Protein AF-0000000073548641 (afdb_homodimer)

Radius of gyration: 37.85 Å; Cα contacts (8 Å, |Δi|>4): 1080; chains: 2; bounding box: 142×88×83 Å

Solvent-accessible surface area (backbone atoms only — not comparable to full-atom values): 50752 Å² total; per-residue (Å²): 139,66,90,72,74,78,76,80,74,78,72,74,77,70,73,72,77,63,77,72,72,48,48,67,60,51,71,61,45,70,81,70,65,85,49,87,51,59,35,68,66,51,48,26,54,76,68,65,34,63,69,62,37,57,58,48,49,75,78,39,65,64,72,40,73,38,42,28,36,92,73,56,38,28,34,25,57,60,36,48,20,48,67,68,63,31,62,70,57,34,51,51,41,53,73,70,61,43,63,51,65,55,52,24,75,85,61,46,15,37,55,34,48,39,23,36,76,89,45,62,63,66,59,51,55,52,37,47,72,65,64,26,52,47,47,42,76,67,74,95,57,100,62,81,36,22,50,54,40,4,29,71,54,68,31,63,70,52,30,50,54,32,45,73,68,64,28,77,88,75,72,61,54,85,85,42,84,63,30,67,63,49,39,48,36,44,44,52,46,28,51,51,43,26,73,72,62,40,64,70,32,58,54,51,37,54,57,50,48,46,56,51,36,66,75,73,46,56,67,68,56,45,50,63,74,40,54,90,47,34,79,45,60,34,92,83,68,65,44,29,46,47,55,54,45,46,61,43,75,67,94,59,21,58,47,36,31,25,51,47,52,48,50,28,58,76,65,72,37,49,67,58,51,52,52,49,51,55,70,50,43,83,75,27,68,91,46,40,67,58,52,49,53,47,48,37,39,52,54,42,54,44,86,61,48,58,54,71,58,50,66,61,42,50,62,54,51,51,51,55,65,71,41,90,82,63,53,70,70,55,47,32,51,50,42,47,37,49,25,51,48,44,63,29,31,77,70,56,83,81,61,44,68,68,55,50,47,52,55,47,54,58,38,52,64,40,55,78,48,64,81,41,74,49,22,46,32,36,50,36,34,53,28,49,37,61,83,42,94,59,31,68,65,47,34,57,71,74,62,62,55,72,65,60,67,57,48,54,45,45,39,27,41,41,74,30,59,66,54,37,54,31,40,53,50,37,37,53,52,32,54,58,67,36,64,78,47,50,53,52,48,52,49,49,52,54,48,53,53,51,55,58,53,58,68,72,97,141,76,80,71,74,72,74,82,74,79,71,75,77,71,76,72,77,66,79,73,70,59,46,69,62,49,70,60,46,69,82,73,65,85,49,86,51,60,34,68,67,50,48,26,53,77,68,66,34,62,70,63,36,56,59,47,48,76,78,38,65,64,74,39,72,39,43,28,37,93,74,58,39,28,35,27,56,62,37,48,20,48,68,69,64,32,63,71,59,36,51,52,42,53,72,70,61,43,61,51,66,56,53,24,74,84,61,45,16,38,55,34,48,40,22,37,76,90,44,61,63,64,59,52,55,51,38,49,73,65,64,29,53,48,48,43,76,68,75,95,57,100,61,80,35,23,49,54,40,4,28,72,56,69,31,62,70,52,30,51,54,32,45,73,69,63,28,80,88,75,71,62,54,85,86,42,83,63,29,67,61,51,38,48,36,43,43,53,48,27,52,50,43,26,74,73,64,39,65,70,32,58,55,50,38,52,56,51,47,46,56,52,38,66,76,73,47,56,67,68,56,46,52,65,74,40,56,92,48,35,80,44,62,34,92,85,68,65,45,29,46,46,53,52,44,47,60,44,76,66,94,59,22,56,46,37,32,25,51,45,52,47,49,28,56,77,65,71,37,50,66,57,51,52,52,49,52,57,71,49,42,83,76,26,68,90,48,37,67,59,51,49,54,48,48,37,38,53,55,42,55,43,86,60,46,57,55,70,57,49,66,59,40,50,61,53,51,53,52,56,66,72,41,90,81,63,54,70,70,56,47,34,51,51,44,47,36,49,26,53,49,44,63,29,30,78,71,56,84,81,62,45,68,68,56,50,48,51,54,49,54,59,40,53,67,40,55,78,48,65,82,39,75,50,20,44,32,37,50,35,35,54,31,50,38,60,84,42,94,59,30,68,65,48,35,57,73,76,63,62,56,72,65,59,67,57,46,54,44,46,40,27,41,41,73,29,58,64,53,36,52,31,41,54,49,37,37,54,52,30,54,57,67,36,64,77,46,49,52,51,48,52,47,48,52,51,48,54,54,53,55,62,54,57,70,72,98

Organism: Merluccius polli (NCBI:txid89951)

Secondary structure (DSSP, 8-state):
------------------GGGGHHHHHT-TT--------HHHHHHHTT-HHHHHHHHTTS-TT--EEETTTTEEE-HHHHHHHTT-HHHHHHHHHTT--TT---TT---HHHHHHSTT--HHHHHHHHHTT--TT-S--S-S---HHHHHHHTT-HHHHHHHHHTTPPP-PPPTTSTTHHHHHHHHHHHHHHHHHTT-HHHHHHHHHHHHHHHHHHS-HHHHHHHHGGGTTPBPTTT--BHHHHHHT--STTHHHHHHHHHHHHHHTT-HHHHHHHHHHTGGGGGGGHHHHHHHHHHHHHH-S---HHHHHHHHHHHHHHHHSTTS-HHHHHHHHHHHHHHHHH----TT--HHHHHHHHHHHHHTTSSTT-HHHHHHHHHHHHHTTSTTHHHHHHHHT-----HHHHHHHHTSS-HHHHHHHHHHHHHHHHHSHHHHHHHHHHHHHHHHHHHHTT-/------------------GGG--HHHHT-TT--------HHHHHHHTT-HHHHHHHHTTS-TT--EEETTTTEEE-HHHHHHHTT-HHHHHHHHHTT--TT---TT---HHHHHHSTT--HHHHHHHHHTT--TT-S--S-S---HHHHHHHTT-HHHHHHHHHTTPPP-PPPTTSTTHHHHHHHHHHHHHHHHHTT-HHHHHHHHHHHHHHHHHHS-HHHHHHHHGGGTTPBPTTT--BHHHHHHT--STTHHHHHHHHHHHHHHTT-HHHHHHHHHHTGGGGGGGHHHHHHHHHHHHHH-S---HHHHHHHHHHHHHHHHSTTS-HHHHHHHHHHHHHHHHH----TT--HHHHHHHHHHHHHTTSSTT-HHHHHHHHHHHHHTTSTTHHHHHHHHT-----HHHHHHHHTSS-HHHHHHHHHHHHHHHHHSHHHHHHHHHHHHHHHHHHHHHH-

pLDDT: mean 85.1, std 19.59, range [16.52, 97.56]

Nearest PDB structures (foldseek):
  4r11-assembly2_C  TM=3.776E-01  e=2.200E-02  Caenorhabditis elegans
  8r2d-assembly1_A  TM=2.493E-01  e=3.054E-02  Homo sapiens
  7y8r-assembly1_L  TM=3.108E-01  e=8.170E-02  Homo sapiens
  8r22-assembly1_A  TM=2.451E-01  e=4.794E-02  Homo sapiens
  5uwu-assembly1_C  TM=2.802E-01  e=1.575E-01  Saccharomyces cerevisiae

InterPro domains:
  IPR002110 Ankyrin repeat [SM00248] (73-102)
  IPR002110 Ankyrin repeat [SM00248] (106-136)
  IPR002110 Ankyrin repeat [SM00248] (142-171)
  IPR036770 Ankyrin repeat-containing domain superfamily [G3DSA:1.25.40.20] (29-241)
  IPR036770 Ankyrin repeat-containing domain superfamily [SSF48403] (38-175)

Sequence (914 aa):
MKALNLEDQTTGFSVPVQEEDMNIIQILEKTAIIIQETHPIIQCIISNKPDELKRLLKKHDINGIYPCKELKDEVSPLIAAVAFQKESIFSFLLRKAANPNTRSRNRWAPLHWASFDKVPLFFVEKLLAAKADPNGAIDNEVIPTPVQAAAIYDRDDIAEALIGAGAVVTTFSLNCHQHDAYDEKVSKMLHRLASNGVQICSQIKVFVDLDIAIRRKRPEEVFQLFDHVMLQISPQVHLSVLDVILSVSGPNETEYRSKGIKWLKDNHKLNLYIEDAVKHFPNLSEAQPLVVRNLHFLFCTLAEIPNNVSLMLIPELLELLSTKKFNPNEQELFVVTLYVIAQKTKLKDDWNWDFIEKLSSIMFAFLCKDHSNTAMYAYGIFANLITTEHASRIFTSIGLTSVPEEILTSAEMRMDGYLKEGLRQLQKYLIHQSPASQDNKELLAHKKKKKKKRRKTMKALNLEDQTTGFSVPVQEEDMNIIQILEKTAIIIQETHPIIQCIISNKPDELKRLLKKHDINGIYPCKELKDEVSPLIAAVAFQKESIFSFLLRKAANPNTRSRNRWAPLHWASFDKVPLFFVEKLLAAKADPNGAIDNEVIPTPVQAAAIYDRDDIAEALIGAGAVVTTFSLNCHQHDAYDEKVSKMLHRLASNGVQICSQIKVFVDLDIAIRRKRPEEVFQLFDHVMLQISPQVHLSVLDVILSVSGPNETEYRSKGIKWLKDNHKLNLYIEDAVKHFPNLSEAQPLVVRNLHFLFCTLAEIPNNVSLMLIPELLELLSTKKFNPNEQELFVVTLYVIAQKTKLKDDWNWDFIEKLSSIMFAFLCKDHSNTAMYAYGIFANLITTEHASRIFTSIGLTSVPEEILTSAEMRMDGYLKEGLRQLQKYLIHQSPASQDNKELLAHKKKKKKKRRKT

Foldseek 3Di:
DDDPPPPPPVPPCPPPPPPVVCVQVVLLPPPLDQQDDWDPLLVCLLVVPLVVNVVVCVVDPQLDWTGDNVVSWTHHNLLSCQLNVVPVNNVVSVVVVHPQLRAIPSLAGSLLSCLADPGDLVSLVVSVVSVHQLQSPDDPDQHHGSLLSNLVNVNLVSNLSSVVSQHQDDQHDPPGPPSLVSLVSSLVSLVVCVVVPSVLSVQNSLVSVLVNCVVPHDLVVSCVVCVVQQQPARPRQRDGNLLVQQQDDDPCNVVSNVVSLVSCVVVVCLVVVLVVCLVCLVVRVVCNLSSLLSVLVSLVVDQADDPVSLVRRLVVLLVVLPDPPDDPVSNLSSLLSLLSNLQRHPDCQVCDPVNVLSLLLSLLVQCPPPLDSSNLSSLSSLLSCLPPPCSLVSCVVNVPQADDPSSLVVQVVDPDPSSNVSNVSSRVVNPCSPVVNVVVVVVVVVVVVVVVVVVVD/DCPVVPPPPPPPCPPPPPPPPCPQVVLLPPPLDQQDDWDPLLVCLLVVPQVVNVVVCVVDPQLDWTGDNVVSWTHGNLLSCQLNVVPVNNVVSVVVVHPQLRAIPSLAGSLLSCLADPGDLVSLVVSVVSVHQLQSPDDPDQHHGSLLSNLVNVNLVSNLSSVVSQHQDDQHDPPGDPSLVSLVSSLVSLVVCVVVPSPLSVQNSLVSVLVNCVVPHDLVVSCVVCVVQQQPARPRQRDGNLLVQQQDDDPCNVVSNVVSLVSCVVVVCLVVVLVVCLVCLVVRVVCNLSSLLSVLVSLVVDQADDPVSLVRRLVVLLVVLPDPPDDPVSNLSSLLSLLSNLQRHPDCQVCDPVNVLSLLLSLLVQCPPPLDSSNLSSLSSLLSCLPPPCSLVSCVVNVPQADDPSSLVVQVVDPDPSSNVSNVSSRVVNPCSPVVNVVVVCVVVVVVVVVVVVVVD

Structure (mmCIF, N/CA/C/O backbone):
data_AF-0000000073548641-model_v1
#
loop_
_entity.id
_entity.type
_entity.pdbx_description
1 polymer 'Uncharacterized protein'
#
loop_
_atom_site.group_PDB
_atom_site.id
_atom_site.type_symbol
_atom_site.label_atom_id
_atom_site.label_alt_id
_atom_site.label_comp_id
_atom_site.label_asym_id
_atom_site.label_entity_id
_atom_site.label_seq_id
_atom_site.pdbx_PDB_ins_code
_atom_site.Cartn_x
_atom_site.Cartn_y
_atom_site.Cartn_z
_atom_site.occupancy
_atom_site.B_iso_or_equiv
_atom_site.auth_seq_id
_atom_site.auth_comp_id
_atom_site.auth_asym_id
_atom_site.auth_atom_id
_atom_site.pdbx_PDB_model_num
ATOM 1 N N . MET A 1 1 ? 78.062 -5.836 -38.031 1 16.52 1 MET A N 1
ATOM 2 C CA . MET A 1 1 ? 77.312 -6.98 -38.469 1 16.52 1 MET A CA 1
ATOM 3 C C . MET A 1 1 ? 76.188 -7.301 -37.5 1 16.52 1 MET A C 1
ATOM 5 O O . MET A 1 1 ? 76.062 -6.672 -36.438 1 16.52 1 MET A O 1
ATOM 9 N N . LYS A 1 2 ? 76.125 -8.516 -36.938 1 17.31 2 LYS A N 1
ATOM 10 C CA . LYS A 1 2 ? 75.188 -9.633 -37.031 1 17.31 2 LYS A CA 1
ATOM 11 C C . LYS A 1 2 ? 74.188 -9.602 -35.875 1 17.31 2 LYS A C 1
ATOM 13 O O . LYS A 1 2 ? 73 -9.789 -36.094 1 17.31 2 LYS A O 1
ATOM 18 N N . ALA A 1 3 ? 74.5 -9.883 -34.531 1 18.27 3 ALA A N 1
ATOM 19 C CA . ALA A 1 3 ? 73.875 -11.164 -34.188 1 18.27 3 ALA A CA 1
ATOM 20 C C . ALA A 1 3 ? 72.375 -11.008 -33.875 1 18.27 3 ALA A C 1
ATOM 22 O O . ALA A 1 3 ? 72 -10.32 -32.906 1 18.27 3 ALA A O 1
ATOM 23 N N . LEU A 1 4 ? 71.5 -10.812 -34.938 1 19.58 4 LEU A N 1
ATOM 24 C CA . LEU A 1 4 ? 70.062 -10.477 -34.938 1 19.58 4 LEU A CA 1
ATOM 25 C C . LEU A 1 4 ? 69.25 -11.5 -34.156 1 19.58 4 LEU A C 1
ATOM 27 O O . LEU A 1 4 ? 68.688 -12.406 -34.75 1 19.58 4 LEU A O 1
ATOM 31 N N . ASN A 1 5 ? 70.062 -12.258 -33.219 1 21.86 5 ASN A N 1
ATOM 32 C CA . ASN A 1 5 ? 69.375 -13.469 -32.812 1 21.86 5 ASN A CA 1
ATOM 33 C C . ASN A 1 5 ? 67.938 -13.164 -32.406 1 21.86 5 ASN A C 1
ATOM 35 O O . ASN A 1 5 ? 67.625 -12.148 -31.75 1 21.86 5 ASN A O 1
ATOM 39 N N . LEU A 1 6 ? 66.875 -13.852 -33.031 1 20.14 6 LEU A N 1
ATOM 40 C CA . LEU A 1 6 ? 65.5 -14.203 -33.219 1 20.14 6 LEU A CA 1
ATOM 41 C C . LEU A 1 6 ? 64.875 -14.617 -31.891 1 20.14 6 LEU A C 1
ATOM 43 O O . LEU A 1 6 ? 65.062 -15.75 -31.438 1 20.14 6 LEU A O 1
ATOM 47 N N . GLU A 1 7 ? 65.062 -13.758 -30.797 1 21.58 7 GLU A N 1
ATOM 48 C CA . GLU A 1 7 ? 64.5 -13.977 -29.484 1 21.58 7 GLU A CA 1
ATOM 49 C C . GLU A 1 7 ? 63.031 -14.438 -29.609 1 21.58 7 GLU A C 1
ATOM 51 O O . GLU A 1 7 ? 62.219 -13.805 -30.312 1 21.58 7 GLU A O 1
ATOM 56 N N . ASP A 1 8 ? 62.781 -15.797 -29.562 1 21.98 8 ASP A N 1
ATOM 57 C CA . ASP A 1 8 ? 61.625 -16.672 -29.734 1 21.98 8 ASP A CA 1
ATOM 58 C C . ASP A 1 8 ? 60.406 -16.141 -29 1 21.98 8 ASP A C 1
ATOM 60 O O . ASP A 1 8 ? 60.438 -15.961 -27.781 1 21.98 8 ASP A O 1
ATOM 64 N N . GLN A 1 9 ? 59.562 -15.164 -29.641 1 21.78 9 GLN A N 1
ATOM 65 C CA . GLN A 1 9 ? 58.281 -14.539 -29.312 1 21.78 9 GLN A CA 1
ATOM 66 C C . GLN A 1 9 ? 57.25 -15.594 -28.953 1 21.78 9 GLN A C 1
ATOM 68 O O . GLN A 1 9 ? 56.531 -16.109 -29.812 1 21.78 9 GLN A O 1
ATOM 73 N N . THR A 1 10 ? 57.656 -16.625 -28.125 1 22.22 10 THR A N 1
ATOM 74 C CA . THR A 1 10 ? 56.625 -17.625 -27.859 1 22.22 10 THR A CA 1
ATOM 75 C C . THR A 1 10 ? 55.312 -16.953 -27.469 1 22.22 10 THR A C 1
ATOM 77 O O . THR A 1 10 ? 55.25 -16.219 -26.484 1 22.22 10 THR A O 1
ATOM 80 N N . THR A 1 11 ? 54.438 -16.578 -28.438 1 23.75 11 THR A N 1
ATOM 81 C CA . THR A 1 11 ? 53.062 -16.062 -28.578 1 23.75 11 THR A CA 1
ATOM 82 C C . THR A 1 11 ? 52.094 -16.922 -27.797 1 23.75 11 THR A C 1
ATOM 84 O O . THR A 1 11 ? 51.594 -17.938 -28.281 1 23.75 11 THR A O 1
ATOM 87 N N . GLY A 1 12 ? 52.5 -17.453 -26.609 1 22.92 12 GLY A N 1
ATOM 88 C CA . GLY A 1 12 ? 51.469 -18.312 -26.031 1 22.92 12 GLY A CA 1
ATOM 89 C C . GLY A 1 12 ? 50.094 -17.672 -26.016 1 22.92 12 GLY A C 1
ATOM 90 O O . GLY A 1 12 ? 49.969 -16.516 -25.609 1 22.92 12 GLY A O 1
ATOM 91 N N . PHE A 1 13 ? 49.219 -17.953 -27.016 1 22.58 13 PHE A N 1
ATOM 92 C CA . PHE A 1 13 ? 47.844 -17.594 -27.281 1 22.58 13 PHE A CA 1
ATOM 93 C C . PHE A 1 13 ? 46.969 -17.766 -26.031 1 22.58 13 PHE A C 1
ATOM 95 O O . PHE A 1 13 ? 46.625 -18.891 -25.656 1 22.58 13 PHE A O 1
ATOM 102 N N . SER A 1 14 ? 47.312 -17.125 -24.859 1 25.48 14 SER A N 1
ATOM 103 C CA . SER A 1 14 ? 46.312 -17.109 -23.797 1 25.48 14 SER A CA 1
ATOM 104 C C . SER A 1 14 ? 44.969 -16.656 -24.312 1 25.48 14 SER A C 1
ATOM 106 O O . SER A 1 14 ? 44.844 -15.562 -24.875 1 25.48 14 SER A O 1
ATOM 108 N N . VAL A 1 15 ? 44.25 -17.547 -24.844 1 25.25 15 VAL A N 1
ATOM 109 C CA . VAL A 1 15 ? 42.906 -17.25 -25.328 1 25.25 15 VAL A CA 1
ATOM 110 C C . VAL A 1 15 ? 42.188 -16.281 -24.375 1 25.25 15 VAL A C 1
ATOM 112 O O . VAL A 1 15 ? 42.062 -16.562 -23.188 1 25.25 15 VAL A O 1
ATOM 115 N N . PRO A 1 16 ? 42.281 -14.93 -24.641 1 27.75 16 PRO A N 1
ATOM 116 C CA . PRO A 1 16 ? 41.5 -13.922 -23.906 1 27.75 16 PRO A CA 1
ATOM 117 C C . PRO A 1 16 ? 40.062 -14.359 -23.625 1 27.75 16 PRO A C 1
ATOM 119 O O . PRO A 1 16 ? 39.344 -14.703 -24.547 1 27.75 16 PRO A O 1
ATOM 122 N N . VAL A 1 17 ? 39.844 -15.148 -22.562 1 29.94 17 VAL A N 1
ATOM 123 C CA . VAL A 1 17 ? 38.469 -15.328 -22.141 1 29.94 17 VAL A CA 1
ATOM 124 C C . VAL A 1 17 ? 37.688 -14.047 -22.375 1 29.94 17 VAL A C 1
ATOM 126 O O . VAL A 1 17 ? 38.031 -12.984 -21.891 1 29.94 17 VAL A O 1
ATOM 129 N N . GLN A 1 18 ? 37.125 -13.914 -23.516 1 29.53 18 GLN A N 1
ATOM 130 C CA . GLN A 1 18 ? 36.281 -12.797 -23.969 1 29.53 18 GLN A CA 1
ATOM 131 C C . GLN A 1 18 ? 35.438 -12.242 -22.828 1 29.53 18 GLN A C 1
ATOM 133 O O . GLN A 1 18 ? 34.844 -13.008 -22.062 1 29.53 18 GLN A O 1
ATOM 138 N N . GLU A 1 19 ? 35.656 -11.055 -22.328 1 33.31 19 GLU A N 1
ATOM 139 C CA . GLU A 1 19 ? 35.094 -10.133 -21.359 1 33.31 19 GLU A CA 1
ATOM 140 C C . GLU A 1 19 ? 33.562 -10.25 -21.328 1 33.31 19 GLU A C 1
ATOM 142 O O . GLU A 1 19 ? 32.906 -9.766 -20.406 1 33.31 19 GLU A O 1
ATOM 147 N N . GLU A 1 20 ? 32.969 -10.664 -22.453 1 33.75 20 GLU A N 1
ATOM 148 C CA . GLU A 1 20 ? 31.531 -10.719 -22.516 1 33.75 20 GLU A CA 1
ATOM 149 C C . GLU A 1 20 ? 30.969 -11.719 -21.5 1 33.75 20 GLU A C 1
ATOM 151 O O . GLU A 1 20 ? 29.781 -11.695 -21.188 1 33.75 20 GLU A O 1
ATOM 156 N N . ASP A 1 21 ? 31.609 -12.859 -21.391 1 34.44 21 ASP A N 1
ATOM 157 C CA . ASP A 1 21 ? 31.031 -14 -20.703 1 34.44 21 ASP A CA 1
ATOM 158 C C . ASP A 1 21 ? 30.922 -13.727 -19.203 1 34.44 21 ASP A C 1
ATOM 160 O O . ASP A 1 21 ? 30.641 -14.641 -18.422 1 34.44 21 ASP A O 1
ATOM 164 N N . MET A 1 22 ? 31.672 -12.773 -18.656 1 37.12 22 MET A N 1
ATOM 165 C CA . MET A 1 22 ? 31.562 -12.406 -17.234 1 37.12 22 MET A CA 1
ATOM 166 C C . MET A 1 22 ? 30.156 -11.93 -16.906 1 37.12 22 MET A C 1
ATOM 168 O O . MET A 1 22 ? 29.922 -11.359 -15.844 1 37.12 22 MET A O 1
ATOM 172 N N . ASN A 1 23 ? 29.281 -12.023 -17.844 1 39 23 ASN A N 1
ATOM 173 C CA . ASN A 1 23 ? 28 -11.344 -17.672 1 39 23 ASN A CA 1
ATOM 174 C C . ASN A 1 23 ? 27.25 -11.859 -16.453 1 39 23 ASN A C 1
ATOM 176 O O . ASN A 1 23 ? 26.703 -11.062 -15.68 1 39 23 ASN A O 1
ATOM 180 N N . ILE A 1 24 ? 27.109 -13.164 -16.469 1 44.19 24 ILE A N 1
ATOM 181 C CA . ILE A 1 24 ? 26.234 -13.602 -15.383 1 44.19 24 ILE A CA 1
ATOM 182 C C . ILE A 1 24 ? 26.906 -13.305 -14.039 1 44.19 24 ILE A C 1
ATOM 184 O O . ILE A 1 24 ? 26.25 -12.883 -13.094 1 44.19 24 ILE A O 1
ATOM 188 N N . ILE A 1 25 ? 28.219 -13.672 -14 1 45 25 ILE A N 1
ATOM 189 C CA . ILE A 1 25 ? 28.953 -13.461 -12.75 1 45 25 ILE A CA 1
ATOM 190 C C . ILE A 1 25 ? 28.922 -11.977 -12.391 1 45 25 ILE A C 1
ATOM 192 O O . ILE A 1 25 ? 28.797 -11.617 -11.219 1 45 25 ILE A O 1
ATOM 196 N N . GLN A 1 26 ? 28.984 -11.164 -13.359 1 47.19 26 GLN A N 1
ATOM 197 C CA . GLN A 1 26 ? 28.891 -9.734 -13.094 1 47.19 26 GLN A CA 1
ATOM 198 C C . GLN A 1 26 ? 27.547 -9.375 -12.477 1 47.19 26 GLN A C 1
ATOM 200 O O . GLN A 1 26 ? 27.453 -8.453 -11.656 1 47.19 26 GLN A O 1
ATOM 205 N N . ILE A 1 27 ? 26.609 -10.031 -13.023 1 45.88 27 ILE A N 1
ATOM 206 C CA . ILE A 1 27 ? 25.328 -9.773 -12.391 1 45.88 27 ILE A CA 1
ATOM 207 C C . ILE A 1 27 ? 25.438 -9.977 -10.883 1 45.88 27 ILE A C 1
ATOM 209 O O . ILE A 1 27 ? 24.812 -9.242 -10.102 1 45.88 27 ILE A O 1
ATOM 213 N N . LEU A 1 28 ? 26.219 -11.016 -10.492 1 45.12 28 LEU A N 1
ATOM 214 C CA . LEU A 1 28 ? 26.391 -11.359 -9.086 1 45.12 28 LEU A CA 1
ATOM 215 C C . LEU A 1 28 ? 27.406 -10.43 -8.422 1 45.12 28 LEU A C 1
ATOM 217 O O . LEU A 1 28 ? 27.797 -10.656 -7.277 1 45.12 28 LEU A O 1
ATOM 221 N N . GLU A 1 29 ? 28.031 -9.648 -9.102 1 42.5 29 GLU A N 1
ATOM 222 C CA . GLU A 1 29 ? 29.219 -8.945 -8.648 1 42.5 29 GLU A CA 1
ATOM 223 C C . GLU A 1 29 ? 28.938 -8.102 -7.41 1 42.5 29 GLU A C 1
ATOM 225 O O . GLU A 1 29 ? 29.766 -7.277 -7.008 1 42.5 29 GLU A O 1
ATOM 230 N N . LYS A 1 30 ? 27.828 -8.406 -6.82 1 44.75 30 LYS A N 1
ATOM 231 C CA . LYS A 1 30 ? 27.953 -7.562 -5.637 1 44.75 30 LYS A CA 1
ATOM 232 C C . LYS A 1 30 ? 29.359 -7.688 -5.027 1 44.75 30 LYS A C 1
ATOM 234 O O . LYS A 1 30 ? 30.109 -6.719 -4.992 1 44.75 30 LYS A O 1
ATOM 239 N N . THR A 1 31 ? 29.484 -8.352 -3.773 1 46.91 31 THR A N 1
ATOM 240 C CA . THR A 1 31 ? 30.578 -8.344 -2.822 1 46.91 31 THR A CA 1
ATOM 241 C C . THR A 1 31 ? 31.672 -9.336 -3.236 1 46.91 31 THR A C 1
ATOM 243 O O . THR A 1 31 ? 31.594 -10.516 -2.9 1 46.91 31 THR A O 1
ATOM 246 N N . ALA A 1 32 ? 32.156 -9.203 -4.371 1 49.72 32 ALA A N 1
ATOM 247 C CA . ALA A 1 32 ? 33.219 -10.109 -4.789 1 49.72 32 ALA A CA 1
ATOM 248 C C . ALA A 1 32 ? 34.312 -10.203 -3.723 1 49.72 32 ALA A C 1
ATOM 250 O O . ALA A 1 32 ? 34.969 -9.211 -3.402 1 49.72 32 ALA A O 1
ATOM 251 N N . ILE A 1 33 ? 34.125 -11.188 -2.836 1 57.28 33 ILE A N 1
ATOM 252 C CA . ILE A 1 33 ? 35.219 -11.539 -1.902 1 57.28 33 ILE A CA 1
ATOM 253 C C . ILE A 1 33 ? 36.5 -11.828 -2.674 1 57.28 33 ILE A C 1
ATOM 255 O O . ILE A 1 33 ? 36.469 -12.539 -3.684 1 57.28 33 ILE A O 1
ATOM 259 N N . ILE A 1 34 ? 37.438 -11.062 -2.508 1 69.5 34 ILE A N 1
ATOM 260 C CA . ILE A 1 34 ? 38.75 -11.273 -3.096 1 69.5 34 ILE A CA 1
ATOM 261 C C . ILE A 1 34 ? 39.406 -12.531 -2.504 1 69.5 34 ILE A C 1
ATOM 263 O O . ILE A 1 34 ? 39.656 -12.594 -1.304 1 69.5 34 ILE A O 1
ATOM 267 N N . ILE A 1 35 ? 39.281 -13.688 -3.332 1 74.31 35 ILE A N 1
ATOM 268 C CA . ILE A 1 35 ? 39.906 -14.938 -2.939 1 74.31 35 ILE A CA 1
ATOM 269 C C . ILE A 1 35 ? 41.312 -14.992 -3.506 1 74.31 35 ILE A C 1
ATOM 271 O O . ILE A 1 35 ? 41.531 -14.953 -4.723 1 74.31 35 ILE A O 1
ATOM 275 N N . GLN A 1 36 ? 42.312 -15.055 -2.684 1 83.06 36 GLN A N 1
ATOM 276 C CA . GLN A 1 36 ? 43.688 -14.922 -3.115 1 83.06 36 GLN A CA 1
ATOM 277 C C . GLN A 1 36 ? 44.344 -16.297 -3.283 1 83.06 36 GLN A C 1
ATOM 279 O O . GLN A 1 36 ? 45.312 -16.438 -4.012 1 83.06 36 GLN A O 1
ATOM 284 N N . GLU A 1 37 ? 43.75 -17.312 -2.572 1 90.31 37 GLU A N 1
ATOM 285 C CA . GLU A 1 37 ? 44.406 -18.609 -2.621 1 90.31 37 GLU A CA 1
ATOM 286 C C . GLU A 1 37 ? 43.375 -19.734 -2.756 1 90.31 37 GLU A C 1
ATOM 288 O O . GLU A 1 37 ? 42.219 -19.562 -2.398 1 90.31 37 GLU A O 1
ATOM 293 N N . THR A 1 38 ? 43.906 -20.797 -3.377 1 94.88 38 THR A N 1
ATOM 294 C CA . THR A 1 38 ? 43.125 -22 -3.486 1 94.88 38 THR A CA 1
ATOM 295 C C . THR A 1 38 ? 43.469 -23 -2.385 1 94.88 38 THR A C 1
ATOM 297 O O . THR A 1 38 ? 44.656 -23.281 -2.152 1 94.88 38 THR A O 1
ATOM 300 N N . HIS A 1 39 ? 42.531 -23.453 -1.652 1 95.88 39 HIS A N 1
ATOM 301 C CA . HIS A 1 39 ? 42.719 -24.391 -0.559 1 95.88 39 HIS A CA 1
ATOM 302 C C . HIS A 1 39 ? 43.25 -25.734 -1.068 1 95.88 39 HIS A C 1
ATOM 304 O O . HIS A 1 39 ? 42.875 -26.172 -2.156 1 95.88 39 HIS A O 1
ATOM 310 N N . PRO A 1 40 ? 44 -26.453 -0.304 1 94.69 40 PRO A N 1
ATOM 311 C CA . PRO A 1 40 ? 44.625 -27.703 -0.723 1 94.69 40 PRO A CA 1
ATOM 312 C C . PRO A 1 40 ? 43.625 -28.766 -1.151 1 94.69 40 PRO A C 1
ATOM 314 O O . PRO A 1 40 ? 43.875 -29.516 -2.098 1 94.69 40 PRO A O 1
ATOM 317 N N . ILE A 1 41 ? 42.531 -28.797 -0.545 1 96 41 ILE A N 1
ATOM 318 C CA . ILE A 1 41 ? 41.5 -29.766 -0.89 1 96 41 ILE A CA 1
ATOM 319 C C . ILE A 1 41 ? 41.031 -29.531 -2.322 1 96 41 ILE A C 1
ATOM 321 O O . ILE A 1 41 ? 40.844 -30.484 -3.09 1 96 41 ILE A O 1
ATOM 325 N N . ILE A 1 42 ? 40.844 -28.297 -2.688 1 97.12 42 ILE A N 1
ATOM 326 C CA . ILE A 1 42 ? 40.375 -27.938 -4.02 1 97.12 42 ILE A CA 1
ATOM 327 C C . ILE A 1 42 ? 41.5 -28.141 -5.035 1 97.12 42 ILE A C 1
ATOM 329 O O . ILE A 1 42 ? 41.281 -28.625 -6.148 1 97.12 42 ILE A O 1
ATOM 333 N N . GLN A 1 43 ? 42.719 -27.828 -4.566 1 95.62 43 GLN A N 1
ATOM 334 C CA . GLN A 1 43 ? 43.875 -28.016 -5.445 1 95.62 43 GLN A CA 1
ATOM 335 C C . GLN A 1 43 ? 44.031 -29.484 -5.844 1 95.62 43 GLN A C 1
ATOM 337 O O . GLN A 1 43 ? 44.406 -29.781 -6.98 1 95.62 43 GLN A O 1
ATOM 342 N N . CYS A 1 44 ? 43.75 -30.312 -4.922 1 95.69 44 CYS A N 1
ATOM 343 C CA . CYS A 1 44 ? 43.844 -31.734 -5.191 1 95.69 44 CYS A CA 1
ATOM 344 C C . CYS A 1 44 ? 42.812 -32.156 -6.25 1 95.69 44 CYS A C 1
ATOM 346 O O . CYS A 1 44 ? 43.094 -33 -7.086 1 95.69 44 CYS A O 1
ATOM 348 N N . ILE A 1 45 ? 41.688 -31.562 -6.281 1 96.62 45 ILE A N 1
ATOM 349 C CA . ILE A 1 45 ? 40.625 -31.875 -7.23 1 96.62 45 ILE A CA 1
ATOM 350 C C . ILE A 1 45 ? 41 -31.328 -8.609 1 96.62 45 ILE A C 1
ATOM 352 O O . ILE A 1 45 ? 40.875 -32.031 -9.617 1 96.62 45 ILE A O 1
ATOM 356 N N . ILE A 1 46 ? 41.531 -30.094 -8.617 1 95.5 46 ILE A N 1
ATOM 357 C CA . ILE A 1 46 ? 41.969 -29.484 -9.875 1 95.5 46 ILE A CA 1
ATOM 358 C C . ILE A 1 46 ? 43.031 -30.328 -10.539 1 95.5 46 ILE A C 1
ATOM 360 O O . ILE A 1 46 ? 43 -30.562 -11.75 1 95.5 46 ILE A O 1
ATOM 364 N N . SER A 1 47 ? 43.906 -30.859 -9.633 1 95.44 47 SER A N 1
ATOM 365 C CA . SER A 1 47 ? 45.062 -31.625 -10.125 1 95.44 47 SER A CA 1
ATOM 366 C C . SER A 1 47 ? 44.688 -33.094 -10.336 1 95.44 47 SER A C 1
ATOM 368 O O . SER A 1 47 ? 45.531 -33.906 -10.758 1 95.44 47 SER A O 1
ATOM 370 N N . ASN A 1 48 ? 43.562 -33.438 -10.062 1 94.81 48 ASN A N 1
ATOM 371 C CA . ASN A 1 48 ? 43.031 -34.781 -10.234 1 94.81 48 ASN A CA 1
ATOM 372 C C . ASN A 1 48 ? 43.844 -35.812 -9.461 1 94.81 48 ASN A C 1
ATOM 374 O O . ASN A 1 48 ? 44.312 -36.812 -10.023 1 94.81 48 ASN A O 1
ATOM 378 N N . LYS A 1 49 ? 44.031 -35.562 -8.203 1 93.69 49 LYS A N 1
ATOM 379 C CA . LYS A 1 49 ? 44.719 -36.438 -7.289 1 93.69 49 LYS A CA 1
ATOM 380 C C . LYS A 1 49 ? 43.781 -37.062 -6.262 1 93.69 49 LYS A C 1
ATOM 382 O O . LYS A 1 49 ? 43.688 -36.594 -5.125 1 93.69 49 LYS A O 1
ATOM 387 N N . PRO A 1 50 ? 43.156 -38.156 -6.598 1 92.69 50 PRO A N 1
ATOM 388 C CA . PRO A 1 50 ? 42.125 -38.719 -5.73 1 92.69 50 PRO A CA 1
ATOM 389 C C . PRO A 1 50 ? 42.688 -39.219 -4.398 1 92.69 50 PRO A C 1
ATOM 391 O O . PRO A 1 50 ? 42.031 -39.094 -3.365 1 92.69 50 PRO A O 1
ATOM 394 N N . ASP A 1 51 ? 43.906 -39.75 -4.398 1 93 51 ASP A N 1
ATOM 395 C CA . ASP A 1 51 ? 44.5 -40.281 -3.176 1 93 51 ASP A CA 1
ATOM 396 C C . ASP A 1 51 ? 44.812 -39.188 -2.17 1 93 51 ASP A C 1
ATOM 398 O O . ASP A 1 51 ? 44.531 -39.344 -0.974 1 93 51 ASP A O 1
ATOM 402 N N . GLU A 1 52 ? 45.344 -38.156 -2.721 1 94.25 52 GLU A N 1
ATOM 403 C CA . GLU A 1 52 ? 45.594 -37 -1.851 1 94.25 52 GLU A CA 1
ATOM 404 C C . GLU A 1 52 ? 44.312 -36.438 -1.291 1 94.25 52 GLU A C 1
ATOM 406 O O . GLU A 1 52 ? 44.25 -36.031 -0.13 1 94.25 52 GLU A O 1
ATOM 411 N N . LEU A 1 53 ? 43.281 -36.406 -2.07 1 95.56 53 LEU A N 1
ATOM 412 C CA . LEU A 1 53 ? 41.969 -35.906 -1.64 1 95.56 53 LEU A CA 1
ATOM 413 C C . LEU A 1 53 ? 41.438 -36.75 -0.502 1 95.56 53 LEU A C 1
ATOM 415 O O . LEU A 1 53 ? 40.938 -36.219 0.493 1 95.56 53 LEU A O 1
ATOM 419 N N . LYS A 1 54 ? 41.562 -38.062 -0.624 1 94.06 54 LYS A N 1
ATOM 420 C CA . LYS A 1 54 ? 41.094 -39 0.398 1 94.06 54 LYS A CA 1
ATOM 421 C C . LYS A 1 54 ? 41.781 -38.719 1.741 1 94.06 54 LYS A C 1
ATOM 423 O O . LYS A 1 54 ? 41.125 -38.75 2.787 1 94.06 54 LYS A O 1
ATOM 428 N N . ARG A 1 55 ? 42.969 -38.406 1.673 1 93.94 55 ARG A N 1
ATOM 429 C CA . ARG A 1 55 ? 43.719 -38.125 2.887 1 93.94 55 ARG A CA 1
ATOM 430 C C . ARG A 1 55 ? 43.25 -36.844 3.529 1 93.94 55 ARG A C 1
ATOM 432 O O . ARG A 1 55 ? 43.062 -36.781 4.746 1 93.94 55 ARG A O 1
ATOM 439 N N . LEU A 1 56 ? 43.031 -35.906 2.707 1 95.06 56 LEU A N 1
ATOM 440 C CA . LEU A 1 56 ? 42.656 -34.594 3.207 1 95.06 56 LEU A CA 1
ATOM 441 C C . LEU A 1 56 ? 41.219 -34.625 3.764 1 95.06 56 LEU A C 1
ATOM 443 O O . LEU A 1 56 ? 40.906 -33.906 4.715 1 95.06 56 LEU A O 1
ATOM 447 N N . LEU A 1 57 ? 40.375 -35.469 3.27 1 94.56 57 LEU A N 1
ATOM 448 C CA . LEU A 1 57 ? 38.969 -35.562 3.666 1 94.56 57 LEU A CA 1
ATOM 449 C C . LEU A 1 57 ? 38.812 -36.219 5.039 1 94.56 57 LEU A C 1
ATOM 451 O O . LEU A 1 57 ? 37.75 -36.125 5.664 1 94.56 57 LEU A O 1
ATOM 455 N N . LYS A 1 58 ? 39.906 -36.812 5.488 1 93.12 58 LYS A N 1
ATOM 456 C CA . LYS A 1 58 ? 39.906 -37.344 6.848 1 93.12 58 LYS A CA 1
ATOM 457 C C . LYS A 1 58 ? 39.969 -36.219 7.875 1 93.12 58 LYS A C 1
ATOM 459 O O . LYS A 1 58 ? 39.469 -36.375 9 1 93.12 58 LYS A O 1
ATOM 464 N N . LYS A 1 59 ? 40.406 -35.094 7.391 1 93 59 LYS A N 1
ATOM 465 C CA . LYS A 1 59 ? 40.625 -33.969 8.297 1 93 59 LYS A CA 1
ATOM 466 C C . LYS A 1 59 ? 39.688 -32.812 7.992 1 93 59 LYS A C 1
ATOM 468 O O . LYS A 1 59 ? 39.531 -31.922 8.805 1 93 59 LYS A O 1
ATOM 473 N N . HIS A 1 60 ? 39.156 -32.875 6.844 1 94.88 60 HIS A N 1
ATOM 474 C CA . HIS A 1 60 ? 38.312 -31.781 6.406 1 94.88 60 HIS A CA 1
ATOM 475 C C . HIS A 1 60 ? 36.906 -32.25 6.09 1 94.88 60 HIS A C 1
ATOM 477 O O . HIS A 1 60 ? 36.719 -33.406 5.648 1 94.88 60 HIS A O 1
ATOM 483 N N . ASP A 1 61 ? 35.969 -31.422 6.25 1 96.31 61 ASP A N 1
ATOM 484 C CA . ASP A 1 61 ? 34.562 -31.75 6.004 1 96.31 61 ASP A CA 1
ATOM 485 C C . ASP A 1 61 ? 34.312 -31.859 4.508 1 96.31 61 ASP A C 1
ATOM 487 O O . ASP A 1 61 ? 34.625 -30.969 3.734 1 96.31 61 ASP A O 1
ATOM 491 N N . ILE A 1 62 ? 33.75 -32.969 4.062 1 95.62 62 ILE A N 1
ATOM 492 C CA . ILE A 1 62 ? 33.438 -33.25 2.664 1 95.62 62 ILE A CA 1
ATOM 493 C C . ILE A 1 62 ? 32.438 -32.219 2.141 1 95.62 62 ILE A C 1
ATOM 495 O O . ILE A 1 62 ? 32.406 -31.938 0.943 1 95.62 62 ILE A O 1
ATOM 499 N N . ASN A 1 63 ? 31.609 -31.688 2.998 1 96.56 63 ASN A N 1
ATOM 500 C CA . ASN A 1 63 ? 30.609 -30.703 2.619 1 96.56 63 ASN A CA 1
ATOM 501 C C . ASN A 1 63 ? 31.047 -29.297 3.018 1 96.56 63 ASN A C 1
ATOM 503 O O . ASN A 1 63 ? 30.234 -28.359 2.971 1 96.56 63 ASN A O 1
ATOM 507 N N . GLY A 1 64 ? 32.281 -29.125 3.404 1 95.88 64 GLY A N 1
ATOM 508 C CA . GLY A 1 64 ? 32.812 -27.812 3.746 1 95.88 64 GLY A CA 1
ATOM 509 C C . GLY A 1 64 ? 32.969 -26.906 2.541 1 95.88 64 GLY A C 1
ATOM 510 O O . GLY A 1 64 ? 33 -27.375 1.403 1 95.88 64 GLY A O 1
ATOM 511 N N . ILE A 1 65 ? 33.031 -25.594 2.748 1 95.94 65 ILE A N 1
ATOM 512 C CA . ILE A 1 65 ? 33.281 -24.609 1.702 1 95.94 65 ILE A CA 1
ATOM 513 C C . ILE A 1 65 ? 34.688 -24.062 1.825 1 95.94 65 ILE A C 1
ATOM 515 O O . ILE A 1 65 ? 35.094 -23.594 2.895 1 95.94 65 ILE A O 1
ATOM 519 N N . TYR A 1 66 ? 35.438 -24.219 0.731 1 95.88 66 TYR A N 1
ATOM 520 C CA . TYR A 1 66 ? 36.844 -23.859 0.724 1 95.88 66 TYR A CA 1
ATOM 521 C C . TYR A 1 66 ? 37.156 -22.859 -0.384 1 95.88 66 TYR A C 1
ATOM 523 O O . TYR A 1 66 ? 36.562 -22.906 -1.455 1 95.88 66 TYR A O 1
ATOM 531 N N . PRO A 1 67 ? 38.094 -21.953 -0.158 1 94.94 67 PRO A N 1
ATOM 532 C CA . PRO A 1 67 ? 38.438 -20.953 -1.162 1 94.94 67 PRO A CA 1
ATOM 533 C C . PRO A 1 67 ? 38.969 -21.562 -2.459 1 94.94 67 PRO A C 1
ATOM 535 O O . PRO A 1 67 ? 39.719 -22.547 -2.426 1 94.94 67 PRO A O 1
ATOM 538 N N . CYS A 1 68 ? 38.531 -21.078 -3.551 1 94.31 68 CYS A N 1
ATOM 539 C CA . CYS A 1 68 ? 38.969 -21.422 -4.895 1 94.31 68 CYS A CA 1
ATOM 540 C C . CYS A 1 68 ? 39.219 -20.156 -5.723 1 94.31 68 CYS A C 1
ATOM 542 O O . CYS A 1 68 ? 38.25 -19.5 -6.16 1 94.31 68 CYS A O 1
ATOM 544 N N . LYS A 1 69 ? 40.406 -19.844 -5.957 1 91.56 69 LYS A N 1
ATOM 545 C CA . LYS A 1 69 ? 40.781 -18.625 -6.68 1 91.56 69 LYS A CA 1
ATOM 546 C C . LYS A 1 69 ? 40.312 -18.688 -8.125 1 91.56 69 LYS A C 1
ATOM 548 O O . LYS A 1 69 ? 39.844 -17.672 -8.664 1 91.56 69 LYS A O 1
ATOM 553 N N . GLU A 1 70 ? 40.438 -19.875 -8.742 1 89.56 70 GLU A N 1
ATOM 554 C CA . GLU A 1 70 ? 40.062 -20.047 -10.148 1 89.56 70 GLU A CA 1
ATOM 555 C C . GLU A 1 70 ? 38.594 -19.75 -10.383 1 89.56 70 GLU A C 1
ATOM 557 O O . GLU A 1 70 ? 38.219 -19.234 -11.43 1 89.56 70 GLU A O 1
ATOM 562 N N . LEU A 1 71 ? 37.812 -20.125 -9.375 1 88.75 71 LEU A N 1
ATOM 563 C CA . LEU A 1 71 ? 36.375 -19.938 -9.516 1 88.75 71 LEU A CA 1
ATOM 564 C C . LEU A 1 71 ? 35.938 -18.625 -8.867 1 88.75 71 LEU A C 1
ATOM 566 O O . LEU A 1 71 ? 34.781 -18.266 -8.922 1 88.75 71 LEU A O 1
ATOM 570 N N . LYS A 1 72 ? 36.906 -17.891 -8.211 1 87.56 72 LYS A N 1
ATOM 571 C CA . LYS A 1 72 ? 36.625 -16.656 -7.5 1 87.56 72 LYS A CA 1
ATOM 572 C C . LYS A 1 72 ? 35.438 -16.828 -6.539 1 87.56 72 LYS A C 1
ATOM 574 O O . LYS A 1 72 ? 34.531 -16.016 -6.516 1 87.56 72 LYS A O 1
ATOM 579 N N . ASP A 1 73 ? 35.438 -17.953 -5.887 1 89.38 73 ASP A N 1
ATOM 580 C CA . ASP A 1 73 ? 34.375 -18.359 -4.961 1 89.38 73 ASP A CA 1
ATOM 581 C C . ASP A 1 73 ? 34.906 -19.344 -3.924 1 89.38 73 ASP A C 1
ATOM 583 O O . ASP A 1 73 ? 36.031 -19.828 -4.043 1 89.38 73 ASP A O 1
ATOM 587 N N . GLU A 1 74 ? 34.25 -19.5 -2.893 1 94.38 74 GLU A N 1
ATOM 588 C CA . GLU A 1 74 ? 34.469 -20.625 -1.992 1 94.38 74 GLU A CA 1
ATOM 589 C C . GLU A 1 74 ? 33.5 -21.766 -2.273 1 94.38 74 GLU A C 1
ATOM 591 O O . GLU A 1 74 ? 32.281 -21.562 -2.258 1 94.38 74 GLU A O 1
ATOM 596 N N . VAL A 1 75 ? 34.062 -22.875 -2.561 1 95.88 75 VAL A N 1
ATOM 597 C CA . VAL A 1 75 ? 33.188 -23.922 -3.1 1 95.88 75 VAL A CA 1
ATOM 598 C C . VAL A 1 75 ? 33.438 -25.219 -2.34 1 95.88 75 VAL A C 1
ATOM 600 O O . VAL A 1 75 ? 34.469 -25.391 -1.679 1 95.88 75 VAL A O 1
ATOM 603 N N . SER A 1 76 ? 32.5 -26.109 -2.365 1 97.38 76 SER A N 1
ATOM 604 C CA . SER A 1 76 ? 32.656 -27.453 -1.828 1 97.38 76 SER A CA 1
ATOM 605 C C . SER A 1 76 ? 33.469 -28.328 -2.773 1 97.38 76 SER A C 1
ATOM 607 O O . SER A 1 76 ? 33.594 -28.031 -3.961 1 97.38 76 SER A O 1
ATOM 609 N N . PRO A 1 77 ? 33.969 -29.422 -2.232 1 97.31 77 PRO A N 1
ATOM 610 C CA . PRO A 1 77 ? 34.688 -30.359 -3.1 1 97.31 77 PRO A CA 1
ATOM 611 C C . PRO A 1 77 ? 33.812 -30.859 -4.262 1 97.31 77 PRO A C 1
ATOM 613 O O . PRO A 1 77 ? 34.312 -30.969 -5.387 1 97.31 77 PRO A O 1
ATOM 616 N N . LEU A 1 78 ? 32.594 -31.047 -3.994 1 97.25 78 LEU A N 1
ATOM 617 C CA . LEU A 1 78 ? 31.703 -31.516 -5.039 1 97.25 78 LEU A CA 1
ATOM 618 C C . LEU A 1 78 ? 31.562 -30.469 -6.141 1 97.25 78 LEU A C 1
ATOM 620 O O . LEU A 1 78 ? 31.609 -30.812 -7.328 1 97.25 78 LEU A O 1
ATOM 624 N N . ILE A 1 79 ? 31.359 -29.219 -5.773 1 96.44 79 ILE A N 1
ATOM 625 C CA . ILE A 1 79 ? 31.25 -28.141 -6.742 1 96.44 79 ILE A CA 1
ATOM 626 C C . ILE A 1 79 ? 32.531 -28.062 -7.582 1 96.44 79 ILE A C 1
ATOM 628 O O . ILE A 1 79 ? 32.469 -27.922 -8.805 1 96.44 79 ILE A O 1
ATOM 632 N N . ALA A 1 80 ? 33.625 -28.188 -6.93 1 96.06 80 ALA A N 1
ATOM 633 C CA . ALA A 1 80 ? 34.906 -28.141 -7.648 1 96.06 80 ALA A CA 1
ATOM 634 C C . ALA A 1 80 ? 35 -29.281 -8.664 1 96.06 80 ALA A C 1
ATOM 636 O O . ALA A 1 80 ? 35.406 -29.078 -9.805 1 96.06 80 ALA A O 1
ATOM 637 N N . ALA A 1 81 ? 34.594 -30.422 -8.227 1 96.62 81 ALA A N 1
ATOM 638 C CA . ALA A 1 81 ? 34.625 -31.578 -9.117 1 96.62 81 ALA A CA 1
ATOM 639 C C . ALA A 1 81 ? 33.75 -31.359 -10.352 1 96.62 81 ALA A C 1
ATOM 641 O O . ALA A 1 81 ? 34.125 -31.766 -11.461 1 96.62 81 ALA A O 1
ATOM 642 N N . VAL A 1 82 ? 32.625 -30.719 -10.234 1 95.94 82 VAL A N 1
ATOM 643 C CA . VAL A 1 82 ? 31.719 -30.406 -11.344 1 95.94 82 VAL A CA 1
ATOM 644 C C . VAL A 1 82 ? 32.312 -29.328 -12.227 1 95.94 82 VAL A C 1
ATOM 646 O O . VAL A 1 82 ? 32.438 -29.5 -13.445 1 95.94 82 VAL A O 1
ATOM 649 N N . ALA A 1 83 ? 32.781 -28.219 -11.562 1 93.81 83 ALA A N 1
ATOM 650 C CA . ALA A 1 83 ? 33.281 -27.047 -12.289 1 93.81 83 ALA A CA 1
ATOM 651 C C . ALA A 1 83 ? 34.5 -27.406 -13.148 1 93.81 83 ALA A C 1
ATOM 653 O O . ALA A 1 83 ? 34.625 -26.922 -14.273 1 93.81 83 ALA A O 1
ATOM 654 N N . PHE A 1 84 ? 35.312 -28.297 -12.602 1 94.31 84 PHE A N 1
ATOM 655 C CA . PHE A 1 84 ? 36.531 -28.656 -13.305 1 94.31 84 PHE A CA 1
ATOM 656 C C . PHE A 1 84 ? 36.375 -30 -14.023 1 94.31 84 PHE A C 1
ATOM 658 O O . PHE A 1 84 ? 37.344 -30.531 -14.562 1 94.31 84 PHE A O 1
ATOM 665 N N . GLN A 1 85 ? 35.281 -30.609 -14 1 94.31 85 GLN A N 1
ATOM 666 C CA . GLN A 1 85 ? 34.875 -31.766 -14.781 1 94.31 85 GLN A CA 1
ATOM 667 C C . GLN A 1 85 ? 35.75 -33 -14.477 1 94.31 85 GLN A C 1
ATOM 669 O O . GLN A 1 85 ? 36.25 -33.656 -15.383 1 94.31 85 GLN A O 1
ATOM 674 N N . LYS A 1 86 ? 35.938 -33.156 -13.188 1 95.56 86 LYS A N 1
ATOM 675 C CA . LYS A 1 86 ? 36.656 -34.344 -12.742 1 95.56 86 LYS A CA 1
ATOM 676 C C . LYS A 1 86 ? 35.719 -35.5 -12.406 1 95.56 86 LYS A C 1
ATOM 678 O O . LYS A 1 86 ? 35.344 -35.688 -11.25 1 95.56 86 LYS A O 1
ATOM 683 N N . GLU A 1 87 ? 35.469 -36.312 -13.359 1 94.88 87 GLU A N 1
ATOM 684 C CA . GLU A 1 87 ? 34.406 -37.312 -13.289 1 94.88 87 GLU A CA 1
ATOM 685 C C . GLU A 1 87 ? 34.719 -38.375 -12.219 1 94.88 87 GLU A C 1
ATOM 687 O O . GLU A 1 87 ? 33.812 -38.75 -11.461 1 94.88 87 GLU A O 1
ATOM 692 N N . SER A 1 88 ? 35.969 -38.812 -12.141 1 94.69 88 SER A N 1
ATOM 693 C CA . SER A 1 88 ? 36.312 -39.875 -11.188 1 94.69 88 SER A CA 1
ATOM 694 C C . SER A 1 88 ? 36.188 -39.375 -9.75 1 94.69 88 SER A C 1
ATOM 696 O O . SER A 1 88 ? 35.594 -40.031 -8.898 1 94.69 88 SER A O 1
ATOM 698 N N . ILE A 1 89 ? 36.688 -38.188 -9.547 1 96.69 89 ILE A N 1
ATOM 699 C CA . ILE A 1 89 ? 36.625 -37.594 -8.211 1 96.69 89 ILE A CA 1
ATOM 700 C C . ILE A 1 89 ? 35.156 -37.281 -7.852 1 96.69 89 ILE A C 1
ATOM 702 O O . ILE A 1 89 ? 34.75 -37.5 -6.715 1 96.69 89 ILE A O 1
ATOM 706 N N . PHE A 1 90 ? 34.5 -36.812 -8.883 1 96.31 90 PHE A N 1
ATOM 707 C CA . PHE A 1 90 ? 33.094 -36.5 -8.727 1 96.31 90 PHE A CA 1
ATOM 708 C C . PHE A 1 90 ? 32.312 -37.719 -8.258 1 96.31 90 PHE A C 1
ATOM 710 O O . PHE A 1 90 ? 31.594 -37.688 -7.258 1 96.31 90 PHE A O 1
ATOM 717 N N . SER A 1 91 ? 32.5 -38.812 -8.875 1 95.88 91 SER A N 1
ATOM 718 C CA . SER A 1 91 ? 31.828 -40.031 -8.539 1 95.88 91 SER A CA 1
ATOM 719 C C . SER A 1 91 ? 32.219 -40.531 -7.152 1 95.88 91 SER A C 1
ATOM 721 O O . SER A 1 91 ? 31.359 -41 -6.398 1 95.88 91 SER A O 1
ATOM 723 N N . PHE A 1 92 ? 33.406 -40.406 -6.883 1 95.19 92 PHE A N 1
ATOM 724 C CA . PHE A 1 92 ? 33.906 -40.781 -5.566 1 95.19 92 PHE A CA 1
ATOM 725 C C . PHE A 1 92 ? 33.219 -40 -4.469 1 95.19 92 PHE A C 1
ATOM 727 O O . PHE A 1 92 ? 32.75 -40.562 -3.473 1 95.19 92 PHE A O 1
ATOM 734 N N . LEU A 1 93 ? 33.094 -38.688 -4.672 1 97.31 93 LEU A N 1
ATOM 735 C CA . LEU A 1 93 ? 32.5 -37.812 -3.666 1 97.31 93 LEU A CA 1
ATOM 736 C C . LEU A 1 93 ? 31.016 -38.156 -3.465 1 97.31 93 LEU A C 1
ATOM 738 O O . LEU A 1 93 ? 30.531 -38.156 -2.332 1 97.31 93 LEU A O 1
ATOM 742 N N . LEU A 1 94 ? 30.281 -38.469 -4.52 1 96.44 94 LEU A N 1
ATOM 743 C CA . LEU A 1 94 ? 28.859 -38.844 -4.418 1 96.44 94 LEU A CA 1
ATOM 744 C C . LEU A 1 94 ? 28.703 -40.156 -3.67 1 96.44 94 LEU A C 1
ATOM 746 O O . LEU A 1 94 ? 27.766 -40.312 -2.881 1 96.44 94 LEU A O 1
ATOM 750 N N . ARG A 1 95 ? 29.641 -41.062 -3.895 1 94.81 95 ARG A N 1
ATOM 751 C CA . ARG A 1 95 ? 29.609 -42.312 -3.197 1 94.81 95 ARG A CA 1
ATOM 752 C C . ARG A 1 95 ? 29.828 -42.156 -1.7 1 94.81 95 ARG A C 1
ATOM 754 O O . ARG A 1 95 ? 29.281 -42.906 -0.888 1 94.81 95 ARG A O 1
ATOM 761 N N . LYS A 1 96 ? 30.562 -41.156 -1.401 1 94.56 96 LYS A N 1
ATOM 762 C CA . LYS A 1 96 ? 30.828 -40.844 0.004 1 94.56 96 LYS A CA 1
ATOM 763 C C . LYS A 1 96 ? 29.719 -40 0.607 1 94.56 96 LYS A C 1
ATOM 765 O O . LYS A 1 96 ? 29.875 -39.469 1.717 1 94.56 96 LYS A O 1
ATOM 770 N N . ALA A 1 97 ? 28.734 -39.781 -0.169 1 92.06 97 ALA A N 1
ATOM 771 C CA . ALA A 1 97 ? 27.5 -39.125 0.27 1 92.06 97 ALA A CA 1
ATOM 772 C C . ALA A 1 97 ? 27.719 -37.625 0.495 1 92.06 97 ALA A C 1
ATOM 774 O O . ALA A 1 97 ? 27.219 -37.062 1.466 1 92.06 97 ALA A O 1
ATOM 775 N N . ALA A 1 98 ? 28.578 -37.062 -0.353 1 96.19 98 ALA A N 1
ATOM 776 C CA . ALA A 1 98 ? 28.641 -35.594 -0.368 1 96.19 98 ALA A CA 1
ATOM 777 C C . ALA A 1 98 ? 27.266 -35 -0.651 1 96.19 98 ALA A C 1
ATOM 779 O O . ALA A 1 98 ? 26.516 -35.5 -1.482 1 96.19 98 ALA A O 1
ATOM 780 N N . ASN A 1 99 ? 26.906 -33.938 -0.001 1 96.62 99 ASN A N 1
ATOM 781 C CA . ASN A 1 99 ? 25.609 -33.281 -0.166 1 96.62 99 ASN A CA 1
ATOM 782 C C . ASN A 1 99 ? 25.516 -32.562 -1.504 1 96.62 99 ASN A C 1
ATOM 784 O O . ASN A 1 99 ? 26.203 -31.562 -1.723 1 96.62 99 ASN A O 1
ATOM 788 N N . PRO A 1 100 ? 24.703 -33.031 -2.348 1 96.81 100 PRO A N 1
ATOM 789 C CA . PRO A 1 100 ? 24.609 -32.438 -3.682 1 96.81 100 PRO A CA 1
ATOM 790 C C . PRO A 1 100 ? 23.938 -31.062 -3.668 1 96.81 100 PRO A C 1
ATOM 792 O O . PRO A 1 100 ? 23.875 -30.391 -4.703 1 96.81 100 PRO A O 1
ATOM 795 N N . ASN A 1 101 ? 23.5 -30.562 -2.582 1 96.25 101 ASN A N 1
ATOM 796 C CA . ASN A 1 101 ? 22.766 -29.312 -2.504 1 96.25 101 ASN A CA 1
ATOM 797 C C . ASN A 1 101 ? 23.562 -28.25 -1.75 1 96.25 101 ASN A C 1
ATOM 799 O O . ASN A 1 101 ? 23.062 -27.156 -1.474 1 96.25 101 ASN A O 1
ATOM 803 N N . THR A 1 102 ? 24.828 -28.578 -1.419 1 94.81 102 THR A N 1
ATOM 804 C CA . THR A 1 102 ? 25.672 -27.594 -0.748 1 94.81 102 THR A CA 1
ATOM 805 C C . THR A 1 102 ? 25.969 -26.422 -1.668 1 94.81 102 THR A C 1
ATOM 807 O O . THR A 1 102 ? 26.406 -26.609 -2.807 1 94.81 102 THR A O 1
ATOM 810 N N . ARG A 1 103 ? 25.719 -25.266 -1.191 1 93.31 103 ARG A N 1
ATOM 811 C CA . ARG A 1 103 ? 25.906 -24.078 -2.02 1 93.31 103 ARG A CA 1
ATOM 812 C C . ARG A 1 103 ? 27.234 -23.391 -1.698 1 93.31 103 ARG A C 1
ATOM 814 O O . ARG A 1 103 ? 27.703 -23.453 -0.564 1 93.31 103 ARG A O 1
ATOM 821 N N . SER A 1 104 ? 27.797 -22.766 -2.668 1 92 104 SER A N 1
ATOM 822 C CA . SER A 1 104 ? 29.016 -22 -2.504 1 92 104 SER A CA 1
ATOM 823 C C . SER A 1 104 ? 28.766 -20.719 -1.724 1 92 104 SER A C 1
ATOM 825 O O . SER A 1 104 ? 27.641 -20.453 -1.293 1 92 104 SER A O 1
ATOM 827 N N . ARG A 1 105 ? 29.797 -20.016 -1.528 1 87.88 105 ARG A N 1
ATOM 828 C CA . ARG A 1 105 ? 29.672 -18.734 -0.84 1 87.88 105 ARG A CA 1
ATOM 829 C C . ARG A 1 105 ? 28.812 -17.766 -1.633 1 87.88 105 ARG A C 1
ATOM 831 O O . ARG A 1 105 ? 28.047 -17 -1.052 1 87.88 105 ARG A O 1
ATOM 838 N N . ASN A 1 106 ? 28.953 -17.922 -2.91 1 83.62 106 ASN A N 1
ATOM 839 C CA . ASN A 1 106 ? 28.141 -17.062 -3.77 1 83.62 106 ASN A CA 1
ATOM 840 C C . ASN A 1 106 ? 26.766 -17.656 -4.004 1 83.62 106 ASN A C 1
ATOM 842 O O . ASN A 1 106 ? 26.031 -17.203 -4.887 1 83.62 106 ASN A O 1
ATOM 846 N N . ARG A 1 107 ? 26.469 -18.812 -3.404 1 87.31 107 ARG A N 1
ATOM 847 C CA . ARG A 1 107 ? 25.125 -19.391 -3.303 1 87.31 107 ARG A CA 1
ATOM 848 C C . ARG A 1 107 ? 24.797 -20.234 -4.531 1 87.31 107 ARG A C 1
ATOM 850 O O . ARG A 1 107 ? 23.625 -20.469 -4.84 1 87.31 107 ARG A O 1
ATOM 857 N N . TRP A 1 108 ? 25.891 -20.688 -5.184 1 89.62 108 TRP A N 1
ATOM 858 C CA . TRP A 1 108 ? 25.688 -21.562 -6.324 1 89.62 108 TRP A CA 1
ATOM 859 C C . TRP A 1 108 ? 25.734 -23.031 -5.895 1 89.62 108 TRP A C 1
ATOM 861 O O . TRP A 1 108 ? 26.672 -23.453 -5.219 1 89.62 108 TRP A O 1
ATOM 871 N N . ALA A 1 109 ? 24.75 -23.703 -6.27 1 94.19 109 ALA A N 1
ATOM 872 C CA . ALA A 1 109 ? 24.734 -25.141 -6.031 1 94.19 109 ALA A CA 1
ATOM 873 C C . ALA A 1 109 ? 25.453 -25.891 -7.148 1 94.19 109 ALA A C 1
ATOM 875 O O . ALA A 1 109 ? 25.75 -25.312 -8.203 1 94.19 109 ALA A O 1
ATOM 876 N N . PRO A 1 110 ? 25.797 -27.172 -6.887 1 95.38 110 PRO A N 1
ATOM 877 C CA . PRO A 1 110 ? 26.469 -27.953 -7.922 1 95.38 110 PRO A CA 1
ATOM 878 C C . PRO A 1 110 ? 25.719 -27.953 -9.25 1 95.38 110 PRO A C 1
ATOM 880 O O . PRO A 1 110 ? 26.328 -27.844 -10.312 1 95.38 110 PRO A O 1
ATOM 883 N N . LEU A 1 111 ? 24.453 -27.938 -9.188 1 95.25 111 LEU A N 1
ATOM 884 C CA . LEU A 1 111 ? 23.656 -27.969 -10.414 1 95.25 111 LEU A CA 1
ATOM 885 C C . LEU A 1 111 ? 23.797 -26.641 -11.172 1 95.25 111 LEU A C 1
ATOM 887 O O . LEU A 1 111 ? 23.734 -26.625 -12.406 1 95.25 111 LEU A O 1
ATOM 891 N N . HIS A 1 112 ? 23.969 -25.594 -10.453 1 92.88 112 HIS A N 1
ATOM 892 C CA . HIS A 1 112 ? 24.234 -24.328 -11.133 1 92.88 112 HIS A CA 1
ATOM 893 C C . HIS A 1 112 ? 25.531 -24.422 -11.945 1 92.88 112 HIS A C 1
ATOM 895 O O . HIS A 1 112 ? 25.547 -24.078 -13.125 1 92.88 112 HIS A O 1
ATOM 901 N N . TRP A 1 113 ? 26.484 -24.844 -11.312 1 91.38 113 TRP A N 1
ATOM 902 C CA . TRP A 1 113 ? 27.781 -24.953 -11.961 1 91.38 113 TRP A CA 1
ATOM 903 C C . TRP A 1 113 ? 27.734 -25.906 -13.148 1 91.38 113 TRP A C 1
ATOM 905 O O . TRP A 1 113 ? 28.406 -25.688 -14.164 1 91.38 113 TRP A O 1
ATOM 915 N N . ALA A 1 114 ? 26.953 -26.906 -12.977 1 93.19 114 ALA A N 1
ATOM 916 C CA . ALA A 1 114 ? 26.797 -27.859 -14.07 1 93.19 114 ALA A CA 1
ATOM 917 C C . ALA A 1 114 ? 26.078 -27.219 -15.25 1 93.19 114 ALA A C 1
ATOM 919 O O . ALA A 1 114 ? 26.156 -27.719 -16.375 1 93.19 114 ALA A O 1
ATOM 920 N N . SER A 1 115 ? 25.344 -26.25 -14.977 1 90.5 115 SER A N 1
ATOM 921 C CA . SER A 1 115 ? 24.562 -25.594 -16.016 1 90.5 115 SER A CA 1
ATOM 922 C C . SER A 1 115 ? 25.391 -24.547 -16.75 1 90.5 115 SER A C 1
ATOM 924 O O . SER A 1 115 ? 24.984 -24.062 -17.812 1 90.5 115 SER A O 1
ATOM 926 N N . PHE A 1 116 ? 26.5 -24.406 -15.992 1 80.75 116 PHE A N 1
ATOM 927 C CA . PHE A 1 116 ? 27.391 -23.422 -16.609 1 80.75 116 PHE A CA 1
ATOM 928 C C . PHE A 1 116 ? 28.219 -24.047 -17.719 1 80.75 116 PHE A C 1
ATOM 930 O O . PHE A 1 116 ? 28.484 -25.25 -17.688 1 80.75 116 PHE A O 1
ATOM 937 N N . ASP A 1 117 ? 28.562 -23.312 -18.734 1 73.5 117 ASP A N 1
ATOM 938 C CA . ASP A 1 117 ? 29.562 -23.531 -19.781 1 73.5 117 ASP A CA 1
ATOM 939 C C . ASP A 1 117 ? 29.422 -24.922 -20.391 1 73.5 117 ASP A C 1
ATOM 941 O O . ASP A 1 117 ? 28.312 -25.344 -20.734 1 73.5 117 ASP A O 1
ATOM 945 N N . LYS A 1 118 ? 30.547 -25.688 -20.531 1 83.38 118 LYS A N 1
ATOM 946 C CA . LYS A 1 118 ? 30.625 -26.891 -21.359 1 83.38 118 LYS A CA 1
ATOM 947 C C . LYS A 1 118 ? 30.703 -28.141 -20.5 1 83.38 118 LYS A C 1
ATOM 949 O O . LYS A 1 118 ? 31.391 -29.109 -20.859 1 83.38 118 LYS A O 1
ATOM 954 N N . VAL A 1 119 ? 29.953 -28.094 -19.359 1 89.31 119 VAL A N 1
ATOM 955 C CA . VAL A 1 119 ? 29.953 -29.25 -18.469 1 89.31 119 VAL A CA 1
ATOM 956 C C . VAL A 1 119 ? 29.094 -30.359 -19.078 1 89.31 119 VAL A C 1
ATOM 958 O O . VAL A 1 119 ? 27.984 -30.109 -19.547 1 89.31 119 VAL A O 1
ATOM 961 N N . PRO A 1 120 ? 29.656 -31.578 -19.094 1 94.12 120 PRO A N 1
ATOM 962 C CA . PRO A 1 120 ? 28.906 -32.688 -19.672 1 94.12 120 PRO A CA 1
ATOM 963 C C . PRO A 1 120 ? 27.625 -33 -18.906 1 94.12 120 PRO A C 1
ATOM 965 O O . PRO A 1 120 ? 27.578 -32.844 -17.688 1 94.12 120 PRO A O 1
ATOM 968 N N . LEU A 1 121 ? 26.625 -33.562 -19.641 1 95.62 121 LEU A N 1
ATOM 969 C CA . LEU A 1 121 ? 25.297 -33.906 -19.125 1 95.62 121 LEU A CA 1
ATOM 970 C C . LEU A 1 121 ? 25.406 -34.969 -18.047 1 95.62 121 LEU A C 1
ATOM 972 O O . LEU A 1 121 ? 24.594 -35 -17.109 1 95.62 121 LEU A O 1
ATOM 976 N N . PHE A 1 122 ? 26.469 -35.688 -18.078 1 95.5 122 PHE A N 1
ATOM 977 C CA . PHE A 1 122 ? 26.734 -36.75 -17.125 1 95.5 122 PHE A CA 1
ATOM 978 C C . PHE A 1 122 ? 26.672 -36.25 -15.695 1 95.5 122 PHE A C 1
ATOM 980 O O . PHE A 1 122 ? 26.078 -36.875 -14.82 1 95.5 122 PHE A O 1
ATOM 987 N N . PHE A 1 123 ? 27.203 -35.094 -15.422 1 96.44 123 PHE A N 1
ATOM 988 C CA . PHE A 1 123 ? 27.266 -34.531 -14.086 1 96.44 123 PHE A CA 1
ATOM 989 C C . PHE A 1 123 ? 25.875 -34.188 -13.578 1 96.44 123 PHE A C 1
ATOM 991 O O . PHE A 1 123 ? 25.562 -34.438 -12.414 1 96.44 123 PHE A O 1
ATOM 998 N N . VAL A 1 124 ? 25.016 -33.656 -14.469 1 96.62 124 VAL A N 1
ATOM 999 C CA . VAL A 1 124 ? 23.656 -33.25 -14.109 1 96.62 124 VAL A CA 1
ATOM 1000 C C . VAL A 1 124 ? 22.828 -34.5 -13.789 1 96.62 124 VAL A C 1
ATOM 1002 O O . VAL A 1 124 ? 22.156 -34.562 -12.766 1 96.62 124 VAL A O 1
ATOM 1005 N N . GLU A 1 125 ? 22.969 -35.531 -14.555 1 96.81 125 GLU A N 1
ATOM 1006 C CA . GLU A 1 125 ? 22.219 -36.75 -14.367 1 96.81 125 GLU A CA 1
ATOM 1007 C C . GLU A 1 125 ? 22.578 -37.438 -13.047 1 96.81 125 GLU A C 1
ATOM 1009 O O . GLU A 1 125 ? 21.688 -37.875 -12.312 1 96.81 125 GLU A O 1
ATOM 1014 N N . LYS A 1 126 ? 23.797 -37.406 -12.789 1 96.81 126 LYS A N 1
ATOM 1015 C CA . LYS A 1 126 ? 24.25 -38.062 -11.555 1 96.81 126 LYS A CA 1
ATOM 1016 C C . LYS A 1 126 ? 23.844 -37.25 -10.336 1 96.81 126 LYS A C 1
ATOM 1018 O O . LYS A 1 126 ? 23.5 -37.812 -9.289 1 96.81 126 LYS A O 1
ATOM 1023 N N . LEU A 1 127 ? 23.922 -35.969 -10.445 1 97.38 127 LEU A N 1
ATOM 1024 C CA . LEU A 1 127 ? 23.5 -35.094 -9.344 1 97.38 127 LEU A CA 1
ATOM 1025 C C . LEU A 1 127 ? 22.016 -35.312 -9.047 1 97.38 127 LEU A C 1
ATOM 1027 O O . LEU A 1 127 ? 21.625 -35.406 -7.887 1 97.38 127 LEU A O 1
ATOM 1031 N N . LEU A 1 128 ? 21.219 -35.375 -10.102 1 97 128 LEU A N 1
ATOM 1032 C CA . LEU A 1 128 ? 19.797 -35.562 -9.945 1 97 128 LEU A CA 1
ATOM 1033 C C . LEU A 1 128 ? 19.5 -36.938 -9.352 1 97 128 LEU A C 1
ATOM 1035 O O . LEU A 1 128 ? 18.609 -37.062 -8.5 1 97 128 LEU A O 1
ATOM 1039 N N . ALA A 1 129 ? 20.25 -37.875 -9.75 1 96.06 129 ALA A N 1
ATOM 1040 C CA . ALA A 1 129 ? 20.094 -39.219 -9.188 1 96.06 129 ALA A CA 1
ATOM 1041 C C . ALA A 1 129 ? 20.453 -39.25 -7.699 1 96.06 129 ALA A C 1
ATOM 1043 O O . ALA A 1 129 ? 19.891 -40.031 -6.93 1 96.06 129 ALA A O 1
ATOM 1044 N N . ALA A 1 130 ? 21.344 -38.344 -7.375 1 95.94 130 ALA A N 1
ATOM 1045 C CA . ALA A 1 130 ? 21.766 -38.219 -5.977 1 95.94 130 ALA A CA 1
ATOM 1046 C C . ALA A 1 130 ? 20.797 -37.312 -5.203 1 95.94 130 ALA A C 1
ATOM 1048 O O . ALA A 1 130 ? 21.125 -36.875 -4.102 1 95.94 130 ALA A O 1
ATOM 1049 N N . LYS A 1 131 ? 19.703 -36.906 -5.82 1 94.88 131 LYS A N 1
ATOM 1050 C CA . LYS A 1 131 ? 18.578 -36.188 -5.199 1 94.88 131 LYS A CA 1
ATOM 1051 C C . LYS A 1 131 ? 18.906 -34.719 -5.027 1 94.88 131 LYS A C 1
ATOM 1053 O O . LYS A 1 131 ? 18.484 -34.094 -4.051 1 94.88 131 LYS A O 1
ATOM 1058 N N . ALA A 1 132 ? 19.734 -34.281 -5.883 1 96.38 132 ALA A N 1
ATOM 1059 C CA . ALA A 1 132 ? 19.906 -32.812 -5.93 1 96.38 132 ALA A CA 1
ATOM 1060 C C . ALA A 1 132 ? 18.594 -32.125 -6.266 1 96.38 132 ALA A C 1
ATOM 1062 O O . ALA A 1 132 ? 17.828 -32.594 -7.09 1 96.38 132 ALA A O 1
ATOM 1063 N N . ASP A 1 133 ? 18.328 -30.984 -5.648 1 95.81 133 ASP A N 1
ATOM 1064 C CA . ASP A 1 133 ? 17.141 -30.188 -5.961 1 95.81 133 ASP A CA 1
ATOM 1065 C C . ASP A 1 133 ? 17.266 -29.516 -7.332 1 95.81 133 ASP A C 1
ATOM 1067 O O . ASP A 1 133 ? 18.109 -28.656 -7.531 1 95.81 133 ASP A O 1
ATOM 1071 N N . PRO A 1 134 ? 16.453 -29.922 -8.211 1 95.5 134 PRO A N 1
ATOM 1072 C CA . PRO A 1 134 ? 16.578 -29.391 -9.57 1 95.5 134 PRO A CA 1
ATOM 1073 C C . PRO A 1 134 ? 16.453 -27.859 -9.617 1 95.5 134 PRO A C 1
ATOM 1075 O O . PRO A 1 134 ? 16.812 -27.25 -10.617 1 95.5 134 PRO A O 1
ATOM 1078 N N . ASN A 1 135 ? 15.93 -27.25 -8.648 1 92.5 135 ASN A N 1
ATOM 1079 C CA . ASN A 1 135 ? 15.773 -25.797 -8.609 1 92.5 135 ASN A CA 1
ATOM 1080 C C . ASN A 1 135 ? 16.953 -25.125 -7.91 1 92.5 135 ASN A C 1
ATOM 1082 O O . ASN A 1 135 ? 16.984 -23.906 -7.777 1 92.5 135 ASN A O 1
ATOM 1086 N N . GLY A 1 136 ? 17.906 -25.797 -7.508 1 87.88 136 GLY A N 1
ATOM 1087 C CA . GLY A 1 136 ? 19.109 -25.266 -6.922 1 87.88 136 GLY A CA 1
ATOM 1088 C C . GLY A 1 136 ? 18.984 -24.938 -5.445 1 87.88 136 GLY A C 1
ATOM 1089 O O . GLY A 1 136 ? 19.75 -24.141 -4.902 1 87.88 136 GLY A O 1
ATOM 1090 N N . ALA A 1 137 ? 17.891 -25.469 -4.836 1 73.81 137 ALA A N 1
ATOM 1091 C CA . ALA A 1 137 ? 17.625 -25.25 -3.414 1 73.81 137 ALA A CA 1
ATOM 1092 C C . ALA A 1 137 ? 17.5 -23.766 -3.092 1 73.81 137 ALA A C 1
ATOM 1094 O O . ALA A 1 137 ? 18.047 -23.297 -2.09 1 73.81 137 ALA A O 1
ATOM 1095 N N . ILE A 1 138 ? 17.031 -23.062 -3.979 1 73.69 138 ILE A N 1
ATOM 1096 C CA . ILE A 1 138 ? 16.906 -21.625 -3.838 1 73.69 138 ILE A CA 1
ATOM 1097 C C . ILE A 1 138 ? 15.648 -21.297 -3.029 1 73.69 138 ILE A C 1
ATOM 1099 O O . ILE A 1 138 ? 14.594 -21.906 -3.229 1 73.69 138 ILE A O 1
ATOM 1103 N N . ASP A 1 139 ? 15.961 -20.5 -1.891 1 64.94 139 ASP A N 1
ATOM 1104 C CA . ASP A 1 139 ? 14.828 -20.016 -1.105 1 64.94 139 ASP A CA 1
ATOM 1105 C C . ASP A 1 139 ? 14.664 -18.5 -1.247 1 64.94 139 ASP A C 1
ATOM 1107 O O . ASP A 1 139 ? 15.383 -17.734 -0.605 1 64.94 139 ASP A O 1
ATOM 1111 N N . ASN A 1 140 ? 13.789 -18.062 -1.993 1 58.84 140 ASN A N 1
ATOM 1112 C CA . ASN A 1 140 ? 13.391 -16.656 -2.086 1 58.84 140 ASN A CA 1
ATOM 1113 C C . ASN A 1 140 ? 14.57 -15.766 -2.439 1 58.84 140 ASN A C 1
ATOM 1115 O O . ASN A 1 140 ? 14.695 -14.656 -1.909 1 58.84 140 ASN A O 1
ATOM 1119 N N . GLU A 1 141 ? 15.562 -16.281 -3.143 1 63.31 141 GLU A N 1
ATOM 1120 C CA . GLU A 1 141 ? 16.719 -15.461 -3.49 1 63.31 141 GLU A CA 1
ATOM 1121 C C . GLU A 1 141 ? 16.688 -15.039 -4.957 1 63.31 141 GLU A C 1
ATOM 1123 O O . GLU A 1 141 ? 15.977 -15.648 -5.762 1 63.31 141 GLU A O 1
ATOM 1128 N N . VAL A 1 142 ? 17.297 -13.867 -5.121 1 70.88 142 VAL A N 1
ATOM 1129 C CA . VAL A 1 142 ? 17.344 -13.312 -6.469 1 70.88 142 VAL A CA 1
ATOM 1130 C C . VAL A 1 142 ? 18.516 -13.938 -7.238 1 70.88 142 VAL A C 1
ATOM 1132 O O . VAL A 1 142 ? 19.453 -13.25 -7.629 1 70.88 142 VAL A O 1
ATOM 1135 N N . ILE A 1 143 ? 18.656 -15.266 -7.258 1 78.31 143 ILE A N 1
ATOM 1136 C CA . ILE A 1 143 ? 19.656 -15.992 -8.016 1 78.31 143 ILE A CA 1
ATOM 1137 C C . ILE A 1 143 ? 19 -16.812 -9.117 1 78.31 143 ILE A C 1
ATOM 1139 O O . ILE A 1 143 ? 17.906 -17.359 -8.914 1 78.31 143 ILE A O 1
ATOM 1143 N N . PRO A 1 144 ? 19.75 -16.812 -10.242 1 86.5 144 PRO A N 1
ATOM 1144 C CA . PRO A 1 144 ? 19.172 -17.609 -11.312 1 86.5 144 PRO A CA 1
ATOM 1145 C C . PRO A 1 144 ? 19.062 -19.094 -10.961 1 86.5 144 PRO A C 1
ATOM 1147 O O . PRO A 1 144 ? 19.969 -19.641 -10.305 1 86.5 144 PRO A O 1
ATOM 1150 N N . THR A 1 145 ? 18.031 -19.656 -11.359 1 91.31 145 THR A N 1
ATOM 1151 C CA . THR A 1 145 ? 17.875 -21.109 -11.203 1 91.31 145 THR A CA 1
ATOM 1152 C C . THR A 1 145 ? 18.797 -21.844 -12.156 1 91.31 145 THR A C 1
ATOM 1154 O O . THR A 1 145 ? 19.297 -21.266 -13.133 1 91.31 145 THR A O 1
ATOM 1157 N N . PRO A 1 146 ? 19.031 -23.156 -11.867 1 93.5 146 PRO A N 1
ATOM 1158 C CA . PRO A 1 146 ? 19.859 -23.938 -12.789 1 93.5 146 PRO A CA 1
ATOM 1159 C C . PRO A 1 146 ? 19.297 -23.953 -14.211 1 93.5 146 PRO A C 1
ATOM 1161 O O . PRO A 1 146 ? 20.062 -23.875 -15.18 1 93.5 146 PRO A O 1
ATOM 1164 N N . VAL A 1 147 ? 18.016 -23.953 -14.352 1 94.88 147 VAL A N 1
ATOM 1165 C CA . VAL A 1 147 ? 17.391 -23.953 -15.672 1 94.88 147 VAL A CA 1
ATOM 1166 C C . VAL A 1 147 ? 17.672 -22.609 -16.359 1 94.88 147 VAL A C 1
ATOM 1168 O O . VAL A 1 147 ? 18 -22.578 -17.547 1 94.88 147 VAL A O 1
ATOM 1171 N N . GLN A 1 148 ? 17.531 -21.578 -15.656 1 91.81 148 GLN A N 1
ATOM 1172 C CA . GLN A 1 148 ? 17.797 -20.234 -16.188 1 91.81 148 GLN A CA 1
ATOM 1173 C C . GLN A 1 148 ? 19.266 -20.109 -16.609 1 91.81 148 GLN A C 1
ATOM 1175 O O . GLN A 1 148 ? 19.562 -19.547 -17.672 1 91.81 148 GLN A O 1
ATOM 1180 N N . ALA A 1 149 ? 20.094 -20.625 -15.766 1 90.44 149 ALA A N 1
ATOM 1181 C CA . ALA A 1 149 ? 21.516 -20.641 -16.109 1 90.44 149 ALA A CA 1
ATOM 1182 C C . ALA A 1 149 ? 21.766 -21.422 -17.406 1 90.44 149 ALA A C 1
ATOM 1184 O O . ALA A 1 149 ? 22.516 -20.969 -18.281 1 90.44 149 ALA A O 1
ATOM 1185 N N . ALA A 1 150 ? 21.188 -22.609 -17.469 1 93.94 150 ALA A N 1
ATOM 1186 C CA . ALA A 1 150 ? 21.328 -23.438 -18.656 1 93.94 150 ALA A CA 1
ATOM 1187 C C . ALA A 1 150 ? 20.859 -22.672 -19.906 1 93.94 150 ALA A C 1
ATOM 1189 O O . ALA A 1 150 ? 21.469 -22.781 -20.969 1 93.94 150 ALA A O 1
ATOM 1190 N N . ALA A 1 151 ? 19.797 -21.906 -19.766 1 92.88 151 ALA A N 1
ATOM 1191 C CA . ALA A 1 151 ? 19.266 -21.125 -20.891 1 92.88 151 ALA A CA 1
ATOM 1192 C C . ALA A 1 151 ? 20.266 -20.047 -21.312 1 92.88 151 ALA A C 1
ATOM 1194 O O . ALA A 1 151 ? 20.484 -19.828 -22.5 1 92.88 151 ALA A O 1
ATOM 1195 N N . ILE A 1 152 ? 20.781 -19.406 -20.375 1 88.75 152 ILE A N 1
ATOM 1196 C CA . ILE A 1 152 ? 21.719 -18.312 -20.641 1 88.75 152 ILE A CA 1
ATOM 1197 C C . ILE A 1 152 ? 22.906 -18.859 -21.438 1 88.75 152 ILE A C 1
ATOM 1199 O O . ILE A 1 152 ? 23.391 -18.203 -22.359 1 88.75 152 ILE A O 1
ATOM 1203 N N . TYR A 1 153 ? 23.344 -20.047 -21.125 1 90.19 153 TYR A N 1
ATOM 1204 C CA . TYR A 1 153 ? 24.531 -20.625 -21.75 1 90.19 153 TYR A CA 1
ATOM 1205 C C . TYR A 1 153 ? 24.156 -21.562 -22.891 1 90.19 153 TYR A C 1
ATOM 1207 O O . TYR A 1 153 ? 24.984 -22.344 -23.359 1 90.19 153 TYR A O 1
ATOM 1215 N N . ASP A 1 154 ? 22.938 -21.594 -23.312 1 91.5 154 ASP A N 1
ATOM 1216 C CA . ASP A 1 154 ? 22.406 -22.328 -24.453 1 91.5 154 ASP A CA 1
ATOM 1217 C C . ASP A 1 154 ? 22.609 -23.828 -24.297 1 91.5 154 ASP A C 1
ATOM 1219 O O . ASP A 1 154 ? 23.062 -24.5 -25.234 1 91.5 154 ASP A O 1
ATOM 1223 N N . ARG A 1 155 ? 22.375 -24.25 -23.078 1 94.06 155 ARG A N 1
ATOM 1224 C CA . ARG A 1 155 ? 22.484 -25.672 -22.797 1 94.06 155 ARG A CA 1
ATOM 1225 C C . ARG A 1 155 ? 21.109 -26.328 -22.766 1 94.06 155 ARG A C 1
ATOM 1227 O O . ARG A 1 155 ? 20.594 -26.672 -21.688 1 94.06 155 ARG A O 1
ATOM 1234 N N . ASP A 1 156 ? 20.562 -26.703 -23.938 1 95.31 156 ASP A N 1
ATOM 1235 C CA . ASP A 1 156 ? 19.234 -27.297 -24.047 1 95.31 156 ASP A CA 1
ATOM 1236 C C . ASP A 1 156 ? 19.203 -28.688 -23.422 1 95.31 156 ASP A C 1
ATOM 1238 O O . ASP A 1 156 ? 18.188 -29.078 -22.828 1 95.31 156 ASP A O 1
ATOM 1242 N N . ASP A 1 157 ? 20.328 -29.328 -23.562 1 95.12 157 ASP A N 1
ATOM 1243 C CA . ASP A 1 157 ? 20.406 -30.688 -23.031 1 95.12 157 ASP A CA 1
ATOM 1244 C C . ASP A 1 157 ? 20.266 -30.688 -21.516 1 95.12 157 ASP A C 1
ATOM 1246 O O . ASP A 1 157 ? 19.516 -31.5 -20.953 1 95.12 157 ASP A O 1
ATOM 1250 N N . ILE A 1 158 ? 20.906 -29.75 -20.875 1 96 158 ILE A N 1
ATOM 1251 C CA . ILE A 1 158 ? 20.859 -29.641 -19.422 1 96 158 ILE A CA 1
ATOM 1252 C C . ILE A 1 158 ? 19.469 -29.188 -18.984 1 96 158 ILE A C 1
ATOM 1254 O O . ILE A 1 158 ? 18.906 -29.734 -18.031 1 96 158 ILE A O 1
ATOM 1258 N N . ALA A 1 159 ? 18.969 -28.219 -19.703 1 96.31 159 ALA A N 1
ATOM 1259 C CA . ALA A 1 159 ? 17.625 -27.703 -19.375 1 96.31 159 ALA A CA 1
ATOM 1260 C C . ALA A 1 159 ? 16.594 -28.828 -19.453 1 96.31 159 ALA A C 1
ATOM 1262 O O . ALA A 1 159 ? 15.727 -28.938 -18.594 1 96.31 159 ALA A O 1
ATOM 1263 N N . GLU A 1 160 ? 16.719 -29.609 -20.469 1 96.75 160 GLU A N 1
ATOM 1264 C CA . GLU A 1 160 ? 15.789 -30.719 -20.656 1 96.75 160 GLU A CA 1
ATOM 1265 C C . GLU A 1 160 ? 15.852 -31.688 -19.484 1 96.75 160 GLU A C 1
ATOM 1267 O O . GLU A 1 160 ? 14.82 -32.125 -18.953 1 96.75 160 GLU A O 1
ATOM 1272 N N . ALA A 1 161 ? 17.047 -32 -19.078 1 96.5 161 ALA A N 1
ATOM 1273 C CA . ALA A 1 161 ? 17.234 -32.938 -17.953 1 96.5 161 ALA A CA 1
ATOM 1274 C C . ALA A 1 161 ? 16.672 -32.344 -16.656 1 96.5 161 ALA A C 1
ATOM 1276 O O . ALA A 1 161 ? 16 -33.062 -15.898 1 96.5 161 ALA A O 1
ATOM 1277 N N . LEU A 1 162 ? 16.891 -31.094 -16.469 1 96.88 162 LEU A N 1
ATOM 1278 C CA . LEU A 1 162 ? 16.422 -30.422 -15.25 1 96.88 162 LEU A CA 1
ATOM 1279 C C . LEU A 1 162 ? 14.898 -30.359 -15.227 1 96.88 162 LEU A C 1
ATOM 1281 O O . LEU A 1 162 ? 14.281 -30.688 -14.211 1 96.88 162 LEU A O 1
ATOM 1285 N N . ILE A 1 163 ? 14.289 -29.984 -16.297 1 96.25 163 ILE A N 1
ATOM 1286 C CA . ILE A 1 163 ? 12.844 -29.875 -16.406 1 96.25 163 ILE A CA 1
ATOM 1287 C C . ILE A 1 163 ? 12.211 -31.25 -16.234 1 96.25 163 ILE A C 1
ATOM 1289 O O . ILE A 1 163 ? 11.203 -31.406 -15.531 1 96.25 163 ILE A O 1
ATOM 1293 N N . GLY A 1 164 ? 12.852 -32.188 -16.828 1 94.44 164 GLY A N 1
ATOM 1294 C CA . GLY A 1 164 ? 12.383 -33.562 -16.672 1 94.44 164 GLY A CA 1
ATOM 1295 C C . GLY A 1 164 ? 12.422 -34.031 -15.242 1 94.44 164 GLY A C 1
ATOM 1296 O O . GLY A 1 164 ? 11.625 -34.906 -14.852 1 94.44 164 GLY A O 1
ATOM 1297 N N . ALA A 1 165 ? 13.344 -33.469 -14.469 1 95.31 165 ALA A N 1
ATOM 1298 C CA . ALA A 1 165 ? 13.508 -33.844 -13.07 1 95.31 165 ALA A CA 1
ATOM 1299 C C . ALA A 1 165 ? 12.617 -33.031 -12.156 1 95.31 165 ALA A C 1
ATOM 1301 O O . ALA A 1 165 ? 12.664 -33.156 -10.93 1 95.31 165 ALA A O 1
ATOM 1302 N N . GLY A 1 166 ? 11.852 -32.125 -12.75 1 93.5 166 GLY A N 1
ATOM 1303 C CA . GLY A 1 166 ? 10.859 -31.391 -11.961 1 93.5 166 GLY A CA 1
ATOM 1304 C C . GLY A 1 166 ? 11.242 -29.953 -11.711 1 93.5 166 GLY A C 1
ATOM 1305 O O . GLY A 1 166 ? 10.617 -29.266 -10.891 1 93.5 166 GLY A O 1
ATOM 1306 N N . ALA A 1 167 ? 12.258 -29.469 -12.383 1 94.75 167 ALA A N 1
ATOM 1307 C CA . ALA A 1 167 ? 12.625 -28.062 -12.227 1 94.75 167 ALA A CA 1
ATOM 1308 C C . ALA A 1 167 ? 11.508 -27.141 -12.719 1 94.75 167 ALA A C 1
ATOM 1310 O O . ALA A 1 167 ? 10.93 -27.375 -13.781 1 94.75 167 ALA A O 1
ATOM 1311 N N . VAL A 1 168 ? 11.203 -26.156 -11.938 1 92.56 168 VAL A N 1
ATOM 1312 C CA . VAL A 1 168 ? 10.172 -25.188 -12.305 1 92.56 168 VAL A CA 1
ATOM 1313 C C . VAL A 1 168 ? 10.789 -24.047 -13.094 1 92.56 168 VAL A C 1
ATOM 1315 O O . VAL A 1 168 ? 11.812 -23.484 -12.703 1 92.56 168 VAL A O 1
ATOM 1318 N N . VAL A 1 169 ? 10.195 -23.781 -14.227 1 94.31 169 VAL A N 1
ATOM 1319 C CA . VAL A 1 169 ? 10.719 -22.719 -15.078 1 94.31 169 VAL A CA 1
ATOM 1320 C C . VAL A 1 169 ? 9.992 -21.406 -14.789 1 94.31 169 VAL A C 1
ATOM 1322 O O . VAL A 1 169 ? 8.766 -21.344 -14.836 1 94.31 169 VAL A O 1
ATOM 1325 N N . THR A 1 170 ? 10.734 -20.391 -14.469 1 89.44 170 THR A N 1
ATOM 1326 C CA . THR A 1 170 ? 10.188 -19.062 -14.188 1 89.44 170 THR A CA 1
ATOM 1327 C C . THR A 1 170 ? 10.977 -17.984 -14.922 1 89.44 170 THR A C 1
ATOM 1329 O O . THR A 1 170 ? 12.078 -18.234 -15.406 1 89.44 170 THR A O 1
ATOM 1332 N N . THR A 1 171 ? 10.375 -16.875 -15.031 1 89.94 171 THR A N 1
ATOM 1333 C CA . THR A 1 171 ? 11.078 -15.734 -15.594 1 89.94 171 THR A CA 1
ATOM 1334 C C . THR A 1 171 ? 11.969 -15.078 -14.547 1 89.94 171 THR A C 1
ATOM 1336 O O . THR A 1 171 ? 11.875 -15.398 -13.359 1 89.94 171 THR A O 1
ATOM 1339 N N . PHE A 1 172 ? 12.805 -14.258 -15.055 1 86.56 172 PHE A N 1
ATOM 1340 C CA . PHE A 1 172 ? 13.742 -13.57 -14.164 1 86.56 172 PHE A CA 1
ATOM 1341 C C . PHE A 1 172 ? 13.031 -12.453 -13.406 1 86.56 172 PHE A C 1
ATOM 1343 O O . PHE A 1 172 ? 12.055 -11.883 -13.883 1 86.56 172 PHE A O 1
ATOM 1350 N N . SER A 1 173 ? 13.609 -12.242 -12.219 1 80.94 173 SER A N 1
ATOM 1351 C CA . SER A 1 173 ? 13.109 -11.117 -11.438 1 80.94 173 SER A CA 1
ATOM 1352 C C . SER A 1 173 ? 13.359 -9.797 -12.164 1 80.94 173 SER A C 1
ATOM 1354 O O . SER A 1 173 ? 14.359 -9.648 -12.875 1 80.94 173 SER A O 1
ATOM 1356 N N . LEU A 1 174 ? 12.57 -8.828 -11.844 1 77.94 174 LEU A N 1
ATOM 1357 C CA . LEU A 1 174 ? 12.68 -7.52 -12.484 1 77.94 174 LEU A CA 1
ATOM 1358 C C . LEU A 1 174 ? 13.914 -6.777 -11.992 1 77.94 174 LEU A C 1
ATOM 1360 O O . LEU A 1 174 ? 14.406 -5.867 -12.664 1 77.94 174 LEU A O 1
ATOM 1364 N N . ASN A 1 175 ? 14.336 -7.152 -10.859 1 71.38 175 ASN A N 1
ATOM 1365 C CA . ASN A 1 175 ? 15.492 -6.488 -10.266 1 71.38 175 ASN A CA 1
ATOM 1366 C C . ASN A 1 175 ? 16.797 -6.973 -10.898 1 71.38 175 ASN A C 1
ATOM 1368 O O . ASN A 1 175 ? 17.859 -6.398 -10.648 1 71.38 175 ASN A O 1
ATOM 1372 N N . CYS A 1 176 ? 16.688 -8.031 -11.672 1 72.31 176 CYS A N 1
ATOM 1373 C CA . CYS A 1 176 ? 17.859 -8.562 -12.359 1 72.31 176 CYS A CA 1
ATOM 1374 C C . CYS A 1 176 ? 18.219 -7.703 -13.57 1 72.31 176 CYS A C 1
ATOM 1376 O O . CYS A 1 176 ? 17.344 -7.355 -14.367 1 72.31 176 CYS A O 1
ATOM 1378 N N . HIS A 1 177 ? 19.5 -7.375 -13.547 1 73.56 177 HIS A N 1
ATOM 1379 C CA . HIS A 1 177 ? 19.969 -6.625 -14.711 1 73.56 177 HIS A CA 1
ATOM 1380 C C . HIS A 1 177 ? 19.781 -7.426 -15.992 1 73.56 177 HIS A C 1
ATOM 1382 O O . HIS A 1 177 ? 19.984 -8.641 -16.016 1 73.56 177 HIS A O 1
ATOM 1388 N N . GLN A 1 178 ? 19.344 -7.027 -17.031 1 80.5 178 GLN A N 1
ATOM 1389 C CA . GLN A 1 178 ? 19.141 -7.609 -18.344 1 80.5 178 GLN A CA 1
ATOM 1390 C C . GLN A 1 178 ? 18.047 -8.672 -18.328 1 80.5 178 GLN A C 1
ATOM 1392 O O . GLN A 1 178 ? 18.125 -9.656 -19.062 1 80.5 178 GLN A O 1
ATOM 1397 N N . HIS A 1 179 ? 17.203 -8.625 -17.422 1 82.25 179 HIS A N 1
ATOM 1398 C CA . HIS A 1 179 ? 16.141 -9.609 -17.266 1 82.25 179 HIS A CA 1
ATOM 1399 C C . HIS A 1 179 ? 15.398 -9.828 -18.578 1 82.25 179 HIS A C 1
ATOM 1401 O O . HIS A 1 179 ? 15.016 -10.953 -18.891 1 82.25 179 HIS A O 1
ATOM 1407 N N . ASP A 1 180 ? 15.336 -8.859 -19.391 1 86.81 180 ASP A N 1
ATOM 1408 C CA . ASP A 1 180 ? 14.586 -8.961 -20.641 1 86.81 180 ASP A CA 1
ATOM 1409 C C . ASP A 1 180 ? 15.281 -9.898 -21.625 1 86.81 180 ASP A C 1
ATOM 1411 O O . ASP A 1 180 ? 14.648 -10.781 -22.203 1 86.81 180 ASP A O 1
ATOM 1415 N N . ALA A 1 181 ? 16.516 -9.68 -21.703 1 89.12 181 ALA A N 1
ATOM 1416 C CA . ALA A 1 181 ? 17.297 -10.5 -22.625 1 89.12 181 ALA A CA 1
ATOM 1417 C C . ALA A 1 181 ? 17.344 -11.953 -22.172 1 89.12 181 ALA A C 1
ATOM 1419 O O . ALA A 1 181 ? 17.234 -12.875 -22.984 1 89.12 181 ALA A O 1
ATOM 1420 N N . TYR A 1 182 ? 17.469 -12.18 -20.969 1 89.44 182 TYR A N 1
ATOM 1421 C CA . TYR A 1 182 ? 17.547 -13.531 -20.406 1 89.44 182 TYR A CA 1
ATOM 1422 C C . TYR A 1 182 ? 16.219 -14.242 -20.531 1 89.44 182 TYR A C 1
ATOM 1424 O O . TYR A 1 182 ? 16.172 -15.445 -20.828 1 89.44 182 TYR A O 1
ATOM 1432 N N . ASP A 1 183 ? 15.18 -13.516 -20.312 1 92.75 183 ASP A N 1
ATOM 1433 C CA . ASP A 1 183 ? 13.852 -14.109 -20.484 1 92.75 183 ASP A CA 1
ATOM 1434 C C . ASP A 1 183 ? 13.625 -14.57 -21.922 1 92.75 183 ASP A C 1
ATOM 1436 O O . ASP A 1 183 ? 13.008 -15.609 -22.156 1 92.75 183 ASP A O 1
ATOM 1440 N N . GLU A 1 184 ? 14.156 -13.828 -22.797 1 94 184 GLU A N 1
ATOM 1441 C CA . GLU A 1 184 ? 14.047 -14.211 -24.203 1 94 184 GLU A CA 1
ATOM 1442 C C . GLU A 1 184 ? 14.812 -15.5 -24.484 1 94 184 GLU A C 1
ATOM 1444 O O . GLU A 1 184 ? 14.344 -16.344 -25.25 1 94 184 GLU A O 1
ATOM 1449 N N . LYS A 1 185 ? 15.898 -15.609 -23.906 1 94.12 185 LYS A N 1
ATOM 1450 C CA . LYS A 1 185 ? 16.688 -16.828 -24.062 1 94.12 185 LYS A CA 1
ATOM 1451 C C . LYS A 1 185 ? 15.938 -18.031 -23.5 1 94.12 185 LYS A C 1
ATOM 1453 O O . LYS A 1 185 ? 15.945 -19.109 -24.109 1 94.12 185 LYS A O 1
ATOM 1458 N N . VAL A 1 186 ? 15.359 -17.828 -22.391 1 95.62 186 VAL A N 1
ATOM 1459 C CA . VAL A 1 186 ? 14.586 -18.906 -21.781 1 95.62 186 VAL A CA 1
ATOM 1460 C C . VAL A 1 186 ? 13.438 -19.297 -22.703 1 95.62 186 VAL A C 1
ATOM 1462 O O . VAL A 1 186 ? 13.211 -20.484 -22.953 1 95.62 186 VAL A O 1
ATOM 1465 N N . SER A 1 187 ? 12.766 -18.297 -23.234 1 96.94 187 SER A N 1
ATOM 1466 C CA . SER A 1 187 ? 11.648 -18.547 -24.141 1 96.94 187 SER A CA 1
ATOM 1467 C C . SER A 1 187 ? 12.109 -19.297 -2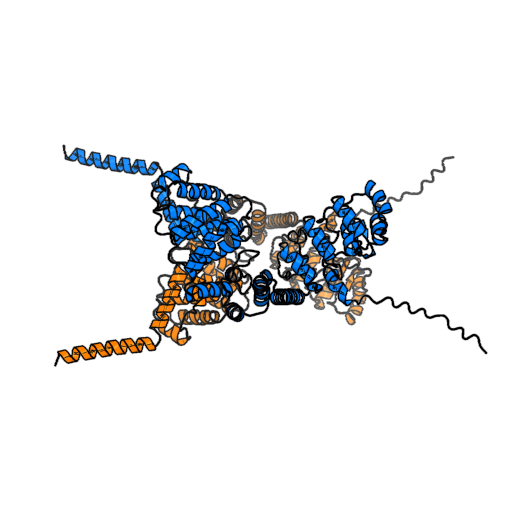5.391 1 96.94 187 SER A C 1
ATOM 1469 O O . SER A 1 187 ? 11.516 -20.312 -25.766 1 96.94 187 SER A O 1
ATOM 1471 N N . LYS A 1 188 ? 13.188 -18.859 -25.969 1 97.06 188 LYS A N 1
ATOM 1472 C CA . LYS A 1 188 ? 13.711 -19.5 -27.156 1 97.06 188 LYS A CA 1
ATOM 1473 C C . LYS A 1 188 ? 14.117 -20.953 -26.875 1 97.06 188 LYS A C 1
ATOM 1475 O O . LYS A 1 188 ? 13.844 -21.844 -27.688 1 97.06 188 LYS A O 1
ATOM 1480 N N . MET A 1 189 ? 14.719 -21.125 -25.781 1 96.88 189 MET A N 1
ATOM 1481 C CA . MET A 1 189 ? 15.117 -22.469 -25.375 1 96.88 189 MET A CA 1
ATOM 1482 C C . MET A 1 189 ? 13.906 -23.391 -25.25 1 96.88 189 MET A C 1
ATOM 1484 O O . MET A 1 189 ? 13.914 -24.516 -25.781 1 96.88 189 MET A O 1
ATOM 1488 N N . LEU A 1 190 ? 12.844 -22.938 -24.656 1 97.5 190 LEU A N 1
ATOM 1489 C CA . LEU A 1 190 ? 11.641 -23.734 -24.469 1 97.5 190 LEU A CA 1
ATOM 1490 C C . LEU A 1 190 ? 10.977 -24.047 -25.812 1 97.5 190 LEU A C 1
ATOM 1492 O O . LEU A 1 190 ? 10.469 -25.156 -26.016 1 97.5 190 LEU A O 1
ATOM 1496 N N . HIS A 1 191 ? 11 -23.125 -26.719 1 97.38 191 HIS A N 1
ATOM 1497 C CA . HIS A 1 191 ? 10.445 -23.344 -28.047 1 97.38 191 HIS A CA 1
ATOM 1498 C C . HIS A 1 191 ? 11.234 -24.391 -28.812 1 97.38 191 HIS A C 1
ATOM 1500 O O . HIS A 1 191 ? 10.648 -25.25 -29.484 1 97.38 191 HIS A O 1
ATOM 1506 N N . ARG A 1 192 ? 12.562 -24.328 -28.656 1 97.5 192 ARG A N 1
ATOM 1507 C CA . ARG A 1 192 ? 13.406 -25.328 -29.297 1 97.5 192 ARG A CA 1
ATOM 1508 C C . ARG A 1 192 ? 13.133 -26.719 -28.703 1 97.5 192 ARG A C 1
ATOM 1510 O O . ARG A 1 192 ? 12.961 -27.688 -29.453 1 97.5 192 ARG A O 1
ATOM 1517 N N . LEU A 1 193 ? 13.094 -26.766 -27.438 1 97.19 193 LEU A N 1
ATOM 1518 C CA . LEU A 1 193 ? 12.852 -28.047 -26.781 1 97.19 193 LEU A CA 1
ATOM 1519 C C . LEU A 1 193 ? 11.484 -28.609 -27.156 1 97.19 193 LEU A C 1
ATOM 1521 O O . LEU A 1 193 ? 11.344 -29.812 -27.391 1 97.19 193 LEU A O 1
ATOM 1525 N N . ALA A 1 194 ? 10.477 -27.797 -27.266 1 96.69 194 ALA A N 1
ATOM 1526 C CA . ALA A 1 194 ? 9.141 -28.219 -27.672 1 96.69 194 ALA A CA 1
ATOM 1527 C C . ALA A 1 194 ? 9.141 -28.734 -29.109 1 96.69 194 ALA A C 1
ATOM 1529 O O . ALA A 1 194 ? 8.539 -29.766 -29.406 1 96.69 194 ALA A O 1
ATOM 1530 N N . SER A 1 195 ? 9.859 -28.062 -29.953 1 96.38 195 SER A N 1
ATOM 1531 C CA . SER A 1 195 ? 9.953 -28.469 -31.359 1 96.38 195 SER A CA 1
ATOM 1532 C C . SER A 1 195 ? 10.664 -29.812 -31.5 1 96.38 195 SER A C 1
ATOM 1534 O O . SER A 1 195 ? 10.391 -30.562 -32.438 1 96.38 195 SER A O 1
ATOM 1536 N N . ASN A 1 196 ? 11.562 -30.078 -30.547 1 95.44 196 ASN A N 1
ATOM 1537 C CA . ASN A 1 196 ? 12.32 -31.312 -30.562 1 95.44 196 ASN A CA 1
ATOM 1538 C C . ASN A 1 196 ? 11.555 -32.469 -29.922 1 95.44 196 ASN A C 1
ATOM 1540 O O . ASN A 1 196 ? 12.102 -33.531 -29.703 1 95.44 196 ASN A O 1
ATOM 1544 N N . GLY A 1 197 ? 10.336 -32.156 -29.516 1 93 197 GLY A N 1
ATOM 1545 C CA . GLY A 1 197 ? 9.461 -33.25 -29.078 1 93 197 GLY A CA 1
ATOM 1546 C C . GLY A 1 197 ? 9.352 -33.344 -27.562 1 93 197 GLY A C 1
ATOM 1547 O O . GLY A 1 197 ? 8.781 -34.281 -27.031 1 93 197 GLY A O 1
ATOM 1548 N N . VAL A 1 198 ? 9.938 -32.469 -26.828 1 94.06 198 VAL A N 1
ATOM 1549 C CA . VAL A 1 198 ? 9.758 -32.438 -25.375 1 94.06 198 VAL A CA 1
ATOM 1550 C C . VAL A 1 198 ? 8.383 -31.891 -25.031 1 94.06 198 VAL A C 1
ATOM 1552 O O . VAL A 1 198 ? 8.195 -30.672 -24.953 1 94.06 198 VAL A O 1
ATOM 1555 N N . GLN A 1 199 ? 7.461 -32.688 -24.734 1 92.94 199 GLN A N 1
ATOM 1556 C CA . GLN A 1 199 ? 6.039 -32.375 -24.656 1 92.94 199 GLN A CA 1
ATOM 1557 C C . GLN A 1 199 ? 5.766 -31.359 -23.547 1 92.94 199 GLN A C 1
ATOM 1559 O O . GLN A 1 199 ? 4.988 -30.422 -23.734 1 92.94 199 GLN A O 1
ATOM 1564 N N . ILE A 1 200 ? 6.355 -31.531 -22.422 1 94.88 200 ILE A N 1
ATOM 1565 C CA . ILE A 1 200 ? 6.078 -30.688 -21.266 1 94.88 200 ILE A CA 1
ATOM 1566 C C . ILE A 1 200 ? 6.469 -29.25 -21.578 1 94.88 200 ILE A C 1
ATOM 1568 O O . ILE A 1 200 ? 5.832 -28.297 -21.094 1 94.88 200 ILE A O 1
ATOM 1572 N N . CYS A 1 201 ? 7.445 -29.031 -22.438 1 95.75 201 CYS A N 1
ATOM 1573 C CA . CYS A 1 201 ? 7.934 -27.703 -22.766 1 95.75 201 CYS A CA 1
ATOM 1574 C C . CYS A 1 201 ? 6.938 -26.969 -23.656 1 95.75 201 CYS A C 1
ATOM 1576 O O . CYS A 1 201 ? 6.902 -25.734 -23.672 1 95.75 201 CYS A O 1
ATOM 1578 N N . SER A 1 202 ? 6.078 -27.75 -24.391 1 94.62 202 SER A N 1
ATOM 1579 C CA . SER A 1 202 ? 5.039 -27.141 -25.203 1 94.62 202 SER A CA 1
ATOM 1580 C C . SER A 1 202 ? 4.004 -26.422 -24.344 1 94.62 202 SER A C 1
ATOM 1582 O O . SER A 1 202 ? 3.41 -25.438 -24.781 1 94.62 202 SER A O 1
ATOM 1584 N N . GLN A 1 203 ? 3.887 -26.859 -23.188 1 94.31 203 GLN A N 1
ATOM 1585 C CA . GLN A 1 203 ? 2.928 -26.234 -22.281 1 94.31 203 GLN A CA 1
ATOM 1586 C C . GLN A 1 203 ? 3.586 -25.141 -21.453 1 94.31 203 GLN A C 1
ATOM 1588 O O . GLN A 1 203 ? 3.018 -24.062 -21.281 1 94.31 203 GLN A O 1
ATOM 1593 N N . ILE A 1 204 ? 4.797 -25.422 -21.047 1 96 204 ILE A N 1
ATOM 1594 C CA . ILE A 1 204 ? 5.496 -24.5 -20.156 1 96 204 ILE A CA 1
ATOM 1595 C C . ILE A 1 204 ? 5.801 -23.203 -20.906 1 96 204 ILE A C 1
ATOM 1597 O O . ILE A 1 204 ? 5.734 -22.109 -20.312 1 96 204 ILE A O 1
ATOM 1601 N N . LYS A 1 205 ? 6.102 -23.312 -22.203 1 96.56 205 LYS A N 1
ATOM 1602 C CA . LYS A 1 205 ? 6.512 -22.141 -22.969 1 96.56 205 LYS A CA 1
ATOM 1603 C C . LYS A 1 205 ? 5.406 -21.094 -23.016 1 96.56 205 LYS A C 1
ATOM 1605 O O . LYS A 1 205 ? 5.684 -19.906 -23.078 1 96.56 205 LYS A O 1
ATOM 1610 N N . VAL A 1 206 ? 4.156 -21.531 -22.906 1 96.56 206 VAL A N 1
ATOM 1611 C CA . VAL A 1 206 ? 3.01 -20.625 -22.953 1 96.56 206 VAL A CA 1
ATOM 1612 C C . VAL A 1 206 ? 3.064 -19.656 -21.766 1 96.56 206 VAL A C 1
ATOM 1614 O O . VAL A 1 206 ? 2.852 -18.453 -21.938 1 96.56 206 VAL A O 1
ATOM 1617 N N . PHE A 1 207 ? 3.412 -20.094 -20.656 1 96.12 207 PHE A N 1
ATOM 1618 C CA . PHE A 1 207 ? 3.375 -19.297 -19.438 1 96.12 207 PHE A CA 1
ATOM 1619 C C . PHE A 1 207 ? 4.578 -18.359 -19.359 1 96.12 207 PHE A C 1
ATOM 1621 O O . PHE A 1 207 ? 4.477 -17.25 -18.828 1 96.12 207 PHE A O 1
ATOM 1628 N N . VAL A 1 208 ? 5.727 -18.828 -19.844 1 95.88 208 VAL A N 1
ATOM 1629 C CA . VAL A 1 208 ? 6.883 -17.938 -19.922 1 95.88 208 VAL A CA 1
ATOM 1630 C C . VAL A 1 208 ? 6.613 -16.812 -20.922 1 95.88 208 VAL A C 1
ATOM 1632 O O . VAL A 1 208 ? 6.879 -15.648 -20.625 1 95.88 208 VAL A O 1
ATOM 1635 N N . ASP A 1 209 ? 6.043 -17.203 -22.062 1 96.88 209 ASP A N 1
ATOM 1636 C CA . ASP A 1 209 ? 5.688 -16.203 -23.062 1 96.88 209 ASP A CA 1
ATOM 1637 C C . ASP A 1 209 ? 4.648 -15.219 -22.516 1 96.88 209 ASP A C 1
ATOM 1639 O O . ASP A 1 209 ? 4.68 -14.031 -22.844 1 96.88 209 ASP A O 1
ATOM 1643 N N . LEU A 1 210 ? 3.736 -15.758 -21.766 1 96.94 210 LEU A N 1
ATOM 1644 C CA . LEU A 1 210 ? 2.707 -14.914 -21.172 1 96.94 210 LEU A CA 1
ATOM 1645 C C . LEU A 1 210 ? 3.328 -13.875 -20.234 1 96.94 210 LEU A C 1
ATOM 1647 O O . LEU A 1 210 ? 3.004 -12.688 -20.328 1 96.94 210 LEU A O 1
ATOM 1651 N N . ASP A 1 211 ? 4.207 -14.32 -19.406 1 94.94 211 ASP A N 1
ATOM 1652 C CA . ASP A 1 211 ? 4.867 -13.422 -18.469 1 94.94 211 ASP A CA 1
ATOM 1653 C C . ASP A 1 211 ? 5.621 -12.312 -19.203 1 94.94 211 ASP A C 1
ATOM 1655 O O . ASP A 1 211 ? 5.562 -11.148 -18.812 1 94.94 211 ASP A O 1
ATOM 1659 N N . ILE A 1 212 ? 6.262 -12.688 -20.25 1 94.94 212 ILE A N 1
ATOM 1660 C CA . ILE A 1 212 ? 7.016 -11.734 -21.047 1 94.94 212 ILE A CA 1
ATOM 1661 C C . ILE A 1 212 ? 6.059 -10.758 -21.719 1 94.94 212 ILE A C 1
ATOM 1663 O O . ILE A 1 212 ? 6.301 -9.547 -21.734 1 94.94 212 ILE A O 1
ATOM 1667 N N . ALA A 1 213 ? 4.988 -11.258 -22.234 1 96.12 213 ALA A N 1
ATOM 1668 C CA . ALA A 1 213 ? 4.012 -10.43 -22.938 1 96.12 213 ALA A CA 1
ATOM 1669 C C . ALA A 1 213 ? 3.363 -9.43 -21.984 1 96.12 213 ALA A C 1
ATOM 1671 O O . ALA A 1 213 ? 3.154 -8.266 -22.359 1 96.12 213 ALA A O 1
ATOM 1672 N N . ILE A 1 214 ? 2.994 -9.836 -20.797 1 95.19 214 ILE A N 1
ATOM 1673 C CA . ILE A 1 214 ? 2.359 -8.969 -19.812 1 95.19 214 ILE A CA 1
ATOM 1674 C C . ILE A 1 214 ? 3.273 -7.785 -19.5 1 95.19 214 ILE A C 1
ATOM 1676 O O . ILE A 1 214 ? 2.799 -6.664 -19.297 1 95.19 214 ILE A O 1
ATOM 1680 N N . ARG A 1 215 ? 4.59 -7.992 -19.531 1 91.06 215 ARG A N 1
ATOM 1681 C CA . ARG A 1 215 ? 5.562 -6.965 -19.172 1 91.06 215 ARG A CA 1
ATOM 1682 C C . ARG A 1 215 ? 5.836 -6.043 -20.359 1 91.06 215 ARG A C 1
ATOM 1684 O O . ARG A 1 215 ? 6.156 -4.867 -20.172 1 91.06 215 ARG A O 1
ATOM 1691 N N . ARG A 1 216 ? 5.594 -6.512 -21.578 1 91.94 216 ARG A N 1
ATOM 1692 C CA . ARG A 1 216 ? 6.086 -5.785 -22.75 1 91.94 216 ARG A CA 1
ATOM 1693 C C . ARG A 1 216 ? 4.93 -5.242 -23.578 1 91.94 216 ARG A C 1
ATOM 1695 O O . ARG A 1 216 ? 5.109 -4.301 -24.359 1 91.94 216 ARG A O 1
ATOM 1702 N N . LYS A 1 217 ? 3.801 -5.844 -23.469 1 94.5 217 LYS A N 1
ATOM 1703 C CA . LYS A 1 217 ? 2.711 -5.5 -24.375 1 94.5 217 LYS A CA 1
ATOM 1704 C C . LYS A 1 217 ? 1.531 -4.898 -23.625 1 94.5 217 LYS A C 1
ATOM 1706 O O . LYS A 1 217 ? 1.48 -4.957 -22.391 1 94.5 217 LYS A O 1
ATOM 1711 N N . ARG A 1 218 ? 0.589 -4.277 -24.391 1 92.88 218 ARG A N 1
ATOM 1712 C CA . ARG A 1 218 ? -0.66 -3.771 -23.828 1 92.88 218 ARG A CA 1
ATOM 1713 C C . ARG A 1 218 ? -1.629 -4.91 -23.531 1 92.88 218 ARG A C 1
ATOM 1715 O O . ARG A 1 218 ? -1.574 -5.961 -24.172 1 92.88 218 ARG A O 1
ATOM 1722 N N . PRO A 1 219 ? -2.48 -4.762 -22.547 1 93.69 219 PRO A N 1
ATOM 1723 C CA . PRO A 1 219 ? -3.42 -5.82 -22.172 1 93.69 219 PRO A CA 1
ATOM 1724 C C . PRO A 1 219 ? -4.23 -6.34 -23.359 1 93.69 219 PRO A C 1
ATOM 1726 O O . PRO A 1 219 ? -4.434 -7.551 -23.484 1 93.69 219 PRO A O 1
ATOM 1729 N N . GLU A 1 220 ? -4.629 -5.477 -24.25 1 92.88 220 GLU A N 1
ATOM 1730 C CA . GLU A 1 220 ? -5.422 -5.898 -25.391 1 92.88 220 GLU A CA 1
ATOM 1731 C C . GLU A 1 220 ? -4.652 -6.887 -26.266 1 92.88 220 GLU A C 1
ATOM 1733 O O . GLU A 1 220 ? -5.215 -7.875 -26.734 1 92.88 220 GLU A O 1
ATOM 1738 N N . GLU A 1 221 ? -3.438 -6.59 -26.438 1 96.75 221 GLU A N 1
ATOM 1739 C CA . GLU A 1 221 ? -2.59 -7.461 -27.25 1 96.75 221 GLU A CA 1
ATOM 1740 C C . GLU A 1 221 ? -2.391 -8.812 -26.578 1 96.75 221 GLU A C 1
ATOM 1742 O O . GLU A 1 221 ? -2.369 -9.852 -27.234 1 96.75 221 GLU A O 1
ATOM 1747 N N . VAL A 1 222 ? -2.211 -8.797 -25.281 1 97.56 222 VAL A N 1
ATOM 1748 C CA . VAL A 1 222 ? -2.02 -10.031 -24.531 1 97.56 222 VAL A CA 1
ATOM 1749 C C . VAL A 1 222 ? -3.246 -10.922 -24.688 1 97.56 222 VAL A C 1
ATOM 1751 O O . VAL A 1 222 ? -3.117 -12.125 -24.953 1 97.56 222 VAL A O 1
ATOM 1754 N N . PHE A 1 223 ? -4.457 -10.383 -24.578 1 96.38 223 PHE A N 1
ATOM 1755 C CA . PHE A 1 223 ? -5.68 -11.164 -24.688 1 96.38 223 PHE A CA 1
ATOM 1756 C C . PHE A 1 223 ? -5.844 -11.727 -26.094 1 96.38 223 PHE A C 1
ATOM 1758 O O . PHE A 1 223 ? -6.348 -12.836 -26.266 1 96.38 223 PHE A O 1
ATOM 1765 N N . GLN A 1 224 ? -5.402 -10.953 -27.047 1 96.62 224 GLN A N 1
ATOM 1766 C CA . GLN A 1 224 ? -5.461 -11.43 -28.422 1 96.62 224 GLN A CA 1
ATOM 1767 C C . GLN A 1 224 ? -4.504 -12.602 -28.641 1 96.62 224 GLN A C 1
ATOM 1769 O O . GLN A 1 224 ? -4.879 -13.617 -29.234 1 96.62 224 GLN A O 1
ATOM 1774 N N . LEU A 1 225 ? -3.32 -12.484 -28.109 1 96.81 225 LEU A N 1
ATOM 1775 C CA . LEU A 1 225 ? -2.268 -13.477 -28.312 1 96.81 225 LEU A CA 1
ATOM 1776 C C . LEU A 1 225 ? -2.604 -14.781 -27.609 1 96.81 225 LEU A C 1
ATOM 1778 O O . LEU A 1 225 ? -2.287 -15.867 -28.109 1 96.81 225 LEU A O 1
ATOM 1782 N N . PHE A 1 226 ? -3.273 -14.742 -26.5 1 97.56 226 PHE A N 1
ATOM 1783 C CA . PHE A 1 226 ? -3.408 -15.945 -25.672 1 97.56 226 PHE A CA 1
ATOM 1784 C C . PHE A 1 226 ? -4.867 -16.375 -25.594 1 97.56 226 PHE A C 1
ATOM 1786 O O . PHE A 1 226 ? -5.215 -17.25 -24.781 1 97.56 226 PHE A O 1
ATOM 1793 N N . ASP A 1 227 ? -5.707 -15.82 -26.375 1 96.75 227 ASP A N 1
ATOM 1794 C CA . ASP A 1 227 ? -7.137 -16.109 -26.375 1 96.75 227 ASP A CA 1
ATOM 1795 C C . ASP A 1 227 ? -7.395 -17.609 -26.547 1 96.75 227 ASP A C 1
ATOM 1797 O O . ASP A 1 227 ? -8.219 -18.172 -25.828 1 96.75 227 ASP A O 1
ATOM 1801 N N . HIS A 1 228 ? -6.602 -18.266 -27.344 1 95 228 HIS A N 1
ATOM 1802 C CA . HIS A 1 228 ? -6.848 -19.656 -27.719 1 95 228 HIS A CA 1
ATOM 1803 C C . HIS A 1 228 ? -6.371 -20.609 -26.625 1 95 228 HIS A C 1
ATOM 1805 O O . HIS A 1 228 ? -6.723 -21.797 -26.625 1 95 228 HIS A O 1
ATOM 1811 N N . VAL A 1 229 ? -5.613 -20.125 -25.656 1 96.38 229 VAL A N 1
ATOM 1812 C CA . VAL A 1 229 ? -5.07 -21 -24.625 1 96.38 229 VAL A CA 1
ATOM 1813 C C . VAL A 1 229 ? -5.438 -20.469 -23.25 1 96.38 229 VAL A C 1
ATOM 1815 O O . VAL A 1 229 ? -4.75 -20.75 -22.266 1 96.38 229 VAL A O 1
ATOM 1818 N N . MET A 1 230 ? -6.5 -19.719 -23.078 1 95.75 230 MET A N 1
ATOM 1819 C CA . MET A 1 230 ? -6.859 -18.984 -21.859 1 95.75 230 MET A CA 1
ATOM 1820 C C . MET A 1 230 ? -7.082 -19.953 -20.703 1 95.75 230 MET A C 1
ATOM 1822 O O . MET A 1 230 ? -6.754 -19.625 -19.547 1 95.75 230 MET A O 1
ATOM 1826 N N . LEU A 1 231 ? -7.602 -21.094 -20.969 1 94.25 231 LEU A N 1
ATOM 1827 C CA . LEU A 1 231 ? -7.957 -22.016 -19.891 1 94.25 231 LEU A CA 1
ATOM 1828 C C . LEU A 1 231 ? -6.941 -23.141 -19.766 1 94.25 231 LEU A C 1
ATOM 1830 O O . LEU A 1 231 ? -7.156 -24.109 -19.031 1 94.25 231 LEU A O 1
ATOM 1834 N N . GLN A 1 232 ? -5.816 -23 -20.531 1 94.25 232 GLN A N 1
ATOM 1835 C CA . GLN A 1 232 ? -4.754 -23.984 -20.406 1 94.25 232 GLN A CA 1
ATOM 1836 C C . GLN A 1 232 ? -4.109 -23.953 -19.031 1 94.25 232 GLN A C 1
ATOM 1838 O O . GLN A 1 232 ? -3.811 -22.875 -18.5 1 94.25 232 GLN A O 1
ATOM 1843 N N . ILE A 1 233 ? -3.869 -25.125 -18.422 1 93.19 233 ILE A N 1
ATOM 1844 C CA . ILE A 1 233 ? -3.344 -25.25 -17.062 1 93.19 233 ILE A CA 1
ATOM 1845 C C . ILE A 1 233 ? -1.854 -25.578 -17.125 1 93.19 233 ILE A C 1
ATOM 1847 O O . ILE A 1 233 ? -1.423 -26.406 -17.922 1 93.19 233 ILE A O 1
ATOM 1851 N N . SER A 1 234 ? -1.1 -24.938 -16.344 1 92.44 234 SER A N 1
ATOM 1852 C CA . SER A 1 234 ? 0.327 -25.219 -16.234 1 92.44 234 SER A CA 1
ATOM 1853 C C . SER A 1 234 ? 0.566 -26.594 -15.602 1 92.44 234 SER A C 1
ATOM 1855 O O . SER A 1 234 ? -0.029 -26.922 -14.57 1 92.44 234 SER A O 1
ATOM 1857 N N . PRO A 1 235 ? 1.413 -27.328 -16.203 1 90.5 235 PRO A N 1
ATOM 1858 C CA . PRO A 1 235 ? 1.711 -28.641 -15.625 1 90.5 235 PRO A CA 1
ATOM 1859 C C . PRO A 1 235 ? 2.561 -28.562 -14.359 1 90.5 235 PRO A C 1
ATOM 1861 O O . PRO A 1 235 ? 2.662 -29.531 -13.609 1 90.5 235 PRO A O 1
ATOM 1864 N N . GLN A 1 236 ? 3.113 -27.422 -14.133 1 88.62 236 GLN A N 1
ATOM 1865 C CA . GLN A 1 236 ? 4.043 -27.297 -13.016 1 88.62 236 GLN A CA 1
ATOM 1866 C C . GLN A 1 236 ? 3.361 -26.672 -11.805 1 88.62 236 GLN A C 1
ATOM 1868 O O . GLN A 1 236 ? 3.514 -27.141 -10.68 1 88.62 236 GLN A O 1
ATOM 1873 N N . VAL A 1 237 ? 2.549 -25.578 -12.023 1 86.62 237 VAL A N 1
ATOM 1874 C CA . VAL A 1 237 ? 1.982 -24.859 -10.891 1 86.62 237 VAL A CA 1
ATOM 1875 C C . VAL A 1 237 ? 0.468 -25.047 -10.859 1 86.62 237 VAL A C 1
ATOM 1877 O O . VAL A 1 237 ? -0.191 -24.656 -9.891 1 86.62 237 VAL A O 1
ATOM 1880 N N . HIS A 1 238 ? -0.123 -25.578 -11.898 1 90.81 238 HIS A N 1
ATOM 1881 C CA . HIS A 1 238 ? -1.531 -25.953 -11.984 1 90.81 238 HIS A CA 1
ATOM 1882 C C . HIS A 1 238 ? -2.426 -24.719 -12 1 90.81 238 HIS A C 1
ATOM 1884 O O . HIS A 1 238 ? -3.535 -24.734 -11.461 1 90.81 238 HIS A O 1
ATOM 1890 N N . LEU A 1 239 ? -1.933 -23.625 -12.469 1 92.56 239 LEU A N 1
ATOM 1891 C CA . LEU A 1 239 ? -2.695 -22.406 -12.727 1 92.56 239 LEU A CA 1
ATOM 1892 C C . LEU A 1 239 ? -2.988 -22.266 -14.219 1 92.56 239 LEU A C 1
ATOM 1894 O O . LEU A 1 239 ? -2.162 -22.625 -15.055 1 92.56 239 LEU A O 1
ATOM 1898 N N . SER A 1 240 ? -4.105 -21.781 -14.492 1 94.44 240 SER A N 1
ATOM 1899 C CA . SER A 1 240 ? -4.438 -21.516 -15.891 1 94.44 240 SER A CA 1
ATOM 1900 C C . SER A 1 240 ? -3.861 -20.172 -16.344 1 94.44 240 SER A C 1
ATOM 1902 O O . SER A 1 240 ? -3.406 -19.375 -15.516 1 94.44 240 SER A O 1
ATOM 1904 N N . VAL A 1 241 ? -3.842 -20.031 -17.656 1 96.19 241 VAL A N 1
ATOM 1905 C CA . VAL A 1 241 ? -3.426 -18.75 -18.234 1 96.19 241 VAL A CA 1
ATOM 1906 C C . VAL A 1 241 ? -4.297 -17.625 -17.672 1 96.19 241 VAL A C 1
ATOM 1908 O O . VAL A 1 241 ? -3.789 -16.562 -17.297 1 96.19 241 VAL A O 1
ATOM 1911 N N . LEU A 1 242 ? -5.543 -17.906 -17.531 1 96.44 242 LEU A N 1
ATOM 1912 C CA . LEU A 1 242 ? -6.488 -16.922 -17.016 1 96.44 242 LEU A CA 1
ATOM 1913 C C . LEU A 1 242 ? -6.18 -16.578 -15.555 1 96.44 242 LEU A C 1
ATOM 1915 O O . LEU A 1 242 ? -6.297 -15.43 -15.141 1 96.44 242 LEU A O 1
ATOM 1919 N N . ASP A 1 243 ? -5.797 -17.562 -14.812 1 95.81 243 ASP A N 1
ATOM 1920 C CA . ASP A 1 243 ? -5.418 -17.312 -13.422 1 95.81 243 ASP A CA 1
ATOM 1921 C C . ASP A 1 243 ? -4.285 -16.281 -13.336 1 95.81 243 ASP A C 1
ATOM 1923 O O . ASP A 1 243 ? -4.32 -15.383 -12.492 1 95.81 243 ASP A O 1
ATOM 1927 N N . VAL A 1 244 ? -3.336 -16.469 -14.164 1 95 244 VAL A N 1
ATOM 1928 C CA . VAL A 1 244 ? -2.18 -15.578 -14.18 1 95 244 VAL A CA 1
ATOM 1929 C C . VAL A 1 244 ? -2.617 -14.172 -14.586 1 95 244 VAL A C 1
ATOM 1931 O O . VAL A 1 244 ? -2.207 -13.188 -13.969 1 95 244 VAL A O 1
ATOM 1934 N N . ILE A 1 245 ? -3.486 -14.117 -15.531 1 96.25 245 ILE A N 1
ATOM 1935 C CA . ILE A 1 245 ? -3.971 -12.844 -16.047 1 96.25 245 ILE A CA 1
ATOM 1936 C C . ILE A 1 245 ? -4.762 -12.117 -14.961 1 96.25 245 ILE A C 1
ATOM 1938 O O . ILE A 1 245 ? -4.555 -10.922 -14.727 1 96.25 245 ILE A O 1
ATOM 1942 N N . LEU A 1 246 ? -5.578 -12.805 -14.266 1 95.31 246 LEU A N 1
ATOM 1943 C CA . LEU A 1 246 ? -6.418 -12.219 -13.227 1 95.31 246 LEU A CA 1
ATOM 1944 C C . LEU A 1 246 ? -5.574 -11.773 -12.031 1 95.31 246 LEU A C 1
ATOM 1946 O O . LEU A 1 246 ? -6.012 -10.938 -11.234 1 95.31 246 LEU A O 1
ATOM 1950 N N . SER A 1 247 ? -4.363 -12.305 -11.969 1 93.94 247 SER A N 1
ATOM 1951 C CA . SER A 1 247 ? -3.535 -12.047 -10.797 1 93.94 247 SER A CA 1
ATOM 1952 C C . SER A 1 247 ? -2.48 -10.984 -11.086 1 93.94 247 SER A C 1
ATOM 1954 O O . SER A 1 247 ? -1.609 -10.727 -10.25 1 93.94 247 SER A O 1
ATOM 1956 N N . VAL A 1 248 ? -2.545 -10.414 -12.234 1 93.88 248 VAL A N 1
ATOM 1957 C CA . VAL A 1 248 ? -1.573 -9.391 -12.602 1 93.88 248 VAL A CA 1
ATOM 1958 C C . VAL A 1 248 ? -1.683 -8.203 -11.648 1 93.88 248 VAL A C 1
ATOM 1960 O O . VAL A 1 248 ? -2.787 -7.766 -11.32 1 93.88 248 VAL A O 1
ATOM 1963 N N . SER A 1 249 ? -0.505 -7.75 -11.117 1 87.88 249 SER A N 1
ATOM 1964 C CA . SER A 1 249 ? -0.455 -6.582 -10.25 1 87.88 249 SER A CA 1
ATOM 1965 C C . SER A 1 249 ? 0.265 -5.418 -10.922 1 87.88 249 SER A C 1
ATOM 1967 O O . SER A 1 249 ? 1 -5.617 -11.891 1 87.88 249 SER A O 1
ATOM 1969 N N . GLY A 1 250 ? 0.056 -4.223 -10.438 1 81.38 250 GLY A N 1
ATOM 1970 C CA . GLY A 1 250 ? 0.69 -3.047 -11.023 1 81.38 250 GLY A CA 1
ATOM 1971 C C . GLY A 1 250 ? -0.301 -2.068 -11.625 1 81.38 250 GLY A C 1
ATOM 1972 O O . GLY A 1 250 ? -1.482 -2.078 -11.266 1 81.38 250 GLY A O 1
ATOM 1973 N N . PRO A 1 251 ? 0.132 -1.224 -12.469 1 79.19 251 PRO A N 1
ATOM 1974 C CA . PRO A 1 251 ? -0.713 -0.148 -12.992 1 79.19 251 PRO A CA 1
ATOM 1975 C C . PRO A 1 251 ? -1.884 -0.669 -13.828 1 79.19 251 PRO A C 1
ATOM 1977 O O . PRO A 1 251 ? -2.945 -0.043 -13.859 1 79.19 251 PRO A O 1
ATOM 1980 N N . ASN A 1 252 ? -1.67 -1.874 -14.508 1 87.31 252 ASN A N 1
ATOM 1981 C CA . ASN A 1 252 ? -2.711 -2.404 -15.383 1 87.31 252 ASN A CA 1
ATOM 1982 C C . ASN A 1 252 ? -3.523 -3.494 -14.688 1 87.31 252 ASN A C 1
ATOM 1984 O O . ASN A 1 252 ? -4.211 -4.273 -15.352 1 87.31 252 ASN A O 1
ATOM 1988 N N . GLU A 1 253 ? -3.467 -3.535 -13.406 1 90.19 253 GLU A N 1
ATOM 1989 C CA . GLU A 1 253 ? -4.098 -4.605 -12.648 1 90.19 253 GLU A CA 1
ATOM 1990 C C . GLU A 1 253 ? -5.609 -4.625 -12.867 1 90.19 253 GLU A C 1
ATOM 1992 O O . GLU A 1 253 ? -6.184 -5.676 -13.156 1 90.19 253 GLU A O 1
ATOM 1997 N N . THR A 1 254 ? -6.211 -3.498 -12.789 1 86.25 254 THR A N 1
ATOM 1998 C CA . THR A 1 254 ? -7.66 -3.406 -12.906 1 86.25 254 THR A CA 1
ATOM 1999 C C . THR A 1 254 ? -8.109 -3.766 -14.32 1 86.25 254 THR A C 1
ATOM 2001 O O . THR A 1 254 ? -9.125 -4.434 -14.508 1 86.25 254 THR A O 1
ATOM 2004 N N . GLU A 1 255 ? -7.355 -3.314 -15.234 1 88.88 255 GLU A N 1
ATOM 2005 C CA . GLU A 1 255 ? -7.688 -3.6 -16.625 1 88.88 255 GLU A CA 1
ATOM 2006 C C . GLU A 1 255 ? -7.605 -5.094 -16.922 1 88.88 255 GLU A C 1
ATOM 2008 O O . GLU A 1 255 ? -8.5 -5.66 -17.547 1 88.88 255 GLU A O 1
ATOM 2013 N N . TYR A 1 256 ? -6.574 -5.715 -16.516 1 93.38 256 TYR A N 1
ATOM 2014 C CA . TYR A 1 256 ? -6.418 -7.148 -16.719 1 93.38 256 TYR A CA 1
ATOM 2015 C C . TYR A 1 256 ? -7.543 -7.926 -16.047 1 93.38 256 TYR A C 1
ATOM 2017 O O . TYR A 1 256 ? -8.109 -8.844 -16.641 1 93.38 256 TYR A O 1
ATOM 2025 N N . ARG A 1 257 ? -7.863 -7.57 -14.875 1 93.06 257 ARG A N 1
ATOM 2026 C CA . ARG A 1 257 ? -8.898 -8.281 -14.133 1 93.06 257 ARG A CA 1
ATOM 2027 C C . ARG A 1 257 ? -10.266 -8.102 -14.789 1 93.06 257 ARG A C 1
ATOM 2029 O O . ARG A 1 257 ? -10.984 -9.078 -14.992 1 93.06 257 ARG A O 1
ATOM 2036 N N . SER A 1 258 ? -10.562 -6.883 -15.125 1 91.5 258 SER A N 1
ATOM 2037 C CA . SER A 1 258 ? -11.852 -6.617 -15.742 1 91.5 258 SER A CA 1
ATOM 2038 C C . SER A 1 258 ? -11.969 -7.309 -17.094 1 91.5 258 SER A C 1
ATOM 2040 O O . SER A 1 258 ? -13 -7.91 -17.406 1 91.5 258 SER A O 1
ATOM 2042 N N . LYS A 1 259 ? -10.93 -7.246 -17.859 1 92.81 259 LYS A N 1
ATOM 2043 C CA . LYS A 1 259 ? -10.938 -7.895 -19.172 1 92.81 259 LYS A CA 1
ATOM 2044 C C . LYS A 1 259 ? -11.008 -9.414 -19.031 1 92.81 259 LYS A C 1
ATOM 2046 O O . LYS A 1 259 ? -11.641 -10.094 -19.844 1 92.81 259 LYS A O 1
ATOM 2051 N N . GLY A 1 260 ? -10.266 -9.922 -18.031 1 95.88 260 GLY A N 1
ATOM 2052 C CA . GLY A 1 260 ? -10.328 -11.352 -17.766 1 95.88 260 GLY A CA 1
ATOM 2053 C C . GLY A 1 260 ? -11.727 -11.836 -17.422 1 95.88 260 GLY A C 1
ATOM 2054 O O . GLY A 1 260 ? -12.195 -12.836 -17.969 1 95.88 260 GLY A O 1
ATOM 2055 N N . ILE A 1 261 ? -12.398 -11.125 -16.562 1 94.62 261 ILE A N 1
ATOM 2056 C CA . ILE A 1 261 ? -13.75 -11.492 -16.156 1 94.62 261 ILE A CA 1
ATOM 2057 C C . ILE A 1 261 ? -14.711 -11.32 -17.328 1 94.62 261 ILE A C 1
ATOM 2059 O O . ILE A 1 261 ? -15.594 -12.148 -17.547 1 94.62 261 ILE A O 1
ATOM 2063 N N . LYS A 1 262 ? -14.523 -10.227 -18.047 1 92.62 262 LYS A N 1
ATOM 2064 C CA . LYS A 1 262 ? -15.328 -10.016 -19.25 1 92.62 262 LYS A CA 1
ATOM 2065 C C . LYS A 1 262 ? -15.156 -11.172 -20.234 1 92.62 262 LYS A C 1
ATOM 2067 O O . LYS A 1 262 ? -16.141 -11.633 -20.828 1 92.62 262 LYS A O 1
ATOM 2072 N N . TRP A 1 263 ? -13.914 -11.586 -20.375 1 95.12 263 TRP A N 1
ATOM 2073 C CA . TRP A 1 263 ? -13.641 -12.711 -21.266 1 95.12 263 TRP A CA 1
ATOM 2074 C C . TRP A 1 263 ? -14.43 -13.945 -20.828 1 95.12 263 TRP A C 1
ATOM 2076 O O . TRP A 1 263 ? -15.008 -14.641 -21.672 1 95.12 263 TRP A O 1
ATOM 2086 N N . LEU A 1 264 ? -14.445 -14.25 -19.562 1 95.69 264 LEU A N 1
ATOM 2087 C CA . LEU A 1 264 ? -15.172 -15.398 -19.031 1 95.69 264 LEU A CA 1
ATOM 2088 C C . LEU A 1 264 ? -16.672 -15.281 -19.328 1 95.69 264 LEU A C 1
ATOM 2090 O O . LEU A 1 264 ? -17.312 -16.25 -19.719 1 95.69 264 LEU A O 1
ATOM 2094 N N . LYS A 1 265 ? -17.234 -14.102 -19.141 1 92.88 265 LYS A N 1
ATOM 2095 C CA . LYS A 1 265 ? -18.656 -13.859 -19.359 1 92.88 265 LYS A CA 1
ATOM 2096 C C . LYS A 1 265 ? -19.016 -13.961 -20.828 1 92.88 265 LYS A C 1
ATOM 2098 O O . LYS A 1 265 ? -19.984 -14.625 -21.188 1 92.88 265 LYS A O 1
ATOM 2103 N N . ASP A 1 266 ? -18.203 -13.359 -21.672 1 93.44 266 ASP A N 1
ATOM 2104 C CA . ASP A 1 266 ? -18.453 -13.336 -23.109 1 93.44 266 ASP A CA 1
ATOM 2105 C C . ASP A 1 266 ? -18.406 -14.75 -23.703 1 93.44 266 ASP A C 1
ATOM 2107 O O . ASP A 1 266 ? -19.125 -15.055 -24.656 1 93.44 266 ASP A O 1
ATOM 2111 N N . ASN A 1 267 ? -17.594 -15.586 -23.094 1 95 267 ASN A N 1
ATOM 2112 C CA . ASN A 1 267 ? -17.422 -16.953 -23.594 1 95 267 ASN A CA 1
ATOM 2113 C C . ASN A 1 267 ? -18.281 -17.938 -22.812 1 95 267 ASN A C 1
ATOM 2115 O O . ASN A 1 267 ? -18.156 -19.156 -23.016 1 95 267 ASN A O 1
ATOM 2119 N N . HIS A 1 268 ? -19.094 -17.5 -21.922 1 94 268 HIS A N 1
ATOM 2120 C CA . HIS A 1 268 ? -20.016 -18.297 -21.125 1 94 268 HIS A CA 1
ATOM 2121 C C . HIS A 1 268 ? -19.266 -19.406 -20.375 1 94 268 HIS A C 1
ATOM 2123 O O . HIS A 1 268 ? -19.688 -20.562 -20.359 1 94 268 HIS A O 1
ATOM 2129 N N . LYS A 1 269 ? -18.125 -19.016 -19.844 1 94.25 269 LYS A N 1
ATOM 2130 C CA . LYS A 1 269 ? -17.266 -20 -19.188 1 94.25 269 LYS A CA 1
ATOM 2131 C C . LYS A 1 269 ? -17.094 -19.672 -17.703 1 94.25 269 LYS A C 1
ATOM 2133 O O . LYS A 1 269 ? -16.219 -20.219 -17.031 1 94.25 269 LYS A O 1
ATOM 2138 N N . LEU A 1 270 ? -17.844 -18.766 -17.203 1 92.56 270 LEU A N 1
ATOM 2139 C CA . LEU A 1 270 ? -17.719 -18.312 -15.828 1 92.56 270 LEU A CA 1
ATOM 2140 C C . LEU A 1 270 ? -17.953 -19.453 -14.852 1 92.56 270 LEU A C 1
ATOM 2142 O O . LEU A 1 270 ? -17.125 -19.719 -13.984 1 92.56 270 LEU A O 1
ATOM 2146 N N . ASN A 1 271 ? -19.016 -20.188 -15.008 1 91 271 ASN A N 1
ATOM 2147 C CA . ASN A 1 271 ? -19.359 -21.281 -14.117 1 91 271 ASN A CA 1
ATOM 2148 C C . ASN A 1 271 ? -18.359 -22.438 -14.227 1 91 271 ASN A C 1
ATOM 2150 O O . ASN A 1 271 ? -17.984 -23.047 -13.219 1 91 271 ASN A O 1
ATOM 2154 N N . LEU A 1 272 ? -17.984 -22.625 -15.438 1 92.81 272 LEU A N 1
ATOM 2155 C CA . LEU A 1 272 ? -17 -23.688 -15.664 1 92.81 272 LEU A CA 1
ATOM 2156 C C . LEU A 1 272 ? -15.688 -23.375 -14.945 1 92.81 272 LEU A C 1
ATOM 2158 O O . LEU A 1 272 ? -15.117 -24.234 -14.289 1 92.81 272 LEU A O 1
ATOM 2162 N N . TYR A 1 273 ? -15.266 -22.172 -15.133 1 94.75 273 TYR A N 1
ATOM 2163 C CA . TYR A 1 273 ? -14.031 -21.75 -14.484 1 94.75 273 TYR A CA 1
ATOM 2164 C C . TYR A 1 273 ? -14.133 -21.922 -12.969 1 94.75 273 TYR A C 1
ATOM 2166 O O . TYR A 1 273 ? -13.211 -22.453 -12.336 1 94.75 273 TYR A O 1
ATOM 2174 N N . ILE A 1 274 ? -15.219 -21.484 -12.344 1 93.69 274 ILE A N 1
ATOM 2175 C CA . ILE A 1 274 ? -15.406 -21.547 -10.898 1 93.69 274 ILE A CA 1
ATOM 2176 C C . ILE A 1 274 ? -15.406 -23 -10.438 1 93.69 274 ILE A C 1
ATOM 2178 O O . ILE A 1 274 ? -14.727 -23.344 -9.469 1 93.69 274 ILE A O 1
ATOM 2182 N N . GLU A 1 275 ? -16.094 -23.844 -11.109 1 91.69 275 GLU A N 1
ATOM 2183 C CA . GLU A 1 275 ? -16.172 -25.25 -10.75 1 91.69 275 GLU A CA 1
ATOM 2184 C C . GLU A 1 275 ? -14.812 -25.922 -10.82 1 91.69 275 GLU A C 1
ATOM 2186 O O . GLU A 1 275 ? -14.438 -26.688 -9.922 1 91.69 275 GLU A O 1
ATOM 2191 N N . ASP A 1 276 ? -14.125 -25.562 -11.844 1 91.5 276 ASP A N 1
ATOM 2192 C CA . ASP A 1 276 ? -12.789 -26.125 -12.008 1 91.5 276 ASP A CA 1
ATOM 2193 C C . ASP A 1 276 ? -11.844 -25.656 -10.914 1 91.5 276 ASP A C 1
ATOM 2195 O O . ASP A 1 276 ? -11.062 -26.438 -10.375 1 91.5 276 ASP A O 1
ATOM 2199 N N . ALA A 1 277 ? -11.891 -24.375 -10.664 1 91.94 277 ALA A N 1
ATOM 2200 C CA . ALA A 1 277 ? -11.039 -23.797 -9.633 1 91.94 277 ALA A CA 1
ATOM 2201 C C . ALA A 1 277 ? -11.312 -24.438 -8.273 1 91.94 277 ALA A C 1
ATOM 2203 O O . ALA A 1 277 ? -10.375 -24.75 -7.523 1 91.94 277 ALA A O 1
ATOM 2204 N N . VAL A 1 278 ? -12.547 -24.688 -8 1 91.94 278 VAL A N 1
ATOM 2205 C CA . VAL A 1 278 ? -12.938 -25.266 -6.711 1 91.94 278 VAL A CA 1
ATOM 2206 C C . VAL A 1 278 ? -12.539 -26.734 -6.656 1 91.94 278 VAL A C 1
ATOM 2208 O O . VAL A 1 278 ? -12.023 -27.203 -5.641 1 91.94 278 VAL A O 1
ATOM 2211 N N . LYS A 1 279 ? -12.727 -27.422 -7.746 1 90.06 279 LYS A N 1
ATOM 2212 C CA . LYS A 1 279 ? -12.422 -28.844 -7.82 1 90.06 279 LYS A CA 1
ATOM 2213 C C . LYS A 1 279 ? -10.93 -29.094 -7.629 1 90.06 279 LYS A C 1
ATOM 2215 O O . LYS A 1 279 ? -10.531 -30.031 -6.941 1 90.06 279 LYS A O 1
ATOM 2220 N N . HIS A 1 280 ? -10.133 -28.266 -8.102 1 90.62 280 HIS A N 1
ATOM 2221 C CA . HIS A 1 280 ? -8.695 -28.5 -8.078 1 90.62 280 HIS A CA 1
ATOM 2222 C C . HIS A 1 280 ? -8.023 -27.656 -6.996 1 90.62 280 HIS A C 1
ATOM 2224 O O . HIS A 1 280 ? -6.793 -27.609 -6.91 1 90.62 280 HIS A O 1
ATOM 2230 N N . PHE A 1 281 ? -8.797 -27.031 -6.16 1 92.31 281 PHE A N 1
ATOM 2231 C CA . PHE A 1 281 ? -8.305 -26.094 -5.168 1 92.31 281 PHE A CA 1
ATOM 2232 C C . PHE A 1 281 ? -7.32 -26.75 -4.219 1 92.31 281 PHE A C 1
ATOM 2234 O O . PHE A 1 281 ? -6.266 -26.203 -3.916 1 92.31 281 PHE A O 1
ATOM 2241 N N . PRO A 1 282 ? -7.531 -28.031 -3.811 1 87.75 282 PRO A N 1
ATOM 2242 C CA . PRO A 1 282 ? -6.621 -28.656 -2.852 1 87.75 282 PRO A CA 1
ATOM 2243 C C . PRO A 1 282 ? -5.242 -28.922 -3.441 1 87.75 282 PRO A C 1
ATOM 2245 O O . PRO A 1 282 ? -4.262 -29.047 -2.699 1 87.75 282 PRO A O 1
ATOM 2248 N N . ASN A 1 283 ? -5.152 -28.922 -4.746 1 86.56 283 ASN A N 1
ATOM 2249 C CA . ASN A 1 283 ? -3.908 -29.281 -5.422 1 86.56 283 ASN A CA 1
ATOM 2250 C C . ASN A 1 283 ? -3.021 -28.062 -5.637 1 86.56 283 ASN A C 1
ATOM 2252 O O . ASN A 1 283 ? -1.882 -28.188 -6.09 1 86.56 283 ASN A O 1
ATOM 2256 N N . LEU A 1 284 ? -3.457 -26.891 -5.273 1 88.75 284 LEU A N 1
ATOM 2257 C CA . LEU A 1 284 ? -2.758 -25.656 -5.629 1 88.75 284 LEU A CA 1
ATOM 2258 C C . LEU A 1 284 ? -1.718 -25.297 -4.574 1 88.75 284 LEU A C 1
ATOM 2260 O O . LEU A 1 284 ? -0.839 -24.469 -4.82 1 88.75 284 LEU A O 1
ATOM 2264 N N . SER A 1 285 ? -1.568 -25.938 -3.611 1 81.44 285 SER A N 1
ATOM 2265 C CA . SER A 1 285 ? -0.599 -25.734 -2.539 1 81.44 285 SER A CA 1
ATOM 2266 C C . SER A 1 285 ? -0.334 -24.266 -2.287 1 81.44 285 SER A C 1
ATOM 2268 O O . SER A 1 285 ? -1.188 -23.562 -1.746 1 81.44 285 SER A O 1
ATOM 2270 N N . GLU A 1 286 ? 0.858 -23.641 -2.842 1 81.06 286 GLU A N 1
ATOM 2271 C CA . GLU A 1 286 ? 1.308 -22.281 -2.541 1 81.06 286 GLU A CA 1
ATOM 2272 C C . GLU A 1 286 ? 0.536 -21.25 -3.361 1 81.06 286 GLU A C 1
ATOM 2274 O O . GLU A 1 286 ? 0.534 -20.062 -3.031 1 81.06 286 GLU A O 1
ATOM 2279 N N . ALA A 1 287 ? -0.273 -21.75 -4.285 1 88.81 287 ALA A N 1
ATOM 2280 C CA . ALA A 1 287 ? -0.981 -20.828 -5.172 1 88.81 287 ALA A CA 1
ATOM 2281 C C . ALA A 1 287 ? -2.416 -20.609 -4.703 1 88.81 287 ALA A C 1
ATOM 2283 O O . ALA A 1 287 ? -3.164 -19.844 -5.312 1 88.81 287 ALA A O 1
ATOM 2284 N N . GLN A 1 288 ? -2.807 -21.188 -3.633 1 92.19 288 GLN A N 1
ATOM 2285 C CA . GLN A 1 288 ? -4.184 -21.141 -3.158 1 92.19 288 GLN A CA 1
ATOM 2286 C C . GLN A 1 288 ? -4.625 -19.703 -2.889 1 92.19 288 GLN A C 1
ATOM 2288 O O . GLN A 1 288 ? -5.703 -19.297 -3.32 1 92.19 288 GLN A O 1
ATOM 2293 N N . PRO A 1 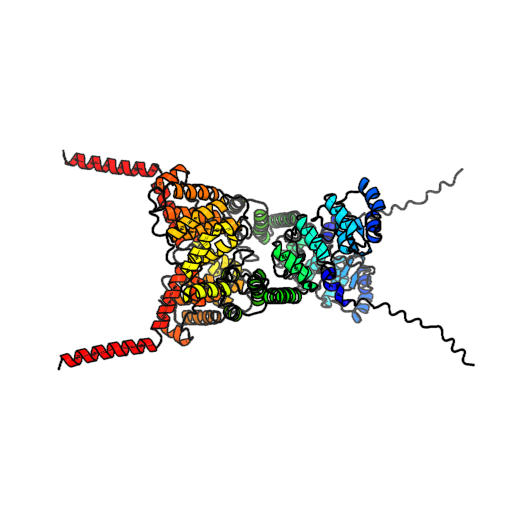289 ? -3.799 -18.891 -2.236 1 92.88 289 PRO A N 1
ATOM 2294 C CA . PRO A 1 289 ? -4.246 -17.516 -1.982 1 92.88 289 PRO A CA 1
ATOM 2295 C C . PRO A 1 289 ? -4.535 -16.75 -3.266 1 92.88 289 PRO A C 1
ATOM 2297 O O . PRO A 1 289 ? -5.473 -15.945 -3.311 1 92.88 289 PRO A O 1
ATOM 2300 N N . LEU A 1 290 ? -3.768 -17.062 -4.238 1 93.56 290 LEU A N 1
ATOM 2301 C CA . LEU A 1 290 ? -3.949 -16.391 -5.52 1 93.56 290 LEU A CA 1
ATOM 2302 C C . LEU A 1 290 ? -5.301 -16.75 -6.133 1 93.56 290 LEU A C 1
ATOM 2304 O O . LEU A 1 290 ? -6.02 -15.867 -6.613 1 93.56 290 LEU A O 1
ATOM 2308 N N . VAL A 1 291 ? -5.602 -17.938 -6.125 1 94.94 291 VAL A N 1
ATOM 2309 C CA . VAL A 1 291 ? -6.855 -18.406 -6.703 1 94.94 291 VAL A CA 1
ATOM 2310 C C . VAL A 1 291 ? -8.031 -17.891 -5.875 1 94.94 291 VAL A C 1
ATOM 2312 O O . VAL A 1 291 ? -9.078 -17.547 -6.422 1 94.94 291 VAL A O 1
ATOM 2315 N N . VAL A 1 292 ? -7.844 -17.844 -4.555 1 96.31 292 VAL A N 1
ATOM 2316 C CA . VAL A 1 292 ? -8.898 -17.312 -3.699 1 96.31 292 VAL A CA 1
ATOM 2317 C C . VAL A 1 292 ? -9.18 -15.852 -4.07 1 96.31 292 VAL A C 1
ATOM 2319 O O . VAL A 1 292 ? -10.336 -15.43 -4.137 1 96.31 292 VAL A O 1
ATOM 2322 N N . ARG A 1 293 ? -8.141 -15.125 -4.266 1 95.62 293 ARG A N 1
ATOM 2323 C CA . ARG A 1 293 ? -8.297 -13.727 -4.664 1 95.62 293 ARG A CA 1
ATOM 2324 C C . ARG A 1 293 ? -9.078 -13.609 -5.965 1 95.62 293 ARG A C 1
ATOM 2326 O O . ARG A 1 293 ? -9.977 -12.781 -6.082 1 95.62 293 ARG A O 1
ATOM 2333 N N . ASN A 1 294 ? -8.734 -14.43 -6.945 1 95.56 294 ASN A N 1
ATOM 2334 C CA . ASN A 1 294 ? -9.453 -14.438 -8.211 1 95.56 294 ASN A CA 1
ATOM 2335 C C . ASN A 1 294 ? -10.922 -14.805 -8.023 1 95.56 294 ASN A C 1
ATOM 2337 O O . ASN A 1 294 ? -11.805 -14.141 -8.578 1 95.56 294 ASN A O 1
ATOM 2341 N N . LEU A 1 295 ? -11.148 -15.844 -7.262 1 96.12 295 LEU A N 1
ATOM 2342 C CA . LEU A 1 295 ? -12.516 -16.281 -7.004 1 96.12 295 LEU A CA 1
ATOM 2343 C C . LEU A 1 295 ? -13.305 -15.18 -6.285 1 96.12 295 LEU A C 1
ATOM 2345 O O . LEU A 1 295 ? -14.492 -14.992 -6.551 1 96.12 295 LEU A O 1
ATOM 2349 N N . HIS A 1 296 ? -12.641 -14.484 -5.375 1 96.56 296 HIS A N 1
ATOM 2350 C CA . HIS A 1 296 ? -13.297 -13.391 -4.66 1 96.56 296 HIS A CA 1
ATOM 2351 C C . HIS A 1 296 ? -13.859 -12.359 -5.633 1 96.56 296 HIS A C 1
ATOM 2353 O O . HIS A 1 296 ? -15.039 -12.008 -5.559 1 96.56 296 HIS A O 1
ATOM 2359 N N . PHE A 1 297 ? -13.062 -11.938 -6.523 1 94.56 297 PHE A N 1
ATOM 2360 C CA . PHE A 1 297 ? -13.5 -10.938 -7.492 1 94.56 297 PHE A CA 1
ATOM 2361 C C . PHE A 1 297 ? -14.625 -11.477 -8.359 1 94.56 297 PHE A C 1
ATOM 2363 O O . PHE A 1 297 ? -15.57 -10.758 -8.68 1 94.56 297 PHE A O 1
ATOM 2370 N N . LEU A 1 298 ? -14.516 -12.711 -8.742 1 94.88 298 LEU A N 1
ATOM 2371 C CA . LEU A 1 298 ? -15.555 -13.336 -9.562 1 94.88 298 LEU A CA 1
ATOM 2372 C C . LEU A 1 298 ? -16.859 -13.438 -8.789 1 94.88 298 LEU A C 1
ATOM 2374 O O . LEU A 1 298 ? -17.938 -13.148 -9.336 1 94.88 298 LEU A O 1
ATOM 2378 N N . PHE A 1 299 ? -16.75 -13.859 -7.555 1 96.12 299 PHE A N 1
ATOM 2379 C CA . PHE A 1 299 ? -17.938 -14 -6.723 1 96.12 299 PHE A CA 1
ATOM 2380 C C . PHE A 1 299 ? -18.641 -12.664 -6.555 1 96.12 299 PHE A C 1
ATOM 2382 O O . PHE A 1 299 ? -19.875 -12.602 -6.5 1 96.12 299 PHE A O 1
ATOM 2389 N N . CYS A 1 300 ? -17.875 -11.609 -6.461 1 94.38 300 CYS A N 1
ATOM 2390 C CA . CYS A 1 300 ? -18.453 -10.273 -6.328 1 94.38 300 CYS A CA 1
ATOM 2391 C C . CYS A 1 300 ? -19.312 -9.922 -7.535 1 94.38 300 CYS A C 1
ATOM 2393 O O . CYS A 1 300 ? -20.281 -9.172 -7.418 1 94.38 300 CYS A O 1
ATOM 2395 N N . THR A 1 301 ? -19 -10.477 -8.672 1 93.12 301 THR A N 1
ATOM 2396 C CA . THR A 1 301 ? -19.719 -10.133 -9.898 1 93.12 301 THR A CA 1
ATOM 2397 C C . THR A 1 301 ? -21 -10.961 -10.031 1 93.12 301 THR A C 1
ATOM 2399 O O . THR A 1 301 ? -21.875 -10.625 -10.828 1 93.12 301 THR A O 1
ATOM 2402 N N . LEU A 1 302 ? -21.141 -12.023 -9.289 1 93.06 302 LEU A N 1
ATOM 2403 C CA . LEU A 1 302 ? -22.281 -12.914 -9.398 1 93.06 302 LEU A CA 1
ATOM 2404 C C . LEU A 1 302 ? -23.469 -12.383 -8.586 1 93.06 302 LEU A C 1
ATOM 2406 O O . LEU A 1 302 ? -23.266 -11.758 -7.539 1 93.06 302 LEU A O 1
ATOM 2410 N N . ALA A 1 303 ? -24.562 -12.57 -9.07 1 90.81 303 ALA A N 1
ATOM 2411 C CA . ALA A 1 303 ? -25.781 -12.242 -8.32 1 90.81 303 ALA A CA 1
ATOM 2412 C C . ALA A 1 303 ? -26.016 -13.25 -7.203 1 90.81 303 ALA A C 1
ATOM 2414 O O . ALA A 1 303 ? -26.422 -12.875 -6.098 1 90.81 303 ALA A O 1
ATOM 2415 N N . GLU A 1 304 ? -25.703 -14.477 -7.52 1 93.69 304 GLU A N 1
ATOM 2416 C CA . GLU A 1 304 ? -25.875 -15.562 -6.566 1 93.69 304 GLU A CA 1
ATOM 2417 C C . GLU A 1 304 ? -24.781 -16.625 -6.742 1 93.69 304 GLU A C 1
ATOM 2419 O O . GLU A 1 304 ? -24.359 -16.906 -7.863 1 93.69 304 GLU A O 1
ATOM 2424 N N . ILE A 1 305 ? -24.375 -17.219 -5.641 1 94.19 305 ILE A N 1
ATOM 2425 C CA . ILE A 1 305 ? -23.406 -18.297 -5.656 1 94.19 305 ILE A CA 1
ATOM 2426 C C . ILE A 1 305 ? -24.125 -19.641 -5.43 1 94.19 305 ILE A C 1
ATOM 2428 O O . ILE A 1 305 ? -24.859 -19.797 -4.449 1 94.19 305 ILE A O 1
ATOM 2432 N N . PRO A 1 306 ? -23.938 -20.531 -6.371 1 91.31 306 PRO A N 1
ATOM 2433 C CA . PRO A 1 306 ? -24.594 -21.844 -6.211 1 91.31 306 PRO A CA 1
ATOM 2434 C C . PRO A 1 306 ? -24.172 -22.562 -4.934 1 91.31 306 PRO A C 1
ATOM 2436 O O . PRO A 1 306 ? -23.016 -22.469 -4.523 1 91.31 306 PRO A O 1
ATOM 2439 N N . ASN A 1 307 ? -25.062 -23.328 -4.406 1 92.25 307 ASN A N 1
ATOM 2440 C CA . ASN A 1 307 ? -24.859 -24.016 -3.135 1 92.25 307 ASN A CA 1
ATOM 2441 C C . ASN A 1 307 ? -23.719 -25.031 -3.223 1 92.25 307 ASN A C 1
ATOM 2443 O O . ASN A 1 307 ? -22.953 -25.188 -2.268 1 92.25 307 ASN A O 1
ATOM 2447 N N . ASN A 1 308 ? -23.656 -25.672 -4.352 1 90.88 308 ASN A N 1
ATOM 2448 C CA . ASN A 1 308 ? -22.609 -26.672 -4.508 1 90.88 308 ASN A CA 1
ATOM 2449 C C . ASN A 1 308 ? -21.219 -26.047 -4.414 1 90.88 308 ASN A C 1
ATOM 2451 O O . ASN A 1 308 ? -20.312 -26.641 -3.838 1 90.88 308 ASN A O 1
ATOM 2455 N N . VAL A 1 309 ? -21.078 -24.859 -4.938 1 93.31 309 VAL A N 1
ATOM 2456 C CA . VAL A 1 309 ? -19.797 -24.141 -4.895 1 93.31 309 VAL A CA 1
ATOM 2457 C C . VAL A 1 309 ? -19.484 -23.75 -3.453 1 93.31 309 VAL A C 1
ATOM 2459 O O . VAL A 1 309 ? -18.359 -23.969 -2.986 1 93.31 309 VAL A O 1
ATOM 2462 N N . SER A 1 310 ? -20.453 -23.234 -2.73 1 94.94 310 SER A N 1
ATOM 2463 C CA . SER A 1 310 ? -20.25 -22.828 -1.347 1 94.94 310 SER A CA 1
ATOM 2464 C C . SER A 1 310 ? -19.891 -24 -0.458 1 94.94 310 SER A C 1
ATOM 2466 O O . SER A 1 310 ? -18.953 -23.922 0.347 1 94.94 310 SER A O 1
ATOM 2468 N N . LEU A 1 311 ? -20.547 -25.125 -0.677 1 94.31 311 LEU A N 1
ATOM 2469 C CA . LEU A 1 311 ? -20.344 -26.312 0.151 1 94.31 311 LEU A CA 1
ATOM 2470 C C . LEU A 1 311 ? -18.969 -26.906 -0.087 1 94.31 311 LEU A C 1
ATOM 2472 O O . LEU A 1 311 ? -18.375 -27.484 0.825 1 94.31 311 LEU A O 1
ATOM 2476 N N . MET A 1 312 ? -18.484 -26.734 -1.275 1 93.69 312 MET A N 1
ATOM 2477 C CA . MET A 1 312 ? -17.188 -27.297 -1.611 1 93.69 312 MET A CA 1
ATOM 2478 C C . MET A 1 312 ? -16.047 -26.375 -1.177 1 93.69 312 MET A C 1
ATOM 2480 O O . MET A 1 312 ? -15.016 -26.844 -0.702 1 93.69 312 MET A O 1
ATOM 2484 N N . LEU A 1 313 ? -16.266 -25.109 -1.303 1 95.56 313 LEU A N 1
ATOM 2485 C CA . LEU A 1 313 ? -15.164 -24.172 -1.146 1 95.56 313 LEU A CA 1
ATOM 2486 C C . LEU A 1 313 ? -15.016 -23.75 0.311 1 95.56 313 LEU A C 1
ATOM 2488 O O . LEU A 1 313 ? -13.898 -23.531 0.786 1 95.56 313 LEU A O 1
ATOM 2492 N N . ILE A 1 314 ? -16.078 -23.578 1.105 1 96.81 314 ILE A N 1
ATOM 2493 C CA . ILE A 1 314 ? -16.031 -23.031 2.463 1 96.81 314 ILE A CA 1
ATOM 2494 C C . ILE A 1 314 ? -15.172 -23.922 3.348 1 96.81 314 ILE A C 1
ATOM 2496 O O . ILE A 1 314 ? -14.273 -23.438 4.043 1 96.81 314 ILE A O 1
ATOM 2500 N N . PRO A 1 315 ? -15.359 -25.297 3.281 1 95.44 315 PRO A N 1
ATOM 2501 C CA . PRO A 1 315 ? -14.5 -26.141 4.117 1 95.44 315 PRO A CA 1
ATOM 2502 C C . PRO A 1 315 ? -13.016 -25.969 3.785 1 95.44 315 PRO A C 1
ATOM 2504 O O . PRO A 1 315 ? -12.172 -26.016 4.684 1 95.44 315 PRO A O 1
ATOM 2507 N N . GLU A 1 316 ? -12.742 -25.781 2.523 1 94.69 316 GLU A N 1
ATOM 2508 C CA . GLU A 1 316 ? -11.359 -25.594 2.105 1 94.69 316 GLU A CA 1
ATOM 2509 C C . GLU A 1 316 ? -10.781 -24.297 2.678 1 94.69 316 GLU A C 1
ATOM 2511 O O . GLU A 1 316 ? -9.641 -24.281 3.148 1 94.69 316 GLU A O 1
ATOM 2516 N N . LEU A 1 317 ? -11.539 -23.25 2.619 1 96.12 317 LEU A N 1
ATOM 2517 C CA . LEU A 1 317 ? -11.102 -21.969 3.145 1 96.12 317 LEU A CA 1
ATOM 2518 C C . LEU A 1 317 ? -10.922 -22.031 4.656 1 96.12 317 LEU A C 1
ATOM 2520 O O . LEU A 1 317 ? -9.984 -21.438 5.199 1 96.12 317 LEU A O 1
ATOM 2524 N N . LEU A 1 318 ? -11.781 -22.75 5.301 1 96.38 318 LEU A N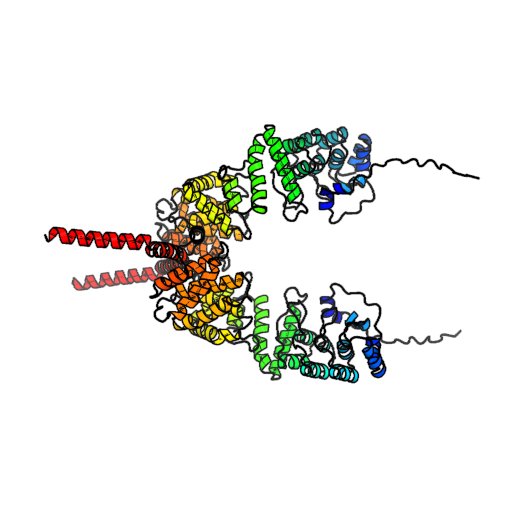 1
ATOM 2525 C CA . LEU A 1 318 ? -11.68 -22.906 6.746 1 96.38 318 LEU A CA 1
ATOM 2526 C C . LEU A 1 318 ? -10.414 -23.672 7.125 1 96.38 318 LEU A C 1
ATOM 2528 O O . LEU A 1 318 ? -9.766 -23.359 8.125 1 96.38 318 LEU A O 1
ATOM 2532 N N . GLU A 1 319 ? -10.117 -24.641 6.328 1 93.88 319 GLU A N 1
ATOM 2533 C CA . GLU A 1 319 ? -8.891 -25.375 6.559 1 93.88 319 GLU A CA 1
ATOM 2534 C C . GLU A 1 319 ? -7.664 -24.484 6.43 1 93.88 319 GLU A C 1
ATOM 2536 O O . GLU A 1 319 ? -6.73 -24.578 7.227 1 93.88 319 GLU A O 1
ATOM 2541 N N . LEU A 1 320 ? -7.68 -23.656 5.43 1 93.69 320 LEU A N 1
ATOM 2542 C CA . LEU A 1 320 ? -6.578 -22.719 5.238 1 93.69 320 LEU A CA 1
ATOM 2543 C C . LEU A 1 320 ? -6.43 -21.797 6.441 1 93.69 320 LEU A C 1
ATOM 2545 O O . LEU A 1 320 ? -5.312 -21.469 6.844 1 93.69 320 LEU A O 1
ATOM 2549 N N . LEU A 1 321 ? -7.527 -21.359 6.984 1 93.75 321 LEU A N 1
ATOM 2550 C CA . LEU A 1 321 ? -7.527 -20.422 8.109 1 93.75 321 LEU A CA 1
ATOM 2551 C C . LEU A 1 321 ? -7.043 -21.109 9.383 1 93.75 321 LEU A C 1
ATOM 2553 O O . LEU A 1 321 ? -6.52 -20.453 10.281 1 93.75 321 LEU A O 1
ATOM 2557 N N . SER A 1 322 ? -7.223 -22.359 9.43 1 91.69 322 SER A N 1
ATOM 2558 C CA . SER A 1 322 ? -6.824 -23.125 10.617 1 91.69 322 SER A CA 1
ATOM 2559 C C . SER A 1 322 ? -5.32 -23.391 10.617 1 91.69 322 SER A C 1
ATOM 2561 O O . SER A 1 322 ? -4.738 -23.656 11.672 1 91.69 322 SER A O 1
ATOM 2563 N N . THR A 1 323 ? -4.832 -23.219 9.367 1 87.19 323 THR A N 1
ATOM 2564 C CA . THR A 1 323 ? -3.393 -23.438 9.273 1 87.19 323 THR A CA 1
ATOM 2565 C C . THR A 1 323 ? -2.635 -22.156 9.602 1 87.19 323 THR A C 1
ATOM 2567 O O . THR A 1 323 ? -3.109 -21.047 9.305 1 87.19 323 THR A O 1
ATOM 2570 N N . LYS A 1 324 ? -1.588 -22.047 10.453 1 79.38 324 LYS A N 1
ATOM 2571 C CA . LYS A 1 324 ? -0.82 -20.859 10.844 1 79.38 324 LYS A CA 1
ATOM 2572 C C . LYS A 1 324 ? 0.271 -20.562 9.82 1 79.38 324 LYS A C 1
ATOM 2574 O O . LYS A 1 324 ? 1.254 -19.891 10.141 1 79.38 324 LYS A O 1
ATOM 2579 N N . LYS A 1 325 ? -0.058 -20.922 8.578 1 86.62 325 LYS A N 1
ATOM 2580 C CA . LYS A 1 325 ? 0.962 -20.781 7.539 1 86.62 325 LYS A CA 1
ATOM 2581 C C . LYS A 1 325 ? 0.826 -19.438 6.812 1 86.62 325 LYS A C 1
ATOM 2583 O O . LYS A 1 325 ? 1.794 -18.938 6.238 1 86.62 325 LYS A O 1
ATOM 2588 N N . PHE A 1 326 ? -0.351 -18.828 6.961 1 88.75 326 PHE A N 1
ATOM 2589 C CA . PHE A 1 326 ? -0.616 -17.672 6.109 1 88.75 326 PHE A CA 1
ATOM 2590 C C . PHE A 1 326 ? -0.56 -16.375 6.918 1 88.75 326 PHE A C 1
ATOM 2592 O O . PHE A 1 326 ? -0.899 -16.375 8.102 1 88.75 326 PHE A O 1
ATOM 2599 N N . ASN A 1 327 ? -0.111 -15.367 6.223 1 87.88 327 ASN A N 1
ATOM 2600 C CA . ASN A 1 327 ? 0.029 -14.07 6.875 1 87.88 327 ASN A CA 1
ATOM 2601 C C . ASN A 1 327 ? -1.328 -13.414 7.113 1 87.88 327 ASN A C 1
ATOM 2603 O O . ASN A 1 327 ? -2.348 -13.883 6.609 1 87.88 327 ASN A O 1
ATOM 2607 N N . PRO A 1 328 ? -1.382 -12.352 7.84 1 87.06 328 PRO A N 1
ATOM 2608 C CA . PRO A 1 328 ? -2.648 -11.719 8.211 1 87.06 328 PRO A CA 1
ATOM 2609 C C . PRO A 1 328 ? -3.412 -11.18 7 1 87.06 328 PRO A C 1
ATOM 2611 O O . PRO A 1 328 ? -4.645 -11.211 6.98 1 87.06 328 PRO A O 1
ATOM 2614 N N . ASN A 1 329 ? -2.707 -10.688 6.043 1 89.19 329 ASN A N 1
ATOM 2615 C CA . ASN A 1 329 ? -3.371 -10.18 4.848 1 89.19 329 ASN A CA 1
ATOM 2616 C C . ASN A 1 329 ? -4.074 -11.289 4.078 1 89.19 329 ASN A C 1
ATOM 2618 O O . ASN A 1 329 ? -5.176 -11.094 3.562 1 89.19 329 ASN A O 1
ATOM 2622 N N . GLU A 1 330 ? -3.4 -12.383 4.031 1 92.31 330 GLU A N 1
ATOM 2623 C CA . GLU A 1 330 ? -4.004 -13.539 3.371 1 92.31 330 GLU A CA 1
ATOM 2624 C C . GLU A 1 330 ? -5.195 -14.062 4.164 1 92.31 330 GLU A C 1
ATOM 2626 O O . GLU A 1 330 ? -6.215 -14.445 3.584 1 92.31 330 GLU A O 1
ATOM 2631 N N . GLN A 1 331 ? -5.066 -14.086 5.414 1 92.62 331 GLN A N 1
ATOM 2632 C CA . GLN A 1 331 ? -6.176 -14.508 6.258 1 92.62 331 GLN A CA 1
ATOM 2633 C C . GLN A 1 331 ? -7.391 -13.609 6.07 1 92.62 331 GLN A C 1
ATOM 2635 O O . GLN A 1 331 ? -8.523 -14.086 6 1 92.62 331 GLN A O 1
ATOM 2640 N N . GLU A 1 332 ? -7.148 -12.344 6.023 1 93.25 332 GLU A N 1
ATOM 2641 C CA . GLU A 1 332 ? -8.234 -11.398 5.773 1 93.25 332 GLU A CA 1
ATOM 2642 C C . GLU A 1 332 ? -8.922 -11.688 4.445 1 93.25 332 GLU A C 1
ATOM 2644 O O . GLU A 1 332 ? -10.148 -11.664 4.355 1 93.25 332 GLU A O 1
ATOM 2649 N N . LEU A 1 333 ? -8.117 -11.961 3.453 1 95.69 333 LEU A N 1
ATOM 2650 C CA . LEU A 1 333 ? -8.656 -12.289 2.137 1 95.69 333 LEU A CA 1
ATOM 2651 C C . LEU A 1 333 ? -9.594 -13.492 2.221 1 95.69 333 LEU A C 1
ATOM 2653 O O . LEU A 1 333 ? -10.672 -13.484 1.62 1 95.69 333 LEU A O 1
ATOM 2657 N N . PHE A 1 334 ? -9.195 -14.5 2.959 1 96.5 334 PHE A N 1
ATOM 2658 C CA . PHE A 1 334 ? -10.016 -15.695 3.104 1 96.5 334 PHE A CA 1
ATOM 2659 C C . PHE A 1 334 ? -11.328 -15.375 3.805 1 96.5 334 PHE A C 1
ATOM 2661 O O . PHE A 1 334 ? -12.391 -15.82 3.373 1 96.5 334 PHE A O 1
ATOM 2668 N N . VAL A 1 335 ? -11.227 -14.555 4.809 1 96.44 335 VAL A N 1
ATOM 2669 C CA . VAL A 1 335 ? -12.406 -14.203 5.598 1 96.44 335 VAL A CA 1
ATOM 2670 C C . VAL A 1 335 ? -13.352 -13.359 4.754 1 96.44 335 VAL A C 1
ATOM 2672 O O . VAL A 1 335 ? -14.57 -13.586 4.75 1 96.44 335 VAL A O 1
ATOM 2675 N N . VAL A 1 336 ? -12.828 -12.406 4.059 1 96.81 336 VAL A N 1
ATOM 2676 C CA . VAL A 1 336 ? -13.656 -11.539 3.223 1 96.81 336 VAL A CA 1
ATOM 2677 C C . VAL A 1 336 ? -14.328 -12.367 2.127 1 96.81 336 VAL A C 1
ATOM 2679 O O . VAL A 1 336 ? -15.484 -12.125 1.783 1 96.81 336 VAL A O 1
ATOM 2682 N N . THR A 1 337 ? -13.586 -13.273 1.561 1 97.5 337 THR A N 1
ATOM 2683 C CA . THR A 1 337 ? -14.156 -14.148 0.542 1 97.5 337 THR A CA 1
ATOM 2684 C C . THR A 1 337 ? -15.289 -14.992 1.123 1 97.5 337 THR A C 1
ATOM 2686 O O . THR A 1 337 ? -16.328 -15.148 0.496 1 97.5 337 THR A O 1
ATOM 2689 N N . LEU A 1 338 ? -15.062 -15.523 2.346 1 97.5 338 LEU A N 1
ATOM 2690 C CA . LEU A 1 338 ? -16.109 -16.266 3.037 1 97.5 338 LEU A CA 1
ATOM 2691 C C . LEU A 1 338 ? -17.344 -15.406 3.258 1 97.5 338 LEU A C 1
ATOM 2693 O O . LEU A 1 338 ? -18.469 -15.875 3.117 1 97.5 338 LEU A O 1
ATOM 2697 N N . TYR A 1 339 ? -17.125 -14.203 3.559 1 97.38 339 TYR A N 1
ATOM 2698 C CA . TYR A 1 339 ? -18.203 -13.25 3.736 1 97.38 339 TYR A CA 1
ATOM 2699 C C . TYR A 1 339 ? -19.031 -13.117 2.457 1 97.38 339 TYR A C 1
ATOM 2701 O O . TYR A 1 339 ? -20.266 -13.195 2.488 1 97.38 339 TYR A O 1
ATOM 2709 N N . VAL A 1 340 ? -18.359 -12.938 1.405 1 96.88 340 VAL A N 1
ATOM 2710 C CA . VAL A 1 340 ? -19.031 -12.766 0.128 1 96.88 340 VAL A CA 1
ATOM 2711 C C . VAL A 1 340 ? -19.812 -14.039 -0.219 1 96.88 340 VAL A C 1
ATOM 2713 O O . VAL A 1 340 ? -20.953 -13.969 -0.684 1 96.88 340 VAL A O 1
ATOM 2716 N N . ILE A 1 341 ? -19.234 -15.195 0.032 1 96.81 341 ILE A N 1
ATOM 2717 C CA . ILE A 1 341 ? -19.891 -16.469 -0.238 1 96.81 341 ILE A CA 1
ATOM 2718 C C . ILE A 1 341 ? -21.156 -16.578 0.609 1 96.81 341 ILE A C 1
ATOM 2720 O O . ILE A 1 341 ? -22.219 -16.922 0.095 1 96.81 341 ILE A O 1
ATOM 2724 N N . ALA A 1 342 ? -21 -16.297 1.878 1 96.19 342 ALA A N 1
ATOM 2725 C CA . ALA A 1 342 ? -22.141 -16.391 2.781 1 96.19 342 ALA A CA 1
ATOM 2726 C C . ALA A 1 342 ? -23.234 -15.414 2.385 1 96.19 342 ALA A C 1
ATOM 2728 O O . ALA A 1 342 ? -24.422 -15.719 2.506 1 96.19 342 ALA A O 1
ATOM 2729 N N . GLN A 1 343 ? -22.875 -14.25 1.977 1 95 343 GLN A N 1
ATOM 2730 C CA . GLN A 1 343 ? -23.812 -13.203 1.6 1 95 343 GLN A CA 1
ATOM 2731 C C . GLN A 1 343 ? -24.594 -13.578 0.339 1 95 343 GLN A C 1
ATOM 2733 O O . GLN A 1 343 ? -25.797 -13.352 0.249 1 95 343 GLN A O 1
ATOM 2738 N N . LYS A 1 344 ? -23.922 -14.25 -0.623 1 94.62 344 LYS A N 1
ATOM 2739 C CA . LYS A 1 344 ? -24.516 -14.406 -1.952 1 94.62 344 LYS A CA 1
ATOM 2740 C C . LYS A 1 344 ? -25.047 -15.82 -2.154 1 94.62 344 LYS A C 1
ATOM 2742 O O . LYS A 1 344 ? -25.578 -16.141 -3.221 1 94.62 344 LYS A O 1
ATOM 2747 N N . THR A 1 345 ? -24.828 -16.609 -1.131 1 94.31 345 THR A N 1
ATOM 2748 C CA . THR A 1 345 ? -25.531 -17.891 -1.143 1 94.31 345 THR A CA 1
ATOM 2749 C C . THR A 1 345 ? -26.938 -17.75 -0.564 1 94.31 345 THR A C 1
ATOM 2751 O O . THR A 1 345 ? -27.109 -17.656 0.654 1 94.31 345 THR A O 1
ATOM 2754 N N . LYS A 1 346 ? -27.859 -17.703 -1.339 1 86.44 346 LYS A N 1
ATOM 2755 C CA . LYS A 1 346 ? -29.219 -17.391 -0.906 1 86.44 346 LYS A CA 1
ATOM 2756 C C . LYS A 1 346 ? -29.859 -18.594 -0.224 1 86.44 346 LYS A C 1
ATOM 2758 O O . LYS A 1 346 ? -30.469 -18.453 0.839 1 86.44 346 LYS A O 1
ATOM 2763 N N . LEU A 1 347 ? -29.75 -19.75 -0.838 1 84.5 347 LEU A N 1
ATOM 2764 C CA . LEU A 1 347 ? -30.344 -20.969 -0.284 1 84.5 347 LEU A CA 1
ATOM 2765 C C . LEU A 1 347 ? -29.328 -21.734 0.561 1 84.5 347 LEU A C 1
ATOM 2767 O O . LEU A 1 347 ? -28.438 -22.375 0.023 1 84.5 347 LEU A O 1
ATOM 2771 N N . LYS A 1 348 ? -29.469 -21.609 1.923 1 88.12 348 LYS A N 1
ATOM 2772 C CA . LYS A 1 348 ? -28.516 -22.25 2.814 1 88.12 348 LYS A CA 1
ATOM 2773 C C . LYS A 1 348 ? -29.156 -23.469 3.502 1 88.12 348 LYS A C 1
ATOM 2775 O O . LYS A 1 348 ? -28.719 -23.859 4.586 1 88.12 348 LYS A O 1
ATOM 2780 N N . ASP A 1 349 ? -30.109 -24 2.879 1 83.88 349 ASP A N 1
ATOM 2781 C CA . ASP A 1 349 ? -30.844 -25.094 3.48 1 83.88 349 ASP A CA 1
ATOM 2782 C C . ASP A 1 349 ? -29.969 -26.344 3.631 1 83.88 349 ASP A C 1
ATOM 2784 O O . ASP A 1 349 ? -30.188 -27.156 4.523 1 83.88 349 ASP A O 1
ATOM 2788 N N . ASP A 1 350 ? -28.984 -26.406 2.791 1 88.25 350 ASP A N 1
ATOM 2789 C CA . ASP A 1 350 ? -28.109 -27.578 2.801 1 88.25 350 ASP A CA 1
ATOM 2790 C C . ASP A 1 350 ? -26.953 -27.391 3.777 1 88.25 350 ASP A C 1
ATOM 2792 O O . ASP A 1 350 ? -26.141 -28.297 3.969 1 88.25 350 ASP A O 1
ATOM 2796 N N . TRP A 1 351 ? -26.844 -26.172 4.355 1 93.06 351 TRP A N 1
ATOM 2797 C CA . TRP A 1 351 ? -25.812 -25.969 5.363 1 93.06 351 TRP A CA 1
ATOM 2798 C C . TRP A 1 351 ? -26.203 -26.625 6.688 1 93.06 351 TRP A C 1
ATOM 2800 O O . TRP A 1 351 ? -26.969 -26.047 7.465 1 93.06 351 TRP A O 1
ATOM 2810 N N . ASN A 1 352 ? -25.688 -27.797 6.941 1 91.19 352 ASN A N 1
ATOM 2811 C CA . ASN A 1 352 ? -26.078 -28.562 8.117 1 91.19 352 ASN A CA 1
ATOM 2812 C C . ASN A 1 352 ? -25.438 -28.016 9.391 1 91.19 352 ASN A C 1
ATOM 2814 O O . ASN A 1 352 ? -24.656 -27.062 9.328 1 91.19 352 ASN A O 1
ATOM 2818 N N . TRP A 1 353 ? -25.766 -28.609 10.469 1 92.56 353 TRP A N 1
ATOM 2819 C CA . TRP A 1 353 ? -25.312 -28.141 11.773 1 92.56 353 TRP A CA 1
ATOM 2820 C C . TRP A 1 353 ? -23.797 -28.141 11.859 1 92.56 353 TRP A C 1
ATOM 2822 O O . TRP A 1 353 ? -23.188 -27.141 12.242 1 92.56 353 TRP A O 1
ATOM 2832 N N . ASP A 1 354 ? -23.219 -29.188 11.461 1 92.94 354 ASP A N 1
ATOM 2833 C CA . ASP A 1 354 ? -21.766 -29.328 11.57 1 92.94 354 ASP A CA 1
ATOM 2834 C C . ASP A 1 354 ? -21.047 -28.281 10.734 1 92.94 354 ASP A C 1
ATOM 2836 O O . ASP A 1 354 ? -20.031 -27.734 11.164 1 92.94 354 ASP A O 1
ATOM 2840 N N . PHE A 1 355 ? -21.641 -28.109 9.641 1 93.5 355 PHE A N 1
ATOM 2841 C CA . PHE A 1 355 ? -21.094 -27.141 8.711 1 93.5 355 PHE A CA 1
ATOM 2842 C C . PHE A 1 355 ? -21.094 -25.75 9.312 1 93.5 355 PHE A C 1
ATOM 2844 O O . PHE A 1 355 ? -20.062 -25.078 9.352 1 93.5 355 PHE A O 1
ATOM 2851 N N . ILE A 1 356 ? -22.203 -25.281 9.867 1 94.88 356 ILE A N 1
ATOM 2852 C CA . ILE A 1 356 ? -22.375 -23.953 10.422 1 94.88 356 ILE A CA 1
ATOM 2853 C C . ILE A 1 356 ? -21.578 -23.828 11.719 1 94.88 356 ILE A C 1
ATOM 2855 O O . ILE A 1 356 ? -21.016 -22.766 12.016 1 94.88 356 ILE A O 1
ATOM 2859 N N . GLU A 1 357 ? -21.594 -24.844 12.453 1 95.06 357 GLU A N 1
ATOM 2860 C CA . GLU A 1 357 ? -20.859 -24.828 13.719 1 95.06 357 GLU A CA 1
ATOM 2861 C C . GLU A 1 357 ? -19.375 -24.656 13.484 1 95.06 357 GLU A C 1
ATOM 2863 O O . GLU A 1 357 ? -18.719 -23.875 14.18 1 95.06 357 GLU A O 1
ATOM 2868 N N . LYS A 1 358 ? -18.844 -25.391 12.562 1 95.56 358 LYS A N 1
ATOM 2869 C CA . LYS A 1 358 ? -17.422 -25.266 12.234 1 95.56 358 LYS A CA 1
ATOM 2870 C C . LYS A 1 358 ? -17.094 -23.859 11.75 1 95.56 358 LYS A C 1
ATOM 2872 O O . LYS A 1 358 ? -16.094 -23.266 12.18 1 95.56 358 LYS A O 1
ATOM 2877 N N . LEU A 1 359 ? -17.875 -23.406 10.797 1 96.44 359 LEU A N 1
ATOM 2878 C CA . LEU A 1 359 ? -17.703 -22.047 10.281 1 96.44 359 LEU A CA 1
ATOM 2879 C C . LEU A 1 359 ? -17.766 -21.031 11.414 1 96.44 359 LEU A C 1
ATOM 2881 O O . LEU A 1 359 ? -16.891 -20.156 11.516 1 96.44 359 LEU A O 1
ATOM 2885 N N . SER A 1 360 ? -18.719 -21.172 12.281 1 95.81 360 SER A N 1
ATOM 2886 C CA . SER A 1 360 ? -18.922 -20.234 13.383 1 95.81 360 SER A CA 1
ATOM 2887 C C . SER A 1 360 ? -17.781 -20.297 14.383 1 95.81 360 SER A C 1
ATOM 2889 O O . SER A 1 360 ? -17.297 -19.266 14.859 1 95.81 360 SER A O 1
ATOM 2891 N N . SER A 1 361 ? -17.359 -21.469 14.664 1 94.81 361 SER A N 1
ATOM 2892 C CA . SER A 1 361 ? -16.281 -21.641 15.633 1 94.81 361 SER A CA 1
ATOM 2893 C C . SER A 1 361 ? -14.992 -20.984 15.156 1 94.81 361 SER A C 1
ATOM 2895 O O . SER A 1 361 ? -14.344 -20.25 15.914 1 94.81 361 SER A O 1
ATOM 2897 N N . ILE A 1 362 ? -14.641 -21.172 13.938 1 94.56 362 ILE A N 1
ATOM 2898 C CA . ILE A 1 362 ? -13.414 -20.594 13.375 1 94.56 362 ILE A CA 1
ATOM 2899 C C . ILE A 1 362 ? -13.555 -19.078 13.281 1 94.56 362 ILE A C 1
ATOM 2901 O O . ILE A 1 362 ? -12.617 -18.344 13.602 1 94.56 362 ILE A O 1
ATOM 2905 N N . MET A 1 363 ? -14.703 -18.609 12.836 1 95 363 MET A N 1
ATOM 2906 C CA . MET A 1 363 ? -14.906 -17.172 12.727 1 95 363 MET A CA 1
ATOM 2907 C C . MET A 1 363 ? -14.844 -16.516 14.102 1 95 363 MET A C 1
ATOM 2909 O O . MET A 1 363 ? -14.367 -15.383 14.227 1 95 363 MET A O 1
ATOM 2913 N N . PHE A 1 364 ? -15.344 -17.219 15.109 1 94.25 364 PHE A N 1
ATOM 2914 C CA . PHE A 1 364 ? -15.336 -16.672 16.453 1 94.25 364 PHE A CA 1
ATOM 2915 C C . PHE A 1 364 ? -13.906 -16.391 16.922 1 94.25 364 PHE A C 1
ATOM 2917 O O . PHE A 1 364 ? -13.664 -15.422 17.641 1 94.25 364 PHE A O 1
ATOM 2924 N N . ALA A 1 365 ? -13.047 -17.203 16.5 1 90.62 365 ALA A N 1
ATOM 2925 C CA . ALA A 1 365 ? -11.641 -17.016 16.875 1 90.62 365 ALA A CA 1
ATOM 2926 C C . ALA A 1 365 ? -11.086 -15.711 16.312 1 90.62 365 ALA A C 1
ATOM 2928 O O . ALA A 1 365 ? -10.133 -15.156 16.859 1 90.62 365 ALA A O 1
ATOM 2929 N N . PHE A 1 366 ? -11.648 -15.172 15.25 1 91.56 366 PHE A N 1
ATOM 2930 C CA . PHE A 1 366 ? -11.156 -13.961 14.609 1 91.56 366 PHE A CA 1
ATOM 2931 C C . PHE A 1 366 ? -11.812 -12.727 15.211 1 91.56 366 PHE A C 1
ATOM 2933 O O . PHE A 1 366 ? -11.453 -11.594 14.875 1 91.56 366 PHE A O 1
ATOM 2940 N N . LEU A 1 367 ? -12.812 -12.875 16.062 1 90.94 367 LEU A N 1
ATOM 2941 C CA . LEU A 1 367 ? -13.5 -11.734 16.672 1 90.94 367 LEU A CA 1
ATOM 2942 C C . LEU A 1 367 ? -12.633 -11.07 17.734 1 90.94 367 LEU A C 1
ATOM 2944 O O . LEU A 1 367 ? -12.773 -9.875 18 1 90.94 367 LEU A O 1
ATOM 2948 N N . CYS A 1 368 ? -11.828 -11.789 18.438 1 73.06 368 CYS A N 1
ATOM 2949 C CA . CYS A 1 368 ? -11.031 -11.297 19.547 1 73.06 368 CYS A CA 1
ATOM 2950 C C . CYS A 1 368 ? -9.82 -10.508 19.047 1 73.06 368 CYS A C 1
ATOM 2952 O O . CYS A 1 368 ? -9.172 -9.805 19.828 1 73.06 368 CYS A O 1
ATOM 2954 N N . LYS A 1 369 ? -9.547 -10.766 17.828 1 61.69 369 LYS A N 1
ATOM 2955 C CA . LYS A 1 369 ? -8.336 -10.125 17.312 1 61.69 369 LYS A CA 1
ATOM 2956 C C . LYS A 1 369 ? -8.57 -8.648 17.016 1 61.69 369 LYS A C 1
ATOM 2958 O O . LYS A 1 369 ? -9.688 -8.258 16.672 1 61.69 369 LYS A O 1
ATOM 2963 N N . ASP A 1 370 ? -7.891 -7.676 17.562 1 59.28 370 ASP A N 1
ATOM 2964 C CA . ASP A 1 370 ? -7.863 -6.219 17.469 1 59.28 370 ASP A CA 1
ATOM 2965 C C . ASP A 1 370 ? -8.805 -5.719 16.375 1 59.28 370 ASP A C 1
ATOM 2967 O O . ASP A 1 370 ? -9.312 -6.508 15.586 1 59.28 370 ASP A O 1
ATOM 2971 N N . HIS A 1 371 ? -9.266 -4.453 16.422 1 60.75 371 HIS A N 1
ATOM 2972 C CA . HIS A 1 371 ? -10.125 -3.613 15.586 1 60.75 371 HIS A CA 1
ATOM 2973 C C . HIS A 1 371 ? -9.719 -3.686 14.117 1 60.75 371 HIS A C 1
ATOM 2975 O O . HIS A 1 371 ? -9.586 -2.654 13.453 1 60.75 371 HIS A O 1
ATOM 2981 N N . SER A 1 372 ? -9.695 -5.102 13.789 1 78.56 372 SER A N 1
ATOM 2982 C CA . SER A 1 372 ? -9.133 -5.309 12.453 1 78.56 372 SER A CA 1
ATOM 2983 C C . SER A 1 372 ? -10.234 -5.5 11.414 1 78.56 372 SER A C 1
ATOM 2985 O O . SER A 1 372 ? -11.398 -5.703 11.773 1 78.56 372 SER A O 1
ATOM 2987 N N . ASN A 1 373 ? -10.023 -5.223 10.195 1 85.44 373 ASN A N 1
ATOM 2988 C CA . ASN A 1 373 ? -10.859 -5.508 9.039 1 85.44 373 ASN A CA 1
ATOM 2989 C C . ASN A 1 373 ? -11.328 -6.957 9.031 1 85.44 373 ASN A C 1
ATOM 2991 O O . ASN A 1 373 ? -12.469 -7.242 8.664 1 85.44 373 ASN A O 1
ATOM 2995 N N . THR A 1 374 ? -10.547 -7.816 9.57 1 91.19 374 THR A N 1
ATOM 2996 C CA . THR A 1 374 ? -10.859 -9.242 9.594 1 91.19 374 THR A CA 1
ATOM 2997 C C . THR A 1 374 ? -12.016 -9.523 10.555 1 91.19 374 THR A C 1
ATOM 2999 O O . THR A 1 374 ? -12.938 -10.266 10.227 1 91.19 374 THR A O 1
ATOM 3002 N N . ALA A 1 375 ? -11.969 -8.922 11.703 1 92.62 375 ALA A N 1
ATOM 3003 C CA . ALA A 1 375 ? -13.031 -9.102 12.688 1 92.62 375 ALA A CA 1
ATOM 3004 C C . ALA A 1 375 ? -14.359 -8.562 12.156 1 92.62 375 ALA A C 1
ATOM 3006 O O . ALA A 1 375 ? -15.414 -9.18 12.367 1 92.62 375 ALA A O 1
ATOM 3007 N N . MET A 1 376 ? -14.32 -7.492 11.531 1 93.31 376 MET A N 1
ATOM 3008 C CA . MET A 1 376 ? -15.516 -6.867 10.969 1 93.31 376 MET A CA 1
ATOM 3009 C C . MET A 1 376 ? -16.219 -7.809 10 1 93.31 376 MET A C 1
ATOM 3011 O O . MET A 1 376 ? -17.438 -8.031 10.117 1 93.31 376 MET A O 1
ATOM 3015 N N . TYR A 1 377 ? -15.492 -8.398 9.133 1 95.62 377 TYR A N 1
ATOM 3016 C CA . TYR A 1 377 ? -16.094 -9.297 8.156 1 95.62 377 TYR A CA 1
ATOM 3017 C C . TYR A 1 377 ? -16.469 -10.625 8.797 1 95.62 377 TYR A C 1
ATOM 3019 O O . TYR A 1 377 ? -17.422 -11.281 8.352 1 95.62 377 TYR A O 1
ATOM 3027 N N . ALA A 1 378 ? -15.703 -11.023 9.797 1 96.19 378 ALA A N 1
ATOM 3028 C CA . ALA A 1 378 ? -16.141 -12.195 10.555 1 96.19 378 ALA A CA 1
ATOM 3029 C C . ALA A 1 378 ? -17.531 -11.984 11.148 1 96.19 378 ALA A C 1
ATOM 3031 O O . ALA A 1 378 ? -18.391 -12.852 11.039 1 96.19 378 ALA A O 1
ATOM 3032 N N . TYR A 1 379 ? -17.766 -10.805 11.727 1 96 379 TYR A N 1
ATOM 3033 C CA . TYR A 1 379 ? -19.109 -10.469 12.195 1 96 379 TYR A CA 1
ATOM 3034 C C . TYR A 1 379 ? -20.109 -10.461 11.039 1 96 379 TYR A C 1
ATOM 3036 O O . TYR A 1 379 ? -21.266 -10.844 11.211 1 96 379 TYR A O 1
ATOM 3044 N N . GLY A 1 380 ? -19.594 -9.984 9.898 1 96.62 380 GLY A N 1
ATOM 3045 C CA . GLY A 1 380 ? -20.422 -9.992 8.711 1 96.62 380 GLY A CA 1
ATOM 3046 C C . GLY A 1 380 ? -20.906 -11.375 8.32 1 96.62 380 GLY A C 1
ATOM 3047 O O . GLY A 1 380 ? -22.031 -11.547 7.863 1 96.62 380 GLY A O 1
ATOM 3048 N N . ILE A 1 381 ? -20.031 -12.32 8.477 1 97.06 381 ILE A N 1
ATOM 3049 C CA . ILE A 1 381 ? -20.391 -13.703 8.18 1 97.06 381 ILE A CA 1
ATOM 3050 C C . ILE A 1 381 ? -21.484 -14.164 9.125 1 97.06 381 ILE A C 1
ATOM 3052 O O . ILE A 1 381 ? -22.469 -14.781 8.688 1 97.06 381 ILE A O 1
ATOM 3056 N N . PHE A 1 382 ? -21.406 -13.852 10.398 1 96.75 382 PHE A N 1
ATOM 3057 C CA . PHE A 1 382 ? -22.438 -14.188 11.367 1 96.75 382 PHE A CA 1
ATOM 3058 C C . PHE A 1 382 ? -23.766 -13.539 10.992 1 96.75 382 PHE A C 1
ATOM 3060 O O . PHE A 1 382 ? -24.828 -14.141 11.141 1 96.75 382 PHE A O 1
ATOM 3067 N N . ALA A 1 383 ? -23.672 -12.297 10.539 1 96.62 383 ALA A N 1
ATOM 3068 C CA . ALA A 1 383 ? -24.875 -11.594 10.117 1 96.62 383 ALA A CA 1
ATOM 3069 C C . ALA A 1 383 ? -25.594 -12.359 9.008 1 96.62 383 ALA A C 1
ATOM 3071 O O . ALA A 1 383 ? -26.828 -12.398 8.977 1 96.62 383 ALA A O 1
ATOM 3072 N N . ASN A 1 384 ? -24.828 -12.984 8.148 1 95.69 384 ASN A N 1
ATOM 3073 C CA . ASN A 1 384 ? -25.406 -13.703 7.02 1 95.69 384 ASN A CA 1
ATOM 3074 C C . ASN A 1 384 ? -25.891 -15.094 7.43 1 95.69 384 ASN A C 1
ATOM 3076 O O . ASN A 1 384 ? -26.562 -15.781 6.652 1 95.69 384 ASN A O 1
ATOM 3080 N N . LEU A 1 385 ? -25.562 -15.5 8.633 1 95.31 385 LEU A N 1
ATOM 3081 C CA . LEU A 1 385 ? -25.953 -16.812 9.109 1 95.31 385 LEU A CA 1
ATOM 3082 C C . LEU A 1 385 ? -27.219 -16.734 9.953 1 95.31 385 LEU A C 1
ATOM 3084 O O . LEU A 1 385 ? -27.797 -17.766 10.32 1 95.31 385 LEU A O 1
ATOM 3088 N N . ILE A 1 386 ? -27.75 -15.586 10.234 1 93.62 386 ILE A N 1
ATOM 3089 C CA . ILE A 1 386 ? -28.906 -15.367 11.102 1 93.62 386 ILE A CA 1
ATOM 3090 C C . ILE A 1 386 ? -30.109 -16.109 10.547 1 93.62 386 ILE A C 1
ATOM 3092 O O . ILE A 1 386 ? -30.938 -16.625 11.305 1 93.62 386 ILE A O 1
ATOM 3096 N N . THR A 1 387 ? -30.188 -16.203 9.242 1 88.5 387 THR A N 1
ATOM 3097 C CA . THR A 1 387 ? -31.359 -16.766 8.594 1 88.5 387 THR A CA 1
ATOM 3098 C C . THR A 1 387 ? -31.297 -18.297 8.586 1 88.5 387 THR A C 1
ATOM 3100 O O . THR A 1 387 ? -32.25 -18.969 8.211 1 88.5 387 THR A O 1
ATOM 3103 N N . THR A 1 388 ? -30.25 -18.859 9.039 1 90.31 388 THR A N 1
ATOM 3104 C CA . THR A 1 388 ? -30.125 -20.312 9.047 1 90.31 388 THR A CA 1
ATOM 3105 C C . THR A 1 388 ? -30.797 -20.906 10.273 1 90.31 388 THR A C 1
ATOM 3107 O O . THR A 1 388 ? -30.969 -20.234 11.289 1 90.31 388 THR A O 1
ATOM 3110 N N . GLU A 1 389 ? -31.312 -22.141 10.281 1 84.94 389 GLU A N 1
ATOM 3111 C CA . GLU A 1 389 ? -32.125 -22.797 11.289 1 84.94 389 GLU A CA 1
ATOM 3112 C C . GLU A 1 389 ? -31.391 -22.922 12.617 1 84.94 389 GLU A C 1
ATOM 3114 O O . GLU A 1 389 ? -31.984 -22.797 13.688 1 84.94 389 GLU A O 1
ATOM 3119 N N . HIS A 1 390 ? -30.125 -23.016 12.656 1 85.06 390 HIS A N 1
ATOM 3120 C CA . HIS A 1 390 ? -29.391 -23.344 13.883 1 85.06 390 HIS A CA 1
ATOM 3121 C C . HIS A 1 390 ? -28.562 -22.156 14.359 1 85.06 390 HIS A C 1
ATOM 3123 O O . HIS A 1 390 ? -27.688 -22.297 15.219 1 85.06 390 HIS A O 1
ATOM 3129 N N . ALA A 1 391 ? -28.906 -21.031 13.953 1 90.19 391 ALA A N 1
ATOM 3130 C CA . ALA A 1 391 ? -28.062 -19.875 14.242 1 90.19 391 ALA A CA 1
ATOM 3131 C C . ALA A 1 391 ? -28.109 -19.5 15.719 1 90.19 391 ALA A C 1
ATOM 3133 O O . ALA A 1 391 ? -27.062 -19.328 16.359 1 90.19 391 ALA A O 1
ATOM 3134 N N . SER A 1 392 ? -29.312 -19.469 16.266 1 90.5 392 SER A N 1
ATOM 3135 C CA . SER A 1 392 ? -29.5 -19.047 17.656 1 90.5 392 SER A CA 1
ATOM 3136 C C . SER A 1 392 ? -28.781 -19.969 18.625 1 90.5 392 SER A C 1
ATOM 3138 O O . SER A 1 392 ? -28.062 -19.5 19.516 1 90.5 392 SER A O 1
ATOM 3140 N N . ARG A 1 393 ? -28.984 -21.219 18.453 1 92 393 ARG A N 1
ATOM 3141 C CA . ARG A 1 393 ? -28.359 -22.203 19.312 1 92 393 ARG A CA 1
ATOM 3142 C C . ARG A 1 393 ? -26.844 -22.141 19.203 1 92 393 ARG A C 1
ATOM 3144 O O . ARG A 1 393 ? -26.141 -22.188 20.219 1 92 393 ARG A O 1
ATOM 3151 N N . ILE A 1 394 ? -26.375 -21.984 18.062 1 94.19 394 ILE A N 1
ATOM 3152 C CA . ILE A 1 394 ? -24.938 -21.984 17.812 1 94.19 394 ILE A CA 1
ATOM 3153 C C . ILE A 1 394 ? -24.312 -20.703 18.375 1 94.19 394 ILE A C 1
ATOM 3155 O O . ILE A 1 394 ? -23.266 -20.75 19.047 1 94.19 394 ILE A O 1
ATOM 3159 N N . PHE A 1 395 ? -24.922 -19.578 18.109 1 94.69 395 PHE A N 1
ATOM 3160 C CA . PHE A 1 395 ? -24.406 -18.297 18.594 1 94.69 395 PHE A CA 1
ATOM 3161 C C . PHE A 1 395 ? -24.312 -18.297 20.109 1 94.69 395 PHE A C 1
ATOM 3163 O O . PHE A 1 395 ? -23.328 -17.812 20.672 1 94.69 395 PHE A O 1
ATOM 3170 N N . THR A 1 396 ? -25.281 -18.891 20.781 1 92.19 396 THR A N 1
ATOM 3171 C CA . THR A 1 396 ? -25.297 -18.984 22.234 1 92.19 396 THR A CA 1
ATOM 3172 C C . THR A 1 396 ? -24.172 -19.906 22.719 1 92.19 396 THR A C 1
ATOM 3174 O O . THR A 1 396 ? -23.484 -19.594 23.703 1 92.19 396 THR A O 1
ATOM 3177 N N . SER A 1 397 ? -24.062 -20.953 22.062 1 92.12 397 SER A N 1
ATOM 3178 C CA . SER A 1 397 ? -23.062 -21.938 22.453 1 92.12 397 SER A CA 1
ATOM 3179 C C . SER A 1 397 ? -21.656 -21.359 22.391 1 92.12 397 SER A C 1
ATOM 3181 O O . SER A 1 397 ? -20.812 -21.688 23.234 1 92.12 397 SER A O 1
ATOM 3183 N N . ILE A 1 398 ? -21.359 -20.516 21.406 1 92.19 398 ILE A N 1
ATOM 3184 C CA . ILE A 1 398 ? -20 -20.016 21.234 1 92.19 398 ILE A CA 1
ATOM 3185 C C . ILE A 1 398 ? -19.828 -18.719 22.047 1 92.19 398 ILE A C 1
ATOM 3187 O O . ILE A 1 398 ? -18.719 -18.203 22.156 1 92.19 398 ILE A O 1
ATOM 3191 N N . GLY A 1 399 ? -20.906 -18.172 22.5 1 90.81 399 GLY A N 1
ATOM 3192 C CA . GLY A 1 399 ? -20.859 -17 23.359 1 90.81 399 GLY A CA 1
ATOM 3193 C C . GLY A 1 399 ? -20.891 -15.688 22.594 1 90.81 399 GLY A C 1
ATOM 3194 O O . GLY A 1 399 ? -20.266 -14.703 23 1 90.81 399 GLY A O 1
ATOM 3195 N N . LEU A 1 400 ? -21.469 -15.703 21.359 1 93.75 400 LEU A N 1
ATOM 3196 C CA . LEU A 1 400 ? -21.656 -14.477 20.594 1 93.75 400 LEU A CA 1
ATOM 3197 C C . LEU A 1 400 ? -22.844 -13.68 21.125 1 93.75 400 LEU A C 1
ATOM 3199 O O . LEU A 1 400 ? -24 -14.062 20.938 1 93.75 400 LEU A O 1
ATOM 3203 N N . THR A 1 401 ? -22.578 -12.508 21.797 1 90.31 401 THR A N 1
ATOM 3204 C CA . THR A 1 401 ? -23.641 -11.828 22.531 1 90.31 401 THR A CA 1
ATOM 3205 C C . THR A 1 401 ? -23.906 -10.438 21.953 1 90.31 401 THR A C 1
ATOM 3207 O O . THR A 1 401 ? -25.016 -9.914 22.047 1 90.31 401 THR A O 1
ATOM 3210 N N . SER A 1 402 ? -22.906 -9.867 21.453 1 91.75 402 SER A N 1
ATOM 3211 C CA . SER A 1 402 ? -23.078 -8.531 20.906 1 91.75 402 SER A CA 1
ATOM 3212 C C . SER A 1 402 ? -22.031 -8.219 19.844 1 91.75 402 SER A C 1
ATOM 3214 O O . SER A 1 402 ? -21.062 -8.961 19.703 1 91.75 402 SER A O 1
ATOM 3216 N N . VAL A 1 403 ? -22.312 -7.234 19.078 1 93 403 VAL A N 1
ATOM 3217 C CA . VAL A 1 403 ? -21.328 -6.672 18.156 1 93 403 VAL A CA 1
ATOM 3218 C C . VAL A 1 403 ? -20.719 -5.41 18.75 1 93 403 VAL A C 1
ATOM 3220 O O . VAL A 1 403 ? -21.422 -4.453 19.062 1 93 403 VAL A O 1
ATOM 3223 N N . PRO A 1 404 ? -19.438 -5.414 18.938 1 89.44 404 PRO A N 1
ATOM 3224 C CA . PRO A 1 404 ? -18.797 -4.215 19.5 1 89.44 404 PRO A CA 1
ATOM 3225 C C . PRO A 1 404 ? -19.109 -2.953 18.703 1 89.44 404 PRO A C 1
ATOM 3227 O O . PRO A 1 404 ? -19.156 -2.998 17.469 1 89.44 404 PRO A O 1
ATOM 3230 N N . GLU A 1 405 ? -19.281 -1.819 19.359 1 88 405 GLU A N 1
ATOM 3231 C CA . GLU A 1 405 ? -19.641 -0.551 18.734 1 88 405 GLU A CA 1
ATOM 3232 C C . GLU A 1 405 ? -18.562 -0.095 17.766 1 88 405 GLU A C 1
ATOM 3234 O O . GLU A 1 405 ? -18.859 0.516 16.734 1 88 405 GLU A O 1
ATOM 3239 N N . GLU A 1 406 ? -17.391 -0.391 18.078 1 85.69 406 GLU A N 1
ATOM 3240 C CA . GLU A 1 406 ? -16.281 -0.005 17.203 1 85.69 406 GLU A CA 1
ATOM 3241 C C . GLU A 1 406 ? -16.375 -0.703 15.859 1 85.69 406 GLU A C 1
ATOM 3243 O O . GLU A 1 406 ? -16.016 -0.124 14.828 1 85.69 406 GLU A O 1
ATOM 3248 N N . ILE A 1 407 ? -16.781 -1.909 15.891 1 90.94 407 ILE A N 1
ATOM 3249 C CA . ILE A 1 407 ? -16.953 -2.676 14.656 1 90.94 407 ILE A CA 1
ATOM 3250 C C . ILE A 1 407 ? -18.094 -2.09 13.836 1 90.94 407 ILE A C 1
ATOM 3252 O O . ILE A 1 407 ? -17.984 -1.957 12.609 1 90.94 407 ILE A O 1
ATOM 3256 N N . LEU A 1 408 ? -19.141 -1.753 14.508 1 92 408 LEU A N 1
ATOM 3257 C CA . LEU A 1 408 ? -20.281 -1.135 13.836 1 92 408 LEU A CA 1
ATOM 3258 C C . LEU A 1 408 ? -19.875 0.175 13.172 1 92 408 LEU A C 1
ATOM 3260 O O . LEU A 1 408 ? -20.203 0.407 12 1 92 408 LEU A O 1
ATOM 3264 N N . THR A 1 409 ? -19.172 0.942 13.891 1 91 409 THR A N 1
ATOM 3265 C CA . THR A 1 409 ? -18.719 2.223 13.359 1 91 409 THR A CA 1
ATOM 3266 C C . THR A 1 409 ? -17.766 2.012 12.188 1 91 409 THR A C 1
ATOM 3268 O O . THR A 1 409 ? -17.828 2.725 11.188 1 91 409 THR A O 1
ATOM 3271 N N . SER A 1 410 ? -16.906 1.098 12.383 1 90.12 410 SER A N 1
ATOM 3272 C CA . SER A 1 410 ? -15.953 0.793 11.32 1 90.12 410 SER A CA 1
ATOM 3273 C C . SER A 1 410 ? -16.672 0.377 10.039 1 90.12 410 SER A C 1
ATOM 3275 O O . SER A 1 410 ? -16.281 0.777 8.938 1 90.12 410 SER A O 1
ATOM 3277 N N . ALA A 1 411 ? -17.609 -0.446 10.141 1 92.81 411 ALA A N 1
ATOM 3278 C CA . ALA A 1 411 ? -18.406 -0.877 8.992 1 92.81 411 ALA A CA 1
ATOM 3279 C C . ALA A 1 411 ? -19.141 0.301 8.352 1 92.81 411 ALA A C 1
ATOM 3281 O O . ALA A 1 411 ? -19.25 0.381 7.129 1 92.81 411 ALA A O 1
ATOM 3282 N N . GLU A 1 412 ? -19.578 1.212 9.156 1 92.56 412 GLU A N 1
ATOM 3283 C CA . GLU A 1 412 ? -20.328 2.373 8.664 1 92.56 412 GLU A CA 1
ATOM 3284 C C . GLU A 1 412 ? -19.438 3.275 7.812 1 92.56 412 GLU A C 1
ATOM 3286 O O . GLU A 1 412 ? -19.922 4.008 6.953 1 92.56 412 GLU A O 1
ATOM 3291 N N . MET A 1 413 ? -18.203 3.209 8.125 1 91.5 413 MET A N 1
ATOM 3292 C CA . MET A 1 413 ? -17.25 4.055 7.402 1 91.5 413 MET A CA 1
ATOM 3293 C C . MET A 1 413 ? -16.953 3.486 6.016 1 91.5 413 MET A C 1
ATOM 3295 O O . MET A 1 413 ? -16.328 4.145 5.191 1 91.5 413 MET A O 1
ATOM 3299 N N . ARG A 1 414 ? -17.391 2.295 5.719 1 89.94 414 ARG A N 1
ATOM 3300 C CA . ARG A 1 414 ? -17.156 1.657 4.426 1 89.94 414 ARG A CA 1
ATOM 3301 C C . ARG A 1 414 ? -18.297 1.925 3.461 1 89.94 414 ARG A C 1
ATOM 3303 O O . ARG A 1 414 ? -19.391 2.354 3.877 1 89.94 414 ARG A O 1
ATOM 3310 N N . MET A 1 415 ? -18.078 1.671 2.227 1 89.44 415 MET A N 1
ATOM 3311 C CA . MET A 1 415 ? -19.109 1.88 1.213 1 89.44 415 MET A CA 1
ATOM 3312 C C . MET A 1 415 ? -19.844 0.58 0.911 1 89.44 415 MET A C 1
ATOM 3314 O O . MET A 1 415 ? -20.484 0.453 -0.133 1 89.44 415 MET A O 1
ATOM 3318 N N . ASP A 1 416 ? -19.781 -0.369 1.8 1 90.06 416 ASP A N 1
ATOM 3319 C CA . ASP A 1 416 ? -20.484 -1.646 1.694 1 90.06 416 ASP A CA 1
ATOM 3320 C C . ASP A 1 416 ? -21.812 -1.607 2.447 1 90.06 416 ASP A C 1
ATOM 3322 O O . ASP A 1 416 ? -21.844 -1.868 3.652 1 90.06 416 ASP A O 1
ATOM 3326 N N . GLY A 1 417 ? -22.875 -1.336 1.724 1 89.5 417 GLY A N 1
ATOM 3327 C CA . GLY A 1 417 ? -24.188 -1.199 2.328 1 89.5 417 GLY A CA 1
ATOM 3328 C C . GLY A 1 417 ? -24.703 -2.49 2.932 1 89.5 417 GLY A C 1
ATOM 3329 O O . GLY A 1 417 ? -25.375 -2.475 3.971 1 89.5 417 GLY A O 1
ATOM 3330 N N . TYR A 1 418 ? -24.391 -3.604 2.314 1 91.56 418 TYR A N 1
ATOM 3331 C CA . TYR A 1 418 ? -24.828 -4.902 2.807 1 91.56 418 TYR A CA 1
ATOM 3332 C C . TYR A 1 418 ? -24.188 -5.227 4.148 1 91.56 418 TYR A C 1
ATOM 3334 O O . TYR A 1 418 ? -24.844 -5.758 5.047 1 91.56 418 TYR A O 1
ATOM 3342 N N . LEU A 1 419 ? -22.953 -4.906 4.215 1 94.5 419 LEU A N 1
ATOM 3343 C CA . LEU A 1 419 ? -22.234 -5.148 5.461 1 94.5 419 LEU A CA 1
ATOM 3344 C C . LEU A 1 419 ? -22.812 -4.305 6.594 1 94.5 419 LEU A C 1
ATOM 3346 O O . LEU A 1 419 ? -23.047 -4.809 7.695 1 94.5 419 LEU A O 1
ATOM 3350 N N . LYS A 1 420 ? -23.125 -3.023 6.289 1 93 420 LYS A N 1
ATOM 3351 C CA . LYS A 1 420 ? -23.688 -2.107 7.277 1 93 420 LYS A CA 1
ATOM 3352 C C . LYS A 1 420 ? -25.016 -2.617 7.805 1 93 420 LYS A C 1
ATOM 3354 O O . LYS A 1 420 ? -25.203 -2.746 9.016 1 93 420 LYS A O 1
ATOM 3359 N N . GLU A 1 421 ? -25.844 -2.922 6.914 1 93.81 421 GLU A N 1
ATOM 3360 C CA . GLU A 1 421 ? -27.172 -3.381 7.277 1 93.81 421 GLU A CA 1
ATOM 3361 C C . GLU A 1 421 ? -27.125 -4.734 7.977 1 93.81 421 GLU A C 1
ATOM 3363 O O . GLU A 1 421 ? -27.844 -4.965 8.953 1 93.81 421 GLU A O 1
ATOM 3368 N N . GLY A 1 422 ? -26.266 -5.539 7.492 1 95.56 422 GLY A N 1
ATOM 3369 C CA . GLY A 1 422 ? -26.109 -6.852 8.094 1 95.56 422 GLY A CA 1
ATOM 3370 C C . GLY A 1 422 ? -25.672 -6.793 9.547 1 95.56 422 GLY A C 1
ATOM 3371 O O . GLY A 1 422 ? -26.219 -7.5 10.398 1 95.56 422 GLY A O 1
ATOM 3372 N N . LEU A 1 423 ? -24.734 -5.992 9.805 1 95.81 423 LEU A N 1
ATOM 3373 C CA . LEU A 1 423 ? -24.219 -5.895 11.164 1 95.81 423 LEU A CA 1
ATOM 3374 C C . LEU A 1 423 ? -25.25 -5.266 12.094 1 95.81 423 LEU A C 1
ATOM 3376 O O . LEU A 1 423 ? -25.328 -5.637 13.266 1 95.81 423 LEU A O 1
ATOM 3380 N N . ARG A 1 424 ? -26 -4.305 11.602 1 94.88 424 ARG A N 1
ATOM 3381 C CA . ARG A 1 424 ? -27.078 -3.729 12.383 1 94.88 424 ARG A CA 1
ATOM 3382 C C . ARG A 1 424 ? -28.125 -4.785 12.742 1 94.88 424 ARG A C 1
ATOM 3384 O O . ARG A 1 424 ? -28.594 -4.84 13.875 1 94.88 424 ARG A O 1
ATOM 3391 N N . GLN A 1 425 ? -28.453 -5.559 11.773 1 95.88 425 GLN A N 1
ATOM 3392 C CA . GLN A 1 425 ? -29.406 -6.637 11.992 1 95.88 425 GLN A CA 1
ATOM 3393 C C . GLN A 1 425 ? -28.875 -7.66 12.992 1 95.88 425 GLN A C 1
ATOM 3395 O O . GLN A 1 425 ? -29.625 -8.164 13.828 1 95.88 425 GLN A O 1
ATOM 3400 N N . LEU A 1 426 ? -27.594 -7.941 12.836 1 96.5 426 LEU A N 1
ATOM 3401 C CA . LEU A 1 426 ? -26.969 -8.883 13.766 1 96.5 426 LEU A CA 1
ATOM 3402 C C . LEU A 1 426 ? -27.031 -8.344 15.195 1 96.5 426 LEU A C 1
ATOM 3404 O O . LEU A 1 426 ? -27.344 -9.094 16.125 1 96.5 426 LEU A O 1
ATOM 3408 N N . GLN A 1 427 ? -26.688 -7.082 15.312 1 95.44 427 GLN A N 1
ATOM 3409 C CA . GLN A 1 427 ? -26.734 -6.453 16.625 1 95.44 427 GLN A CA 1
ATOM 3410 C C . GLN A 1 427 ? -28.141 -6.551 17.219 1 95.44 427 GLN A C 1
ATOM 3412 O O . GLN A 1 427 ? -28.297 -6.918 18.391 1 95.44 427 GLN A O 1
ATOM 3417 N N . LYS A 1 428 ? -29.188 -6.273 16.469 1 94.69 428 LYS A N 1
ATOM 3418 C CA . LYS A 1 428 ? -30.578 -6.367 16.922 1 94.69 428 LYS A CA 1
ATOM 3419 C C . LYS A 1 428 ? -30.938 -7.805 17.281 1 94.69 428 LYS A C 1
ATOM 3421 O O . LYS A 1 428 ? -31.609 -8.047 18.281 1 94.69 428 LYS A O 1
ATOM 3426 N N . TYR A 1 429 ? -30.5 -8.695 16.438 1 94.56 429 TYR A N 1
ATOM 3427 C CA . TYR A 1 429 ? -30.781 -10.117 16.625 1 94.56 429 TYR A CA 1
ATOM 3428 C C . TYR A 1 429 ? -30.203 -10.609 17.938 1 94.56 429 TYR A C 1
ATOM 3430 O O . TYR A 1 429 ? -30.859 -11.32 18.688 1 94.56 429 TYR A O 1
ATOM 3438 N N . LEU A 1 430 ? -28.984 -10.219 18.234 1 93.94 430 LEU A N 1
ATOM 3439 C CA . LEU A 1 430 ? -28.297 -10.703 19.422 1 93.94 430 LEU A CA 1
ATOM 3440 C C . LEU A 1 430 ? -28.875 -10.078 20.688 1 93.94 430 LEU A C 1
ATOM 3442 O O . LEU A 1 430 ? -28.906 -10.719 21.75 1 93.94 430 LEU A O 1
ATOM 3446 N N . ILE A 1 431 ? -29.297 -8.859 20.594 1 89.44 431 ILE A N 1
ATOM 3447 C CA . ILE A 1 431 ? -29.922 -8.188 21.734 1 89.44 431 ILE A CA 1
ATOM 3448 C C . ILE A 1 431 ? -31.25 -8.852 22.062 1 89.44 431 ILE A C 1
ATOM 3450 O O . ILE A 1 431 ? -31.594 -9.016 23.234 1 89.44 431 ILE A O 1
ATOM 3454 N N . HIS A 1 432 ? -32.062 -9.219 21.062 1 84.69 432 HIS A N 1
ATOM 3455 C CA . HIS A 1 432 ? -33.344 -9.844 21.25 1 84.69 432 HIS A CA 1
ATOM 3456 C C . HIS A 1 432 ? -33.219 -11.25 21.812 1 84.69 432 HIS A C 1
ATOM 3458 O O . HIS A 1 432 ? -34.125 -11.75 22.5 1 84.69 432 HIS A O 1
ATOM 3464 N N . GLN A 1 433 ? -32.156 -11.969 21.531 1 72.88 433 GLN A N 1
ATOM 3465 C CA . GLN A 1 433 ? -31.922 -13.336 22 1 72.88 433 GLN A CA 1
ATOM 3466 C C . GLN A 1 433 ? -31.422 -13.344 23.438 1 72.88 433 GLN A C 1
ATOM 3468 O O . GLN A 1 433 ? -31.438 -14.383 24.109 1 72.88 433 GLN A O 1
ATOM 3473 N N . SER A 1 434 ? -30.984 -12.281 23.938 1 62.22 434 SER A N 1
ATOM 3474 C CA . SER A 1 434 ? -30.469 -12.242 25.297 1 62.22 434 SER A CA 1
ATOM 3475 C C . SER A 1 434 ? -31.578 -12.406 26.328 1 62.22 434 SER A C 1
ATOM 3477 O O . SER A 1 434 ? -32.719 -11.961 26.094 1 62.22 434 SER A O 1
ATOM 3479 N N . PRO A 1 435 ? -31.547 -13.375 27.266 1 53.31 435 PRO A N 1
ATOM 3480 C CA . PRO A 1 435 ? -32.562 -13.727 28.266 1 53.31 435 PRO A CA 1
ATOM 3481 C C . PRO A 1 435 ? -33.25 -12.508 28.859 1 53.31 435 PRO A C 1
ATOM 3483 O O . PRO A 1 435 ? -34.438 -12.594 29.266 1 53.31 435 PRO A O 1
ATOM 3486 N N . ALA A 1 436 ? -32.75 -11.383 29.062 1 47.41 436 ALA A N 1
ATOM 3487 C CA . ALA A 1 436 ? -33.469 -10.258 29.641 1 47.41 436 ALA A CA 1
ATOM 3488 C C . ALA A 1 436 ? -34.688 -9.852 28.781 1 47.41 436 ALA A C 1
ATOM 3490 O O . ALA A 1 436 ? -35.719 -9.453 29.312 1 47.41 436 ALA A O 1
ATOM 3491 N N . SER A 1 437 ? -34.594 -10.07 27.5 1 47.88 437 SER A N 1
ATOM 3492 C CA . SER A 1 437 ? -35.719 -9.75 26.641 1 47.88 437 SER A CA 1
ATOM 3493 C C . SER A 1 437 ? -36.719 -10.898 26.578 1 47.88 437 SER A C 1
ATOM 3495 O O . SER A 1 437 ? -37.906 -10.688 26.375 1 47.88 437 SER A O 1
ATOM 3497 N N . GLN A 1 438 ? -36.312 -12.125 26.625 1 45.53 438 GLN A N 1
ATOM 3498 C CA . GLN A 1 438 ? -37.25 -13.242 26.703 1 45.53 438 GLN A CA 1
ATOM 3499 C C . GLN A 1 438 ? -38.031 -13.18 28 1 45.53 438 GLN A C 1
ATOM 3501 O O . GLN A 1 438 ? -39.219 -13.594 28.047 1 45.53 438 GLN A O 1
ATOM 3506 N N . ASP A 1 439 ? -37.469 -12.781 29.031 1 45.62 439 ASP A N 1
ATOM 3507 C CA . ASP A 1 439 ? -38.25 -12.602 30.266 1 45.62 439 ASP A CA 1
ATOM 3508 C C . ASP A 1 439 ? -39.312 -11.523 30.078 1 45.62 439 ASP A C 1
ATOM 3510 O O . ASP A 1 439 ? -40.406 -11.633 30.625 1 45.62 439 ASP A O 1
ATOM 3514 N N . ASN A 1 440 ? -39.094 -10.531 29.312 1 40.31 440 ASN A N 1
ATOM 3515 C CA . ASN A 1 440 ? -40.156 -9.523 29.156 1 40.31 440 ASN A CA 1
ATOM 3516 C C . ASN A 1 440 ? -41.25 -9.977 28.203 1 40.31 440 ASN A C 1
ATOM 3518 O O . ASN A 1 440 ? -42.344 -9.414 28.172 1 40.31 440 ASN A O 1
ATOM 3522 N N . LYS A 1 441 ? -41 -10.898 27.219 1 44.56 441 LYS A N 1
ATOM 3523 C CA . LYS A 1 441 ? -42.125 -11.445 26.453 1 44.56 441 LYS A CA 1
ATOM 3524 C C . LYS A 1 441 ? -42.906 -12.469 27.266 1 44.56 441 LYS A C 1
ATOM 3526 O O . LYS A 1 441 ? -44.125 -12.586 27.125 1 44.56 441 LYS A O 1
ATOM 3531 N N . GLU A 1 442 ? -42.156 -13.219 27.984 1 44.25 442 GLU A N 1
ATOM 3532 C CA . GLU A 1 442 ? -42.906 -14.117 28.875 1 44.25 442 GLU A CA 1
ATOM 3533 C C . GLU A 1 442 ? -43.656 -13.336 29.953 1 44.25 442 GLU A C 1
ATOM 3535 O O . GLU A 1 442 ? -44.781 -13.688 30.312 1 44.25 442 GLU A O 1
ATOM 3540 N N . LEU A 1 443 ? -43.219 -12.172 30.297 1 43.91 443 LEU A N 1
ATOM 3541 C CA . LEU A 1 443 ? -43.969 -11.312 31.219 1 43.91 443 LEU A CA 1
ATOM 3542 C C . LEU A 1 443 ? -45.125 -10.633 30.484 1 43.91 443 LEU A C 1
ATOM 3544 O O . LEU A 1 443 ? -46.219 -10.508 31.031 1 43.91 443 LEU A O 1
ATOM 3548 N N . LEU A 1 444 ? -44.906 -10.312 29.219 1 42.78 444 LEU A N 1
ATOM 3549 C CA . LEU A 1 444 ? -46 -9.75 28.438 1 42.78 444 LEU A CA 1
ATOM 3550 C C . LEU A 1 444 ? -46.969 -10.836 28 1 42.78 444 LEU A C 1
ATOM 3552 O O . LEU A 1 444 ? -48.188 -10.609 27.984 1 42.78 444 LEU A O 1
ATOM 3556 N N . ALA A 1 445 ? -46.5 -11.984 27.734 1 43.31 445 ALA A N 1
ATOM 3557 C CA . ALA A 1 445 ? -47.406 -13.094 27.438 1 43.31 445 ALA A CA 1
ATOM 3558 C C . ALA A 1 445 ? -48.125 -13.578 28.719 1 43.31 445 ALA A C 1
ATOM 3560 O O . ALA A 1 445 ? -49.281 -13.922 28.688 1 43.31 445 ALA A O 1
ATOM 3561 N N . HIS A 1 446 ? -47.406 -13.484 29.781 1 45 446 HIS A N 1
ATOM 3562 C CA . HIS A 1 446 ? -48.062 -13.852 31.031 1 45 446 HIS A CA 1
ATOM 3563 C C . HIS A 1 446 ? -49.031 -12.781 31.484 1 45 446 HIS A C 1
ATOM 3565 O O . HIS A 1 446 ? -50 -13.078 32.188 1 45 446 HIS A O 1
ATOM 3571 N N . LYS A 1 447 ? -48.75 -11.516 31.031 1 41.34 447 LYS A N 1
ATOM 3572 C CA . LYS A 1 447 ? -49.719 -10.461 31.344 1 41.34 447 LYS A CA 1
ATOM 3573 C C . LYS A 1 447 ? -50.969 -10.57 30.469 1 41.34 447 LYS A C 1
ATOM 3575 O O . LYS A 1 447 ? -52.062 -10.234 30.891 1 41.34 447 LYS A O 1
ATOM 3580 N N . LYS A 1 448 ? -50.75 -11.023 29.203 1 42.47 448 LYS A N 1
ATOM 3581 C CA . LYS A 1 448 ? -51.938 -11.156 28.344 1 42.47 448 LYS A CA 1
ATOM 3582 C C . LYS A 1 448 ? -52.812 -12.336 28.797 1 42.47 448 LYS A C 1
ATOM 3584 O O . LYS A 1 448 ? -54 -12.391 28.484 1 42.47 448 LYS A O 1
ATOM 3589 N N . LYS A 1 449 ? -52.219 -13.328 29.312 1 40.97 449 LYS A N 1
ATOM 3590 C CA . LYS A 1 449 ? -53.031 -14.43 29.812 1 40.97 449 LYS A CA 1
ATOM 3591 C C . LYS A 1 449 ? -53.781 -14.023 31.078 1 40.97 449 LYS A C 1
ATOM 3593 O O . LYS A 1 449 ? -54.906 -14.492 31.312 1 40.97 449 LYS A O 1
ATOM 3598 N N . LYS A 1 450 ? -53.281 -13.188 31.812 1 41.44 450 LYS A N 1
ATOM 3599 C CA . LYS A 1 450 ? -54 -12.758 33 1 41.44 450 LYS A CA 1
ATOM 3600 C C . LYS A 1 450 ? -55.156 -11.859 32.656 1 41.44 450 LYS A C 1
ATOM 3602 O O . LYS A 1 450 ? -56.188 -11.883 33.312 1 41.44 450 LYS A O 1
ATOM 3607 N N . LYS A 1 451 ? -55 -11.062 31.609 1 39.59 451 LYS A N 1
ATOM 3608 C CA . LYS A 1 451 ? -56.125 -10.195 31.25 1 39.59 451 LYS A CA 1
ATOM 3609 C C . LYS A 1 451 ? -57.25 -10.992 30.641 1 39.59 451 LYS A C 1
ATOM 3611 O O . LYS A 1 451 ? -58.438 -10.617 30.766 1 39.59 451 LYS A O 1
ATOM 3616 N N . LYS A 1 452 ? -56.906 -11.984 29.984 1 38.75 452 LYS A N 1
ATOM 3617 C CA . LYS A 1 452 ? -58 -12.758 29.391 1 38.75 452 LYS A CA 1
ATOM 3618 C C . LYS A 1 452 ? -58.719 -13.57 30.453 1 38.75 452 LYS A C 1
ATOM 3620 O O . LYS A 1 452 ? -59.875 -14.008 30.234 1 38.75 452 LYS A O 1
ATOM 3625 N N . LYS A 1 453 ? -58.094 -13.891 31.594 1 39.59 453 LYS A N 1
ATOM 3626 C CA . LYS A 1 453 ? -58.812 -14.633 32.625 1 39.59 453 LYS A CA 1
ATOM 3627 C C . LYS A 1 453 ? -59.75 -13.719 33.406 1 39.59 453 LYS A C 1
ATOM 3629 O O . LYS A 1 453 ? -60.75 -14.188 33.969 1 39.59 453 LYS A O 1
ATOM 3634 N N . ARG A 1 454 ? -59.438 -12.422 33.562 1 39 454 ARG A N 1
ATOM 3635 C CA . ARG A 1 454 ? -60.344 -11.625 34.375 1 39 454 ARG A CA 1
ATOM 3636 C C . ARG A 1 454 ? -61.656 -11.391 33.625 1 39 454 ARG A C 1
ATOM 3638 O O . ARG A 1 454 ? -62.625 -10.875 34.188 1 39 454 ARG A O 1
ATOM 3645 N N . ARG A 1 455 ? -61.562 -11.406 32.281 1 36.28 455 ARG A N 1
ATOM 3646 C CA . ARG A 1 455 ? -62.844 -11.109 31.656 1 36.28 455 ARG A CA 1
ATOM 3647 C C . ARG A 1 455 ? -63.781 -12.312 31.734 1 36.28 455 ARG A C 1
ATOM 3649 O O . ARG A 1 455 ? -64.938 -12.227 31.344 1 36.28 455 ARG A O 1
ATOM 3656 N N . LYS A 1 456 ? -63.094 -13.422 31.75 1 39.44 456 LYS A N 1
ATOM 3657 C CA . LYS A 1 456 ? -64.062 -14.531 31.734 1 39.44 456 LYS A CA 1
ATOM 3658 C C . LYS A 1 456 ? -64.688 -14.75 33.125 1 39.44 456 LYS A C 1
ATOM 3660 O O . LYS A 1 456 ? -65.562 -15.562 33.281 1 39.44 456 LYS A O 1
ATOM 3665 N N . THR A 1 457 ? -64.062 -14.156 34.094 1 30.36 457 THR A N 1
ATOM 3666 C CA . THR A 1 457 ? -64.938 -14.312 35.281 1 30.36 457 THR A CA 1
ATOM 3667 C C . THR A 1 457 ? -65.875 -13.133 35.406 1 30.36 457 THR A C 1
ATOM 3669 O O . THR A 1 457 ? -65.5 -11.984 35.188 1 30.36 457 THR A O 1
ATOM 3672 N N . MET B 1 1 ? 71.625 7.117 44.438 1 18.44 1 MET B N 1
ATOM 3673 C CA . MET B 1 1 ? 71.125 8.484 44.312 1 18.44 1 MET B CA 1
ATOM 3674 C C . MET B 1 1 ? 70 8.555 43.281 1 18.44 1 MET B C 1
ATOM 3676 O O . MET B 1 1 ? 69.938 7.789 42.312 1 18.44 1 MET B O 1
ATOM 3680 N N . LYS B 1 2 ? 68.875 9.43 43.688 1 17.81 2 LYS B N 1
ATOM 3681 C CA . LYS B 1 2 ? 67.438 9.867 43.625 1 17.81 2 LYS B CA 1
ATOM 3682 C C . LYS B 1 2 ? 67.188 10.602 42.312 1 17.81 2 LYS B C 1
ATOM 3684 O O . LYS B 1 2 ? 67.312 11.82 42.25 1 17.81 2 LYS B O 1
ATOM 3689 N N . ALA B 1 3 ? 67.812 10.398 41.312 1 18.83 3 ALA B N 1
ATOM 3690 C CA . ALA B 1 3 ? 67.75 11.594 40.469 1 18.83 3 ALA B CA 1
ATOM 3691 C C . ALA B 1 3 ? 66.375 11.867 40 1 18.83 3 ALA B C 1
ATOM 3693 O O . ALA B 1 3 ? 65.812 11.133 39.188 1 18.83 3 ALA B O 1
ATOM 3694 N N . LEU B 1 4 ? 65.312 12.156 41 1 19.23 4 LEU B N 1
ATOM 3695 C CA . LEU B 1 4 ? 63.875 12.195 40.844 1 19.23 4 LEU B CA 1
ATOM 3696 C C . LEU B 1 4 ? 63.469 13.305 39.906 1 19.23 4 LEU B C 1
ATOM 3698 O O . LEU B 1 4 ? 63.5 14.484 40.25 1 19.23 4 LEU B O 1
ATOM 3702 N N . ASN B 1 5 ? 64.25 13.344 38.75 1 22.03 5 ASN B N 1
ATOM 3703 C CA . ASN B 1 5 ? 64 14.555 37.969 1 22.03 5 ASN B CA 1
ATOM 3704 C C . ASN B 1 5 ? 62.5 14.812 37.781 1 22.03 5 ASN B C 1
ATOM 3706 O O . ASN B 1 5 ? 61.781 13.922 37.312 1 22.03 5 ASN B O 1
ATOM 3710 N N . LEU B 1 6 ? 61.906 15.695 38.531 1 20.22 6 LEU B N 1
ATOM 3711 C CA . LEU B 1 6 ? 60.594 16.297 38.75 1 20.22 6 LEU B CA 1
ATOM 3712 C C . LEU B 1 6 ? 60.062 16.922 37.469 1 20.22 6 LEU B C 1
ATOM 3714 O O . LEU B 1 6 ? 60.344 18.062 37.156 1 20.22 6 LEU B O 1
ATOM 3718 N N . GLU B 1 7 ? 60.406 16.219 36.281 1 22.7 7 GLU B N 1
ATOM 3719 C CA . GLU B 1 7 ? 59.938 16.938 35.094 1 22.7 7 GLU B CA 1
ATOM 3720 C C . GLU B 1 7 ? 58.531 17.438 35.281 1 22.7 7 GLU B C 1
ATOM 3722 O O . GLU B 1 7 ? 57.688 16.75 35.875 1 22.7 7 GLU B O 1
ATOM 3727 N N . ASP B 1 8 ? 58.344 18.719 35.375 1 21.56 8 ASP B N 1
ATOM 3728 C CA . ASP B 1 8 ? 57.219 19.641 35.594 1 21.56 8 ASP B CA 1
ATOM 3729 C C . ASP B 1 8 ? 56.031 19.25 34.688 1 21.56 8 ASP B C 1
ATOM 3731 O O . ASP B 1 8 ? 56.188 19.203 33.469 1 21.56 8 ASP B O 1
ATOM 3735 N N . GLN B 1 9 ? 55.062 18.344 35.125 1 21.39 9 GLN B N 1
ATOM 3736 C CA . GLN B 1 9 ? 53.781 17.766 34.719 1 21.39 9 GLN B CA 1
ATOM 3737 C C . GLN B 1 9 ? 52.781 18.859 34.344 1 21.39 9 GLN B C 1
ATOM 3739 O O . GLN B 1 9 ? 51.906 19.188 35.125 1 21.39 9 GLN B O 1
ATOM 3744 N N . THR B 1 10 ? 53.25 19.953 33.719 1 22.05 10 THR B N 1
ATOM 3745 C CA . THR B 1 10 ? 52.25 20.969 33.5 1 22.05 10 THR B CA 1
ATOM 3746 C C . THR B 1 10 ? 51 20.359 32.906 1 22.05 10 THR B C 1
ATOM 3748 O O . THR B 1 10 ? 51.031 19.766 31.812 1 22.05 10 THR B O 1
ATOM 3751 N N . THR B 1 11 ? 49.969 19.906 33.656 1 23.12 11 THR B N 1
ATOM 3752 C CA . THR B 1 11 ? 48.625 19.359 33.594 1 23.12 11 THR B CA 1
ATOM 3753 C C . THR B 1 11 ? 47.719 20.25 32.75 1 23.12 11 THR B C 1
ATOM 3755 O O . THR B 1 11 ? 46.938 21.047 33.281 1 23.12 11 THR B O 1
ATOM 3758 N N . GLY B 1 12 ? 48.25 20.984 31.75 1 22.98 12 GLY B N 1
ATOM 3759 C CA . GLY B 1 12 ? 47.281 21.891 31.203 1 22.98 12 GLY B CA 1
ATOM 3760 C C . GLY B 1 12 ? 45.938 21.219 30.906 1 22.98 12 GLY B C 1
ATOM 3761 O O . GLY B 1 12 ? 45.906 20.156 30.281 1 22.98 12 GLY B O 1
ATOM 3762 N N . PHE B 1 13 ? 44.906 21.297 31.781 1 22.42 13 PHE B N 1
ATOM 3763 C CA . PHE B 1 13 ? 43.531 20.812 31.812 1 22.42 13 PHE B CA 1
ATOM 3764 C C . PHE B 1 13 ? 42.781 21.156 30.531 1 22.42 13 PHE B C 1
ATOM 3766 O O . PHE B 1 13 ? 42.344 22.281 30.344 1 22.42 13 PHE B O 1
ATOM 3773 N N . SER B 1 14 ? 43.344 20.875 29.312 1 25.64 14 SER B N 1
ATOM 3774 C CA . SER B 1 14 ? 42.438 21.094 28.172 1 25.64 14 SER B CA 1
ATOM 3775 C C . SER B 1 14 ? 41.094 20.422 28.391 1 25.64 14 SER B C 1
ATOM 3777 O O . SER B 1 14 ? 41.031 19.219 28.672 1 25.64 14 SER B O 1
ATOM 3779 N N . VAL B 1 15 ? 40.188 21.109 28.891 1 25.16 15 VAL B N 1
ATOM 3780 C CA . VAL B 1 15 ? 38.844 20.609 29.188 1 25.16 15 VAL B CA 1
ATOM 3781 C C . VAL B 1 15 ? 38.344 19.75 28.016 1 25.16 15 VAL B C 1
ATOM 3783 O O . VAL B 1 15 ? 38.312 20.219 26.875 1 25.16 15 VAL B O 1
ATOM 3786 N N . PRO B 1 16 ? 38.531 18.391 28.016 1 27.59 16 PRO B N 1
ATOM 3787 C CA . PRO B 1 16 ? 38 17.422 27.047 1 27.59 16 PRO B CA 1
ATOM 3788 C C . PRO B 1 16 ? 36.562 17.734 26.641 1 27.59 16 PRO B C 1
ATOM 3790 O O . PRO B 1 16 ? 35.688 17.828 27.516 1 27.59 16 PRO B O 1
ATOM 3793 N N . VAL B 1 17 ? 36.344 18.641 25.672 1 29.64 17 VAL B N 1
ATOM 3794 C CA . VAL B 1 17 ? 35 18.766 25.109 1 29.64 17 VAL B CA 1
ATOM 3795 C C . VAL B 1 17 ? 34.312 17.391 25.078 1 29.64 17 VAL B C 1
ATOM 3797 O O . VAL B 1 17 ? 34.844 16.453 24.484 1 29.64 17 VAL B O 1
ATOM 3800 N N . GLN B 1 18 ? 33.625 17.031 26.078 1 29.38 18 GLN B N 1
ATOM 3801 C CA . GLN B 1 18 ? 32.906 15.781 26.312 1 29.38 18 GLN B CA 1
ATOM 3802 C C . GLN B 1 18 ? 32.25 15.289 25.031 1 29.38 18 GLN B C 1
ATOM 3804 O O . GLN B 1 18 ? 31.594 16.078 24.344 1 29.38 18 GLN B O 1
ATOM 3809 N N . GLU B 1 19 ? 32.656 14.258 24.328 1 33 19 GLU B N 1
ATOM 3810 C CA . GLU B 1 19 ? 32.312 13.414 23.188 1 33 19 GLU B CA 1
ATOM 3811 C C . GLU B 1 19 ? 30.797 13.258 23.062 1 33 19 GLU B C 1
ATOM 3813 O O . GLU B 1 19 ? 30.312 12.734 22.062 1 33 19 GLU B O 1
ATOM 3818 N N . GLU B 1 20 ? 30.094 13.438 24.172 1 33.22 20 GLU B N 1
ATOM 3819 C CA . GLU B 1 20 ? 28.656 13.219 24.125 1 33.22 20 GLU B CA 1
ATOM 3820 C C . GLU B 1 20 ? 27.984 14.172 23.141 1 33.22 20 GLU B C 1
ATOM 3822 O O . GLU B 1 20 ? 26.875 13.906 22.672 1 33.22 20 GLU B O 1
ATOM 3827 N N . ASP B 1 21 ? 28.328 15.438 23.25 1 33.31 21 ASP B N 1
ATOM 3828 C CA . ASP B 1 21 ? 27.5 16.5 22.688 1 33.31 21 ASP B CA 1
ATOM 3829 C C . ASP B 1 21 ? 27.578 16.5 21.172 1 33.31 21 ASP B C 1
ATOM 3831 O O . ASP B 1 21 ? 27.297 17.516 20.531 1 33.31 21 ASP B O 1
ATOM 3835 N N . MET B 1 22 ? 28.469 15.789 20.562 1 38 22 MET B N 1
ATOM 3836 C CA . MET B 1 22 ? 28.406 15.711 19.094 1 38 22 MET B CA 1
ATOM 3837 C C . MET B 1 22 ? 27 15.305 18.641 1 38 22 MET B C 1
ATOM 3839 O O . MET B 1 22 ? 26.828 14.258 18.016 1 38 22 MET B O 1
ATOM 3843 N N . ASN B 1 23 ? 26.016 15.648 19.406 1 38.94 23 ASN B N 1
ATOM 3844 C CA . ASN B 1 23 ? 24.641 15.172 19.266 1 38.94 23 ASN B CA 1
ATOM 3845 C C . ASN B 1 23 ? 24.109 15.43 17.859 1 38.94 23 ASN B C 1
ATOM 3847 O O . ASN B 1 23 ? 23.656 14.5 17.172 1 38.94 23 ASN B O 1
ATOM 3851 N N . ILE B 1 24 ? 23.703 16.734 17.703 1 45 24 ILE B N 1
ATOM 3852 C CA . ILE B 1 24 ? 22.891 17.016 16.531 1 45 24 ILE B CA 1
ATOM 3853 C C . ILE B 1 24 ? 23.719 16.781 15.266 1 45 24 ILE B C 1
ATOM 3855 O O . ILE B 1 24 ? 23.219 16.234 14.273 1 45 24 ILE B O 1
ATOM 3859 N N . ILE B 1 25 ? 24.969 17.312 15.305 1 45.38 25 ILE B N 1
ATOM 3860 C CA . ILE B 1 25 ? 25.812 17.203 14.117 1 45.38 25 ILE B CA 1
ATOM 3861 C C . ILE B 1 25 ? 26.047 15.734 13.773 1 45.38 25 ILE B C 1
ATOM 3863 O O . ILE B 1 25 ? 26.094 15.359 12.602 1 45.38 25 ILE B O 1
ATOM 3867 N N . GLN B 1 26 ? 26.156 14.93 14.758 1 47.34 26 GLN B N 1
ATOM 3868 C CA . GLN B 1 26 ? 26.312 13.5 14.5 1 47.34 26 GLN B CA 1
ATOM 3869 C C . GLN B 1 26 ? 25.094 12.938 13.789 1 47.34 26 GLN B C 1
ATOM 3871 O O . GLN B 1 26 ? 25.203 12.008 12.984 1 47.34 26 GLN B O 1
ATOM 3876 N N . ILE B 1 27 ? 24.031 13.477 14.25 1 46.28 27 ILE B N 1
ATOM 3877 C CA . ILE B 1 27 ? 22.844 13.016 13.547 1 46.28 27 ILE B CA 1
ATOM 3878 C C . ILE B 1 27 ? 23.031 13.188 12.039 1 46.28 27 ILE B C 1
ATOM 3880 O O . ILE B 1 27 ? 22.594 12.352 11.25 1 46.28 27 ILE B O 1
ATOM 3884 N N . LEU B 1 28 ? 23.734 14.297 11.664 1 45.38 28 LEU B N 1
ATOM 3885 C CA . LEU B 1 28 ? 23.922 14.633 10.258 1 45.38 28 LEU B CA 1
ATOM 3886 C C . LEU B 1 28 ? 25.109 13.867 9.68 1 45.38 28 LEU B C 1
ATOM 3888 O O . LEU B 1 28 ? 25.531 14.125 8.555 1 45.38 28 LEU B O 1
ATOM 3892 N N . GLU B 1 29 ? 25.781 13.18 10.391 1 42.62 29 GLU B N 1
ATOM 3893 C CA . GLU B 1 29 ? 27.094 12.664 10.016 1 42.62 29 GLU B CA 1
ATOM 3894 C C . GLU B 1 29 ? 27.016 11.805 8.766 1 42.62 29 GLU B C 1
ATOM 3896 O O . GLU B 1 29 ? 27.938 11.047 8.461 1 42.62 29 GLU B O 1
ATOM 3901 N N . LYS B 1 30 ? 25.938 11.984 8.086 1 44.75 30 LYS B N 1
ATOM 3902 C CA . LYS B 1 30 ? 26.266 11.18 6.91 1 44.75 30 LYS B CA 1
ATOM 3903 C C . LYS B 1 30 ? 27.688 11.477 6.426 1 44.75 30 LYS B C 1
ATOM 3905 O O . LYS B 1 30 ? 28.578 10.641 6.559 1 44.75 30 LYS B O 1
ATOM 3910 N N . THR B 1 31 ? 27.844 12.125 5.168 1 46.88 31 THR B N 1
ATOM 3911 C CA . THR B 1 31 ? 29.016 12.258 4.305 1 46.88 31 THR B CA 1
ATOM 3912 C C . THR B 1 31 ? 29.906 13.398 4.77 1 46.88 31 THR B C 1
ATOM 3914 O O . THR B 1 31 ? 29.688 14.555 4.406 1 46.88 31 THR B O 1
ATOM 3917 N N . ALA B 1 32 ? 30.359 13.359 5.93 1 49.94 32 ALA B N 1
ATOM 3918 C CA . ALA B 1 32 ? 31.25 14.406 6.414 1 49.94 32 ALA B CA 1
ATOM 3919 C C . ALA B 1 32 ? 32.375 14.672 5.422 1 49.94 32 ALA B C 1
ATOM 3921 O O . ALA B 1 32 ? 33.188 13.773 5.133 1 49.94 32 ALA B O 1
ATOM 3922 N N . ILE B 1 33 ? 32.125 15.625 4.52 1 57.16 33 ILE B N 1
ATOM 3923 C CA . ILE B 1 33 ? 33.188 16.141 3.658 1 57.16 33 ILE B CA 1
ATOM 3924 C C . ILE B 1 33 ? 34.375 16.594 4.508 1 57.16 33 ILE B C 1
ATOM 3926 O O . ILE B 1 33 ? 34.188 17.297 5.508 1 57.16 33 ILE B O 1
ATOM 3930 N N . ILE B 1 34 ? 35.438 15.977 4.402 1 69.44 34 ILE B N 1
ATOM 3931 C CA . ILE B 1 34 ? 36.688 16.375 5.074 1 69.44 34 ILE B CA 1
ATOM 3932 C C . ILE B 1 34 ? 37.156 17.703 4.527 1 69.44 34 ILE B C 1
ATOM 3934 O O . ILE B 1 34 ? 37.531 17.812 3.35 1 69.44 34 ILE B O 1
ATOM 3938 N N . ILE B 1 35 ? 36.812 18.828 5.34 1 74.75 35 ILE B N 1
ATOM 3939 C CA . ILE B 1 35 ? 37.281 20.156 4.984 1 74.75 35 ILE B CA 1
ATOM 3940 C C . ILE B 1 35 ? 38.656 20.406 5.645 1 74.75 35 ILE B C 1
ATOM 3942 O O . ILE B 1 35 ? 38.75 20.391 6.871 1 74.75 35 ILE B O 1
ATOM 3946 N N . GLN B 1 36 ? 39.656 20.609 4.891 1 83.19 36 GLN B N 1
ATOM 3947 C CA . GLN B 1 36 ? 41.031 20.688 5.414 1 83.19 36 GLN B CA 1
ATOM 3948 C C . GLN B 1 36 ? 41.469 22.125 5.617 1 83.19 36 GLN B C 1
ATOM 3950 O O . GLN B 1 36 ? 42.344 22.406 6.418 1 83.19 36 GLN B O 1
ATOM 3955 N N . GLU B 1 37 ? 40.781 23.047 4.859 1 90.44 37 GLU B N 1
ATOM 3956 C CA . GLU B 1 37 ? 41.25 24.438 4.945 1 90.44 37 GLU B CA 1
ATOM 3957 C C . GLU B 1 37 ? 40.062 25.406 5.004 1 90.44 37 GLU B C 1
ATOM 3959 O O . GLU B 1 37 ? 38.969 25.062 4.57 1 90.44 37 GLU B O 1
ATOM 3964 N N . THR B 1 38 ? 40.406 26.547 5.645 1 94.88 38 THR B N 1
ATOM 3965 C CA . THR B 1 38 ? 39.438 27.625 5.695 1 94.88 38 THR B CA 1
ATOM 3966 C C . THR B 1 38 ? 39.719 28.672 4.617 1 94.88 38 THR B C 1
ATOM 3968 O O . THR B 1 38 ? 40.875 29.109 4.457 1 94.88 38 THR B O 1
ATOM 3971 N N . HIS B 1 39 ? 38.75 28.984 3.832 1 95.88 39 HIS B N 1
ATOM 3972 C CA . HIS B 1 39 ? 38.875 29.969 2.75 1 95.88 39 HIS B CA 1
ATOM 3973 C C . HIS B 1 39 ? 39.188 31.359 3.287 1 95.88 39 HIS B C 1
ATOM 3975 O O . HIS B 1 39 ? 38.688 31.734 4.352 1 95.88 39 HIS B O 1
ATOM 3981 N N . PRO B 1 40 ? 39.875 32.156 2.57 1 94.62 40 PRO B N 1
ATOM 3982 C CA . PRO B 1 40 ? 40.312 33.5 3.023 1 94.62 40 PRO B CA 1
ATOM 3983 C C . PRO B 1 40 ? 39.125 34.406 3.379 1 94.62 40 PRO B C 1
ATOM 3985 O O . PRO B 1 40 ? 39.219 35.188 4.336 1 94.62 40 PRO B O 1
ATOM 3988 N N . ILE B 1 41 ? 38.062 34.281 2.713 1 96 41 ILE B N 1
ATOM 3989 C CA . ILE B 1 41 ? 36.906 35.125 2.988 1 96 41 ILE B CA 1
ATOM 3990 C C . ILE B 1 41 ? 36.375 34.812 4.387 1 96 41 ILE B C 1
ATOM 3992 O O . ILE B 1 41 ? 36.031 35.719 5.133 1 96 41 ILE B O 1
ATOM 3996 N N . ILE B 1 42 ? 36.375 33.562 4.746 1 97.12 42 ILE B N 1
ATOM 3997 C CA . ILE B 1 42 ? 35.875 33.125 6.047 1 97.12 42 ILE B CA 1
ATOM 3998 C C . ILE B 1 42 ? 36.875 33.5 7.133 1 97.12 42 ILE B C 1
ATOM 4000 O O . ILE B 1 42 ? 36.5 33.906 8.227 1 97.12 42 ILE B O 1
ATOM 4004 N N . GLN B 1 43 ? 38.125 33.344 6.742 1 95.62 43 GLN B N 1
ATOM 4005 C CA . GLN B 1 43 ? 39.188 33.688 7.695 1 95.62 43 GLN B CA 1
ATOM 4006 C C . GLN B 1 43 ? 39.125 35.156 8.094 1 95.62 43 GLN B C 1
ATOM 4008 O O . GLN B 1 43 ? 39.375 35.5 9.258 1 95.62 43 GLN B O 1
ATOM 4013 N N . CYS B 1 44 ? 38.812 35.938 7.156 1 95.69 44 CYS B N 1
ATOM 4014 C CA . CYS B 1 44 ? 38.688 37.375 7.426 1 95.69 44 CYS B CA 1
ATOM 4015 C C . CYS B 1 44 ? 37.562 37.625 8.422 1 95.69 44 CYS B C 1
ATOM 4017 O O . CYS B 1 44 ? 37.656 38.531 9.266 1 95.69 44 CYS B O 1
ATOM 4019 N N . ILE B 1 45 ? 36.531 36.906 8.383 1 96.62 45 ILE B N 1
ATOM 4020 C CA . ILE B 1 45 ? 35.375 37.062 9.266 1 96.62 45 ILE B CA 1
ATOM 4021 C C . ILE B 1 45 ? 35.719 36.562 10.664 1 96.62 45 ILE B C 1
ATOM 4023 O O . ILE B 1 45 ? 35.438 37.219 11.656 1 96.62 45 ILE B O 1
ATOM 4027 N N . ILE B 1 46 ? 36.406 35.406 10.719 1 95.5 46 ILE B N 1
ATOM 4028 C CA . ILE B 1 46 ? 36.812 34.844 12 1 95.5 46 ILE B CA 1
ATOM 4029 C C . ILE B 1 46 ? 37.719 35.844 12.727 1 95.5 46 ILE B C 1
ATOM 4031 O O . ILE B 1 46 ? 37.594 36.062 13.93 1 95.5 46 ILE B O 1
ATOM 4035 N N . SER B 1 47 ? 38.594 36.5 11.875 1 95.44 47 SER B N 1
ATOM 4036 C CA . SER B 1 47 ? 39.594 37.406 12.43 1 95.44 47 SER B CA 1
ATOM 4037 C C . SER B 1 47 ? 39 38.812 12.617 1 95.44 47 SER B C 1
ATOM 4039 O O . SER B 1 47 ? 39.688 39.688 13.102 1 95.44 47 SER B O 1
ATOM 4041 N N . ASN B 1 48 ? 37.844 39 12.273 1 94.81 48 ASN B N 1
ATOM 4042 C CA . ASN B 1 48 ? 37.156 40.25 12.414 1 94.81 48 ASN B CA 1
ATOM 4043 C C . ASN B 1 48 ? 37.875 41.406 11.688 1 94.81 48 ASN B C 1
ATOM 4045 O O . ASN B 1 48 ? 38.156 42.438 12.281 1 94.81 48 ASN B O 1
ATOM 4049 N N . LYS B 1 49 ? 38.125 41.188 10.438 1 93.69 49 LYS B N 1
ATOM 4050 C CA . LYS B 1 49 ? 38.75 42.156 9.562 1 93.69 49 LYS B CA 1
ATOM 4051 C C . LYS B 1 49 ? 37.781 42.625 8.477 1 93.69 49 LYS B C 1
ATOM 4053 O O . LYS B 1 49 ? 37.844 42.156 7.336 1 93.69 49 LYS B O 1
ATOM 4058 N N . PRO B 1 50 ? 37.031 43.625 8.758 1 92.69 50 PRO B N 1
ATOM 4059 C CA . PRO B 1 50 ? 36 44.062 7.828 1 92.69 50 PRO B CA 1
ATOM 4060 C C . PRO B 1 50 ? 36.562 44.625 6.535 1 92.69 50 PRO B C 1
ATOM 4062 O O . PRO B 1 50 ? 35.969 44.438 5.465 1 92.69 50 PRO B O 1
ATOM 4065 N N . ASP B 1 51 ? 37.688 45.344 6.617 1 93 51 ASP B N 1
ATOM 4066 C CA . ASP B 1 51 ? 38.25 45.969 5.43 1 93 51 ASP B CA 1
ATOM 4067 C C . ASP B 1 51 ? 38.75 44.906 4.449 1 93 51 ASP B C 1
ATOM 4069 O O . ASP B 1 51 ? 38.562 45.031 3.236 1 93 51 ASP B O 1
ATOM 4073 N N . GLU B 1 52 ? 39.406 43.938 5.023 1 94.31 52 GLU B N 1
ATOM 4074 C CA . GLU B 1 52 ? 39.875 42.875 4.176 1 94.31 52 GLU B CA 1
ATOM 4075 C C . GLU B 1 52 ? 38.719 42.094 3.539 1 94.31 52 GLU B C 1
ATOM 4077 O O . GLU B 1 52 ? 38.812 41.688 2.381 1 94.31 52 GLU B O 1
ATOM 4082 N N . LEU B 1 53 ? 37.656 41.938 4.258 1 95.56 53 LEU B N 1
ATOM 4083 C CA . LEU B 1 53 ? 36.469 41.281 3.748 1 95.56 53 LEU B CA 1
ATOM 4084 C C . LEU B 1 53 ? 35.875 42.062 2.574 1 95.56 53 LEU B C 1
ATOM 4086 O O . LEU B 1 53 ? 35.5 41.469 1.553 1 95.56 53 LEU B O 1
ATOM 4090 N N . LYS B 1 54 ? 35.844 43.344 2.705 1 94.12 54 LYS B N 1
ATOM 4091 C CA . LYS B 1 54 ? 35.312 44.219 1.651 1 94.12 54 LYS B CA 1
ATOM 4092 C C . LYS B 1 54 ? 36.094 44.062 0.356 1 94.12 54 LYS B C 1
ATOM 4094 O O . LYS B 1 54 ? 35.5 44 -0.73 1 94.12 54 LYS B O 1
ATOM 4099 N N . ARG B 1 55 ? 37.312 43.906 0.502 1 93.94 55 ARG B N 1
ATOM 4100 C CA . ARG B 1 55 ? 38.188 43.75 -0.661 1 93.94 55 ARG B CA 1
ATOM 4101 C C . ARG B 1 55 ? 37.938 42.406 -1.329 1 93.94 55 ARG B C 1
ATOM 4103 O O . ARG B 1 55 ? 37.844 42.312 -2.555 1 93.94 55 ARG B O 1
ATOM 4110 N N . LEU B 1 56 ? 37.781 41.438 -0.527 1 95.06 56 LEU B N 1
ATOM 4111 C CA . LEU B 1 56 ? 37.625 40.094 -1.048 1 95.06 56 LEU B CA 1
ATOM 4112 C C . LEU B 1 56 ? 36.25 39.938 -1.693 1 95.06 56 LEU B C 1
ATOM 4114 O O . LEU B 1 56 ? 36.094 39.188 -2.66 1 95.06 56 LEU B O 1
ATOM 4118 N N . LEU B 1 57 ? 35.25 40.656 -1.261 1 94.62 57 LEU B N 1
ATOM 4119 C CA . LEU B 1 57 ? 33.875 40.531 -1.748 1 94.62 57 LEU B CA 1
ATOM 4120 C C . LEU B 1 57 ? 33.75 41.156 -3.129 1 94.62 57 LEU B C 1
ATOM 4122 O O . LEU B 1 57 ? 32.75 40.938 -3.82 1 94.62 57 LEU B O 1
ATOM 4126 N N . LYS B 1 58 ? 34.719 41.906 -3.514 1 93.06 58 LYS B N 1
ATOM 4127 C CA . LYS B 1 58 ? 34.75 42.438 -4.875 1 93.06 58 LYS B CA 1
ATOM 4128 C C . LYS B 1 58 ? 35.031 41.344 -5.891 1 93.06 58 LYS B C 1
ATOM 4130 O O . LYS B 1 58 ? 34.625 41.438 -7.043 1 93.06 58 LYS B O 1
ATOM 4135 N N . LYS B 1 59 ? 35.625 40.312 -5.371 1 93.06 59 LYS B N 1
ATOM 4136 C CA . LYS B 1 59 ? 36.062 39.219 -6.258 1 93.06 59 LYS B CA 1
ATOM 4137 C C . LYS B 1 59 ? 35.281 37.938 -6.012 1 93.06 59 LYS B C 1
ATOM 4139 O O . LYS B 1 59 ? 35.281 37.031 -6.844 1 93.06 59 LYS B O 1
ATOM 4144 N N . HIS B 1 60 ? 34.656 37.906 -4.895 1 94.81 60 HIS B N 1
ATOM 4145 C CA . HIS B 1 60 ? 33.938 36.719 -4.512 1 94.81 60 HIS B CA 1
ATOM 4146 C C . HIS B 1 60 ? 32.469 36.969 -4.285 1 94.81 60 HIS B C 1
ATOM 4148 O O . HIS B 1 60 ? 32.094 38.062 -3.861 1 94.81 60 HIS B O 1
ATOM 4154 N N . ASP B 1 61 ? 31.672 36.031 -4.496 1 96.31 61 ASP B N 1
ATOM 4155 C CA . ASP B 1 61 ? 30.234 36.156 -4.34 1 96.31 61 ASP B CA 1
ATOM 4156 C C . ASP B 1 61 ? 29.844 36.219 -2.863 1 96.31 61 ASP B C 1
ATOM 4158 O O . ASP B 1 61 ? 30.25 35.375 -2.07 1 96.31 61 ASP B O 1
ATOM 4162 N N . ILE B 1 62 ? 29.094 37.219 -2.463 1 95.69 62 ILE B N 1
ATOM 4163 C CA . ILE B 1 62 ? 28.656 37.438 -1.09 1 95.69 62 ILE B CA 1
ATOM 4164 C C . ILE B 1 62 ? 27.781 36.281 -0.628 1 95.69 62 ILE B C 1
ATOM 4166 O O . ILE B 1 62 ? 27.719 35.969 0.567 1 95.69 62 ILE B O 1
ATOM 4170 N N . ASN B 1 63 ? 27.094 35.656 -1.532 1 96.56 63 ASN B N 1
ATOM 4171 C CA . ASN B 1 63 ? 26.234 34.5 -1.213 1 96.56 63 ASN B CA 1
ATOM 4172 C C . ASN B 1 63 ? 26.875 33.188 -1.58 1 96.56 63 ASN B C 1
ATOM 4174 O O . ASN B 1 63 ? 26.219 32.156 -1.587 1 96.56 63 ASN B O 1
ATOM 4178 N N . GLY B 1 64 ? 28.141 33.219 -1.886 1 95.88 64 GLY B N 1
ATOM 4179 C CA . GLY B 1 64 ? 28.859 31.984 -2.191 1 95.88 64 GLY B CA 1
ATOM 4180 C C . GLY B 1 64 ? 29.094 31.094 -0.976 1 95.88 64 GLY B C 1
ATOM 4181 O O . GLY B 1 64 ? 28.969 31.562 0.161 1 95.88 64 GLY B O 1
ATOM 4182 N N . ILE B 1 65 ? 29.359 29.797 -1.175 1 95.94 65 ILE B N 1
ATOM 4183 C CA . ILE B 1 65 ? 29.656 28.844 -0.117 1 95.94 65 ILE B CA 1
ATOM 4184 C C . ILE B 1 65 ? 31.141 28.5 -0.144 1 95.94 65 ILE B C 1
ATOM 4186 O O . ILE B 1 65 ? 31.672 28.094 -1.181 1 95.94 65 ILE B O 1
ATOM 4190 N N . TYR B 1 66 ? 31.766 28.766 0.998 1 95.81 66 TYR B N 1
ATOM 4191 C CA . TYR B 1 66 ? 33.219 28.609 1.099 1 95.81 66 TYR B CA 1
ATOM 4192 C C . TYR B 1 66 ? 33.594 27.656 2.227 1 95.81 66 TYR B C 1
ATOM 4194 O O . TYR B 1 66 ? 32.906 27.609 3.256 1 95.81 66 TYR B O 1
ATOM 4202 N N . PRO B 1 67 ? 34.656 26.891 2.068 1 94.94 67 PRO B N 1
ATOM 4203 C CA . PRO B 1 67 ? 35.094 25.938 3.096 1 94.94 67 PRO B CA 1
ATOM 4204 C C . PRO B 1 67 ? 35.438 26.609 4.422 1 94.94 67 PRO B C 1
ATOM 4206 O O . PRO B 1 67 ? 36.031 27.688 4.43 1 94.94 67 PRO B O 1
ATOM 4209 N N . CYS B 1 68 ? 35 26.062 5.48 1 94.31 68 CYS B N 1
ATOM 4210 C CA . CYS B 1 68 ? 35.312 26.453 6.852 1 94.31 68 CYS B CA 1
ATOM 4211 C C . CYS B 1 68 ? 35.688 25.234 7.691 1 94.31 68 CYS B C 1
ATOM 4213 O O . CYS B 1 68 ? 34.812 24.453 8.078 1 94.31 68 CYS B O 1
ATOM 4215 N N . LYS B 1 69 ? 36.906 25.094 8.008 1 91.56 69 LYS B N 1
ATOM 4216 C CA . LYS B 1 69 ? 37.406 23.938 8.758 1 91.56 69 LYS B CA 1
ATOM 4217 C C . LYS B 1 69 ? 36.812 23.922 10.164 1 91.56 69 LYS B C 1
ATOM 4219 O O . LYS B 1 69 ? 36.469 22.859 10.68 1 91.56 69 LYS B O 1
ATOM 4224 N N . GLU B 1 70 ? 36.719 25.109 10.789 1 89.44 70 GLU B N 1
ATOM 4225 C CA . GLU B 1 70 ? 36.25 25.219 12.164 1 89.44 70 GLU B CA 1
ATOM 4226 C C . GLU B 1 70 ? 34.844 24.719 12.305 1 89.44 70 GLU B C 1
ATOM 4228 O O . GLU B 1 70 ? 34.469 24.141 13.328 1 89.44 70 GLU B O 1
ATOM 4233 N N . LEU B 1 71 ? 34.062 24.969 11.266 1 88.62 71 LEU B N 1
ATOM 4234 C CA . LEU B 1 71 ? 32.656 24.578 11.312 1 88.62 71 LEU B CA 1
ATOM 4235 C C . LEU B 1 71 ? 32.469 23.219 10.641 1 88.62 71 LEU B C 1
ATOM 4237 O O . LEU B 1 71 ? 31.344 22.703 10.609 1 88.62 71 LEU B O 1
ATOM 4241 N N . LYS B 1 72 ? 33.531 22.641 10.039 1 87.5 72 LYS B N 1
ATOM 4242 C CA . LYS B 1 72 ? 33.469 21.375 9.312 1 87.5 72 LYS B CA 1
ATOM 4243 C C . LYS B 1 72 ? 32.344 21.391 8.281 1 87.5 72 LYS B C 1
ATOM 4245 O O . LYS B 1 72 ? 31.547 20.453 8.203 1 87.5 72 LYS B O 1
ATOM 4250 N N . ASP B 1 73 ? 32.219 22.5 7.625 1 89.25 73 ASP B N 1
ATOM 4251 C CA . ASP B 1 73 ? 31.188 22.781 6.633 1 89.25 73 ASP B CA 1
ATOM 4252 C C . ASP B 1 73 ? 31.641 23.828 5.629 1 89.25 73 ASP B C 1
ATOM 4254 O O . ASP B 1 73 ? 32.688 24.469 5.82 1 89.25 73 ASP B O 1
ATOM 4258 N N . GLU B 1 74 ? 31.016 23.891 4.551 1 94.38 74 GLU B N 1
ATOM 4259 C CA . GLU B 1 74 ? 31.141 25.047 3.664 1 94.38 74 GLU B CA 1
ATOM 4260 C C . GLU B 1 74 ? 30 26.031 3.881 1 94.38 74 GLU B C 1
ATOM 4262 O O . GLU B 1 74 ? 28.828 25.672 3.795 1 94.38 74 GLU B O 1
ATOM 4267 N N . VAL B 1 75 ? 30.391 27.219 4.191 1 95.88 75 VAL B N 1
ATOM 4268 C CA . VAL B 1 75 ? 29.359 28.125 4.672 1 95.88 75 VAL B CA 1
ATOM 4269 C C . VAL B 1 75 ? 29.453 29.453 3.926 1 95.88 75 VAL B C 1
ATOM 4271 O O . VAL B 1 75 ? 30.5 29.766 3.33 1 95.88 75 VAL B O 1
ATOM 4274 N N . SER B 1 76 ? 28.406 30.203 3.889 1 97.38 76 SER B N 1
ATOM 4275 C CA . SER B 1 76 ? 28.406 31.562 3.357 1 97.38 76 SER B CA 1
ATOM 4276 C C . SER B 1 76 ? 29.031 32.531 4.352 1 97.38 76 SER B C 1
ATOM 4278 O O . SER B 1 76 ? 29.125 32.25 5.543 1 97.38 76 SER B O 1
ATOM 4280 N N . PRO B 1 77 ? 29.406 33.688 3.842 1 97.31 77 PRO B N 1
ATOM 4281 C CA . PRO B 1 77 ? 29.922 34.719 4.75 1 97.31 77 PRO B CA 1
ATOM 4282 C C . PRO B 1 77 ? 28.938 35.094 5.852 1 97.31 77 PRO B C 1
ATOM 4284 O O . PRO B 1 77 ? 29.328 35.281 7.008 1 97.31 77 PRO B O 1
ATOM 4287 N N . LEU B 1 78 ? 27.719 35.125 5.516 1 97.25 78 LEU B N 1
ATOM 4288 C CA . LEU B 1 78 ? 26.703 35.438 6.5 1 97.25 78 LEU B CA 1
ATOM 4289 C C . LEU B 1 78 ? 26.625 34.375 7.59 1 97.25 78 LEU B C 1
ATOM 4291 O O . LEU B 1 78 ? 26.562 34.719 8.781 1 97.25 78 LEU B O 1
ATOM 4295 N N . ILE B 1 79 ? 26.641 33.125 7.227 1 96.44 79 ILE B N 1
ATOM 4296 C CA . ILE B 1 79 ? 26.625 32.031 8.188 1 96.44 79 ILE B CA 1
ATOM 4297 C C . ILE B 1 79 ? 27.828 32.125 9.109 1 96.44 79 ILE B C 1
ATOM 4299 O O . ILE B 1 79 ? 27.719 31.969 10.328 1 96.44 79 ILE B O 1
ATOM 4303 N N . ALA B 1 80 ? 28.953 32.406 8.516 1 96.06 80 ALA B N 1
ATOM 4304 C CA . ALA B 1 80 ? 30.156 32.531 9.312 1 96.06 80 ALA B CA 1
ATOM 4305 C C . ALA B 1 80 ? 30.031 33.656 10.328 1 96.06 80 ALA B C 1
ATOM 4307 O O . ALA B 1 80 ? 30.406 33.531 11.492 1 96.06 80 ALA B O 1
ATOM 4308 N N . ALA B 1 81 ? 29.484 34.75 9.875 1 96.69 81 ALA B N 1
ATOM 4309 C CA . ALA B 1 81 ? 29.312 35.906 10.766 1 96.69 81 ALA B CA 1
ATOM 4310 C C . ALA B 1 81 ? 28.406 35.531 11.945 1 96.69 81 ALA B C 1
ATOM 4312 O O . ALA B 1 81 ? 28.625 36 13.07 1 96.69 81 ALA B O 1
ATOM 4313 N N . VAL B 1 82 ? 27.391 34.75 11.758 1 95.88 82 VAL B N 1
ATOM 4314 C CA . VAL B 1 82 ? 26.469 34.312 12.805 1 95.88 82 VAL B CA 1
ATOM 4315 C C . VAL B 1 82 ? 27.156 33.312 13.734 1 95.88 82 VAL B C 1
ATOM 4317 O O . VAL B 1 82 ? 27.156 33.5 14.953 1 95.88 82 VAL B O 1
ATOM 4320 N N . ALA B 1 83 ? 27.812 32.281 13.109 1 93.81 83 ALA B N 1
ATOM 4321 C CA . ALA B 1 83 ? 28.422 31.203 13.867 1 93.81 83 ALA B CA 1
ATOM 4322 C C . ALA B 1 83 ? 29.516 31.719 14.797 1 93.81 83 ALA B C 1
ATOM 4324 O O . ALA B 1 83 ? 29.641 31.25 15.93 1 93.81 83 ALA B O 1
ATOM 4325 N N . PHE B 1 84 ? 30.234 32.719 14.281 1 94.44 84 PHE B N 1
ATOM 4326 C CA . PHE B 1 84 ? 31.359 33.25 15.062 1 94.44 84 PHE B CA 1
ATOM 4327 C C . PHE B 1 84 ? 30.969 34.531 15.766 1 94.44 84 PHE B C 1
ATOM 4329 O O . PHE B 1 84 ? 31.812 35.219 16.359 1 94.44 84 PHE B O 1
ATOM 4336 N N . GLN B 1 85 ? 29.812 35 15.68 1 94.38 85 GLN B N 1
ATOM 4337 C CA . GLN B 1 85 ? 29.188 36.094 16.422 1 94.38 85 GLN B CA 1
ATOM 4338 C C . GLN B 1 85 ? 29.891 37.406 16.172 1 94.38 85 GLN B C 1
ATOM 4340 O O . GLN B 1 85 ? 30.25 38.125 17.109 1 94.38 85 GLN B O 1
ATOM 4345 N N . LYS B 1 86 ? 30.125 37.625 14.906 1 95.5 86 LYS B N 1
ATOM 4346 C CA . LYS B 1 86 ? 30.719 38.906 14.5 1 95.5 86 LYS B CA 1
ATOM 4347 C C . LYS B 1 86 ? 29.625 39.906 14.109 1 95.5 86 LYS B C 1
ATOM 4349 O O . LYS B 1 86 ? 29.312 40.062 12.922 1 95.5 86 LYS B O 1
ATOM 4354 N N . GLU B 1 87 ? 29.219 40.719 15.039 1 94.88 87 GLU B N 1
ATOM 4355 C CA . GLU B 1 87 ? 28.031 41.531 14.898 1 94.88 87 GLU B CA 1
ATOM 4356 C C . GLU B 1 87 ? 28.234 42.625 13.844 1 94.88 87 GLU B C 1
ATOM 4358 O O . GLU B 1 87 ? 27.359 42.875 13.023 1 94.88 87 GLU B O 1
ATOM 4363 N N . SER B 1 88 ? 29.406 43.25 13.844 1 94.69 88 SER B N 1
ATOM 4364 C CA . SER B 1 88 ? 29.672 44.344 12.906 1 94.69 88 SER B CA 1
ATOM 4365 C C . SER B 1 88 ? 29.719 43.844 11.469 1 94.69 88 SER B C 1
ATOM 4367 O O . SER B 1 88 ? 29.094 44.406 10.578 1 94.69 88 SER B O 1
ATOM 4369 N N . ILE B 1 89 ? 30.391 42.719 11.289 1 96.75 89 ILE B N 1
ATOM 4370 C CA . ILE B 1 89 ? 30.5 42.156 9.953 1 96.75 89 ILE B CA 1
ATOM 4371 C C . ILE B 1 89 ? 29.141 41.625 9.5 1 96.75 89 ILE B C 1
ATOM 4373 O O . ILE B 1 89 ? 28.75 41.812 8.344 1 96.75 89 ILE B O 1
ATOM 4377 N N . PHE B 1 90 ? 28.469 41.094 10.5 1 96.31 90 PHE B N 1
ATOM 4378 C CA . PHE B 1 90 ? 27.125 40.562 10.25 1 96.31 90 PHE B CA 1
ATOM 4379 C C . PHE B 1 90 ? 26.203 41.688 9.734 1 96.31 90 PHE B C 1
ATOM 4381 O O . PHE B 1 90 ? 25.562 41.531 8.688 1 96.31 90 PHE B O 1
ATOM 4388 N N . SER B 1 91 ? 26.219 42.781 10.359 1 95.88 91 SER B N 1
ATOM 4389 C CA . SER B 1 91 ? 25.391 43.906 9.969 1 95.88 91 SER B CA 1
ATOM 4390 C C . SER B 1 91 ? 25.781 44.438 8.609 1 95.88 91 SER B C 1
ATOM 4392 O O . SER B 1 91 ? 24.922 44.812 7.797 1 95.88 91 SER B O 1
ATOM 4394 N N . PHE B 1 92 ? 27 44.5 8.406 1 95.06 92 PHE B N 1
ATOM 4395 C CA . PHE B 1 92 ? 27.531 44.969 7.129 1 95.06 92 PHE B CA 1
ATOM 4396 C C . PHE B 1 92 ? 27.031 44.062 5.988 1 95.06 92 PHE B C 1
ATOM 4398 O O . PHE B 1 92 ? 26.562 44.562 4.965 1 95.06 92 PHE B O 1
ATOM 4405 N N . LEU B 1 93 ? 27.078 42.75 6.199 1 97.31 93 LEU B N 1
ATOM 4406 C CA . LEU B 1 93 ? 26.672 41.812 5.164 1 97.31 93 LEU B CA 1
ATOM 4407 C C . LEU B 1 93 ? 25.188 41.938 4.867 1 97.31 93 LEU B C 1
ATOM 4409 O O . LEU B 1 93 ? 24.781 41.875 3.707 1 97.31 93 LEU B O 1
ATOM 4413 N N . LEU B 1 94 ? 24.344 42.156 5.867 1 96.44 94 LEU B N 1
ATOM 4414 C CA . LEU B 1 94 ? 22.906 42.312 5.68 1 96.44 94 LEU B CA 1
ATOM 4415 C C . LEU B 1 94 ? 22.609 43.594 4.914 1 96.44 94 LEU B C 1
ATOM 4417 O O . LEU B 1 94 ? 21.703 43.625 4.066 1 96.44 94 LEU B O 1
ATOM 4421 N N . ARG B 1 95 ? 23.391 44.625 5.188 1 94.75 95 ARG B N 1
ATOM 4422 C CA . ARG B 1 95 ? 23.219 45.875 4.484 1 94.75 95 ARG B CA 1
ATOM 4423 C C . ARG B 1 95 ? 23.562 45.719 3.006 1 94.75 95 ARG B C 1
ATOM 4425 O O . ARG B 1 95 ? 22.969 46.406 2.156 1 94.75 95 ARG B O 1
ATOM 4432 N N . LYS B 1 96 ? 24.438 44.844 2.756 1 94.56 96 LYS B N 1
ATOM 4433 C CA . LYS B 1 96 ? 24.844 44.594 1.372 1 94.56 96 LYS B CA 1
ATOM 4434 C C . LYS B 1 96 ? 23.906 43.594 0.703 1 94.56 96 LYS B C 1
ATOM 4436 O O . LYS B 1 96 ? 24.188 43.094 -0.394 1 94.56 96 LYS B O 1
ATOM 4441 N N . ALA B 1 97 ? 22.891 43.219 1.424 1 91.94 97 ALA B N 1
ATOM 4442 C CA . ALA B 1 97 ? 21.797 42.406 0.909 1 91.94 97 ALA B CA 1
ATOM 4443 C C . ALA B 1 97 ? 22.234 40.969 0.702 1 91.94 97 ALA B C 1
ATOM 4445 O O . ALA B 1 97 ? 21.875 40.344 -0.299 1 91.94 97 ALA B O 1
ATOM 4446 N N . ALA B 1 98 ? 23.094 40.531 1.603 1 96.12 98 ALA B N 1
ATOM 4447 C CA . ALA B 1 98 ? 23.359 39.094 1.624 1 96.12 98 ALA B CA 1
ATOM 4448 C C . ALA B 1 98 ? 22.078 38.281 1.82 1 96.12 98 ALA B C 1
ATOM 4450 O O . ALA B 1 98 ? 21.203 38.688 2.602 1 96.12 98 ALA B O 1
ATOM 4451 N N . ASN B 1 99 ? 21.922 37.188 1.154 1 96.62 99 ASN B N 1
ATOM 4452 C CA . ASN B 1 99 ? 20.719 36.375 1.24 1 96.62 99 ASN B CA 1
ATOM 4453 C C . ASN B 1 99 ? 20.641 35.625 2.572 1 96.62 99 ASN B C 1
ATOM 4455 O O . ASN B 1 99 ? 21.453 34.719 2.836 1 96.62 99 ASN B O 1
ATOM 4459 N N . PRO B 1 100 ? 19.719 35.969 3.365 1 96.81 100 PRO B N 1
ATOM 4460 C CA . PRO B 1 100 ? 19.641 35.344 4.691 1 96.81 100 PRO B CA 1
ATOM 4461 C C . PRO B 1 100 ? 19.156 33.906 4.645 1 96.81 100 PRO B C 1
ATOM 4463 O O . PRO B 1 100 ? 19.141 33.219 5.672 1 96.81 100 PRO B O 1
ATOM 4466 N N . ASN B 1 101 ? 18.859 33.344 3.535 1 96.25 101 ASN B N 1
ATOM 4467 C CA . ASN B 1 101 ? 18.312 32 3.418 1 96.25 101 ASN B CA 1
ATOM 4468 C C . ASN B 1 101 ? 19.297 31.062 2.723 1 96.25 101 ASN B C 1
ATOM 4470 O O . ASN B 1 101 ? 18.969 29.922 2.418 1 96.25 101 ASN B O 1
ATOM 4474 N N . THR B 1 102 ? 20.516 31.578 2.463 1 94.75 102 THR B N 1
ATOM 4475 C CA . THR B 1 102 ? 21.531 30.734 1.852 1 94.75 102 THR B CA 1
ATOM 4476 C C . THR B 1 102 ? 21.922 29.609 2.793 1 94.75 102 THR B C 1
ATOM 4478 O O . THR B 1 102 ? 22.266 29.844 3.957 1 94.75 102 THR B O 1
ATOM 4481 N N . ARG B 1 103 ? 21.891 28.422 2.299 1 93.31 103 ARG B N 1
ATOM 4482 C CA . ARG B 1 103 ? 22.188 27.266 3.139 1 93.31 103 ARG B CA 1
ATOM 4483 C C . ARG B 1 103 ? 23.609 26.766 2.904 1 93.31 103 ARG B C 1
ATOM 4485 O O . ARG B 1 103 ? 24.141 26.906 1.801 1 93.31 103 ARG B O 1
ATOM 4492 N N . SER B 1 104 ? 24.188 26.234 3.908 1 91.88 104 SER B N 1
ATOM 4493 C CA . SER B 1 104 ? 25.516 25.641 3.824 1 91.88 104 SER B CA 1
ATOM 4494 C C . SER B 1 104 ? 25.5 24.344 3.037 1 91.88 104 SER B C 1
ATOM 4496 O O . SER B 1 104 ? 24.438 23.922 2.539 1 91.88 104 SER B O 1
ATOM 4498 N N . ARG B 1 105 ? 26.641 23.797 2.918 1 87.81 105 ARG B N 1
ATOM 4499 C CA . ARG B 1 105 ? 26.734 22.516 2.23 1 87.81 105 ARG B CA 1
ATOM 4500 C C . ARG B 1 105 ? 25.969 21.422 2.971 1 87.81 105 ARG B C 1
ATOM 4502 O O . ARG B 1 105 ? 25.359 20.547 2.348 1 87.81 105 ARG B O 1
ATOM 4509 N N . ASN B 1 106 ? 26 21.578 4.254 1 83.5 106 ASN B N 1
ATOM 4510 C CA . ASN B 1 106 ? 25.266 20.609 5.062 1 83.5 106 ASN B CA 1
ATOM 4511 C C . ASN B 1 106 ? 23.797 21 5.211 1 83.5 106 ASN B C 1
ATOM 4513 O O . ASN B 1 106 ? 23.094 20.453 6.047 1 83.5 106 ASN B O 1
ATOM 4517 N N . ARG B 1 107 ? 23.375 22.109 4.59 1 87.12 107 ARG B N 1
ATOM 4518 C CA . ARG B 1 107 ? 21.984 22.5 4.402 1 87.12 107 ARG B CA 1
ATOM 4519 C C . ARG B 1 107 ? 21.453 23.281 5.605 1 87.12 107 ARG B C 1
ATOM 4521 O O . ARG B 1 107 ? 20.25 23.328 5.844 1 87.12 107 ARG B O 1
ATOM 4528 N N . TRP B 1 108 ? 22.438 23.875 6.32 1 89.5 108 TRP B N 1
ATOM 4529 C CA . TRP B 1 108 ? 22.031 24.719 7.445 1 89.5 108 TRP B CA 1
ATOM 4530 C C . TRP B 1 108 ? 21.906 26.172 7.012 1 89.5 108 TRP B C 1
ATOM 4532 O O . TRP B 1 108 ? 22.812 26.734 6.395 1 89.5 108 TRP B O 1
ATOM 4542 N N . ALA B 1 109 ? 20.812 26.719 7.32 1 94.12 109 ALA B N 1
ATOM 4543 C CA . ALA B 1 109 ? 20.625 28.141 7.078 1 94.12 109 ALA B CA 1
ATOM 4544 C C . ALA B 1 109 ? 21.156 28.984 8.234 1 94.12 109 ALA B C 1
ATOM 4546 O O . ALA B 1 109 ? 21.469 28.438 9.305 1 94.12 109 ALA B O 1
ATOM 4547 N N . PRO B 1 110 ? 21.328 30.281 7.988 1 95.44 110 PRO B N 1
ATOM 4548 C CA . PRO B 1 110 ? 21.812 31.156 9.062 1 95.44 110 PRO B CA 1
ATOM 4549 C C . PRO B 1 110 ? 20.984 31.031 10.336 1 95.44 110 PRO B C 1
ATOM 4551 O O . PRO B 1 110 ? 21.547 31 11.438 1 95.44 110 PRO B O 1
ATOM 4554 N N . LEU B 1 111 ? 19.734 30.844 10.195 1 95.19 111 LEU B N 1
ATOM 4555 C CA . LEU B 1 111 ? 18.875 30.75 11.375 1 95.19 111 LEU B CA 1
ATOM 4556 C C . LEU B 1 111 ? 19.156 29.469 12.141 1 95.19 111 LEU B C 1
ATOM 4558 O O . LEU B 1 111 ? 19.016 29.422 13.367 1 95.19 111 LEU B O 1
ATOM 4562 N N . HIS B 1 112 ? 19.5 28.453 11.445 1 92.75 112 HIS B N 1
ATOM 4563 C CA . HIS B 1 112 ? 19.906 27.234 12.141 1 92.75 112 HIS B CA 1
ATOM 4564 C C . HIS B 1 112 ? 21.109 27.5 13.031 1 92.75 112 HIS B C 1
ATOM 4566 O O . HIS B 1 112 ? 21.109 27.156 14.211 1 92.75 112 HIS B O 1
ATOM 4572 N N . TRP B 1 113 ? 22.047 28.062 12.461 1 91.31 113 TRP B N 1
ATOM 4573 C CA . TRP B 1 113 ? 23.281 28.344 13.195 1 91.31 113 TRP B CA 1
ATOM 4574 C C . TRP B 1 113 ? 23.016 29.281 14.375 1 91.31 113 TRP B C 1
ATOM 4576 O O . TRP B 1 113 ? 23.641 29.141 15.43 1 91.31 113 TRP B O 1
ATOM 4586 N N . ALA B 1 114 ? 22.109 30.156 14.141 1 93.12 114 ALA B N 1
ATOM 4587 C CA . ALA B 1 114 ? 21.75 31.062 15.219 1 93.12 114 ALA B CA 1
ATOM 4588 C C . ALA B 1 114 ? 21.047 30.328 16.359 1 93.12 114 ALA B C 1
ATOM 4590 O O . ALA B 1 114 ? 20.984 30.828 17.484 1 93.12 114 ALA B O 1
ATOM 4591 N N . SER B 1 115 ? 20.484 29.281 16.047 1 90.38 115 SER B N 1
ATOM 4592 C CA . SER B 1 115 ? 19.734 28.5 17.031 1 90.38 115 SER B CA 1
ATOM 4593 C C . SER B 1 115 ? 20.656 27.578 17.828 1 90.38 115 SER B C 1
ATOM 4595 O O . SER B 1 115 ? 20.266 27.031 18.859 1 90.38 115 SER B O 1
ATOM 4597 N N . PHE B 1 116 ? 21.828 27.609 17.156 1 80.69 116 PHE B N 1
ATOM 4598 C CA . PHE B 1 116 ? 22.797 26.75 17.828 1 80.69 116 PHE B CA 1
ATOM 4599 C C . PHE B 1 116 ? 23.453 27.484 19 1 80.69 116 PHE B C 1
ATOM 4601 O O . PHE B 1 116 ? 23.531 28.719 19 1 80.69 116 PHE B O 1
ATOM 4608 N N . ASP B 1 117 ? 23.859 26.812 20.016 1 73.44 117 ASP B N 1
ATOM 4609 C CA . ASP B 1 117 ? 24.734 27.156 21.141 1 73.44 117 ASP B CA 1
ATOM 4610 C C . ASP B 1 117 ? 24.375 28.516 21.719 1 73.44 117 ASP B C 1
ATOM 4612 O O . ASP B 1 117 ? 23.219 28.797 22 1 73.44 117 ASP B O 1
ATOM 4616 N N . LYS B 1 118 ? 25.375 29.422 21.922 1 83.44 118 LYS B N 1
ATOM 4617 C CA . LYS B 1 118 ? 25.234 30.625 22.75 1 83.44 118 LYS B CA 1
ATOM 4618 C C . LYS B 1 118 ? 25.203 31.875 21.891 1 83.44 118 LYS B C 1
ATOM 4620 O O . LYS B 1 118 ? 25.719 32.938 22.281 1 83.44 118 LYS B O 1
ATOM 4625 N N . VAL B 1 119 ? 24.531 31.734 20.719 1 89.31 119 VAL B N 1
ATOM 4626 C CA . VAL B 1 119 ? 24.406 32.875 19.828 1 89.31 119 VAL B CA 1
ATOM 4627 C C . VAL B 1 119 ? 23.375 33.875 20.375 1 89.31 119 VAL B C 1
ATOM 4629 O O . VAL B 1 119 ? 22.281 33.469 20.766 1 89.31 119 VAL B O 1
ATOM 4632 N N . PRO B 1 120 ? 23.75 35.156 20.391 1 94.06 120 PRO B N 1
ATOM 4633 C CA . PRO B 1 120 ? 22.812 36.156 20.938 1 94.06 120 PRO B CA 1
ATOM 4634 C C . PRO B 1 120 ? 21.562 36.281 20.078 1 94.06 120 PRO B C 1
ATOM 4636 O O . PRO B 1 120 ? 21.609 36.125 18.859 1 94.06 120 PRO B O 1
ATOM 4639 N N . LEU B 1 121 ? 20.438 36.688 20.766 1 95.62 121 LEU B N 1
ATOM 4640 C CA . LEU B 1 121 ? 19.109 36.844 20.156 1 95.62 121 LEU B CA 1
ATOM 4641 C C . LEU B 1 121 ? 19.141 37.906 19.078 1 95.62 121 LEU B C 1
ATOM 4643 O O . LEU B 1 121 ? 18.391 37.844 18.094 1 95.62 121 LEU B O 1
ATOM 4647 N N . PHE B 1 122 ? 20.078 38.781 19.172 1 95.5 122 PHE B N 1
ATOM 4648 C CA . PHE B 1 122 ? 20.25 39.875 18.234 1 95.5 122 PHE B CA 1
ATOM 4649 C C . PHE B 1 122 ? 20.359 39.375 16.797 1 95.5 122 PHE B C 1
ATOM 4651 O O . PHE B 1 122 ? 19.734 39.906 15.891 1 95.5 122 PHE B O 1
ATOM 4658 N N . PHE B 1 123 ? 21.078 38.312 16.578 1 96.44 123 PHE B N 1
ATOM 4659 C CA . PHE B 1 123 ? 21.297 37.75 15.242 1 96.44 123 PHE B CA 1
ATOM 4660 C C . PHE B 1 123 ? 20 37.219 14.648 1 96.44 123 PHE B C 1
ATOM 4662 O O . PHE B 1 123 ? 19.719 37.438 13.469 1 96.44 123 PHE B O 1
ATOM 4669 N N . VAL B 1 124 ? 19.156 36.562 15.5 1 96.69 124 VAL B N 1
ATOM 4670 C CA . VAL B 1 124 ? 17.891 36 15.055 1 96.69 124 VAL B CA 1
ATOM 4671 C C . VAL B 1 124 ? 16.922 37.125 14.672 1 96.69 124 VAL B C 1
ATOM 4673 O O . VAL B 1 124 ? 16.312 37.094 13.609 1 96.69 124 VAL B O 1
ATOM 4676 N N . GLU B 1 125 ? 16.875 38.156 15.438 1 96.75 125 GLU B N 1
ATOM 4677 C CA . GLU B 1 125 ? 15.961 39.25 15.195 1 96.75 125 GLU B CA 1
ATOM 4678 C C . GLU B 1 125 ? 16.312 39.969 13.898 1 96.75 125 GLU B C 1
ATOM 4680 O O . GLU B 1 125 ? 15.414 40.312 13.109 1 96.75 125 GLU B O 1
ATOM 4685 N N . LYS B 1 126 ? 17.531 40.156 13.711 1 96.81 126 LYS B N 1
ATOM 4686 C CA . LYS B 1 126 ? 17.969 40.844 12.508 1 96.81 126 LYS B CA 1
ATOM 4687 C C . LYS B 1 126 ? 17.75 40 11.258 1 96.81 126 LYS B C 1
ATOM 4689 O O . LYS B 1 126 ? 17.406 40.5 10.195 1 96.81 126 LYS B O 1
ATOM 4694 N N . LEU B 1 127 ? 18.016 38.719 11.391 1 97.38 127 LEU B N 1
ATOM 4695 C CA . LEU B 1 127 ? 17.781 37.812 10.266 1 97.38 127 LEU B CA 1
ATOM 4696 C C . LEU B 1 127 ? 16.297 37.812 9.883 1 97.38 127 LEU B C 1
ATOM 4698 O O . LEU B 1 127 ? 15.961 37.875 8.695 1 97.38 127 LEU B O 1
ATOM 4702 N N . LEU B 1 128 ? 15.445 37.75 10.891 1 97 128 LEU B N 1
ATOM 4703 C CA . LEU B 1 128 ? 14.008 37.75 10.641 1 97 128 LEU B CA 1
ATOM 4704 C C . LEU B 1 128 ? 13.562 39.094 10.016 1 97 128 LEU B C 1
ATOM 4706 O O . LEU B 1 128 ? 12.719 39.094 9.117 1 97 128 LEU B O 1
ATOM 4710 N N . ALA B 1 129 ? 14.141 40.125 10.445 1 96.06 129 ALA B N 1
ATOM 4711 C CA . ALA B 1 129 ? 13.852 41.438 9.875 1 96.06 129 ALA B CA 1
ATOM 4712 C C . ALA B 1 129 ? 14.281 41.5 8.414 1 96.06 129 ALA B C 1
ATOM 4714 O O . ALA B 1 129 ? 13.664 42.219 7.605 1 96.06 129 ALA B O 1
ATOM 4715 N N . ALA B 1 130 ? 15.32 40.75 8.141 1 95.94 130 ALA B N 1
ATOM 4716 C CA . ALA B 1 130 ? 15.828 40.688 6.777 1 95.94 130 ALA B CA 1
ATOM 4717 C C . ALA B 1 130 ? 15.062 39.656 5.945 1 95.94 130 ALA B C 1
ATOM 4719 O O . ALA B 1 130 ? 15.508 39.281 4.871 1 95.94 130 ALA B O 1
ATOM 4720 N N . LYS B 1 131 ? 13.992 39.094 6.504 1 94.94 131 LYS B N 1
ATOM 4721 C CA . LYS B 1 131 ? 13.031 38.25 5.816 1 94.94 131 LYS B CA 1
ATOM 4722 C C . LYS B 1 131 ? 13.57 36.812 5.668 1 94.94 131 LYS B C 1
ATOM 4724 O O . LYS B 1 131 ? 13.297 36.156 4.672 1 94.94 131 LYS B O 1
ATOM 4729 N N . ALA B 1 132 ? 14.391 36.5 6.57 1 96.38 132 ALA B N 1
ATOM 4730 C CA . ALA B 1 132 ? 14.766 35.094 6.633 1 96.38 132 ALA B CA 1
ATOM 4731 C C . ALA B 1 132 ? 13.547 34.188 6.887 1 96.38 132 ALA B C 1
ATOM 4733 O O . ALA B 1 132 ? 12.656 34.562 7.656 1 96.38 132 ALA B O 1
ATOM 4734 N N . ASP B 1 133 ? 13.477 33.031 6.266 1 95.75 133 ASP B N 1
ATOM 4735 C CA . ASP B 1 133 ? 12.398 32.062 6.504 1 95.75 133 ASP B CA 1
ATOM 4736 C C . ASP B 1 133 ? 12.531 31.422 7.883 1 95.75 133 ASP B C 1
ATOM 4738 O O . ASP B 1 133 ? 13.477 30.688 8.141 1 95.75 133 ASP B O 1
ATOM 4742 N N . PRO B 1 134 ? 11.609 31.703 8.711 1 95.5 134 PRO B N 1
ATOM 4743 C CA . PRO B 1 134 ? 11.727 31.172 10.07 1 95.5 134 PRO B CA 1
ATOM 4744 C C . PRO B 1 134 ? 11.805 29.656 10.125 1 95.5 134 PRO B C 1
ATOM 4746 O O . PRO B 1 134 ? 12.203 29.078 11.141 1 95.5 134 PRO B O 1
ATOM 4749 N N . ASN B 1 135 ? 11.438 28.984 9.125 1 92.44 135 ASN B N 1
ATOM 4750 C CA . ASN B 1 135 ? 11.484 27.516 9.078 1 92.44 135 ASN B CA 1
ATOM 4751 C C . ASN B 1 135 ? 12.789 27.016 8.461 1 92.44 135 ASN B C 1
ATOM 4753 O O . ASN B 1 135 ? 12.992 25.812 8.336 1 92.44 135 ASN B O 1
ATOM 4757 N N . GLY B 1 136 ? 13.656 27.828 8.102 1 87.81 136 GLY B N 1
ATOM 4758 C CA . GLY B 1 136 ? 14.969 27.453 7.598 1 87.81 136 GLY B CA 1
ATOM 4759 C C . GLY B 1 136 ? 14.969 27.141 6.113 1 87.81 136 GLY B C 1
ATOM 4760 O O . GLY B 1 136 ? 15.867 26.453 5.625 1 87.81 136 GLY B O 1
ATOM 4761 N N . ALA B 1 137 ? 13.859 27.484 5.434 1 73.38 137 ALA B N 1
ATOM 4762 C CA . ALA B 1 137 ? 13.727 27.25 3.998 1 73.38 137 ALA B CA 1
ATOM 4763 C C . ALA B 1 137 ? 13.836 25.766 3.674 1 73.38 137 ALA B C 1
ATOM 4765 O O . ALA B 1 137 ? 14.508 25.375 2.717 1 73.38 137 ALA B O 1
ATOM 4766 N N . ILE B 1 138 ? 13.391 25 4.523 1 73.25 138 ILE B N 1
ATOM 4767 C CA . ILE B 1 138 ? 13.477 23.547 4.379 1 73.25 138 ILE B CA 1
ATOM 4768 C C . ILE B 1 138 ? 12.344 23.047 3.492 1 73.25 138 ILE B C 1
ATOM 4770 O O . ILE B 1 138 ? 11.203 23.5 3.627 1 73.25 138 ILE B O 1
ATOM 4774 N N . ASP B 1 139 ? 12.859 22.312 2.385 1 64.56 139 ASP B N 1
ATOM 4775 C CA . ASP B 1 139 ? 11.867 21.688 1.528 1 64.56 139 ASP B CA 1
ATOM 4776 C C . ASP B 1 139 ? 11.898 20.156 1.679 1 64.56 139 ASP B C 1
ATOM 4778 O O . ASP B 1 139 ? 12.758 19.5 1.1 1 64.56 139 ASP B O 1
ATOM 4782 N N . ASN B 1 140 ? 11.047 19.578 2.365 1 58.25 140 ASN B N 1
ATOM 4783 C CA . ASN B 1 140 ? 10.836 18.141 2.441 1 58.25 140 ASN B CA 1
ATOM 4784 C C . ASN B 1 140 ? 12.102 17.406 2.879 1 58.25 140 ASN B C 1
ATOM 4786 O O . ASN B 1 140 ? 12.406 16.328 2.367 1 58.25 140 ASN B O 1
ATOM 4790 N N . GLU B 1 141 ? 12.969 18.047 3.635 1 62.84 141 GLU B N 1
ATOM 4791 C CA . GLU B 1 141 ? 14.203 17.406 4.059 1 62.84 141 GLU B CA 1
ATOM 4792 C C . GLU B 1 141 ? 14.125 16.969 5.523 1 62.84 141 GLU B C 1
ATOM 4794 O O . GLU B 1 141 ? 13.289 17.469 6.277 1 62.84 141 GLU B O 1
ATOM 4799 N N . VAL B 1 142 ? 14.891 15.891 5.73 1 70.81 142 VAL B N 1
ATOM 4800 C CA . VAL B 1 142 ? 14.938 15.344 7.082 1 70.81 142 VAL B CA 1
ATOM 4801 C C . VAL B 1 142 ? 15.945 16.125 7.922 1 70.81 142 VAL B C 1
ATOM 4803 O O . VAL B 1 142 ? 16.953 15.578 8.367 1 70.81 142 VAL B O 1
ATOM 4806 N N . ILE B 1 143 ? 15.883 17.469 7.941 1 78.12 143 ILE B N 1
ATOM 4807 C CA . ILE B 1 143 ? 16.734 18.344 8.758 1 78.12 143 ILE B CA 1
ATOM 4808 C C . ILE B 1 143 ? 15.883 19.047 9.805 1 78.12 143 ILE B C 1
ATOM 4810 O O . ILE B 1 143 ? 14.742 19.438 9.539 1 78.12 143 ILE B O 1
ATOM 4814 N N . PRO B 1 144 ? 16.562 19.156 10.977 1 86.31 144 PRO B N 1
ATOM 4815 C CA . PRO B 1 144 ? 15.805 19.859 12.016 1 86.31 144 PRO B CA 1
ATOM 4816 C C . PRO B 1 144 ? 15.531 21.312 11.648 1 86.31 144 PRO B C 1
ATOM 4818 O O . PRO B 1 144 ? 16.375 21.984 11.047 1 86.31 144 PRO B O 1
ATOM 4821 N N . THR B 1 145 ? 14.406 21.734 11.992 1 91.25 145 THR B N 1
ATOM 4822 C CA . THR B 1 145 ? 14.07 23.156 11.812 1 91.25 145 THR B CA 1
ATOM 4823 C C . THR B 1 145 ? 14.82 24.016 12.828 1 91.25 145 THR B C 1
ATOM 4825 O O . THR B 1 145 ? 15.328 23.5 13.828 1 91.25 145 THR B O 1
ATOM 4828 N N . PRO B 1 146 ? 14.883 25.328 12.547 1 93.5 146 PRO B N 1
ATOM 4829 C CA . PRO B 1 146 ? 15.523 26.219 13.516 1 93.5 146 PRO B CA 1
ATOM 4830 C C . PRO B 1 146 ? 14.891 26.156 14.898 1 93.5 146 PRO B C 1
ATOM 4832 O O . PRO B 1 146 ? 15.594 26.172 15.914 1 93.5 146 PRO B O 1
ATOM 4835 N N . VAL B 1 147 ? 13.602 25.969 14.961 1 94.88 147 VAL B N 1
ATOM 4836 C CA . VAL B 1 147 ? 12.914 25.859 16.234 1 94.88 147 VAL B CA 1
ATOM 4837 C C . VAL B 1 147 ? 13.336 24.578 16.953 1 94.88 147 VAL B C 1
ATOM 4839 O O . VAL B 1 147 ? 13.578 24.578 18.156 1 94.88 147 VAL B O 1
ATOM 4842 N N . GLN B 1 148 ? 13.383 23.531 16.25 1 91.75 148 GLN B N 1
ATOM 4843 C CA . GLN B 1 148 ? 13.812 22.266 16.812 1 91.75 148 GLN B CA 1
ATOM 4844 C C . GLN B 1 148 ? 15.25 22.328 17.312 1 91.75 148 GLN B C 1
ATOM 4846 O O . GLN B 1 148 ? 15.562 21.812 18.391 1 91.75 148 GLN B O 1
ATOM 4851 N N . ALA B 1 149 ? 16.047 22.969 16.531 1 90.38 149 ALA B N 1
ATOM 4852 C CA . ALA B 1 149 ? 17.422 23.172 16.969 1 90.38 149 ALA B CA 1
ATOM 4853 C C . ALA B 1 149 ? 17.484 23.984 18.25 1 90.38 149 ALA B C 1
ATOM 4855 O O . ALA B 1 149 ? 18.219 23.641 19.172 1 90.38 149 ALA B O 1
ATOM 4856 N N . ALA B 1 150 ? 16.734 25.078 18.281 1 93.94 150 ALA B N 1
ATOM 4857 C CA . ALA B 1 150 ? 16.672 25.906 19.469 1 93.94 150 ALA B CA 1
ATOM 4858 C C . ALA B 1 150 ? 16.25 25.094 20.688 1 93.94 150 ALA B C 1
ATOM 4860 O O . ALA B 1 150 ? 16.766 25.281 21.781 1 93.94 150 ALA B O 1
ATOM 4861 N N . ALA B 1 151 ? 15.312 24.156 20.484 1 92.88 151 ALA B N 1
ATOM 4862 C CA . ALA B 1 151 ? 14.836 23.312 21.578 1 92.88 151 ALA B CA 1
ATOM 4863 C C . ALA B 1 151 ? 15.945 22.375 22.062 1 92.88 151 ALA B C 1
ATOM 4865 O O . ALA B 1 151 ? 16.109 22.188 23.281 1 92.88 151 ALA B O 1
ATOM 4866 N N . ILE B 1 152 ? 16.609 21.812 21.172 1 88.81 152 ILE B N 1
ATOM 4867 C CA . ILE B 1 152 ? 17.688 20.875 21.5 1 88.81 152 ILE B CA 1
ATOM 4868 C C . ILE B 1 152 ? 18.734 21.578 22.359 1 88.81 152 ILE B C 1
ATOM 4870 O O . ILE B 1 152 ? 19.234 21 23.328 1 88.81 152 ILE B O 1
ATOM 4874 N N . TYR B 1 153 ? 19.016 22.828 22.094 1 90.19 153 TYR B N 1
ATOM 4875 C CA . TYR B 1 153 ? 20.062 23.562 22.781 1 90.19 153 TYR B CA 1
ATOM 4876 C C . TYR B 1 153 ? 19.484 24.422 23.891 1 90.19 153 TYR B C 1
ATOM 4878 O O . TYR B 1 153 ? 20.156 25.312 24.406 1 90.19 153 TYR B O 1
ATOM 4886 N N . ASP B 1 154 ? 18.234 24.297 24.219 1 91.5 154 ASP B N 1
ATOM 4887 C CA . ASP B 1 154 ? 17.547 24.938 25.344 1 91.5 154 ASP B CA 1
ATOM 4888 C C . ASP B 1 154 ? 17.547 26.453 25.188 1 91.5 154 ASP B C 1
ATOM 4890 O O . ASP B 1 154 ? 17.844 27.172 26.141 1 91.5 154 ASP B O 1
ATOM 4894 N N . ARG B 1 155 ? 17.312 26.844 23.969 1 94.12 155 ARG B N 1
ATOM 4895 C CA . ARG B 1 155 ? 17.234 28.281 23.672 1 94.12 155 ARG B CA 1
ATOM 4896 C C . ARG B 1 155 ? 15.789 28.734 23.562 1 94.12 155 ARG B C 1
ATOM 4898 O O . ARG B 1 155 ? 15.305 29.016 22.453 1 94.12 155 ARG B O 1
ATOM 4905 N N . ASP B 1 156 ? 15.125 29.016 24.688 1 95.38 156 ASP B N 1
ATOM 4906 C CA . ASP B 1 156 ? 13.719 29.422 24.719 1 95.38 156 ASP B CA 1
ATOM 4907 C C . ASP B 1 156 ? 13.523 30.797 24.078 1 95.38 156 ASP B C 1
ATOM 4909 O O . ASP B 1 156 ? 12.508 31.047 23.438 1 95.38 156 ASP B O 1
ATOM 4913 N N . ASP B 1 157 ? 14.555 31.594 24.297 1 95.12 157 ASP B N 1
ATOM 4914 C CA . ASP B 1 157 ? 14.477 32.938 23.766 1 95.12 157 ASP B CA 1
ATOM 4915 C C . ASP B 1 157 ? 14.43 32.938 22.234 1 95.12 157 ASP B C 1
ATOM 4917 O O . ASP B 1 157 ? 13.609 33.625 21.625 1 95.12 157 ASP B O 1
ATOM 4921 N N . ILE B 1 158 ? 15.234 32.094 21.641 1 96 158 ILE B N 1
ATOM 4922 C CA . ILE B 1 158 ? 15.289 31.984 20.188 1 96 158 ILE B CA 1
ATOM 4923 C C . ILE B 1 158 ? 14.016 31.344 19.656 1 96 158 ILE B C 1
ATOM 4925 O O . ILE B 1 158 ? 13.43 31.797 18.672 1 96 158 ILE B O 1
ATOM 4929 N N . ALA B 1 159 ? 13.594 30.312 20.344 1 96.31 159 ALA B N 1
ATOM 4930 C CA . ALA B 1 159 ? 12.367 29.625 19.938 1 96.31 159 ALA B CA 1
ATOM 4931 C C . ALA B 1 159 ? 11.18 30.578 19.953 1 96.31 159 ALA B C 1
ATOM 4933 O O . ALA B 1 159 ? 10.359 30.578 19.031 1 96.31 159 ALA B O 1
ATOM 4934 N N . GLU B 1 160 ? 11.125 31.359 20.984 1 96.75 160 GLU B N 1
ATOM 4935 C CA . GLU B 1 160 ? 10.039 32.312 21.109 1 96.75 160 GLU B CA 1
ATOM 4936 C C . GLU B 1 160 ? 10.039 33.312 19.938 1 96.75 160 GLU B C 1
ATOM 4938 O O . GLU B 1 160 ? 8.984 33.594 19.344 1 96.75 160 GLU B O 1
ATOM 4943 N N . ALA B 1 161 ? 11.203 33.781 19.594 1 96.44 161 ALA B N 1
ATOM 4944 C CA . ALA B 1 161 ? 11.328 34.719 18.484 1 96.44 161 ALA B CA 1
ATOM 4945 C C . ALA B 1 161 ? 10.93 34.094 17.156 1 96.44 161 ALA B C 1
ATOM 4947 O O . ALA B 1 161 ? 10.219 34.688 16.344 1 96.44 161 ALA B O 1
ATOM 4948 N N . LEU B 1 162 ? 11.336 32.875 16.984 1 96.88 162 LEU B N 1
ATOM 4949 C CA . LEU B 1 162 ? 11.047 32.156 15.742 1 96.88 162 LEU B CA 1
ATOM 4950 C C . LEU B 1 162 ? 9.555 31.875 15.617 1 96.88 162 LEU B C 1
ATOM 4952 O O . LEU B 1 162 ? 8.953 32.125 14.562 1 96.88 162 LEU B O 1
ATOM 4956 N N . ILE B 1 163 ? 8.938 31.422 16.656 1 96.25 163 ILE B N 1
ATOM 4957 C CA . ILE B 1 163 ? 7.516 31.109 16.672 1 96.25 163 ILE B CA 1
ATOM 4958 C C . ILE B 1 163 ? 6.707 32.375 16.453 1 96.25 163 ILE B C 1
ATOM 4960 O O . ILE B 1 163 ? 5.738 32.375 15.688 1 96.25 163 ILE B O 1
ATOM 4964 N N . GLY B 1 164 ? 7.168 33.375 17.078 1 94.44 164 GLY B N 1
ATOM 4965 C CA . GLY B 1 164 ? 6.52 34.656 16.891 1 94.44 164 GLY B CA 1
ATOM 4966 C C . GLY B 1 164 ? 6.582 35.156 15.469 1 94.44 164 GLY B C 1
ATOM 4967 O O . GLY B 1 164 ? 5.695 35.906 15.016 1 94.44 164 GLY B O 1
ATOM 4968 N N . ALA B 1 165 ? 7.621 34.719 14.758 1 95.38 165 ALA B N 1
ATOM 4969 C CA . ALA B 1 165 ? 7.812 35.156 13.375 1 95.38 165 ALA B CA 1
ATOM 4970 C C . ALA B 1 165 ? 7.109 34.219 12.406 1 95.38 165 ALA B C 1
ATOM 4972 O O . ALA B 1 165 ? 7.215 34.375 11.188 1 95.38 165 ALA B O 1
ATOM 4973 N N . GLY B 1 166 ? 6.445 33.188 12.961 1 93.5 166 GLY B N 1
ATOM 4974 C CA . GLY B 1 166 ? 5.625 32.344 12.109 1 93.5 166 GLY B CA 1
ATOM 4975 C C . GLY B 1 166 ? 6.215 30.969 11.891 1 93.5 166 GLY B C 1
ATOM 4976 O O . GLY B 1 166 ? 5.742 30.219 11.039 1 93.5 166 GLY B O 1
ATOM 4977 N N . ALA B 1 167 ? 7.242 30.625 12.617 1 94.81 167 ALA B N 1
ATOM 4978 C CA . ALA B 1 167 ? 7.812 29.297 12.492 1 94.81 167 ALA B CA 1
ATOM 4979 C C . ALA B 1 167 ? 6.809 28.219 12.914 1 94.81 167 ALA B C 1
ATOM 4981 O O . ALA B 1 167 ? 6.137 28.375 13.945 1 94.81 167 ALA B O 1
ATOM 4982 N N . VAL B 1 168 ? 6.707 27.203 12.117 1 92.62 168 VAL B N 1
ATOM 4983 C CA . VAL B 1 168 ? 5.793 26.109 12.422 1 92.62 168 VAL B CA 1
ATOM 4984 C C . VAL B 1 168 ? 6.512 25.047 13.266 1 92.62 168 VAL B C 1
ATOM 4986 O O . VAL B 1 168 ? 7.629 24.641 12.938 1 92.62 168 VAL B O 1
ATOM 4989 N N . VAL B 1 169 ? 5.887 24.688 14.352 1 94.31 169 VAL B N 1
ATOM 4990 C CA . VAL B 1 169 ? 6.5 23.719 15.25 1 94.31 169 VAL B CA 1
ATOM 4991 C C . VAL B 1 169 ? 5.984 22.312 14.914 1 94.31 169 VAL B C 1
ATOM 4993 O O . VAL B 1 169 ? 4.773 22.078 14.883 1 94.31 169 VAL B O 1
ATOM 4996 N N . THR B 1 170 ? 6.883 21.406 14.648 1 89.44 170 THR B N 1
ATOM 4997 C CA . THR B 1 170 ? 6.543 20.016 14.336 1 89.44 170 THR B CA 1
ATOM 4998 C C . THR B 1 170 ? 7.43 19.062 15.125 1 89.44 170 THR B C 1
ATOM 5000 O O . THR B 1 170 ? 8.453 19.469 15.68 1 89.44 170 THR B O 1
ATOM 5003 N N . THR B 1 171 ? 6.992 17.875 15.195 1 89.88 171 THR B N 1
ATOM 5004 C CA . THR B 1 171 ? 7.816 16.844 15.805 1 89.88 171 THR B CA 1
ATOM 5005 C C . THR B 1 171 ? 8.852 16.328 14.812 1 89.88 171 THR B C 1
ATOM 5007 O O . THR B 1 171 ? 8.789 16.625 13.617 1 89.88 171 THR B O 1
ATOM 5010 N N . PHE B 1 172 ? 9.766 15.625 15.383 1 86.44 172 PHE B N 1
ATOM 5011 C CA . PHE B 1 172 ? 10.836 15.078 14.562 1 86.44 172 PHE B CA 1
ATOM 5012 C C . PHE B 1 172 ? 10.352 13.875 13.758 1 86.44 172 PHE B C 1
ATOM 5014 O O . PHE B 1 172 ? 9.422 13.18 14.18 1 86.44 172 PHE B O 1
ATOM 5021 N N . SER B 1 173 ? 11.023 13.742 12.617 1 80.75 173 SER B N 1
ATOM 5022 C CA . SER B 1 173 ? 10.742 12.555 11.812 1 80.75 173 SER B CA 1
ATOM 5023 C C . SER B 1 173 ? 11.133 11.281 12.555 1 80.75 173 SER B C 1
ATOM 5025 O O . SER B 1 173 ? 12.094 11.273 13.32 1 80.75 173 SER B O 1
ATOM 5027 N N . LEU B 1 174 ? 10.516 10.211 12.203 1 78 174 LEU B N 1
ATOM 5028 C CA . LEU B 1 174 ? 10.773 8.938 12.852 1 78 174 LEU B CA 1
ATOM 5029 C C . LEU B 1 174 ? 12.125 8.375 12.438 1 78 174 LEU B C 1
ATOM 5031 O O . LEU B 1 174 ? 12.703 7.539 13.141 1 78 174 LEU B O 1
ATOM 5035 N N . ASN B 1 175 ? 12.555 8.812 11.328 1 71.5 175 ASN B N 1
ATOM 5036 C CA . ASN B 1 175 ? 13.828 8.32 10.812 1 71.5 175 ASN B CA 1
ATOM 5037 C C . ASN B 1 175 ? 15.008 8.977 11.516 1 71.5 175 ASN B C 1
ATOM 5039 O O . ASN B 1 175 ? 16.156 8.555 11.336 1 71.5 175 ASN B O 1
ATOM 5043 N N . CYS B 1 176 ? 14.711 10.008 12.281 1 72.5 176 CYS B N 1
ATOM 5044 C CA . CYS B 1 176 ? 15.758 10.688 13.039 1 72.5 176 CYS B CA 1
ATOM 5045 C C . CYS B 1 176 ? 16.141 9.883 14.273 1 72.5 176 CYS B C 1
ATOM 5047 O O . CYS B 1 176 ? 15.281 9.43 15.023 1 72.5 176 CYS B O 1
ATOM 5049 N N . HIS B 1 177 ? 17.469 9.742 14.328 1 73.69 177 HIS B N 1
ATOM 5050 C CA . HIS B 1 177 ? 17.953 9.062 15.523 1 73.69 177 HIS B CA 1
ATOM 5051 C C . HIS B 1 177 ? 17.578 9.828 16.781 1 73.69 177 HIS B C 1
ATOM 5053 O O . HIS B 1 177 ? 17.625 11.055 16.812 1 73.69 177 HIS B O 1
ATOM 5059 N N . GLN B 1 178 ? 17.109 9.367 17.797 1 80.75 178 GLN B N 1
ATOM 5060 C CA . GLN B 1 178 ? 16.766 9.922 19.094 1 80.75 178 GLN B CA 1
ATOM 5061 C C . GLN B 1 178 ? 15.531 10.82 19 1 80.75 178 GLN B C 1
ATOM 5063 O O . GLN B 1 178 ? 15.422 11.805 19.734 1 80.75 178 GLN B O 1
ATOM 5068 N N . HIS B 1 179 ? 14.773 10.648 18.047 1 82.25 179 HIS B N 1
ATOM 5069 C CA . HIS B 1 179 ? 13.594 11.484 17.828 1 82.25 179 HIS B CA 1
ATOM 5070 C C . HIS B 1 179 ? 12.742 11.586 19.094 1 82.25 179 HIS B C 1
ATOM 5072 O O . HIS B 1 179 ? 12.18 12.648 19.375 1 82.25 179 HIS B O 1
ATOM 5078 N N . ASP B 1 180 ? 12.758 10.617 19.906 1 86.81 180 ASP B N 1
ATOM 5079 C CA . ASP B 1 180 ? 11.93 10.609 21.094 1 86.81 180 ASP B CA 1
ATOM 5080 C C . ASP B 1 180 ? 12.43 11.625 22.125 1 86.81 180 ASP B C 1
ATOM 5082 O O . ASP B 1 180 ? 11.648 12.414 22.656 1 86.81 180 ASP B O 1
ATOM 5086 N N . ALA B 1 181 ? 13.672 11.586 22.281 1 88.94 181 ALA B N 1
ATOM 5087 C CA . ALA B 1 181 ? 14.273 12.508 23.234 1 88.94 181 ALA B CA 1
ATOM 5088 C C . ALA B 1 181 ? 14.141 13.953 22.766 1 88.94 181 ALA B C 1
ATOM 5090 O O . ALA B 1 181 ? 13.852 14.844 23.578 1 88.94 181 ALA B O 1
ATOM 5091 N N . TYR B 1 182 ? 14.297 14.203 21.578 1 89.38 182 TYR B N 1
ATOM 5092 C CA . TYR B 1 182 ? 14.219 15.547 21.031 1 89.38 182 TYR B CA 1
ATOM 5093 C C . TYR B 1 182 ? 12.789 16.062 21.062 1 89.38 182 TYR B C 1
ATOM 5095 O O . TYR B 1 182 ? 12.555 17.25 21.344 1 89.38 182 TYR B O 1
ATOM 5103 N N . ASP B 1 183 ? 11.883 15.211 20.797 1 92.81 183 ASP B N 1
ATOM 5104 C CA . ASP B 1 183 ? 10.484 15.609 20.875 1 92.81 183 ASP B CA 1
ATOM 5105 C C . ASP B 1 183 ? 10.102 16.031 22.297 1 92.81 183 ASP B C 1
ATOM 5107 O O . ASP B 1 183 ? 9.336 16.969 22.484 1 92.81 183 ASP B O 1
ATOM 5111 N N . GLU B 1 184 ? 10.672 15.359 23.203 1 94 184 GLU B N 1
ATOM 5112 C CA . GLU B 1 184 ? 10.422 15.719 24.594 1 94 184 GLU B CA 1
ATOM 5113 C C . GLU B 1 184 ? 10.977 17.094 24.922 1 94 184 GLU B C 1
ATOM 5115 O O . GLU B 1 184 ? 10.352 17.875 25.656 1 94 184 GLU B O 1
ATOM 5120 N N . LYS B 1 185 ? 12.086 17.359 24.406 1 94.06 185 LYS B N 1
ATOM 5121 C CA . LYS B 1 185 ? 12.672 18.688 24.609 1 94.06 185 LYS B CA 1
ATOM 5122 C C . LYS B 1 185 ? 11.805 19.781 24 1 94.06 185 LYS B C 1
ATOM 5124 O O . LYS B 1 185 ? 11.625 20.844 24.594 1 94.06 185 LYS B O 1
ATOM 5129 N N . VAL B 1 186 ? 11.328 19.484 22.844 1 95.62 186 VAL B N 1
ATOM 5130 C CA . VAL B 1 186 ? 10.453 20.453 22.188 1 95.62 186 VAL B CA 1
ATOM 5131 C C . VAL B 1 186 ? 9.203 20.672 23.047 1 95.62 186 VAL B C 1
ATOM 5133 O O . VAL B 1 186 ? 8.789 21.812 23.266 1 95.62 186 VAL B O 1
ATOM 5136 N N . SER B 1 187 ? 8.648 19.594 23.531 1 96.94 187 SER B N 1
ATOM 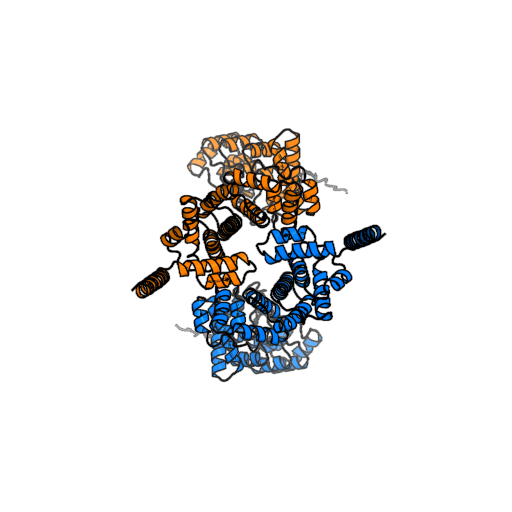5137 C CA . SER B 1 187 ? 7.457 19.672 24.359 1 96.94 187 SER B CA 1
ATOM 5138 C C . SER B 1 187 ? 7.727 20.484 25.625 1 96.94 187 SER B C 1
ATOM 5140 O O . SER B 1 187 ? 6.969 21.391 25.969 1 96.94 187 SER B O 1
ATOM 5142 N N . LYS B 1 188 ? 8.812 20.203 26.281 1 97.06 188 LYS B N 1
ATOM 5143 C CA . LYS B 1 188 ? 9.172 20.891 27.5 1 97.06 188 LYS B CA 1
ATOM 5144 C C . LYS B 1 188 ? 9.375 22.391 27.25 1 97.06 188 LYS B C 1
ATOM 5146 O O . LYS B 1 188 ? 8.938 23.219 28.031 1 97.06 188 LYS B O 1
ATOM 5151 N N . MET B 1 189 ? 10.016 22.656 26.188 1 96.88 189 MET B N 1
ATOM 5152 C CA . MET B 1 189 ? 10.25 24.047 25.812 1 96.88 189 MET B CA 1
ATOM 5153 C C . MET B 1 189 ? 8.93 24.797 25.609 1 96.88 189 MET B C 1
ATOM 5155 O O . MET B 1 189 ? 8.742 25.891 26.109 1 96.88 189 MET B O 1
ATOM 5159 N N . LEU B 1 190 ? 7.977 24.188 24.953 1 97.5 190 LEU B N 1
ATOM 5160 C CA . LEU B 1 190 ? 6.688 24.812 24.688 1 97.5 190 LEU B CA 1
ATOM 5161 C C . LEU B 1 190 ? 5.902 25.031 25.969 1 97.5 190 LEU B C 1
ATOM 5163 O O . LEU B 1 190 ? 5.23 26.047 26.141 1 97.5 190 LEU B O 1
ATOM 5167 N N . HIS B 1 191 ? 6.004 24.109 26.875 1 97.38 191 HIS B N 1
ATOM 5168 C CA . HIS B 1 191 ? 5.332 24.25 28.172 1 97.38 191 HIS B CA 1
ATOM 5169 C C . HIS B 1 191 ? 5.922 25.391 28.984 1 97.38 191 HIS B C 1
ATOM 5171 O O . HIS B 1 191 ? 5.184 26.156 29.609 1 97.38 191 HIS B O 1
ATOM 5177 N N . ARG B 1 192 ? 7.254 25.516 28.906 1 97.5 192 ARG B N 1
ATOM 5178 C CA . ARG B 1 192 ? 7.898 26.625 29.594 1 97.5 192 ARG B CA 1
ATOM 5179 C C . ARG B 1 192 ? 7.473 27.953 29 1 97.5 192 ARG B C 1
ATOM 5181 O O . ARG B 1 192 ? 7.125 28.891 29.719 1 97.5 192 ARG B O 1
ATOM 5188 N N . LEU B 1 193 ? 7.508 28.016 27.719 1 97.25 193 LEU B N 1
ATOM 5189 C CA . LEU B 1 193 ? 7.133 29.25 27.047 1 97.25 193 LEU B CA 1
ATOM 5190 C C . LEU B 1 193 ? 5.68 29.609 27.344 1 97.25 193 LEU B C 1
ATOM 5192 O O . LEU B 1 193 ? 5.355 30.781 27.547 1 97.25 193 LEU B O 1
ATOM 5196 N N . ALA B 1 194 ? 4.793 28.672 27.375 1 96.69 194 ALA B N 1
ATOM 5197 C CA . ALA B 1 194 ? 3.389 28.906 27.703 1 96.69 194 ALA B CA 1
ATOM 5198 C C . ALA B 1 194 ? 3.232 29.406 29.125 1 96.69 194 ALA B C 1
ATOM 5200 O O . ALA B 1 194 ? 2.471 30.344 29.375 1 96.69 194 ALA B O 1
ATOM 5201 N N . SER B 1 195 ? 3.969 28.844 30.016 1 96.38 195 SER B N 1
ATOM 5202 C CA . SER B 1 195 ? 3.918 29.234 31.422 1 96.38 195 SER B CA 1
ATOM 5203 C C . SER B 1 195 ? 4.426 30.672 31.594 1 96.38 195 SER B C 1
ATOM 5205 O O . SER B 1 195 ? 3.986 31.375 32.5 1 96.38 195 SER B O 1
ATOM 5207 N N . ASN B 1 196 ? 5.332 31.047 30.703 1 95.44 196 ASN B N 1
ATOM 5208 C CA . ASN B 1 196 ? 5.91 32.375 30.766 1 95.44 196 ASN B CA 1
ATOM 5209 C C . ASN B 1 196 ? 5.027 33.406 30.062 1 95.44 196 ASN B C 1
ATOM 5211 O O . ASN B 1 196 ? 5.434 34.562 29.875 1 95.44 196 ASN B O 1
ATOM 5215 N N . GLY B 1 197 ? 3.883 32.938 29.594 1 93.06 197 GLY B N 1
ATOM 5216 C CA . GLY B 1 197 ? 2.9 33.906 29.094 1 93.06 197 GLY B CA 1
ATOM 5217 C C . GLY B 1 197 ? 2.867 33.969 27.578 1 93.06 197 GLY B C 1
ATOM 5218 O O . GLY B 1 197 ? 2.201 34.844 27.016 1 93.06 197 GLY B O 1
ATOM 5219 N N . VAL B 1 198 ? 3.619 33.219 26.875 1 94 198 VAL B N 1
ATOM 5220 C CA . VAL B 1 198 ? 3.535 33.156 25.422 1 94 198 VAL B CA 1
ATOM 5221 C C . VAL B 1 198 ? 2.271 32.438 24.984 1 94 198 VAL B C 1
ATOM 5223 O O . VAL B 1 198 ? 2.27 31.203 24.891 1 94 198 VAL B O 1
ATOM 5226 N N . GLN B 1 199 ? 1.274 33.094 24.641 1 92.88 199 GLN B N 1
ATOM 5227 C CA . GLN B 1 199 ? -0.079 32.562 24.469 1 92.88 199 GLN B CA 1
ATOM 5228 C C . GLN B 1 199 ? -0.139 31.531 23.359 1 92.88 199 GLN B C 1
ATOM 5230 O O . GLN B 1 199 ? -0.784 30.484 23.5 1 92.88 199 GLN B O 1
ATOM 5235 N N . ILE B 1 200 ? 0.487 31.797 22.25 1 94.81 200 ILE B N 1
ATOM 5236 C CA . ILE B 1 200 ? 0.405 30.922 21.094 1 94.81 200 ILE B CA 1
ATOM 5237 C C . ILE B 1 200 ? 0.972 29.547 21.438 1 94.81 200 ILE B C 1
ATOM 5239 O O . ILE B 1 200 ? 0.504 28.516 20.922 1 94.81 200 ILE B O 1
ATOM 5243 N N . CYS B 1 201 ? 1.909 29.469 22.359 1 95.69 201 CYS B N 1
ATOM 5244 C CA . CYS B 1 201 ? 2.557 28.219 22.734 1 95.69 201 CYS B CA 1
ATOM 5245 C C . CYS B 1 201 ? 1.622 27.344 23.562 1 95.69 201 CYS B C 1
ATOM 5247 O O . CYS B 1 201 ? 1.76 26.125 23.578 1 95.69 201 CYS B O 1
ATOM 5249 N N . SER B 1 202 ? 0.622 28 24.219 1 94.56 202 SER B N 1
ATOM 5250 C CA . SER B 1 202 ? -0.367 27.234 24.984 1 94.56 202 SER B CA 1
ATOM 5251 C C . SER B 1 202 ? -1.236 26.391 24.078 1 94.56 202 SER B C 1
ATOM 5253 O O . SER B 1 202 ? -1.713 25.328 24.469 1 94.56 202 SER B O 1
ATOM 5255 N N . GLN B 1 203 ? -1.341 26.797 22.906 1 94.31 203 GLN B N 1
ATOM 5256 C CA . GLN B 1 203 ? -2.145 26.062 21.938 1 94.31 203 GLN B CA 1
ATOM 5257 C C . GLN B 1 203 ? -1.288 25.078 21.156 1 94.31 203 GLN B C 1
ATOM 5259 O O . GLN B 1 203 ? -1.686 23.922 20.953 1 94.31 203 GLN B O 1
ATOM 5264 N N . ILE B 1 204 ? -0.112 25.516 20.828 1 96 204 ILE B N 1
ATOM 5265 C CA . ILE B 1 204 ? 0.767 24.703 19.984 1 96 204 ILE B CA 1
ATOM 5266 C C . ILE B 1 204 ? 1.207 23.453 20.75 1 96 204 ILE B C 1
ATOM 5268 O O . ILE B 1 204 ? 1.336 22.375 20.172 1 96 204 ILE B O 1
ATOM 5272 N N . LYS B 1 205 ? 1.41 23.625 22.062 1 96.56 205 LYS B N 1
ATOM 5273 C CA . LYS B 1 205 ? 1.938 22.516 22.859 1 96.56 205 LYS B CA 1
ATOM 5274 C C . LYS B 1 205 ? 0.991 21.328 22.844 1 96.56 205 LYS B C 1
ATOM 5276 O O . LYS B 1 205 ? 1.431 20.172 22.938 1 96.56 205 LYS B O 1
ATOM 5281 N N . VAL B 1 206 ? -0.295 21.562 22.656 1 96.56 206 VAL B N 1
ATOM 5282 C CA . VAL B 1 206 ? -1.304 20.516 22.641 1 96.56 206 VAL B CA 1
ATOM 5283 C C . VAL B 1 206 ? -1.041 19.562 21.484 1 96.56 206 VAL B C 1
ATOM 5285 O O . VAL B 1 206 ? -1.092 18.344 21.641 1 96.56 206 VAL B O 1
ATOM 5288 N N . PHE B 1 207 ? -0.688 20.047 20.391 1 96.12 207 PHE B N 1
ATOM 5289 C CA . PHE B 1 207 ? -0.54 19.266 19.172 1 96.12 207 PHE B CA 1
ATOM 5290 C C . PHE B 1 207 ? 0.784 18.5 19.172 1 96.12 207 PHE B C 1
ATOM 5292 O O . PHE B 1 207 ? 0.872 17.391 18.641 1 96.12 207 PHE B O 1
ATOM 5299 N N . VAL B 1 208 ? 1.827 19.125 19.719 1 95.88 208 VAL B N 1
ATOM 5300 C CA . VAL B 1 208 ? 3.092 18.406 19.875 1 95.88 208 VAL B CA 1
ATOM 5301 C C . VAL B 1 208 ? 2.92 17.25 20.859 1 95.88 208 VAL B C 1
ATOM 5303 O O . VAL B 1 208 ? 3.367 16.141 20.594 1 95.88 208 VAL B O 1
ATOM 5306 N N . ASP B 1 209 ? 2.23 17.562 21.953 1 96.88 209 ASP B N 1
ATOM 5307 C CA . ASP B 1 209 ? 1.96 16.516 22.938 1 96.88 209 ASP B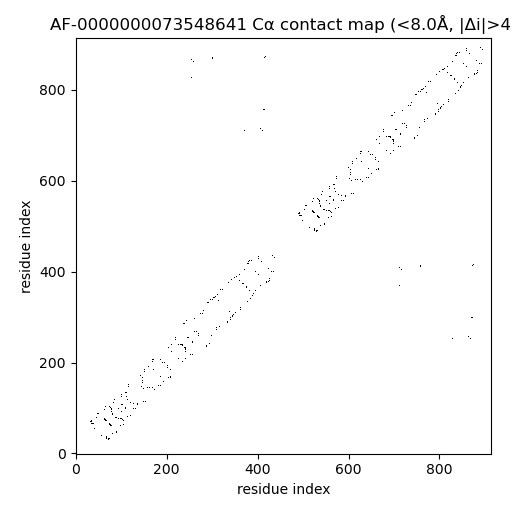 CA 1
ATOM 5308 C C . ASP B 1 209 ? 1.103 15.398 22.344 1 96.88 209 ASP B C 1
ATOM 5310 O O . ASP B 1 209 ? 1.282 14.227 22.672 1 96.88 209 ASP B O 1
ATOM 5314 N N . LEU B 1 210 ? 0.173 15.789 21.547 1 97 210 LEU B N 1
ATOM 5315 C CA . LEU B 1 210 ? -0.688 14.82 20.891 1 97 210 LEU B CA 1
ATOM 5316 C C . LEU B 1 210 ? 0.129 13.875 20 1 97 210 LEU B C 1
ATOM 5318 O O . LEU B 1 210 ? -0.025 12.656 20.078 1 97 210 LEU B O 1
ATOM 5322 N N . ASP B 1 211 ? 0.982 14.453 19.203 1 94.94 211 ASP B N 1
ATOM 5323 C CA . ASP B 1 211 ? 1.817 13.656 18.312 1 94.94 211 ASP B CA 1
ATOM 5324 C C . ASP B 1 211 ? 2.674 12.664 19.094 1 94.94 211 ASP B C 1
ATOM 5326 O O . ASP B 1 211 ? 2.807 11.5 18.703 1 94.94 211 ASP B O 1
ATOM 5330 N N . ILE B 1 212 ? 3.195 13.125 20.172 1 95 212 ILE B N 1
ATOM 5331 C CA . ILE B 1 212 ? 4.027 12.289 21.031 1 95 212 ILE B CA 1
ATOM 5332 C C . ILE B 1 212 ? 3.176 11.18 21.641 1 95 212 ILE B C 1
ATOM 5334 O O . ILE B 1 212 ? 3.586 10.016 21.656 1 95 212 ILE B O 1
ATOM 5338 N N . ALA B 1 213 ? 2.02 11.531 22.109 1 96.19 213 ALA B N 1
ATOM 5339 C CA . ALA B 1 213 ? 1.129 10.57 22.75 1 96.19 213 ALA B CA 1
ATOM 5340 C C . ALA B 1 213 ? 0.687 9.484 21.766 1 96.19 213 ALA B C 1
ATOM 5342 O O . ALA B 1 213 ? 0.622 8.305 22.125 1 96.19 213 ALA B O 1
ATOM 5343 N N . ILE B 1 214 ? 0.336 9.836 20.562 1 95.19 214 ILE B N 1
ATOM 5344 C CA . ILE B 1 214 ? -0.109 8.891 19.547 1 95.19 214 ILE B CA 1
ATOM 5345 C C . ILE B 1 214 ? 0.98 7.852 19.297 1 95.19 214 ILE B C 1
ATOM 5347 O O . ILE B 1 214 ? 0.683 6.676 19.062 1 95.19 214 ILE B O 1
ATOM 5351 N N . ARG B 1 215 ? 2.254 8.242 19.391 1 91.06 215 ARG B N 1
ATOM 5352 C CA . ARG B 1 215 ? 3.383 7.363 19.094 1 91.06 215 ARG B CA 1
ATOM 5353 C C . ARG B 1 215 ? 3.709 6.48 20.297 1 91.06 215 ARG B C 1
ATOM 5355 O O . ARG B 1 215 ? 4.203 5.363 20.141 1 91.06 215 ARG B O 1
ATOM 5362 N N . ARG B 1 216 ? 3.328 6.918 21.5 1 92.06 216 ARG B N 1
ATOM 5363 C CA . ARG B 1 216 ? 3.848 6.266 22.703 1 92.06 216 ARG B CA 1
ATOM 5364 C C . ARG B 1 216 ? 2.732 5.555 23.469 1 92.06 216 ARG B C 1
ATOM 5366 O O . ARG B 1 216 ? 2.996 4.652 24.25 1 92.06 216 ARG B O 1
ATOM 5373 N N . LYS B 1 217 ? 1.539 6 23.281 1 94.56 217 LYS B N 1
ATOM 5374 C CA . LYS B 1 217 ? 0.456 5.5 24.125 1 94.56 217 LYS B CA 1
ATOM 5375 C C . LYS B 1 217 ? -0.575 4.738 23.297 1 94.56 217 LYS B C 1
ATOM 5377 O O . LYS B 1 217 ? -0.557 4.793 22.062 1 94.56 217 LYS B O 1
ATOM 5382 N N . ARG B 1 218 ? -1.476 3.979 24.016 1 93.06 218 ARG B N 1
ATOM 5383 C CA . ARG B 1 218 ? -2.604 3.303 23.391 1 93.06 218 ARG B CA 1
ATOM 5384 C C . ARG B 1 218 ? -3.705 4.293 23.031 1 93.06 218 ARG B C 1
ATOM 5386 O O . ARG B 1 218 ? -3.842 5.34 23.672 1 93.06 218 ARG B O 1
ATOM 5393 N N . PRO B 1 219 ? -4.461 4.035 21.984 1 93.75 219 PRO B N 1
ATOM 5394 C CA . PRO B 1 219 ? -5.516 4.949 21.547 1 93.75 219 PRO B CA 1
ATOM 5395 C C . PRO B 1 219 ? -6.461 5.344 22.688 1 93.75 219 PRO B C 1
ATOM 5397 O O . PRO B 1 219 ? -6.84 6.512 22.797 1 93.75 219 PRO B O 1
ATOM 5400 N N . GLU B 1 220 ? -6.777 4.426 23.547 1 93.06 220 GLU B N 1
ATOM 5401 C CA . GLU B 1 220 ? -7.691 4.727 24.641 1 93.06 220 GLU B CA 1
ATOM 5402 C C . GLU B 1 220 ? -7.125 5.812 25.562 1 93.06 220 GLU B C 1
ATOM 5404 O O . GLU B 1 220 ? -7.852 6.711 25.984 1 93.06 220 GLU B O 1
ATOM 5409 N N . GLU B 1 221 ? -5.898 5.699 25.812 1 96.81 221 GLU B N 1
ATOM 5410 C CA . GLU B 1 221 ? -5.234 6.684 26.656 1 96.81 221 GLU B CA 1
ATOM 5411 C C . GLU B 1 221 ? -5.188 8.055 25.984 1 96.81 221 GLU B C 1
ATOM 5413 O O . GLU B 1 221 ? -5.352 9.078 26.656 1 96.81 221 GLU B O 1
ATOM 5418 N N . VAL B 1 222 ? -4.938 8.055 24.719 1 97.56 222 VAL B N 1
ATOM 5419 C CA . VAL B 1 222 ? -4.875 9.305 23.969 1 97.56 222 VAL B CA 1
ATOM 5420 C C . VAL B 1 222 ? -6.227 10.016 24.047 1 97.56 222 VAL B C 1
ATOM 5422 O O . VAL B 1 222 ? -6.285 11.219 24.312 1 97.56 222 VAL B O 1
ATOM 5425 N N . PHE B 1 223 ? -7.328 9.305 23.859 1 96.38 223 PHE B N 1
ATOM 5426 C CA . PHE B 1 223 ? -8.656 9.898 23.891 1 96.38 223 PHE B CA 1
ATOM 5427 C C . PHE B 1 223 ? -8.984 10.43 25.281 1 96.38 223 PHE B C 1
ATOM 5429 O O . PHE B 1 223 ? -9.648 11.453 25.422 1 96.38 223 PHE B O 1
ATOM 5436 N N . GLN B 1 224 ? -8.5 9.727 26.266 1 96.69 224 GLN B N 1
ATOM 5437 C CA . GLN B 1 224 ? -8.711 10.188 27.625 1 96.69 224 GLN B CA 1
ATOM 5438 C C . GLN B 1 224 ? -7.945 11.484 27.906 1 96.69 224 GLN B C 1
ATOM 5440 O O . GLN B 1 224 ? -8.5 12.43 28.469 1 96.69 224 GLN B O 1
ATOM 5445 N N . LEU B 1 225 ? -6.723 11.539 27.438 1 96.81 225 LEU B N 1
ATOM 5446 C CA . LEU B 1 225 ? -5.836 12.672 27.703 1 96.81 225 LEU B CA 1
ATOM 5447 C C . LEU B 1 225 ? -6.309 13.922 26.984 1 96.81 225 LEU B C 1
ATOM 5449 O O . LEU B 1 225 ? -6.18 15.031 27.5 1 96.81 225 LEU B O 1
ATOM 5453 N N . PHE B 1 226 ? -6.895 13.781 25.844 1 97.56 226 PHE B N 1
ATOM 5454 C CA . PHE B 1 226 ? -7.148 14.953 25 1 97.56 226 PHE B CA 1
ATOM 5455 C C . PHE B 1 226 ? -8.648 15.18 24.828 1 97.56 226 PHE B C 1
ATOM 5457 O O . PHE B 1 226 ? -9.07 15.992 24 1 97.56 226 PHE B O 1
ATOM 5464 N N . ASP B 1 227 ? -9.453 14.5 25.562 1 96.75 227 ASP B N 1
ATOM 5465 C CA . ASP B 1 227 ? -10.914 14.586 25.484 1 96.75 227 ASP B CA 1
ATOM 5466 C C . ASP B 1 227 ? -11.391 16.031 25.625 1 96.75 227 ASP B C 1
ATOM 5468 O O . ASP B 1 227 ? -12.242 16.484 24.859 1 96.75 227 ASP B O 1
ATOM 5472 N N . HIS B 1 228 ? -10.75 16.797 26.469 1 94.94 228 HIS B N 1
ATOM 5473 C CA . HIS B 1 228 ? -11.211 18.141 26.828 1 94.94 228 HIS B CA 1
ATOM 5474 C C . HIS B 1 228 ? -10.812 19.156 25.75 1 94.94 228 HIS B C 1
ATOM 5476 O O . HIS B 1 228 ? -11.328 20.266 25.734 1 94.94 228 HIS B O 1
ATOM 5482 N N . VAL B 1 229 ? -9.93 18.781 24.828 1 96.31 229 VAL B N 1
ATOM 5483 C CA . VAL B 1 229 ? -9.453 19.734 23.828 1 96.31 229 VAL B CA 1
ATOM 5484 C C . VAL B 1 229 ? -9.656 19.156 22.438 1 96.31 229 VAL B C 1
ATOM 5486 O O . VAL B 1 229 ? -8.961 19.531 21.484 1 96.31 229 VAL B O 1
ATOM 5489 N N . MET B 1 230 ? -10.586 18.266 22.203 1 95.69 230 MET B N 1
ATOM 5490 C CA . MET B 1 230 ? -10.766 17.5 20.969 1 95.69 230 MET B CA 1
ATOM 5491 C C . MET B 1 230 ? -11.047 18.422 19.797 1 95.69 230 MET B C 1
ATOM 5493 O O . MET B 1 230 ? -10.609 18.156 18.672 1 95.69 230 MET B O 1
ATOM 5497 N N . LEU B 1 231 ? -11.742 19.484 20.031 1 94.06 231 LEU B N 1
ATOM 5498 C CA . LEU B 1 231 ? -12.156 20.344 18.922 1 94.06 231 LEU B CA 1
ATOM 5499 C C . LEU B 1 231 ? -11.312 21.609 18.859 1 94.06 231 LEU B C 1
ATOM 5501 O O . LEU B 1 231 ? -11.609 22.531 18.109 1 94.06 231 LEU B O 1
ATOM 5505 N N . GLN B 1 232 ? -10.219 21.609 19.688 1 94.19 232 GLN B N 1
ATOM 5506 C CA . GLN B 1 232 ? -9.297 22.75 19.625 1 94.19 232 GLN B CA 1
ATOM 5507 C C . GLN B 1 232 ? -8.578 22.812 18.297 1 94.19 232 GLN B C 1
ATOM 5509 O O . GLN B 1 232 ? -8.102 21.781 17.781 1 94.19 232 GLN B O 1
ATOM 5514 N N . ILE B 1 233 ? -8.461 24 17.688 1 93.19 233 ILE B N 1
ATOM 5515 C CA . ILE B 1 233 ? -7.883 24.203 16.375 1 93.19 233 ILE B CA 1
ATOM 5516 C C . ILE B 1 233 ? -6.461 24.75 16.5 1 93.19 233 ILE B C 1
ATOM 5518 O O . ILE B 1 233 ? -6.199 25.625 17.328 1 93.19 233 ILE B O 1
ATOM 5522 N N . SER B 1 234 ? -5.574 24.219 15.773 1 92.38 234 SER B N 1
ATOM 5523 C CA . SER B 1 234 ? -4.199 24.703 15.742 1 92.38 234 SER B CA 1
ATOM 5524 C C . SER B 1 234 ? -4.121 26.094 15.125 1 92.38 234 SER B C 1
ATOM 5526 O O . SER B 1 234 ? -4.691 26.344 14.062 1 92.38 234 SER B O 1
ATOM 5528 N N . PRO B 1 235 ? -3.416 26.953 15.773 1 90.44 235 PRO B N 1
ATOM 5529 C CA . PRO B 1 235 ? -3.273 28.297 15.203 1 90.44 235 PRO B CA 1
ATOM 5530 C C . PRO B 1 235 ? -2.346 28.328 13.992 1 90.44 235 PRO B C 1
ATOM 5532 O O . PRO B 1 235 ? -2.34 29.312 13.242 1 90.44 235 PRO B O 1
ATOM 5535 N N . GLN B 1 236 ? -1.624 27.297 13.812 1 88.69 236 GLN B N 1
ATOM 5536 C CA . GLN B 1 236 ? -0.623 27.297 12.758 1 88.69 236 GLN B CA 1
ATOM 5537 C C . GLN B 1 236 ? -1.131 26.578 11.508 1 88.69 236 GLN B C 1
ATOM 5539 O O . GLN B 1 236 ? -0.977 27.078 10.391 1 88.69 236 GLN B O 1
ATOM 5544 N N . VAL B 1 237 ? -1.804 25.406 11.688 1 86.69 237 VAL B N 1
ATOM 5545 C CA . VAL B 1 237 ? -2.191 24.594 10.531 1 86.69 237 VAL B CA 1
ATOM 5546 C C . VAL B 1 237 ? -3.713 24.578 10.406 1 86.69 237 VAL B C 1
ATOM 5548 O O . VAL B 1 237 ? -4.25 24.109 9.398 1 86.69 237 VAL B O 1
ATOM 5551 N N . HIS B 1 238 ? -4.438 25.016 11.391 1 90.75 238 HIS B N 1
ATOM 5552 C CA . HIS B 1 238 ? -5.887 25.172 11.391 1 90.75 238 HIS B CA 1
ATOM 5553 C C . HIS B 1 238 ? -6.598 23.828 11.359 1 90.75 238 HIS B C 1
ATOM 5555 O O . HIS B 1 238 ? -7.668 23.703 10.758 1 90.75 238 HIS B O 1
ATOM 5561 N N . LEU B 1 239 ? -5.98 22.828 11.867 1 92.56 239 LEU B N 1
ATOM 5562 C CA . LEU B 1 239 ? -6.582 21.516 12.086 1 92.56 239 LEU B CA 1
ATOM 5563 C C . LEU B 1 239 ? -6.941 21.328 13.562 1 92.56 239 LEU B C 1
ATOM 5565 O O . LEU B 1 239 ? -6.227 21.797 14.445 1 92.56 239 LEU B O 1
ATOM 5569 N N . SER B 1 240 ? -7.98 20.688 13.773 1 94.38 240 SER B N 1
ATOM 5570 C CA . SER B 1 240 ? -8.352 20.375 15.148 1 94.38 240 SER B CA 1
ATOM 5571 C C . SER B 1 240 ? -7.621 19.125 15.641 1 94.38 240 SER B C 1
ATOM 5573 O O . SER B 1 240 ? -7.012 18.406 14.852 1 94.38 240 SER B O 1
ATOM 5575 N N . VAL B 1 241 ? -7.668 18.969 16.953 1 96.19 241 VAL B N 1
ATOM 5576 C CA . VAL B 1 241 ? -7.113 17.766 17.562 1 96.19 241 VAL B CA 1
ATOM 5577 C C . VAL B 1 241 ? -7.781 16.531 16.953 1 96.19 241 VAL B C 1
ATOM 5579 O O . VAL B 1 241 ? -7.105 15.555 16.609 1 96.19 241 VAL B O 1
ATOM 5582 N N . LEU B 1 242 ? -9.039 16.625 16.719 1 96.44 242 LEU B N 1
ATOM 5583 C CA . LEU B 1 242 ? -9.805 15.523 16.156 1 96.44 242 LEU B CA 1
ATOM 5584 C C . LEU B 1 242 ? -9.367 15.242 14.727 1 96.44 242 LEU B C 1
ATOM 5586 O O . LEU B 1 242 ? -9.297 14.078 14.312 1 96.44 242 LEU B O 1
ATOM 5590 N N . ASP B 1 243 ? -9.086 16.25 14.008 1 95.75 243 ASP B N 1
ATOM 5591 C CA . ASP B 1 243 ? -8.594 16.062 12.641 1 95.75 243 ASP B CA 1
ATOM 5592 C C . ASP B 1 243 ? -7.324 15.219 12.633 1 95.75 243 ASP B C 1
ATOM 5594 O O . ASP B 1 243 ? -7.176 14.32 11.797 1 95.75 243 ASP B O 1
ATOM 5598 N N . VAL B 1 244 ? -6.449 15.531 13.516 1 95.06 244 VAL B N 1
ATOM 5599 C CA . VAL B 1 244 ? -5.184 14.812 13.602 1 95.06 244 VAL B CA 1
ATOM 5600 C C . VAL B 1 244 ? -5.441 13.359 13.984 1 95.06 244 VAL B C 1
ATOM 5602 O 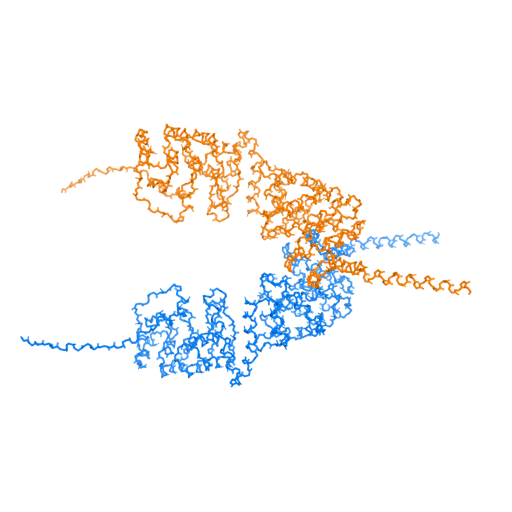O . VAL B 1 244 ? -4.863 12.438 13.398 1 95.06 244 VAL B O 1
ATOM 5605 N N . ILE B 1 245 ? -6.355 13.18 14.875 1 96.25 245 ILE B N 1
ATOM 5606 C CA . ILE B 1 245 ? -6.688 11.844 15.359 1 96.25 245 ILE B CA 1
ATOM 5607 C C . ILE B 1 245 ? -7.301 11.023 14.234 1 96.25 245 ILE B C 1
ATOM 5609 O O . ILE B 1 245 ? -6.918 9.867 14.023 1 96.25 245 ILE B O 1
ATOM 5613 N N . LEU B 1 246 ? -8.156 11.586 13.484 1 95.25 246 LEU B N 1
ATOM 5614 C CA . LEU B 1 246 ? -8.836 10.891 12.398 1 95.25 246 LEU B CA 1
ATOM 5615 C C . LEU B 1 246 ? -7.871 10.57 11.266 1 95.25 246 LEU B C 1
ATOM 5617 O O . LEU B 1 246 ? -8.141 9.688 10.445 1 95.25 246 LEU B O 1
ATOM 5621 N N . SER B 1 247 ? -6.75 11.273 11.273 1 93.94 247 SER B N 1
ATOM 5622 C CA . SER B 1 247 ? -5.824 11.141 10.156 1 93.94 247 SER B CA 1
ATOM 5623 C C . SER B 1 247 ? -4.648 10.234 10.508 1 93.94 247 SER B C 1
ATOM 5625 O O . SER B 1 247 ? -3.701 10.102 9.734 1 93.94 247 SER B O 1
ATOM 5627 N N . VAL B 1 248 ? -4.699 9.648 11.656 1 93.94 248 VAL B N 1
ATOM 5628 C CA . VAL B 1 248 ? -3.615 8.773 12.086 1 93.94 248 VAL B CA 1
ATOM 5629 C C . VAL B 1 248 ? -3.498 7.586 11.141 1 93.94 248 VAL B C 1
ATOM 5631 O O . VAL B 1 248 ? -4.508 6.996 10.742 1 93.94 248 VAL B O 1
ATOM 5634 N N . SER B 1 249 ? -2.232 7.301 10.688 1 87.88 249 SER B N 1
ATOM 5635 C CA . SER B 1 249 ? -1.967 6.152 9.828 1 87.88 249 SER B CA 1
ATOM 5636 C C . SER B 1 249 ? -1.136 5.098 10.555 1 87.88 249 SER B C 1
ATOM 5638 O O . SER B 1 249 ? -0.507 5.391 11.57 1 87.88 249 SER B O 1
ATOM 5640 N N . GLY B 1 250 ? -1.137 3.896 10.055 1 81.38 250 GLY B N 1
ATOM 5641 C CA . GLY B 1 250 ? -0.381 2.82 10.672 1 81.38 250 GLY B CA 1
ATOM 5642 C C . GLY B 1 250 ? -1.26 1.712 11.219 1 81.38 250 GLY B C 1
ATOM 5643 O O . GLY B 1 250 ? -2.406 1.557 10.797 1 81.38 250 GLY B O 1
ATOM 5644 N N . PRO B 1 251 ? -0.769 0.927 12.102 1 79.38 251 PRO B N 1
ATOM 5645 C CA . PRO B 1 251 ? -1.484 -0.259 12.578 1 79.38 251 PRO B CA 1
ATOM 5646 C C . PRO B 1 251 ? -2.766 0.09 13.328 1 79.38 251 PRO B C 1
ATOM 5648 O O . PRO B 1 251 ? -3.729 -0.68 13.305 1 79.38 251 PRO B O 1
ATOM 5651 N N . ASN B 1 252 ? -2.77 1.309 14.016 1 87.31 252 ASN B N 1
ATOM 5652 C CA . ASN B 1 252 ? -3.924 1.683 14.828 1 87.31 252 ASN B CA 1
ATOM 5653 C C . ASN B 1 252 ? -4.84 2.652 14.086 1 87.31 252 ASN B C 1
ATOM 5655 O O . ASN B 1 252 ? -5.668 3.326 14.695 1 87.31 252 ASN B O 1
ATOM 5659 N N . GLU B 1 253 ? -4.707 2.711 12.805 1 90.19 253 GLU B N 1
ATOM 5660 C CA . GLU B 1 253 ? -5.438 3.686 12 1 90.19 253 GLU B CA 1
ATOM 5661 C C . GLU B 1 253 ? -6.945 3.49 12.133 1 90.19 253 GLU B C 1
ATOM 5663 O O . GLU B 1 253 ? -7.68 4.445 12.391 1 90.19 253 GLU B O 1
ATOM 5668 N N . THR B 1 254 ? -7.379 2.289 12.016 1 86.31 254 THR B N 1
ATOM 5669 C CA . THR B 1 254 ? -8.805 1.991 12.055 1 86.31 254 THR B CA 1
ATOM 5670 C C . THR B 1 254 ? -9.383 2.275 13.438 1 86.31 254 THR B C 1
ATOM 5672 O O . THR B 1 254 ? 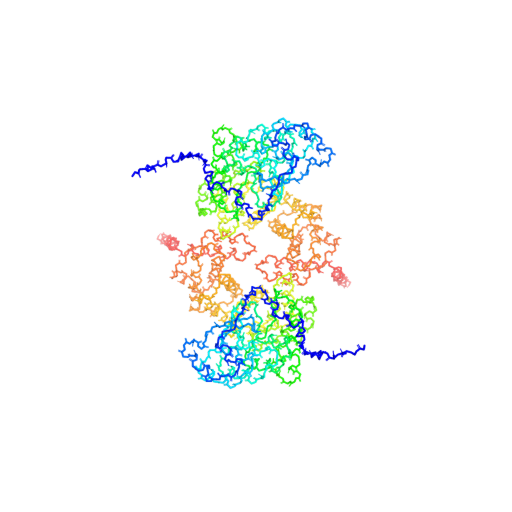-10.5 2.789 13.555 1 86.31 254 THR B O 1
ATOM 5675 N N . GLU B 1 255 ? -8.625 1.934 14.391 1 89 255 GLU B N 1
ATOM 5676 C CA . GLU B 1 255 ? -9.078 2.162 15.758 1 89 255 GLU B CA 1
ATOM 5677 C C . GLU B 1 255 ? -9.227 3.652 16.047 1 89 255 GLU B C 1
ATOM 5679 O O . GLU B 1 255 ? -10.234 4.082 16.609 1 89 255 GLU B O 1
ATOM 5684 N N . TYR B 1 256 ? -8.266 4.414 15.703 1 93.38 256 TYR B N 1
ATOM 5685 C CA . TYR B 1 256 ? -8.328 5.855 15.914 1 93.38 256 TYR B CA 1
ATOM 5686 C C . TYR B 1 256 ? -9.508 6.469 15.172 1 93.38 256 TYR B C 1
ATOM 5688 O O . TYR B 1 256 ? -10.234 7.297 15.727 1 93.38 256 TYR B O 1
ATOM 5696 N N . ARG B 1 257 ? -9.711 6.07 13.984 1 93.12 257 ARG B N 1
ATOM 5697 C CA . ARG B 1 257 ? -10.789 6.629 13.18 1 93.12 257 ARG B CA 1
ATOM 5698 C C . ARG B 1 257 ? -12.148 6.258 13.75 1 93.12 257 ARG B C 1
ATOM 5700 O O . ARG B 1 257 ? -13.023 7.117 13.906 1 93.12 257 ARG B O 1
ATOM 5707 N N . SER B 1 258 ? -12.297 5.016 14.07 1 91.56 258 SER B N 1
ATOM 5708 C CA . SER B 1 258 ? -13.578 4.562 14.617 1 91.56 258 SER B CA 1
ATOM 5709 C C . SER B 1 258 ? -13.875 5.227 15.961 1 91.56 258 SER B C 1
ATOM 5711 O O . SER B 1 258 ? -14.992 5.676 16.203 1 91.56 258 SER B O 1
ATOM 5713 N N . LYS B 1 259 ? -12.883 5.305 16.781 1 92.81 259 LYS B N 1
ATOM 5714 C CA . LYS B 1 259 ? -13.055 5.945 18.094 1 92.81 259 LYS B CA 1
ATOM 5715 C C . LYS B 1 259 ? -13.336 7.438 17.938 1 92.81 259 LYS B C 1
ATOM 5717 O O . LYS B 1 259 ? -14.102 8.016 18.703 1 92.81 259 LYS B O 1
ATOM 5722 N N . GLY B 1 260 ? -12.617 8.047 16.969 1 95.81 260 GLY B N 1
ATOM 5723 C CA . GLY B 1 260 ? -12.867 9.453 16.703 1 95.81 260 GLY B CA 1
ATOM 5724 C C . GLY B 1 260 ? -14.297 9.734 16.281 1 95.81 260 GLY B C 1
ATOM 5725 O O . GLY B 1 260 ? -14.938 10.656 16.781 1 95.81 260 GLY B O 1
ATOM 5726 N N . ILE B 1 261 ? -14.812 8.938 15.383 1 94.56 261 ILE B N 1
ATOM 5727 C CA . ILE B 1 261 ? -16.172 9.109 14.891 1 94.56 261 ILE B CA 1
ATOM 5728 C C . ILE B 1 261 ? -17.172 8.797 16 1 94.56 261 ILE B C 1
ATOM 5730 O O . ILE B 1 261 ? -18.172 9.492 16.172 1 94.56 261 ILE B O 1
ATOM 5734 N N . LYS B 1 262 ? -16.859 7.746 16.734 1 92.56 262 LYS B N 1
ATOM 5735 C CA . LYS B 1 262 ? -17.703 7.426 17.891 1 92.56 262 LYS B CA 1
ATOM 5736 C C . LYS B 1 262 ? -17.75 8.594 18.875 1 92.56 262 LYS B C 1
ATOM 5738 O O . LYS B 1 262 ? -18.812 8.906 19.406 1 92.56 262 LYS B O 1
ATOM 5743 N N . TRP B 1 263 ? -16.594 9.172 19.094 1 95.06 263 TRP B N 1
ATOM 5744 C CA . TRP B 1 263 ? -16.531 10.328 19.984 1 95.06 263 TRP B CA 1
ATOM 5745 C C . TRP B 1 263 ? -17.469 11.438 19.5 1 95.06 263 TRP B C 1
ATOM 5747 O O . TRP B 1 263 ? -18.188 12.047 20.281 1 95.06 263 TRP B O 1
ATOM 5757 N N . LEU B 1 264 ? -17.438 11.742 18.234 1 95.62 264 LEU B N 1
ATOM 5758 C CA . LEU B 1 264 ? -18.297 12.773 17.656 1 95.62 264 LEU B CA 1
ATOM 5759 C C . LEU B 1 264 ? -19.766 12.445 17.859 1 95.62 264 LEU B C 1
ATOM 5761 O O . LEU B 1 264 ? -20.562 13.312 18.203 1 95.62 264 LEU B O 1
ATOM 5765 N N . LYS B 1 265 ? -20.156 11.203 17.641 1 92.88 265 LYS B N 1
ATOM 5766 C CA . LYS B 1 265 ? -21.531 10.758 17.781 1 92.88 265 LYS B CA 1
ATOM 5767 C C . LYS B 1 265 ? -22 10.805 19.234 1 92.88 265 LYS B C 1
ATOM 5769 O O . LYS B 1 265 ? -23.078 11.32 19.531 1 92.88 265 LYS B O 1
ATOM 5774 N N . ASP B 1 266 ? -21.172 10.312 20.125 1 93.5 266 ASP B N 1
ATOM 5775 C CA . ASP B 1 266 ? -21.5 10.258 21.531 1 93.5 266 ASP B CA 1
ATOM 5776 C C . ASP B 1 266 ? -21.688 11.656 22.109 1 93.5 266 ASP B C 1
ATOM 5778 O O . ASP B 1 266 ? -22.484 11.859 23.031 1 93.5 266 ASP B O 1
ATOM 5782 N N . ASN B 1 267 ? -20.953 12.609 21.562 1 94.94 267 ASN B N 1
ATOM 5783 C CA . ASN B 1 267 ? -21.016 13.977 22.062 1 94.94 267 ASN B CA 1
ATOM 5784 C C . ASN B 1 267 ? -21.953 14.836 21.234 1 94.94 267 ASN B C 1
ATOM 5786 O O . ASN B 1 267 ? -22.031 16.047 21.422 1 94.94 267 ASN B O 1
ATOM 5790 N N . HIS B 1 268 ? -22.641 14.281 20.281 1 94 268 HIS B N 1
ATOM 5791 C CA . HIS B 1 268 ? -23.609 14.953 19.422 1 94 268 HIS B CA 1
ATOM 5792 C C . HIS B 1 268 ? -22.984 16.141 18.719 1 94 268 HIS B C 1
ATOM 5794 O O . HIS B 1 268 ? -23.578 17.234 18.672 1 94 268 HIS B O 1
ATOM 5800 N N . LYS B 1 269 ? -21.781 15.938 18.266 1 94.25 269 LYS B N 1
ATOM 5801 C CA . LYS B 1 269 ? -21.031 17.031 17.641 1 94.25 269 LYS B CA 1
ATOM 5802 C C . LYS B 1 269 ? -20.734 16.734 16.188 1 94.25 269 LYS B C 1
ATOM 5804 O O . LYS B 1 269 ? -19.906 17.406 15.562 1 94.25 269 LYS B O 1
ATOM 5809 N N . LEU B 1 270 ? -21.312 15.734 15.648 1 92.5 270 LEU B N 1
ATOM 5810 C CA . LEU B 1 270 ? -21.031 15.305 14.281 1 92.5 270 LEU B CA 1
ATOM 5811 C C . LEU B 1 270 ? -21.375 16.406 13.281 1 92.5 270 LEU B C 1
ATOM 5813 O O . LEU B 1 270 ? -20.531 16.797 12.469 1 92.5 270 LEU B O 1
ATOM 5817 N N . ASN B 1 271 ? -22.531 16.984 13.383 1 91 271 ASN B N 1
ATOM 5818 C CA . ASN B 1 271 ? -22.969 18.016 12.453 1 91 271 ASN B CA 1
ATOM 5819 C C . ASN B 1 271 ? -22.141 19.297 12.625 1 91 271 ASN B C 1
ATOM 5821 O O . ASN B 1 271 ? -21.812 19.953 11.641 1 91 271 ASN B O 1
ATOM 5825 N N . LEU B 1 272 ? -21.891 19.547 13.844 1 92.75 272 LEU B N 1
ATOM 5826 C CA . LEU B 1 272 ? -21.078 20.719 14.125 1 92.75 272 LEU B CA 1
ATOM 5827 C C . LEU B 1 272 ? -19.703 20.594 13.492 1 92.75 272 LEU B C 1
ATOM 5829 O O . LEU B 1 272 ? -19.219 21.547 12.867 1 92.75 272 LEU B O 1
ATOM 5833 N N . TYR B 1 273 ? -19.109 19.469 13.703 1 94.69 273 TYR B N 1
ATOM 5834 C CA . TYR B 1 273 ? -17.797 19.234 13.133 1 94.69 273 TYR B CA 1
ATOM 5835 C C . TYR B 1 273 ? -17.812 19.391 11.617 1 94.69 273 TYR B C 1
ATOM 5837 O O . TYR B 1 273 ? -16.938 20.047 11.039 1 94.69 273 TYR B O 1
ATOM 5845 N N . ILE B 1 274 ? -18.797 18.812 10.945 1 93.69 274 ILE B N 1
ATOM 5846 C CA . ILE B 1 274 ? -18.906 18.844 9.492 1 93.69 274 ILE B CA 1
ATOM 5847 C C . ILE B 1 274 ? -19.094 20.281 9.016 1 93.69 274 ILE B C 1
ATOM 5849 O O . ILE B 1 274 ? -18.406 20.734 8.086 1 93.69 274 ILE B O 1
ATOM 5853 N N . GLU B 1 275 ? -19.922 21.031 9.641 1 91.62 275 GLU B N 1
ATOM 5854 C CA . GLU B 1 275 ? -20.188 22.406 9.273 1 91.62 275 GLU B CA 1
ATOM 5855 C C . GLU B 1 275 ? -18.922 23.266 9.422 1 91.62 275 GLU B C 1
ATOM 5857 O O . GLU B 1 275 ? -18.625 24.078 8.547 1 91.62 275 GLU B O 1
ATOM 5862 N N . ASP B 1 276 ? -18.266 23 10.484 1 91.44 276 ASP B N 1
ATOM 5863 C CA . ASP B 1 276 ? -17.047 23.75 10.727 1 91.44 276 ASP B CA 1
ATOM 5864 C C . ASP B 1 276 ? -15.977 23.422 9.695 1 91.44 276 ASP B C 1
ATOM 5866 O O . ASP B 1 276 ? -15.281 24.312 9.203 1 91.44 276 ASP B O 1
ATOM 5870 N N . ALA B 1 277 ? -15.828 22.156 9.445 1 91.81 277 ALA B N 1
ATOM 5871 C CA . ALA B 1 277 ? -14.836 21.703 8.469 1 91.81 277 ALA B CA 1
ATOM 5872 C C . ALA B 1 277 ? -15.109 22.312 7.094 1 91.81 277 ALA B C 1
ATOM 5874 O O . ALA B 1 277 ? -14.188 22.75 6.41 1 91.81 277 ALA B O 1
ATOM 5875 N N . VAL B 1 278 ? -16.344 22.375 6.746 1 91.88 278 VAL B N 1
ATOM 5876 C CA . VAL B 1 278 ? -16.734 22.891 5.438 1 91.88 278 VAL B CA 1
ATOM 5877 C C . VAL B 1 278 ? -16.547 24.406 5.398 1 91.88 278 VAL B C 1
ATOM 5879 O O . VAL B 1 278 ? -16.047 24.953 4.414 1 91.88 278 VAL B O 1
ATOM 5882 N N . LYS B 1 279 ? -16.906 25.047 6.465 1 90 279 LYS B N 1
ATOM 5883 C CA . LYS B 1 279 ? -16.812 26.5 6.559 1 90 279 LYS B CA 1
ATOM 5884 C C . LYS B 1 279 ? -15.352 26.969 6.457 1 90 279 LYS B C 1
ATOM 5886 O O . LYS B 1 279 ? -15.055 27.953 5.789 1 90 279 LYS B O 1
ATOM 5891 N N . HIS B 1 280 ? -14.484 26.266 6.98 1 90.62 280 HIS B N 1
ATOM 5892 C CA . HIS B 1 280 ? -13.094 26.688 7.043 1 90.62 280 HIS B CA 1
ATOM 5893 C C . HIS B 1 280 ? -12.25 25.953 6.008 1 90.62 280 HIS B C 1
ATOM 5895 O O . HIS B 1 280 ? -11.023 26.094 5.992 1 90.62 280 HIS B O 1
ATOM 5901 N N . PHE B 1 281 ? -12.867 25.234 5.137 1 92.31 281 PHE B N 1
ATOM 5902 C CA . PHE B 1 281 ? -12.188 24.375 4.18 1 92.31 281 PHE B CA 1
ATOM 5903 C C . PHE B 1 281 ? -11.25 25.172 3.287 1 92.31 281 PHE B C 1
ATOM 5905 O O . PHE B 1 281 ? -10.109 24.766 3.055 1 92.31 281 PHE B O 1
ATOM 5912 N N . PRO B 1 282 ? -11.625 26.406 2.854 1 87.81 282 PRO B N 1
ATOM 5913 C CA . PRO B 1 282 ? -10.75 27.156 1.946 1 87.81 282 PRO B CA 1
ATOM 5914 C C . PRO B 1 282 ? -9.461 27.625 2.617 1 87.81 282 PRO B C 1
ATOM 5916 O O . PRO B 1 282 ? -8.469 27.875 1.936 1 87.81 282 PRO B O 1
ATOM 5919 N N . ASN B 1 283 ? -9.453 27.625 3.93 1 86.56 283 ASN B N 1
ATOM 5920 C CA . ASN B 1 283 ? -8.32 28.156 4.676 1 86.56 283 ASN B CA 1
ATOM 5921 C C . ASN B 1 283 ? -7.281 27.062 4.957 1 86.56 283 ASN B C 1
ATOM 5923 O O . ASN B 1 283 ? -6.203 27.359 5.48 1 86.56 283 ASN B O 1
ATOM 5927 N N . LEU B 1 284 ? -7.52 25.844 4.566 1 88.81 284 LEU B N 1
ATOM 5928 C CA . LEU B 1 284 ? -6.676 24.719 4.973 1 88.81 284 LEU B CA 1
ATOM 5929 C C . LEU B 1 284 ? -5.531 24.516 3.988 1 88.81 284 LEU B C 1
ATOM 5931 O O . LEU B 1 284 ? -4.566 23.812 4.289 1 88.81 284 LEU B O 1
ATOM 5935 N N . SER B 1 285 ? -5.406 25.172 3.033 1 81.44 285 SER B N 1
ATOM 5936 C CA . SER B 1 285 ? -4.352 25.125 2.025 1 81.44 285 SER B CA 1
ATOM 5937 C C . SER B 1 285 ? -3.865 23.703 1.802 1 81.44 285 SER B C 1
ATOM 5939 O O . SER B 1 285 ? -4.578 22.875 1.215 1 81.44 285 SER B O 1
ATOM 5941 N N . GLU B 1 286 ? -2.633 23.266 2.432 1 81.06 286 GLU B N 1
ATOM 5942 C CA . GLU B 1 286 ? -1.977 21.984 2.168 1 81.06 286 GLU B CA 1
ATOM 5943 C C . GLU B 1 286 ? -2.645 20.844 2.943 1 81.06 286 GLU B C 1
ATOM 5945 O O . GLU B 1 286 ? -2.459 19.672 2.619 1 81.06 286 GLU B O 1
ATOM 5950 N N . ALA B 1 287 ? -3.572 21.219 3.811 1 88.81 287 ALA B N 1
ATOM 5951 C CA . ALA B 1 287 ? -4.195 20.203 4.652 1 88.81 287 ALA B CA 1
ATOM 5952 C C . ALA B 1 287 ? -5.555 19.781 4.098 1 88.81 287 ALA B C 1
ATOM 5954 O O . ALA B 1 287 ? -6.219 18.906 4.66 1 88.81 287 ALA B O 1
ATOM 5955 N N . GLN B 1 288 ? -5.957 20.312 3.008 1 92.06 288 GLN B N 1
ATOM 5956 C CA . GLN B 1 288 ? -7.281 20.062 2.449 1 92.06 288 GLN B CA 1
ATOM 5957 C C . GLN B 1 288 ? -7.5 18.578 2.158 1 92.06 288 GLN B C 1
ATOM 5959 O O . GLN B 1 288 ? -8.531 18.016 2.525 1 92.06 288 GLN B O 1
ATOM 5964 N N . PRO B 1 289 ? -6.527 17.891 1.557 1 92.88 289 PRO B N 1
ATOM 5965 C CA . PRO B 1 289 ? -6.762 16.484 1.28 1 92.88 289 PRO B CA 1
ATOM 5966 C C . PRO B 1 289 ? -7.016 15.664 2.547 1 92.88 289 PRO B C 1
ATOM 5968 O O . PRO B 1 289 ? -7.832 14.742 2.537 1 92.88 289 PRO B O 1
ATOM 5971 N N . LEU B 1 290 ? -6.355 16.078 3.564 1 93.56 290 LEU B N 1
ATOM 5972 C CA . LEU B 1 290 ? -6.52 15.391 4.836 1 93.56 290 LEU B CA 1
ATOM 5973 C C . LEU B 1 290 ? -7.941 15.547 5.363 1 93.56 290 LEU B C 1
ATOM 5975 O O . LEU B 1 290 ? -8.562 14.578 5.801 1 93.56 290 LEU B O 1
ATOM 5979 N N . VAL B 1 291 ? -8.406 16.688 5.332 1 94.88 291 VAL B N 1
ATOM 5980 C CA . VAL B 1 291 ? -9.742 16.969 5.828 1 94.88 291 VAL B CA 1
ATOM 5981 C C . VAL B 1 291 ? -10.781 16.297 4.93 1 94.88 291 VAL B C 1
ATOM 5983 O O . VAL B 1 291 ? -11.805 15.812 5.414 1 94.88 291 VAL B O 1
ATOM 5986 N N . VAL B 1 292 ? -10.516 16.281 3.623 1 96.19 292 VAL B N 1
ATOM 5987 C CA . VAL B 1 292 ? -11.43 15.602 2.709 1 96.19 292 VAL B CA 1
ATOM 5988 C C . VAL B 1 292 ? -11.523 14.125 3.07 1 96.19 292 VAL B C 1
ATOM 5990 O O . VAL B 1 292 ? -12.617 13.539 3.068 1 96.19 292 VAL B O 1
ATOM 5993 N N . ARG B 1 293 ? -10.414 13.547 3.334 1 95.62 293 ARG B N 1
ATOM 5994 C CA . ARG B 1 293 ? -10.391 12.148 3.73 1 95.62 293 ARG B CA 1
ATOM 5995 C C . ARG B 1 293 ? -11.234 11.914 4.98 1 95.62 293 ARG B C 1
ATOM 5997 O O . ARG B 1 293 ? -12.016 10.961 5.047 1 95.62 293 ARG B O 1
ATOM 6004 N N . ASN B 1 294 ? -11.07 12.773 5.98 1 95.5 294 ASN B N 1
ATOM 6005 C CA . ASN B 1 294 ? -11.852 12.672 7.203 1 95.5 294 ASN B CA 1
ATOM 6006 C C . ASN B 1 294 ? -13.344 12.828 6.922 1 95.5 294 ASN B C 1
ATOM 6008 O O . ASN B 1 294 ? -14.156 12.047 7.422 1 95.5 294 ASN B O 1
ATOM 6012 N N . LEU B 1 295 ? -13.672 13.828 6.145 1 96.12 295 LEU B N 1
ATOM 6013 C CA . LEU B 1 295 ? -15.062 14.062 5.797 1 96.12 295 LEU B CA 1
ATOM 6014 C C . LEU B 1 295 ? -15.648 12.867 5.039 1 96.12 295 LEU B C 1
ATOM 6016 O O . LEU B 1 295 ? -16.812 12.516 5.23 1 96.12 295 LEU B O 1
ATOM 6020 N N . HIS B 1 296 ? -14.836 12.273 4.168 1 96.5 296 HIS B N 1
ATOM 6021 C CA . HIS B 1 296 ? -15.289 11.102 3.422 1 96.5 296 HIS B CA 1
ATOM 6022 C C . HIS B 1 296 ? -15.758 10 4.359 1 96.5 296 HIS B C 1
ATOM 6024 O O . HIS B 1 296 ? -16.859 9.484 4.215 1 96.5 296 HIS B O 1
ATOM 6030 N N . PHE B 1 297 ? -14.961 9.688 5.305 1 94.44 297 PHE B N 1
ATOM 6031 C CA . PHE B 1 297 ? -15.305 8.633 6.246 1 94.44 297 PHE B CA 1
ATOM 6032 C C . PHE B 1 297 ? -16.547 9.008 7.043 1 94.44 297 PHE B C 1
ATOM 6034 O O . PHE B 1 297 ? -17.406 8.164 7.309 1 94.44 297 PHE B O 1
ATOM 6041 N N . LEU B 1 298 ? -16.641 10.242 7.422 1 94.94 298 LEU B N 1
ATOM 6042 C CA . LEU B 1 298 ? -17.812 10.711 8.172 1 94.94 298 LEU B CA 1
ATOM 6043 C C . LEU B 1 298 ? -19.078 10.625 7.324 1 94.94 298 LEU B C 1
ATOM 6045 O O . LEU B 1 298 ? -20.125 10.188 7.801 1 94.94 298 LEU B O 1
ATOM 6049 N N . PHE B 1 299 ? -18.938 11.062 6.094 1 96.12 299 PHE B N 1
ATOM 6050 C CA . PHE B 1 299 ? -20.078 11.039 5.191 1 96.12 299 PHE B CA 1
ATOM 6051 C C . PHE B 1 299 ? -20.578 9.609 4.988 1 96.12 299 PHE B C 1
ATOM 6053 O O . PHE B 1 299 ? -21.781 9.383 4.859 1 96.12 299 PHE B O 1
ATOM 6060 N N . CYS B 1 300 ? -19.672 8.68 4.949 1 94.44 300 CYS B N 1
ATOM 6061 C CA . CYS B 1 300 ? -20.031 7.277 4.789 1 94.44 300 CYS B CA 1
ATOM 6062 C C . CYS B 1 300 ? -20.906 6.805 5.941 1 94.44 300 CYS B C 1
ATOM 6064 O O . CYS B 1 300 ? -21.75 5.926 5.77 1 94.44 300 CYS B O 1
ATOM 6066 N N . THR B 1 301 ? -20.75 7.391 7.098 1 93.12 301 THR B N 1
ATOM 6067 C CA . THR B 1 301 ? -21.484 6.941 8.281 1 93.12 301 THR B CA 1
ATOM 6068 C C . THR B 1 301 ? -22.875 7.578 8.328 1 93.12 301 THR B C 1
ATOM 6070 O O . THR B 1 301 ? -23.734 7.117 9.07 1 93.12 301 THR B O 1
ATOM 6073 N N . LEU B 1 302 ? -23.109 8.609 7.57 1 93.12 302 LEU B N 1
ATOM 6074 C CA . LEU B 1 302 ? -24.375 9.328 7.602 1 93.12 302 LEU B CA 1
ATOM 6075 C C . LEU B 1 302 ? -25.422 8.641 6.727 1 93.12 302 LEU B C 1
ATOM 6077 O O . LEU B 1 302 ? -25.078 8.055 5.695 1 93.12 302 LEU B O 1
ATOM 6081 N N . ALA B 1 303 ? -26.562 8.664 7.145 1 90.88 303 ALA B N 1
ATOM 6082 C CA . ALA B 1 303 ? -27.672 8.18 6.328 1 90.88 303 ALA B CA 1
ATOM 6083 C C . ALA B 1 303 ? -27.984 9.141 5.188 1 90.88 303 ALA B C 1
ATOM 6085 O O . ALA B 1 303 ? -28.266 8.719 4.062 1 90.88 303 ALA B O 1
ATOM 6086 N N . GLU B 1 304 ? -27.875 10.398 5.512 1 93.69 304 GLU B N 1
ATOM 6087 C CA . GLU B 1 304 ? -28.125 11.453 4.547 1 93.69 304 GLU B CA 1
ATOM 6088 C C . GLU B 1 304 ? -27.219 12.656 4.781 1 93.69 304 GLU B C 1
ATOM 6090 O O . GLU B 1 304 ? -26.906 12.984 5.926 1 93.69 304 GLU B O 1
ATOM 6095 N N . ILE B 1 305 ? -26.828 13.297 3.719 1 94.19 305 ILE B N 1
ATOM 6096 C CA . ILE B 1 305 ? -26.031 14.516 3.789 1 94.19 305 ILE B CA 1
ATOM 6097 C C . ILE B 1 305 ? -26.906 15.734 3.512 1 94.19 305 ILE B C 1
ATOM 6099 O O . ILE B 1 305 ? -27.594 15.797 2.484 1 94.19 305 ILE B O 1
ATOM 6103 N N . PRO B 1 306 ? -26.922 16.656 4.453 1 91.31 306 PRO B N 1
ATOM 6104 C CA . PRO B 1 306 ? -27.734 17.844 4.246 1 91.31 306 PRO B CA 1
ATOM 6105 C C . PRO B 1 306 ? -27.344 18.625 2.994 1 91.31 306 PRO B C 1
ATOM 6107 O O . PRO B 1 306 ? -26.156 18.703 2.66 1 91.31 306 PRO B O 1
ATOM 6110 N N . ASN B 1 307 ? -28.312 19.25 2.412 1 92.19 307 ASN B N 1
ATOM 6111 C CA . ASN B 1 307 ? -28.125 19.969 1.15 1 92.19 307 ASN B CA 1
ATOM 6112 C C . ASN B 1 307 ? -27.141 21.125 1.302 1 92.19 307 ASN B C 1
ATOM 6114 O O . ASN B 1 307 ? -26.359 21.406 0.393 1 92.19 307 ASN B O 1
ATOM 6118 N N . ASN B 1 308 ? -27.25 21.781 2.426 1 90.75 308 ASN B N 1
ATOM 6119 C CA . ASN B 1 308 ? -26.375 22.922 2.643 1 90.75 308 ASN B CA 1
ATOM 6120 C C . ASN B 1 308 ? -24.906 22.516 2.639 1 90.75 308 ASN B C 1
ATOM 6122 O O . ASN B 1 308 ? -24.047 23.234 2.117 1 90.75 308 ASN B O 1
ATOM 6126 N N . VAL B 1 309 ? -24.609 21.359 3.174 1 93.31 309 VAL B N 1
ATOM 6127 C CA . VAL B 1 309 ? -23.25 20.828 3.209 1 93.31 309 VAL B CA 1
ATOM 6128 C C . VAL B 1 309 ? -22.797 20.5 1.793 1 93.31 309 VAL B C 1
ATOM 6130 O O . VAL B 1 309 ? -21.688 20.859 1.395 1 93.31 309 VAL B O 1
ATOM 6133 N N . SER B 1 310 ? -23.641 19.844 1.019 1 94.88 310 SER B N 1
ATOM 6134 C CA . SER B 1 310 ? -23.297 19.469 -0.349 1 94.88 310 SER B CA 1
ATOM 6135 C C . SER B 1 310 ? -23.047 20.703 -1.219 1 94.88 310 SER B C 1
ATOM 6137 O O . SER B 1 310 ? -22.078 20.75 -1.965 1 94.88 310 SER B O 1
ATOM 6139 N N . LEU B 1 311 ? -23.875 21.703 -1.053 1 94.25 311 LEU B N 1
ATOM 6140 C CA . LEU B 1 311 ? -23.797 22.906 -1.873 1 94.25 311 LEU B CA 1
ATOM 6141 C C . LEU B 1 311 ? -22.531 23.703 -1.554 1 94.25 311 LEU B C 1
ATOM 6143 O O . LEU B 1 311 ? -21.984 24.359 -2.43 1 94.25 311 LEU B O 1
ATOM 6147 N N . MET B 1 312 ? -22.109 23.578 -0.337 1 93.75 312 MET B N 1
ATOM 6148 C CA . MET B 1 312 ? -20.922 24.328 0.075 1 93.75 312 MET B CA 1
ATOM 6149 C C . MET B 1 312 ? -19.641 23.578 -0.286 1 93.75 312 MET B C 1
ATOM 6151 O O . MET B 1 312 ? -18.656 24.188 -0.703 1 93.75 312 MET B O 1
ATOM 6155 N N . LEU B 1 313 ? -19.688 22.297 -0.167 1 95.5 313 LEU B N 1
ATOM 6156 C CA . LEU B 1 313 ? -18.453 21.516 -0.251 1 95.5 313 LEU B CA 1
ATOM 6157 C C . LEU B 1 313 ? -18.156 21.125 -1.695 1 95.5 313 LEU B C 1
ATOM 6159 O O . LEU B 1 313 ? -16.984 21.078 -2.1 1 95.5 313 LEU B O 1
ATOM 6163 N N . ILE B 1 314 ? -19.125 20.812 -2.553 1 96.81 314 ILE B N 1
ATOM 6164 C CA . ILE B 1 314 ? -18.922 20.297 -3.904 1 96.81 314 ILE B CA 1
ATOM 6165 C C . ILE B 1 314 ? -18.141 21.312 -4.738 1 96.81 314 ILE B C 1
ATOM 6167 O O . ILE B 1 314 ? -17.141 20.953 -5.371 1 96.81 314 ILE B O 1
ATOM 6171 N N . PRO B 1 315 ? -18.531 22.641 -4.695 1 95.44 315 PRO B N 1
ATOM 6172 C CA . PRO B 1 315 ? -17.734 23.594 -5.48 1 95.44 315 PRO B CA 1
ATOM 6173 C C . PRO B 1 315 ? -16.281 23.641 -5.055 1 95.44 315 PRO B C 1
ATOM 6175 O O . PRO B 1 315 ? -15.391 23.812 -5.898 1 95.44 315 PRO B O 1
ATOM 6178 N N . GLU B 1 316 ? -16.062 23.469 -3.781 1 94.69 316 GLU B N 1
ATOM 6179 C CA . GLU B 1 316 ? -14.688 23.484 -3.277 1 94.69 316 GLU B CA 1
ATOM 6180 C C . GLU B 1 316 ? -13.898 22.281 -3.807 1 94.69 316 GLU B C 1
ATOM 6182 O O . GLU B 1 316 ? -12.742 22.438 -4.203 1 94.69 316 GLU B O 1
ATOM 6187 N N . LEU B 1 317 ? -14.5 21.141 -3.787 1 96.12 317 LEU B N 1
ATOM 6188 C CA . LEU B 1 317 ? -13.844 19.938 -4.281 1 96.12 317 LEU B CA 1
ATOM 6189 C C . LEU B 1 317 ? -13.586 20.031 -5.777 1 96.12 317 LEU B C 1
ATOM 6191 O O . LEU B 1 317 ? -12.547 19.578 -6.262 1 96.12 317 LEU B O 1
ATOM 6195 N N . LEU B 1 318 ? -14.508 20.625 -6.477 1 96.38 318 LEU B N 1
ATOM 6196 C CA . LEU B 1 318 ? -14.344 20.812 -7.914 1 96.38 318 LEU B CA 1
ATOM 6197 C C . LEU B 1 318 ? -13.18 21.734 -8.219 1 96.38 318 LEU B C 1
ATOM 6199 O O . LEU B 1 318 ? -12.43 21.516 -9.172 1 96.38 318 LEU B O 1
ATOM 6203 N N . GLU B 1 319 ? -13.07 22.734 -7.41 1 93.88 319 GLU B N 1
ATOM 6204 C CA . GLU B 1 319 ? -11.945 23.641 -7.57 1 93.88 319 GLU B CA 1
ATOM 6205 C C . GLU B 1 319 ? -10.617 22.922 -7.363 1 93.88 319 GLU B C 1
ATOM 6207 O O . GLU B 1 319 ? -9.656 23.141 -8.102 1 93.88 319 GLU B O 1
ATOM 6212 N N . LEU B 1 320 ? -10.562 22.094 -6.363 1 93.69 320 LEU B N 1
ATOM 6213 C CA . LEU B 1 320 ? -9.352 21.312 -6.098 1 93.69 320 LEU B CA 1
ATOM 6214 C C . LEU B 1 320 ? -9.008 20.438 -7.289 1 93.69 320 LEU B C 1
ATOM 6216 O O . LEU B 1 320 ? -7.832 20.266 -7.617 1 93.69 320 LEU B O 1
ATOM 6220 N N . LEU B 1 321 ? -9.992 19.844 -7.898 1 93.75 321 LEU B N 1
ATOM 6221 C CA . LEU B 1 321 ? -9.789 18.938 -9.016 1 93.75 321 LEU B CA 1
ATOM 6222 C C . LEU B 1 321 ? -9.336 19.688 -10.258 1 93.75 321 LEU B C 1
ATOM 6224 O O . LEU B 1 321 ? -8.664 19.109 -11.125 1 93.75 321 LEU B O 1
ATOM 6228 N N . SER B 1 322 ? -9.688 20.891 -10.312 1 91.69 322 SER B N 1
ATOM 6229 C CA . SER B 1 322 ? -9.328 21.703 -11.477 1 91.69 322 SER B CA 1
ATOM 6230 C C . SER B 1 322 ? -7.883 22.188 -11.391 1 91.69 322 SER B C 1
ATOM 6232 O O . SER B 1 322 ? -7.281 22.547 -12.398 1 91.69 322 SER B O 1
ATOM 6234 N N . THR B 1 323 ? -7.445 22.078 -10.117 1 87.12 323 THR B N 1
ATOM 6235 C CA . THR B 1 323 ? -6.059 22.484 -9.938 1 87.12 323 THR B CA 1
ATOM 6236 C C . THR B 1 323 ? -5.109 21.328 -10.219 1 87.12 323 THR B C 1
ATOM 6238 O O . THR B 1 323 ? -5.441 20.172 -9.953 1 87.12 323 THR B O 1
ATOM 6241 N N . LYS B 1 324 ? -4.004 21.359 -10.992 1 79.44 324 LYS B N 1
ATOM 6242 C CA . LYS B 1 324 ? -3.057 20.312 -11.336 1 79.44 324 LYS B CA 1
ATOM 6243 C C . LYS B 1 324 ? -1.997 20.156 -10.25 1 79.44 324 LYS B C 1
ATOM 6245 O O . LYS B 1 324 ? -0.914 19.625 -10.5 1 79.44 324 LYS B O 1
ATOM 6250 N N . LYS B 1 325 ? -2.451 20.469 -9.016 1 86.56 325 LYS B N 1
ATOM 6251 C CA . LYS B 1 325 ? -1.485 20.469 -7.922 1 86.56 325 LYS B CA 1
ATOM 6252 C C . LYS B 1 325 ? -1.474 19.125 -7.195 1 86.56 325 LYS B C 1
ATOM 6254 O O . LYS B 1 325 ? -0.482 18.766 -6.555 1 86.56 325 LYS B O 1
ATOM 6259 N N . PHE B 1 326 ? -2.545 18.359 -7.418 1 88.75 326 PHE B N 1
ATOM 6260 C CA . PHE B 1 326 ? -2.695 17.172 -6.574 1 88.75 326 PHE B CA 1
ATOM 6261 C C . PHE B 1 326 ? -2.41 15.906 -7.371 1 88.75 326 PHE B C 1
ATOM 6263 O O . PHE B 1 326 ? -2.67 15.852 -8.578 1 88.75 326 PHE B O 1
ATOM 6270 N N . ASN B 1 327 ? -1.863 14.969 -6.641 1 87.94 327 ASN B N 1
ATOM 6271 C CA . ASN B 1 327 ? -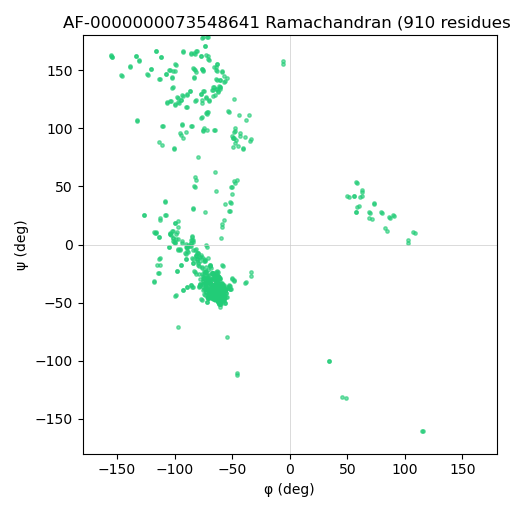1.503 13.711 -7.281 1 87.94 327 ASN B CA 1
ATOM 6272 C C . ASN B 1 327 ? -2.736 12.867 -7.598 1 87.94 327 ASN B C 1
ATOM 6274 O O . ASN B 1 327 ? -3.842 13.188 -7.152 1 87.94 327 ASN B O 1
ATOM 6278 N N . PRO B 1 328 ? -2.6 11.812 -8.328 1 87 328 PRO B N 1
ATOM 6279 C CA . PRO B 1 328 ? -3.738 11.008 -8.773 1 87 328 PRO B CA 1
ATOM 6280 C C . PRO B 1 328 ? -4.492 10.359 -7.609 1 87 328 PRO B C 1
ATOM 6282 O O . PRO B 1 328 ? -5.715 10.219 -7.668 1 87 328 PRO B O 1
ATOM 6285 N N . ASN B 1 329 ? -3.789 9.977 -6.613 1 89.19 329 ASN B N 1
ATOM 6286 C CA . ASN B 1 329 ? -4.445 9.375 -5.457 1 89.19 329 ASN B CA 1
ATOM 6287 C C . ASN B 1 329 ? -5.348 10.375 -4.738 1 89.19 329 ASN B C 1
ATOM 6289 O O . ASN B 1 329 ? -6.438 10.016 -4.289 1 89.19 329 ASN B O 1
ATOM 6293 N N . GLU B 1 330 ? -4.832 11.547 -4.652 1 92.38 330 GLU B N 1
ATOM 6294 C CA . GLU B 1 330 ? -5.633 12.602 -4.035 1 92.38 330 GLU B CA 1
ATOM 6295 C C . GLU B 1 330 ? -6.836 12.961 -4.902 1 92.38 330 GLU B C 1
ATOM 6297 O O . GLU B 1 330 ? -7.934 13.188 -4.387 1 92.38 330 GLU B O 1
ATOM 6302 N N . GLN B 1 331 ? -6.633 13.008 -6.133 1 92.62 331 GLN B N 1
ATOM 6303 C CA . GLN B 1 331 ? -7.734 13.273 -7.051 1 92.62 331 GLN B CA 1
ATOM 6304 C C . GLN B 1 331 ? -8.82 12.211 -6.934 1 92.62 331 GLN B C 1
ATOM 6306 O O . GLN B 1 331 ? -10.016 12.523 -6.934 1 92.62 331 GLN B O 1
ATOM 6311 N N . GLU B 1 332 ? -8.406 10.984 -6.871 1 93.25 332 GLU B N 1
ATOM 6312 C CA . GLU B 1 332 ? -9.359 9.891 -6.684 1 93.25 332 GLU B CA 1
ATOM 6313 C C . GLU B 1 332 ? -10.164 10.078 -5.398 1 93.25 332 GLU B C 1
ATOM 6315 O O . GLU B 1 332 ? -11.383 9.875 -5.387 1 93.25 332 GLU B O 1
ATOM 6320 N N . LEU B 1 333 ? -9.469 10.461 -4.359 1 95.69 333 LEU B N 1
ATOM 6321 C CA . LEU B 1 333 ? -10.125 10.703 -3.078 1 95.69 333 LEU B CA 1
ATOM 6322 C C . LEU B 1 333 ? -11.219 11.758 -3.223 1 95.69 333 LEU B C 1
ATOM 6324 O O . LEU B 1 333 ? -12.312 11.602 -2.688 1 95.69 333 LEU B O 1
ATOM 6328 N N . PHE B 1 334 ? -10.93 12.805 -3.947 1 96.5 334 PHE B N 1
ATOM 6329 C CA . PHE B 1 334 ? -11.898 13.875 -4.145 1 96.5 334 PHE B CA 1
ATOM 6330 C C . PHE B 1 334 ? -13.109 13.375 -4.922 1 96.5 334 PHE B C 1
ATOM 6332 O O . PHE B 1 334 ? -14.25 13.664 -4.559 1 96.5 334 PHE B O 1
ATOM 6339 N N . VAL B 1 335 ? -12.828 12.594 -5.918 1 96.44 335 VAL B N 1
ATOM 6340 C CA . VAL B 1 335 ? -13.898 12.078 -6.77 1 96.44 335 VAL B CA 1
ATOM 6341 C C . VAL B 1 335 ? -14.766 11.102 -5.984 1 96.44 335 VAL B C 1
ATOM 6343 O O . VAL B 1 335 ? -16 11.156 -6.055 1 96.44 335 VAL B O 1
ATOM 6346 N N . VAL B 1 336 ? -14.156 10.234 -5.254 1 96.81 336 VAL B N 1
ATOM 6347 C CA . VAL B 1 336 ? -14.898 9.258 -4.465 1 96.81 336 VAL B CA 1
ATOM 6348 C C . VAL B 1 336 ? -15.75 9.969 -3.414 1 96.81 336 VAL B C 1
ATOM 6350 O O . VAL B 1 336 ? -16.875 9.562 -3.139 1 96.81 336 VAL B O 1
ATOM 6353 N N . THR B 1 337 ? -15.18 10.977 -2.807 1 97.5 337 THR B N 1
ATOM 6354 C CA . THR B 1 337 ? -15.93 11.758 -1.827 1 97.5 337 THR B CA 1
ATOM 6355 C C . THR B 1 337 ? -17.125 12.43 -2.479 1 97.5 337 THR B C 1
ATOM 6357 O O . THR B 1 337 ? -18.234 12.438 -1.917 1 97.5 337 THR B O 1
ATOM 6360 N N . LEU B 1 338 ? -16.906 12.992 -3.686 1 97.5 338 LEU B N 1
ATOM 6361 C CA . LEU B 1 338 ? -18 13.594 -4.441 1 97.5 338 LEU B CA 1
ATOM 6362 C C . LEU B 1 338 ? -19.094 12.555 -4.738 1 97.5 338 LEU B C 1
ATOM 6364 O O . LEU B 1 338 ? -20.281 12.867 -4.668 1 97.5 338 LEU B O 1
ATOM 6368 N N . TYR B 1 339 ? -18.672 11.398 -5.023 1 97.38 339 TYR B N 1
ATOM 6369 C CA . TYR B 1 339 ? -19.609 10.305 -5.262 1 97.38 339 TYR B CA 1
ATOM 6370 C C . TYR B 1 339 ? -20.484 10.047 -4.035 1 97.38 339 TYR B C 1
ATOM 6372 O O . TYR B 1 339 ? -21.703 9.945 -4.145 1 97.38 339 TYR B O 1
ATOM 6380 N N . VAL B 1 340 ? -19.859 9.969 -2.938 1 96.88 340 VAL B N 1
ATOM 6381 C CA . VAL B 1 340 ? -20.578 9.695 -1.702 1 96.88 340 VAL B CA 1
ATOM 6382 C C . VAL B 1 340 ? -21.547 10.844 -1.408 1 96.88 340 VAL B C 1
ATOM 6384 O O . VAL B 1 340 ? -22.688 10.617 -1.014 1 96.88 340 VAL B O 1
ATOM 6387 N N . ILE B 1 341 ? -21.125 12.07 -1.627 1 96.75 341 ILE B N 1
ATOM 6388 C CA . ILE B 1 341 ? -21.969 13.234 -1.401 1 96.75 341 ILE B CA 1
ATOM 6389 C C . ILE B 1 341 ? -23.188 13.18 -2.324 1 96.75 341 ILE B C 1
ATOM 6391 O O . ILE B 1 341 ? -24.328 13.359 -1.877 1 96.75 341 ILE B O 1
ATOM 6395 N N . ALA B 1 342 ? -22.906 12.914 -3.578 1 96.12 342 ALA B N 1
ATOM 6396 C CA . ALA B 1 342 ? -24 12.852 -4.551 1 96.12 342 ALA B CA 1
ATOM 6397 C C . ALA B 1 342 ? -24.969 11.719 -4.219 1 96.12 342 ALA B C 1
ATOM 6399 O O . ALA B 1 342 ? -26.188 11.852 -4.422 1 96.12 342 ALA B O 1
ATOM 6400 N N . GLN B 1 343 ? -24.469 10.617 -3.785 1 95 343 GLN B N 1
ATOM 6401 C CA . GLN B 1 343 ? -25.281 9.445 -3.461 1 95 343 GLN B CA 1
ATOM 6402 C C . GLN B 1 343 ? -26.172 9.703 -2.252 1 95 343 GLN B C 1
ATOM 6404 O O . GLN B 1 343 ? -27.328 9.297 -2.236 1 95 343 GLN B O 1
ATOM 6409 N N . LYS B 1 344 ? -25.672 10.461 -1.258 1 94.62 344 LYS B N 1
ATOM 6410 C CA . LYS B 1 344 ? -26.359 10.531 0.033 1 94.62 344 LYS B CA 1
ATOM 6411 C C . LYS B 1 344 ? -27.094 11.852 0.197 1 94.62 344 LYS B C 1
ATOM 6413 O O . LYS B 1 344 ? -27.734 12.086 1.227 1 94.62 344 LYS B O 1
ATOM 6418 N N . THR B 1 345 ? -26.938 12.672 -0.813 1 94.31 345 THR B N 1
ATOM 6419 C CA . THR B 1 345 ? -27.812 13.844 -0.845 1 94.31 345 THR B CA 1
ATOM 6420 C C . THR B 1 345 ? -29.141 13.5 -1.506 1 94.31 345 THR B C 1
ATOM 6422 O O . THR B 1 345 ? -29.219 13.391 -2.73 1 94.31 345 THR B O 1
ATOM 6425 N N . LYS B 1 346 ? -30.094 13.32 -0.79 1 86.44 346 LYS B N 1
ATOM 6426 C CA . LYS B 1 346 ? -31.359 12.82 -1.301 1 86.44 346 LYS B CA 1
ATOM 6427 C C . LYS B 1 346 ? -32.125 13.922 -2.025 1 86.44 346 LYS B C 1
ATOM 6429 O O . LYS B 1 346 ? -32.656 13.703 -3.123 1 86.44 346 LYS B O 1
ATOM 6434 N N . LEU B 1 347 ? -32.219 15.094 -1.404 1 84.44 347 LEU B N 1
ATOM 6435 C CA . LEU B 1 347 ? -32.938 16.219 -1.999 1 84.44 347 LEU B CA 1
ATOM 6436 C C . LEU B 1 347 ? -32 17.109 -2.785 1 84.44 347 LEU B C 1
ATOM 6438 O O . LEU B 1 347 ? -31.219 17.875 -2.197 1 84.44 347 LEU B O 1
ATOM 6442 N N . LYS B 1 348 ? -32.062 16.984 -4.152 1 88 348 LYS B N 1
ATOM 6443 C CA . LYS B 1 348 ? -31.141 17.766 -4.988 1 88 348 LYS B CA 1
ATOM 6444 C C . LYS B 1 348 ? -31.891 18.875 -5.719 1 88 348 LYS B C 1
ATOM 6446 O O . LYS B 1 348 ? -31.469 19.328 -6.777 1 88 348 LYS B O 1
ATOM 6451 N N . ASP B 1 349 ? -32.969 19.266 -5.152 1 83.69 349 ASP B N 1
ATOM 6452 C CA . ASP B 1 349 ? -33.812 20.266 -5.805 1 83.69 349 ASP B CA 1
ATOM 6453 C C . ASP B 1 349 ? -33.094 21.609 -5.918 1 83.69 349 ASP B C 1
ATOM 6455 O O . ASP B 1 349 ? -33.375 22.391 -6.828 1 83.69 349 ASP B O 1
ATOM 6459 N N . ASP B 1 350 ? -32.188 21.812 -5.031 1 88.19 350 ASP B N 1
ATOM 6460 C CA . ASP B 1 350 ? -31.5 23.094 -5.004 1 88.19 350 ASP B CA 1
ATOM 6461 C C . ASP B 1 350 ? -30.266 23.062 -5.906 1 88.19 350 ASP B C 1
ATOM 6463 O O . ASP B 1 350 ? -29.578 24.078 -6.051 1 88.19 350 ASP B O 1
ATOM 6467 N N . TRP B 1 351 ? -29.953 21.875 -6.473 1 93.12 351 TRP B N 1
ATOM 6468 C CA . TRP B 1 351 ? -28.844 21.812 -7.41 1 93.12 351 TRP B CA 1
ATOM 6469 C C . TRP B 1 351 ? -29.234 22.406 -8.758 1 93.12 351 TRP B C 1
ATOM 6471 O O . TRP B 1 351 ? -29.859 21.734 -9.578 1 93.12 351 TRP B O 1
ATOM 6481 N N . ASN B 1 352 ? -28.891 23.656 -8.984 1 91.12 352 ASN B N 1
ATOM 6482 C CA . ASN B 1 352 ? -29.312 24.359 -10.188 1 91.12 352 ASN B CA 1
ATOM 6483 C C . ASN B 1 352 ? -28.516 23.906 -11.414 1 91.12 352 ASN B C 1
ATOM 6485 O O . ASN B 1 352 ? -27.609 23.078 -11.297 1 91.12 352 ASN B O 1
ATOM 6489 N N . TRP B 1 353 ? -28.844 24.453 -12.523 1 92.38 353 TRP B N 1
ATOM 6490 C CA . TRP B 1 353 ? -28.266 24.062 -13.797 1 92.38 353 TRP B CA 1
ATOM 6491 C C . TRP B 1 353 ? -26.75 24.281 -13.789 1 92.38 353 TRP B C 1
ATOM 6493 O O . TRP B 1 353 ? -25.984 23.375 -14.133 1 92.38 353 TRP B O 1
ATOM 6503 N N . ASP B 1 354 ? -26.359 25.391 -13.352 1 93 354 ASP B N 1
ATOM 6504 C CA . ASP B 1 354 ? -24.938 25.75 -13.375 1 93 354 ASP B CA 1
ATOM 6505 C C . ASP B 1 354 ? -24.125 24.812 -12.492 1 93 354 ASP B C 1
ATOM 6507 O O . ASP B 1 354 ? -23.016 24.406 -12.852 1 93 354 ASP B O 1
ATOM 6511 N N . PHE B 1 355 ? -24.781 24.562 -11.43 1 93.44 355 PHE B N 1
ATOM 6512 C CA . PHE B 1 355 ? -24.141 23.672 -10.461 1 93.44 355 PHE B CA 1
ATOM 6513 C C . PHE B 1 355 ? -23.906 22.297 -11.055 1 93.44 355 PHE B C 1
ATOM 6515 O O . PHE B 1 355 ? -22.797 21.766 -11.023 1 93.44 355 PHE B O 1
ATOM 6522 N N . ILE B 1 356 ? -24.891 21.672 -11.672 1 94.88 356 ILE B N 1
ATOM 6523 C CA . ILE B 1 356 ? -24.844 20.328 -12.234 1 94.88 356 ILE B CA 1
ATOM 6524 C C . ILE B 1 356 ? -23.953 20.328 -13.484 1 94.88 356 ILE B C 1
ATOM 6526 O O . ILE B 1 356 ? -23.234 19.359 -13.734 1 94.88 356 ILE B O 1
ATOM 6530 N N . GLU B 1 357 ? -24.078 21.328 -14.227 1 95.06 357 GLU B N 1
ATOM 6531 C CA . GLU B 1 357 ? -23.281 21.438 -15.438 1 95.06 357 GLU B CA 1
ATOM 6532 C C . GLU B 1 357 ? -21.797 21.469 -15.109 1 95.06 357 GLU B C 1
ATOM 6534 O O . GLU B 1 357 ? -20.984 20.781 -15.758 1 95.06 357 GLU B O 1
ATOM 6539 N N . LYS B 1 358 ? -21.438 22.266 -14.164 1 95.56 358 LYS B N 1
ATOM 6540 C CA . LYS B 1 358 ? -20.031 22.344 -13.75 1 95.56 358 LYS B CA 1
ATOM 6541 C C . LYS B 1 358 ? -19.531 21 -13.234 1 95.56 358 LYS B C 1
ATOM 6543 O O . LYS B 1 358 ? -18.453 20.547 -13.609 1 95.56 358 LYS B O 1
ATOM 6548 N N . LEU B 1 359 ? -20.297 20.422 -12.328 1 96.38 359 LEU B N 1
ATOM 6549 C CA . LEU B 1 359 ? -19.969 19.109 -11.797 1 96.38 359 LEU B CA 1
ATOM 6550 C C . LEU B 1 359 ? -19.812 18.094 -12.93 1 96.38 359 LEU B C 1
ATOM 6552 O O . LEU B 1 359 ? -18.828 17.359 -12.969 1 96.38 359 LEU B O 1
ATOM 6556 N N . SER B 1 360 ? -20.719 18.109 -13.852 1 95.81 360 SER B N 1
ATOM 6557 C CA . SER B 1 360 ? -20.719 17.141 -14.953 1 95.81 360 SER B CA 1
ATOM 6558 C C . SER B 1 360 ? -19.531 17.375 -15.883 1 95.81 360 SER B C 1
ATOM 6560 O O . SER B 1 360 ? -18.891 16.422 -16.312 1 95.81 360 SER B O 1
ATOM 6562 N N . SER B 1 361 ? -19.266 18.594 -16.156 1 94.75 361 SER B N 1
ATOM 6563 C CA . SER B 1 361 ? -18.172 18.922 -17.062 1 94.75 361 SER B CA 1
ATOM 6564 C C . SER B 1 361 ? -16.828 18.438 -16.5 1 94.75 361 SER B C 1
ATOM 6566 O O . SER B 1 361 ? -16.047 17.828 -17.203 1 94.75 361 SER B O 1
ATOM 6568 N N . ILE B 1 362 ? -16.594 18.688 -15.258 1 94.56 362 ILE B N 1
ATOM 6569 C CA . ILE B 1 362 ? -15.336 18.297 -14.625 1 94.56 362 ILE B CA 1
ATOM 6570 C C . ILE B 1 362 ? -15.258 16.766 -14.523 1 94.56 362 ILE B C 1
ATOM 6572 O O . ILE B 1 362 ? -14.211 16.172 -14.789 1 94.56 362 ILE B O 1
ATOM 6576 N N . MET B 1 363 ? -16.344 16.141 -14.148 1 95 363 MET B N 1
ATOM 6577 C CA . MET B 1 363 ? -16.359 14.68 -14.047 1 95 363 MET B CA 1
ATOM 6578 C C . MET B 1 363 ? -16.109 14.039 -15.406 1 95 363 MET B C 1
ATOM 6580 O O . MET B 1 363 ? -15.469 12.992 -15.5 1 95 363 MET B O 1
ATOM 6584 N N . PHE B 1 364 ? -16.641 14.664 -16.453 1 94.19 364 PHE B N 1
ATOM 6585 C CA . PHE B 1 364 ? -16.484 14.141 -17.797 1 94.19 364 PHE B CA 1
ATOM 6586 C C . PHE B 1 364 ? -15.008 14.062 -18.172 1 94.19 364 PHE B C 1
ATOM 6588 O O . PHE B 1 364 ? -14.586 13.141 -18.875 1 94.19 364 PHE B O 1
ATOM 6595 N N . ALA B 1 365 ? -14.289 14.984 -17.719 1 90.5 365 ALA B N 1
ATOM 6596 C CA . ALA B 1 365 ? -12.859 15.008 -18 1 90.5 365 ALA B CA 1
ATOM 6597 C C . ALA B 1 365 ? -12.156 13.789 -17.406 1 90.5 365 ALA B C 1
ATOM 6599 O O . ALA B 1 365 ? -11.102 13.375 -17.875 1 90.5 365 ALA B O 1
ATOM 6600 N N . PHE B 1 366 ? -12.695 13.164 -16.375 1 91.44 366 PHE B N 1
ATOM 6601 C CA . PHE B 1 366 ? -12.078 12.031 -15.703 1 91.44 366 PHE B CA 1
ATOM 6602 C C . PHE B 1 366 ? -12.523 10.719 -16.328 1 91.44 366 PHE B C 1
ATOM 6604 O O . PHE B 1 366 ? -12.031 9.648 -15.969 1 91.44 366 PHE B O 1
ATOM 6611 N N . LEU B 1 367 ? -13.477 10.727 -17.25 1 90.94 367 LEU B N 1
ATOM 6612 C CA . LEU B 1 367 ? -13.961 9.5 -17.875 1 90.94 367 LEU B CA 1
ATOM 6613 C C . LEU B 1 367 ? -12.938 8.969 -18.891 1 90.94 367 LEU B C 1
ATOM 6615 O O . LEU B 1 367 ? -12.891 7.77 -19.156 1 90.94 367 LEU B O 1
ATOM 6619 N N . CYS B 1 368 ? -12.211 9.805 -19.562 1 72.81 368 CYS B N 1
ATOM 6620 C CA . CYS B 1 368 ? -11.297 9.43 -20.641 1 72.81 368 CYS B CA 1
ATOM 6621 C C . CYS B 1 368 ? -10.016 8.812 -20.062 1 72.81 368 CYS B C 1
ATOM 6623 O O . CYS B 1 368 ? -9.234 8.211 -20.797 1 72.81 368 CYS B O 1
ATOM 6625 N N . LYS B 1 369 ? -9.836 9.125 -18.828 1 61.31 369 LYS B N 1
ATOM 6626 C CA . LYS B 1 369 ? -8.578 8.664 -18.25 1 61.31 369 LYS B CA 1
ATOM 6627 C C . LYS B 1 369 ? -8.625 7.168 -17.938 1 61.31 369 LYS B C 1
ATOM 6629 O O . LYS B 1 369 ? -9.695 6.625 -17.656 1 61.31 369 LYS B O 1
ATOM 6634 N N . ASP B 1 370 ? -7.758 6.297 -18.406 1 59.22 370 ASP B N 1
ATOM 6635 C CA . ASP B 1 370 ? -7.508 4.863 -18.297 1 59.22 370 ASP B CA 1
ATOM 6636 C C . ASP B 1 370 ? -8.445 4.219 -17.281 1 59.22 370 ASP B C 1
ATOM 6638 O O . ASP B 1 370 ? -9.141 4.918 -16.547 1 59.22 370 ASP B O 1
ATOM 6642 N N . HIS B 1 371 ? -8.734 2.924 -17.359 1 60.78 371 HIS B N 1
ATOM 6643 C CA . HIS B 1 371 ? -9.531 1.971 -16.594 1 60.78 371 HIS B CA 1
ATOM 6644 C C . HIS B 1 371 ? -9.234 2.072 -15.109 1 60.78 371 HIS B C 1
ATOM 6646 O O . HIS B 1 371 ? -8.93 1.066 -14.461 1 60.78 371 HIS B O 1
ATOM 6652 N N . SER B 1 372 ? -9.438 3.471 -14.766 1 78.38 372 SER B N 1
ATOM 6653 C CA . SER B 1 372 ? -8.992 3.738 -13.398 1 78.38 372 SER B CA 1
ATOM 6654 C C . SER B 1 372 ? -10.164 3.77 -12.43 1 78.38 372 SER B C 1
ATOM 6656 O O . SER B 1 372 ? -11.328 3.82 -12.852 1 78.38 372 SER B O 1
ATOM 6658 N N . ASN B 1 373 ? -9.984 3.523 -11.188 1 85.44 373 ASN B N 1
ATOM 6659 C CA . ASN B 1 373 ? -10.922 3.684 -10.078 1 85.44 373 ASN B CA 1
ATOM 6660 C C . ASN B 1 373 ? -11.594 5.055 -10.109 1 85.44 373 ASN B C 1
ATOM 6662 O O . ASN B 1 373 ? -12.789 5.168 -9.812 1 85.44 373 ASN B O 1
ATOM 6666 N N . THR B 1 374 ? -10.906 6.012 -10.594 1 91.12 374 THR B N 1
ATOM 6667 C CA . THR B 1 374 ? -11.414 7.379 -10.648 1 91.12 374 THR B CA 1
ATOM 6668 C C . THR B 1 374 ? -12.531 7.5 -11.68 1 91.12 374 THR B C 1
ATOM 6670 O O . THR B 1 374 ? -13.57 8.109 -11.414 1 91.12 374 THR B O 1
ATOM 6673 N N . ALA B 1 375 ? -12.344 6.914 -12.82 1 92.69 375 ALA B N 1
ATOM 6674 C CA . ALA B 1 375 ? -13.367 6.941 -13.867 1 92.69 375 ALA B CA 1
ATOM 6675 C C . ALA B 1 375 ? -14.633 6.227 -13.414 1 92.69 375 ALA B C 1
ATOM 6677 O O . ALA B 1 375 ? -15.742 6.688 -13.688 1 92.69 375 ALA B O 1
ATOM 6678 N N . MET B 1 376 ? -14.492 5.172 -12.781 1 93.25 376 MET B N 1
ATOM 6679 C CA . MET B 1 376 ? -15.617 4.383 -12.297 1 93.25 376 MET B CA 1
ATOM 6680 C C . MET B 1 376 ? -16.5 5.211 -11.375 1 93.25 376 MET B C 1
ATOM 6682 O O . MET B 1 376 ? -17.719 5.262 -11.562 1 93.25 376 MET B O 1
ATOM 6686 N N . TYR B 1 377 ? -15.906 5.898 -10.469 1 95.62 377 TYR B N 1
ATOM 6687 C CA . TYR B 1 377 ? -16.688 6.699 -9.531 1 95.62 377 TYR B CA 1
ATOM 6688 C C . TYR B 1 377 ? -17.219 7.961 -10.195 1 95.62 377 TYR B C 1
ATOM 6690 O O . TYR B 1 377 ? -18.266 8.477 -9.82 1 95.62 377 TYR B O 1
ATOM 6698 N N . ALA B 1 378 ? -16.453 8.469 -11.156 1 96.19 378 ALA B N 1
ATOM 6699 C CA . ALA B 1 378 ? -17 9.57 -11.938 1 96.19 378 ALA B CA 1
ATOM 6700 C C . ALA B 1 378 ? -18.312 9.172 -12.617 1 96.19 378 ALA B C 1
ATOM 6702 O O . ALA B 1 378 ? -19.297 9.906 -12.57 1 96.19 378 ALA B O 1
ATOM 6703 N N . TYR B 1 379 ? -18.344 7.977 -13.195 1 95.94 379 TYR B N 1
ATOM 6704 C CA . TYR B 1 379 ? -19.594 7.461 -13.75 1 95.94 379 TYR B CA 1
ATOM 6705 C C . TYR B 1 379 ? -20.641 7.301 -12.656 1 95.94 379 TYR B C 1
ATOM 6707 O O . TYR B 1 379 ? -21.828 7.52 -12.898 1 95.94 379 TYR B O 1
ATOM 6715 N N . GLY B 1 380 ? -20.141 6.895 -11.484 1 96.69 380 GLY B N 1
ATOM 6716 C CA . GLY B 1 380 ? -21.047 6.777 -10.352 1 96.69 380 GLY B CA 1
ATOM 6717 C C . GLY B 1 380 ? -21.734 8.086 -10 1 96.69 380 GLY B C 1
ATOM 6718 O O . GLY B 1 380 ? -22.906 8.094 -9.617 1 96.69 380 GLY B O 1
ATOM 6719 N N . ILE B 1 381 ? -20.984 9.141 -10.117 1 97.06 381 ILE B N 1
ATOM 6720 C CA . ILE B 1 381 ? -21.547 10.453 -9.844 1 97.06 381 ILE B CA 1
ATOM 6721 C C . ILE B 1 381 ? -22.656 10.766 -10.852 1 97.06 381 ILE B C 1
ATOM 6723 O O . ILE B 1 381 ? -23.734 11.242 -10.484 1 97.06 381 ILE B O 1
ATOM 6727 N N . PHE B 1 382 ? -22.453 10.469 -12.117 1 96.75 382 PHE B N 1
ATOM 6728 C CA . PHE B 1 382 ? -23.453 10.664 -13.141 1 96.75 382 PHE B CA 1
ATOM 6729 C C . PHE B 1 382 ? -24.703 9.828 -12.852 1 96.75 382 PHE B C 1
ATOM 6731 O O . PHE B 1 382 ? -25.828 10.281 -13.062 1 96.75 382 PHE B O 1
ATOM 6738 N N . ALA B 1 383 ? -24.453 8.609 -12.391 1 96.62 383 ALA B N 1
ATOM 6739 C CA . ALA B 1 383 ? -25.578 7.742 -12.031 1 96.62 383 ALA B CA 1
ATOM 6740 C C . ALA B 1 383 ? -26.453 8.391 -10.977 1 96.62 383 ALA B C 1
ATOM 6742 O O . ALA B 1 383 ? -27.688 8.266 -11.023 1 96.62 383 ALA B O 1
ATOM 6743 N N . ASN B 1 384 ? -25.844 9.117 -10.07 1 95.62 384 ASN B N 1
ATOM 6744 C CA . ASN B 1 384 ? -26.578 9.75 -8.977 1 95.62 384 ASN B CA 1
ATOM 6745 C C . ASN B 1 384 ? -27.234 11.055 -9.422 1 95.62 384 ASN B C 1
ATOM 6747 O O . ASN B 1 384 ? -28.031 11.633 -8.688 1 95.62 384 ASN B O 1
ATOM 6751 N N . LEU B 1 385 ? -26.891 11.5 -10.602 1 95.19 385 LEU B N 1
ATOM 6752 C CA . LEU B 1 385 ? -27.438 12.758 -11.102 1 95.19 385 LEU B CA 1
ATOM 6753 C C . LEU B 1 385 ? -28.625 12.5 -12.016 1 95.19 385 LEU B C 1
ATOM 6755 O O . LEU B 1 385 ? -29.312 13.438 -12.43 1 95.19 385 LEU B O 1
ATOM 6759 N N . ILE B 1 386 ? -28.969 11.297 -12.32 1 93.5 386 ILE B N 1
ATOM 6760 C CA . ILE B 1 386 ? -30.031 10.922 -13.258 1 93.5 386 ILE B CA 1
ATOM 6761 C C . ILE B 1 386 ? -31.359 11.492 -12.781 1 93.5 386 ILE B C 1
ATOM 6763 O O . ILE B 1 386 ? -32.188 11.891 -13.586 1 93.5 386 ILE B O 1
ATOM 6767 N N . THR B 1 387 ? -31.516 11.555 -11.484 1 88.31 387 THR B N 1
ATOM 6768 C CA . THR B 1 387 ? -32.812 11.953 -10.906 1 88.31 387 THR B CA 1
ATOM 6769 C C . THR B 1 387 ? -32.938 13.469 -10.906 1 88.31 387 THR B C 1
ATOM 6771 O O . THR B 1 387 ? -34.031 13.992 -10.594 1 88.31 387 THR B O 1
ATOM 6774 N N . THR B 1 388 ? -31.984 14.18 -11.289 1 90.12 388 THR B N 1
ATOM 6775 C CA . THR B 1 388 ? -32.062 15.633 -11.297 1 90.12 388 THR B CA 1
ATOM 6776 C C . THR B 1 388 ? -32.75 16.141 -12.562 1 90.12 388 THR B C 1
ATOM 6778 O O . THR B 1 388 ? -32.75 15.453 -13.594 1 90.12 388 THR B O 1
ATOM 6781 N N . GLU B 1 389 ? -33.438 17.266 -12.625 1 84.5 389 GLU B N 1
ATOM 6782 C CA . GLU B 1 389 ? -34.281 17.812 -13.68 1 84.5 389 GLU B CA 1
ATOM 6783 C C . GLU B 1 389 ? -33.469 18.047 -14.961 1 84.5 389 GLU B C 1
ATOM 6785 O O . GLU B 1 389 ? -34 17.844 -16.062 1 84.5 389 GLU B O 1
ATOM 6790 N N . HIS B 1 390 ? -32.219 18.328 -14.922 1 84.81 390 HIS B N 1
ATOM 6791 C CA . HIS B 1 390 ? -31.484 18.75 -16.109 1 84.81 390 HIS B CA 1
ATOM 6792 C C . HIS B 1 390 ? -30.469 17.703 -16.516 1 84.81 390 HIS B C 1
ATOM 6794 O O . HIS B 1 390 ? -29.578 17.969 -17.328 1 84.81 390 HIS B O 1
ATOM 6800 N N . ALA B 1 391 ? -30.672 16.531 -16.141 1 90 391 ALA B N 1
ATOM 6801 C CA . ALA B 1 391 ? -29.656 15.516 -16.375 1 90 391 ALA B CA 1
ATOM 6802 C C . ALA B 1 391 ? -29.562 15.148 -17.844 1 90 391 ALA B C 1
ATOM 6804 O O . ALA B 1 391 ? -28.469 15.125 -18.422 1 90 391 ALA B O 1
ATOM 6805 N N . SER B 1 392 ? -30.719 14.945 -18.469 1 90.44 392 SER B N 1
ATOM 6806 C CA . SER B 1 392 ? -30.75 14.5 -19.859 1 90.44 392 SER B CA 1
ATOM 6807 C C . SER B 1 392 ? -30.109 15.516 -20.781 1 90.44 392 SER B C 1
ATOM 6809 O O . SER B 1 392 ? -29.281 15.164 -21.625 1 90.44 392 SER B O 1
ATOM 6811 N N . ARG B 1 393 ? -30.5 16.734 -20.625 1 91.88 393 ARG B N 1
ATOM 6812 C CA . ARG B 1 393 ? -29.969 17.797 -21.469 1 91.88 393 ARG B CA 1
ATOM 6813 C C . ARG B 1 393 ? -28.469 17.953 -21.266 1 91.88 393 ARG B C 1
ATOM 6815 O O . ARG B 1 393 ? -27.719 18.109 -22.234 1 91.88 393 ARG B O 1
ATOM 6822 N N . ILE B 1 394 ? -28.047 17.859 -20.094 1 94.12 394 ILE B N 1
ATOM 6823 C CA . ILE B 1 394 ? -26.641 18.062 -19.75 1 94.12 394 ILE B CA 1
ATOM 6824 C C . ILE B 1 394 ? -25.812 16.891 -20.266 1 94.12 394 ILE B C 1
ATOM 6826 O O . ILE B 1 394 ? -24.75 17.078 -20.859 1 94.12 394 ILE B O 1
ATOM 6830 N N . PHE B 1 395 ? -26.281 15.68 -20.031 1 94.62 395 PHE B N 1
ATOM 6831 C CA . PHE B 1 395 ? -25.547 14.492 -20.484 1 94.62 395 PHE B CA 1
ATOM 6832 C C . PHE B 1 395 ? -25.359 14.508 -21.984 1 94.62 395 PHE B C 1
ATOM 6834 O O . PHE B 1 395 ? -24.297 14.156 -22.484 1 94.62 395 PHE B O 1
ATOM 6841 N N . THR B 1 396 ? -26.375 14.953 -22.703 1 92.06 396 THR B N 1
ATOM 6842 C CA . THR B 1 396 ? -26.312 15.047 -24.156 1 92.06 396 THR B CA 1
ATOM 6843 C C . THR B 1 396 ? -25.312 16.109 -24.594 1 92.06 396 THR B C 1
ATOM 6845 O O . THR B 1 396 ? -24.531 15.906 -25.516 1 92.06 396 THR B O 1
ATOM 6848 N N . SER B 1 397 ? -25.391 17.172 -23.938 1 92.12 397 SER B N 1
ATOM 6849 C CA . SER B 1 397 ? -24.516 18.297 -24.281 1 92.12 397 SER B CA 1
ATOM 6850 C C . SER B 1 397 ? -23.047 17.922 -24.125 1 92.12 397 SER B C 1
ATOM 6852 O O . SER B 1 397 ? -22.203 18.359 -24.922 1 92.12 397 SER B O 1
ATOM 6854 N N . ILE B 1 398 ? -22.688 17.125 -23.125 1 92.12 398 ILE B N 1
ATOM 6855 C CA . ILE B 1 398 ? -21.281 16.812 -22.875 1 92.12 398 ILE B CA 1
ATOM 6856 C C . ILE B 1 398 ? -20.891 15.562 -23.656 1 92.12 398 ILE B C 1
ATOM 6858 O O . ILE B 1 398 ? -19.703 15.203 -23.703 1 92.12 398 ILE B O 1
ATOM 6862 N N . GLY B 1 399 ? -21.844 14.852 -24.172 1 90.69 399 GLY B N 1
ATOM 6863 C CA . GLY B 1 399 ? -21.578 13.703 -25.031 1 90.69 399 GLY B CA 1
ATOM 6864 C C . GLY B 1 399 ? -21.469 12.398 -24.25 1 90.69 399 GLY B C 1
ATOM 6865 O O . GLY B 1 399 ? -20.703 11.516 -24.625 1 90.69 399 GLY B O 1
ATOM 6866 N N . LEU B 1 400 ? -22.109 12.328 -23.047 1 93.62 400 LEU B N 1
ATOM 6867 C CA . LEU B 1 400 ? -22.172 11.078 -22.297 1 93.62 400 LEU B CA 1
ATOM 6868 C C . LEU B 1 400 ? -23.188 10.125 -22.906 1 93.62 400 LEU B C 1
ATOM 6870 O O . LEU B 1 400 ? -24.406 10.344 -22.797 1 93.62 400 LEU B O 1
ATOM 6874 N N . THR B 1 401 ? -22.734 9.008 -23.547 1 90.12 401 THR B N 1
ATOM 6875 C CA . THR B 1 401 ? -23.641 8.188 -24.344 1 90.12 401 THR B CA 1
ATOM 6876 C C . THR B 1 401 ? -23.734 6.773 -23.766 1 90.12 401 THR B C 1
ATOM 6878 O O . THR B 1 401 ? -24.766 6.105 -23.922 1 90.12 401 THR B O 1
ATOM 6881 N N . SER B 1 402 ? -22.703 6.348 -23.219 1 91.62 402 SER B N 1
ATOM 6882 C CA . SER B 1 402 ? -22.719 4.996 -22.672 1 91.62 402 SER B CA 1
ATOM 6883 C C . SER B 1 402 ? -21.703 4.832 -21.562 1 91.62 402 SER B C 1
ATOM 6885 O O . SER B 1 402 ? -20.844 5.707 -21.359 1 91.62 402 SER B O 1
ATOM 6887 N N . VAL B 1 403 ? -21.875 3.809 -20.797 1 92.94 403 VAL B N 1
ATOM 6888 C CA . VAL B 1 403 ? -20.891 3.389 -19.812 1 92.94 403 VAL B CA 1
ATOM 6889 C C . VAL B 1 403 ? -20.078 2.225 -20.375 1 92.94 403 VAL B C 1
ATOM 6891 O O . VAL B 1 403 ? -20.625 1.178 -20.719 1 92.94 403 VAL B O 1
ATOM 6894 N N . PRO B 1 404 ? -18.781 2.418 -20.469 1 89.38 404 PRO B N 1
ATOM 6895 C CA . PRO B 1 404 ? -17.969 1.322 -21 1 89.38 404 PRO B CA 1
ATOM 6896 C C . PRO B 1 404 ? -18.141 0.028 -20.203 1 89.38 404 PRO B C 1
ATOM 6898 O O . PRO B 1 404 ? -18.281 0.061 -18.984 1 89.38 404 PRO B O 1
ATOM 6901 N N . GLU B 1 405 ? -18.094 -1.124 -20.875 1 87.94 405 GLU B N 1
ATOM 6902 C CA . GLU B 1 405 ? -18.312 -2.432 -20.266 1 87.94 405 GLU B CA 1
ATOM 6903 C C . GLU B 1 405 ? -17.234 -2.734 -19.234 1 87.94 405 GLU B C 1
ATOM 6905 O O . GLU B 1 405 ? -17.516 -3.385 -18.219 1 87.94 405 GLU B O 1
ATOM 6910 N N . GLU B 1 406 ? -16.109 -2.264 -19.453 1 85.75 406 GLU B N 1
ATOM 6911 C CA . GLU B 1 406 ? -15.008 -2.49 -18.531 1 85.75 406 GLU B CA 1
ATOM 6912 C C . GLU B 1 406 ? -15.281 -1.818 -17.188 1 85.75 406 GLU B C 1
ATOM 6914 O O . GLU B 1 406 ? -14.914 -2.35 -16.125 1 85.75 406 GLU B O 1
ATOM 6919 N N . ILE B 1 407 ? -15.867 -0.682 -17.25 1 90.94 407 ILE B N 1
ATOM 6920 C CA . ILE B 1 407 ? -16.219 0.049 -16.031 1 90.94 407 ILE B CA 1
ATOM 6921 C C . ILE B 1 407 ? -17.312 -0.694 -15.273 1 90.94 407 ILE B C 1
ATOM 6923 O O . ILE B 1 407 ? -17.266 -0.813 -14.047 1 90.94 407 ILE B O 1
ATOM 6927 N N . LEU B 1 408 ? -18.25 -1.181 -16 1 92 408 LEU B N 1
ATOM 6928 C CA . LEU B 1 408 ? -19.344 -1.954 -15.406 1 92 408 LEU B CA 1
ATOM 6929 C C . LEU B 1 408 ? -18.797 -3.195 -14.703 1 92 408 LEU B C 1
ATOM 6931 O O . LEU B 1 408 ? -19.141 -3.475 -13.555 1 92 408 LEU B O 1
ATOM 6935 N N . THR B 1 409 ? -17.938 -3.844 -15.383 1 91.06 409 THR B N 1
ATOM 6936 C CA . THR B 1 409 ? -17.344 -5.051 -14.812 1 91.06 409 THR B CA 1
ATOM 6937 C C . THR B 1 409 ? -16.5 -4.711 -13.586 1 91.06 409 THR B C 1
ATOM 6939 O O . THR B 1 409 ? -16.531 -5.426 -12.586 1 91.06 409 THR B O 1
ATOM 6942 N N . SER B 1 410 ? -15.766 -3.686 -13.734 1 90.19 410 SER B N 1
ATOM 6943 C CA . SER B 1 410 ? -14.93 -3.254 -12.617 1 90.19 410 SER B CA 1
ATOM 6944 C C . SER B 1 410 ? -15.781 -2.949 -11.383 1 90.19 410 SER B C 1
ATOM 6946 O O . SER B 1 410 ? -15.398 -3.293 -10.266 1 90.19 410 SER B O 1
ATOM 6948 N N . ALA B 1 411 ? -16.828 -2.268 -11.555 1 92.88 411 ALA B N 1
ATOM 6949 C CA . ALA B 1 411 ? -17.734 -1.958 -10.453 1 92.88 411 ALA B CA 1
ATOM 6950 C C . ALA B 1 411 ? -18.328 -3.23 -9.859 1 92.88 411 ALA B C 1
ATOM 6952 O O . ALA B 1 411 ? -18.5 -3.334 -8.641 1 92.88 411 ALA B O 1
ATOM 6953 N N . GLU B 1 412 ? -18.609 -4.188 -10.68 1 92.62 412 GLU B N 1
ATOM 6954 C CA . GLU B 1 412 ? -19.203 -5.445 -10.234 1 92.62 412 GLU B CA 1
ATOM 6955 C C . GLU B 1 412 ? -18.234 -6.215 -9.328 1 92.62 412 GLU B C 1
ATOM 6957 O O . GLU B 1 412 ? -18.672 -7.016 -8.492 1 92.62 412 GLU B O 1
ATOM 6962 N N . MET B 1 413 ? -17.016 -5.98 -9.562 1 91.69 413 MET B N 1
ATOM 6963 C CA . MET B 1 413 ? -16 -6.688 -8.781 1 91.69 413 MET B CA 1
ATOM 6964 C C . MET B 1 413 ? -15.883 -6.098 -7.383 1 91.69 413 MET B C 1
ATOM 6966 O O . MET B 1 413 ? -15.219 -6.668 -6.516 1 91.69 413 MET B O 1
ATOM 6970 N N . ARG B 1 414 ? -16.484 -4.977 -7.117 1 90.12 414 ARG B N 1
ATOM 6971 C CA . ARG B 1 414 ? -16.422 -4.32 -5.816 1 90.12 414 ARG B CA 1
ATOM 6972 C C . ARG B 1 414 ? -17.594 -4.75 -4.926 1 90.12 414 ARG B C 1
ATOM 6974 O O . ARG B 1 414 ? -18.547 -5.348 -5.402 1 90.12 414 ARG B O 1
ATOM 6981 N N . MET B 1 415 ? -17.484 -4.449 -3.689 1 89.69 415 MET B N 1
ATOM 6982 C CA . MET B 1 415 ? -18.531 -4.82 -2.742 1 89.69 415 MET B CA 1
ATOM 6983 C C . MET B 1 415 ? -19.484 -3.658 -2.506 1 89.69 415 MET B C 1
ATOM 6985 O O . MET B 1 415 ? -20.328 -3.711 -1.601 1 89.69 415 MET B O 1
ATOM 6989 N N . ASP B 1 416 ? -19.438 -2.65 -3.355 1 90 416 ASP B N 1
ATOM 6990 C CA . ASP B 1 416 ? -20.328 -1.493 -3.297 1 90 416 ASP B CA 1
ATOM 6991 C C . ASP B 1 416 ? -21.578 -1.723 -4.129 1 90 416 ASP B C 1
ATOM 6993 O O . ASP B 1 416 ? -21.594 -1.466 -5.336 1 90 416 ASP B O 1
ATOM 6997 N N . GLY B 1 417 ? -22.656 -2.158 -3.467 1 89.69 417 GLY B N 1
ATOM 6998 C CA . GLY B 1 417 ? -23.891 -2.48 -4.152 1 89.69 417 GLY B CA 1
ATOM 6999 C C . GLY B 1 417 ? -24.547 -1.271 -4.797 1 89.69 417 GLY B C 1
ATOM 7000 O O . GLY B 1 417 ? -25.141 -1.378 -5.875 1 89.69 417 GLY B O 1
ATOM 7001 N N . TYR B 1 418 ? -24.422 -0.126 -4.176 1 91.69 418 TYR B N 1
ATOM 7002 C CA . TYR B 1 418 ? -25.016 1.098 -4.699 1 91.69 418 TYR B CA 1
ATOM 7003 C C . TYR B 1 418 ? -24.344 1.518 -6 1 91.69 418 TYR B C 1
ATOM 7005 O O . TYR B 1 418 ? -25.016 1.946 -6.941 1 91.69 418 TYR B O 1
ATOM 7013 N N . LEU B 1 419 ? -23.062 1.376 -5.98 1 94.62 419 LEU B N 1
ATOM 7014 C CA . LEU B 1 419 ? -22.328 1.722 -7.184 1 94.62 419 LEU B CA 1
ATOM 7015 C C . LEU B 1 419 ? -22.703 0.81 -8.344 1 94.62 419 LEU B C 1
ATOM 7017 O O . LEU B 1 419 ? -22.938 1.28 -9.461 1 94.62 419 LEU B O 1
ATOM 7021 N N . LYS B 1 420 ? -22.859 -0.503 -8.047 1 93 420 LYS B N 1
ATOM 7022 C CA . LYS B 1 420 ? -23.219 -1.488 -9.062 1 93 420 LYS B CA 1
ATOM 7023 C C . LYS B 1 420 ? -24.578 -1.168 -9.68 1 93 420 LYS B C 1
ATOM 7025 O O . LYS B 1 420 ? -24.703 -1.061 -10.898 1 93 420 LYS B O 1
ATOM 7030 N N . GLU B 1 421 ? -25.484 -0.979 -8.844 1 93.75 421 GLU B N 1
ATOM 7031 C CA . GLU B 1 421 ? -26.859 -0.711 -9.297 1 93.75 421 GLU B CA 1
ATOM 7032 C C . GLU B 1 421 ? -26.953 0.641 -9.992 1 93.75 421 GLU B C 1
ATOM 7034 O O . GLU B 1 421 ? -27.625 0.771 -11.016 1 93.75 421 GLU B O 1
ATOM 7039 N N . GLY B 1 422 ? -26.25 1.557 -9.461 1 95.56 422 GLY B N 1
ATOM 7040 C CA . GLY B 1 422 ? -26.25 2.881 -10.062 1 95.56 422 GLY B CA 1
ATOM 7041 C C . GLY B 1 422 ? -25.719 2.889 -11.484 1 95.56 422 GLY B C 1
ATOM 7042 O O . GLY B 1 422 ? -26.312 3.516 -12.367 1 95.56 422 GLY B O 1
ATOM 7043 N N . LEU B 1 423 ? -24.656 2.219 -11.68 1 95.75 423 LEU B N 1
ATOM 7044 C CA . LEU B 1 423 ? -24.047 2.201 -13 1 95.75 423 LEU B CA 1
ATOM 7045 C C . LEU B 1 423 ? -24.922 1.435 -13.992 1 95.75 423 LEU B C 1
ATOM 7047 O O . LEU B 1 423 ? -25 1.79 -15.172 1 95.75 423 LEU B O 1
ATOM 7051 N N . ARG B 1 424 ? -25.562 0.379 -13.539 1 94.88 424 ARG B N 1
ATOM 7052 C CA . ARG B 1 424 ? -26.516 -0.342 -14.383 1 94.88 424 ARG B CA 1
ATOM 7053 C C . ARG B 1 424 ? -27.672 0.56 -14.812 1 94.88 424 ARG B C 1
ATOM 7055 O O . ARG B 1 424 ? -28.078 0.548 -15.969 1 94.88 424 ARG B O 1
ATOM 7062 N N . GLN B 1 425 ? -28.156 1.278 -13.867 1 95.75 425 GLN B N 1
ATOM 7063 C CA . GLN B 1 425 ? -29.234 2.211 -14.141 1 95.75 425 GLN B CA 1
ATOM 7064 C C . GLN B 1 425 ? -28.797 3.301 -15.109 1 95.75 425 GLN B C 1
ATOM 7066 O O . GLN B 1 425 ? -29.562 3.699 -16 1 95.75 425 GLN B O 1
ATOM 7071 N N . LEU B 1 426 ? -27.578 3.768 -14.891 1 96.44 426 LEU B N 1
ATOM 7072 C CA . LEU B 1 426 ? -27.047 4.789 -15.789 1 96.44 426 LEU B CA 1
ATOM 7073 C C . LEU B 1 426 ? -26.938 4.258 -17.219 1 96.44 426 LEU B C 1
ATOM 7075 O O . LEU B 1 426 ? -27.297 4.953 -18.172 1 96.44 426 LEU B O 1
ATOM 7079 N N . GLN B 1 427 ? -26.406 3.033 -17.312 1 95.44 427 GLN B N 1
ATOM 7080 C CA . GLN B 1 427 ? -26.297 2.408 -18.625 1 95.44 427 GLN B CA 1
ATOM 7081 C C . GLN B 1 427 ? -27.656 2.311 -19.297 1 95.44 427 GLN B C 1
ATOM 7083 O O . GLN B 1 427 ? -27.797 2.656 -20.484 1 95.44 427 GLN B O 1
ATOM 7088 N N . LYS B 1 428 ? -28.688 1.898 -18.609 1 94.62 428 LYS B N 1
ATOM 7089 C CA . LYS B 1 428 ? -30.047 1.798 -19.141 1 94.62 428 LYS B CA 1
ATOM 7090 C C . LYS B 1 428 ? -30.594 3.17 -19.516 1 94.62 428 LYS B C 1
ATOM 7092 O O . LYS B 1 428 ? -31.219 3.322 -20.562 1 94.62 428 LYS B O 1
ATOM 7097 N N . TYR B 1 429 ? -30.359 4.098 -18.656 1 94.44 429 TYR B N 1
ATOM 7098 C CA . TYR B 1 429 ? -30.812 5.465 -18.875 1 94.44 429 TYR B CA 1
ATOM 7099 C C . TYR B 1 429 ? -30.234 6.047 -20.156 1 94.44 429 TYR B C 1
ATOM 7101 O O . TYR B 1 429 ? -30.938 6.66 -20.953 1 94.44 429 TYR B O 1
ATOM 7109 N N . LEU B 1 430 ? -28.953 5.832 -20.375 1 93.88 430 LEU B N 1
ATOM 7110 C CA . LEU B 1 430 ? -28.266 6.406 -21.516 1 93.88 430 LEU B CA 1
ATOM 7111 C C . LEU B 1 430 ? -28.672 5.715 -22.812 1 93.88 430 LEU B C 1
ATOM 7113 O O . LEU B 1 430 ? -28.734 6.348 -23.875 1 93.88 430 LEU B O 1
ATOM 7117 N N . ILE B 1 431 ? -28.922 4.461 -22.75 1 89.44 431 ILE B N 1
ATOM 7118 C CA . ILE B 1 431 ? -29.375 3.711 -23.922 1 89.44 431 ILE B CA 1
ATOM 7119 C C . ILE B 1 431 ? -30.766 4.18 -24.328 1 89.44 431 ILE B C 1
ATOM 7121 O O . ILE B 1 431 ? -31.062 4.301 -25.516 1 89.44 431 ILE B O 1
ATOM 7125 N N . HIS B 1 432 ? -31.656 4.414 -23.375 1 84.62 432 HIS B N 1
ATOM 7126 C CA . HIS B 1 432 ? -33.031 4.848 -23.641 1 84.62 432 HIS B CA 1
ATOM 7127 C C . HIS B 1 432 ? -33.031 6.266 -24.203 1 84.62 432 HIS B C 1
ATOM 7129 O O . HIS B 1 432 ? -33.969 6.629 -24.953 1 84.62 432 HIS B O 1
ATOM 7135 N N . GLN B 1 433 ? -32.094 7.125 -23.859 1 73.06 433 GLN B N 1
ATOM 7136 C CA . GLN B 1 433 ? -32.062 8.508 -24.328 1 73.06 433 GLN B CA 1
ATOM 7137 C C . GLN B 1 433 ? -31.469 8.594 -25.734 1 73.06 433 GLN B C 1
ATOM 7139 O O . GLN B 1 433 ? -31.594 9.617 -26.406 1 73.06 433 GLN B O 1
ATOM 7144 N N . SER B 1 434 ? -30.875 7.602 -26.172 1 62.03 434 SER B N 1
ATOM 7145 C CA . SER B 1 434 ? -30.266 7.633 -27.5 1 62.03 434 SER B CA 1
ATOM 7146 C C . SER B 1 434 ? -31.328 7.648 -28.594 1 62.03 434 SER B C 1
ATOM 7148 O O . SER B 1 434 ? -32.406 7.051 -28.438 1 62.03 434 SER B O 1
ATOM 7150 N N . PRO B 1 435 ? -31.391 8.609 -29.531 1 53.16 435 PRO B N 1
ATOM 7151 C CA . PRO B 1 435 ? -32.375 8.828 -30.578 1 53.16 435 PRO B CA 1
ATOM 7152 C C . PRO B 1 435 ? -32.875 7.523 -31.203 1 53.16 435 PRO B C 1
ATOM 7154 O O . PRO B 1 435 ? -34 7.453 -31.688 1 53.16 435 PRO B O 1
ATOM 7157 N N . ALA B 1 436 ? -32.219 6.465 -31.359 1 47.16 436 ALA B N 1
ATOM 7158 C CA . ALA B 1 436 ? -32.75 5.258 -32 1 47.16 436 ALA B CA 1
ATOM 7159 C C . ALA B 1 436 ? -33.938 4.695 -31.203 1 47.16 436 ALA B C 1
ATOM 7161 O O . ALA B 1 436 ? -34.875 4.176 -31.781 1 47.16 436 ALA B O 1
ATOM 7162 N N . SER B 1 437 ? -33.938 4.918 -29.922 1 47.81 437 SER B N 1
ATOM 7163 C CA . SER B 1 437 ? -35.062 4.434 -29.125 1 47.81 437 SER B CA 1
ATOM 7164 C C . SER B 1 437 ? -36.219 5.438 -29.125 1 47.81 437 SER B C 1
ATOM 7166 O O . SER B 1 437 ? -37.375 5.059 -28.984 1 47.81 437 SER B O 1
ATOM 7168 N N . GLN B 1 438 ? -36 6.699 -29.141 1 45.41 438 GLN B N 1
ATOM 7169 C CA . GLN B 1 438 ? -37.062 7.676 -29.281 1 45.41 438 GLN B CA 1
ATOM 7170 C C . GLN B 1 438 ? -37.781 7.516 -30.609 1 45.41 438 GLN B C 1
ATOM 7172 O O . GLN B 1 438 ? -38.969 7.77 -30.719 1 45.41 438 GLN B O 1
ATOM 7177 N N . ASP B 1 439 ? -37.094 7.191 -31.594 1 45.5 439 ASP B N 1
ATOM 7178 C CA . ASP B 1 439 ? -37.781 6.91 -32.875 1 45.5 439 ASP B CA 1
ATOM 7179 C C . ASP B 1 439 ? -38.688 5.699 -32.75 1 45.5 439 ASP B C 1
ATOM 7181 O O . ASP B 1 439 ? -39.781 5.668 -33.344 1 45.5 439 ASP B O 1
ATOM 7185 N N . ASN B 1 440 ? -38.406 4.75 -31.953 1 40.34 440 ASN B N 1
ATOM 7186 C CA . ASN B 1 440 ? -39.312 3.604 -31.859 1 40.34 440 ASN B CA 1
ATOM 7187 C C . ASN B 1 440 ? -40.5 3.895 -30.953 1 40.34 440 ASN B C 1
ATOM 7189 O O . ASN B 1 440 ? -41.5 3.191 -31 1 40.34 440 ASN B O 1
ATOM 7193 N N . LYS B 1 441 ? -40.438 4.82 -29.953 1 44.94 441 LYS B N 1
ATOM 7194 C CA . LYS B 1 441 ? -41.656 5.203 -29.234 1 44.94 441 LYS B CA 1
ATOM 7195 C C . LYS B 1 441 ? -42.531 6.109 -30.078 1 44.94 441 LYS B C 1
ATOM 7197 O O . LYS B 1 441 ? -43.781 6.062 -29.969 1 44.94 441 LYS B O 1
ATOM 7202 N N . GLU B 1 442 ? -41.875 6.949 -30.766 1 44.41 442 GLU B N 1
ATOM 7203 C CA . GLU B 1 442 ? -42.688 7.75 -31.688 1 44.41 442 GLU B CA 1
ATOM 7204 C C . GLU B 1 442 ? -43.281 6.883 -32.812 1 44.41 442 GLU B C 1
ATOM 7206 O O . GLU B 1 442 ? -44.406 7.082 -33.219 1 44.41 442 GLU B O 1
ATOM 7211 N N . LEU B 1 443 ? -42.688 5.785 -33.125 1 44.19 443 LEU B N 1
ATOM 7212 C CA . LEU B 1 443 ? -43.25 4.836 -34.062 1 44.19 443 LEU B CA 1
ATOM 7213 C C . LEU B 1 443 ? -44.344 4 -33.406 1 44.19 443 LEU B C 1
ATOM 7215 O O . LEU B 1 443 ? -45.375 3.734 -34 1 44.19 443 LEU B O 1
ATOM 7219 N N . LEU B 1 444 ? -44.125 3.713 -32.125 1 43.44 444 LEU B N 1
ATOM 7220 C CA . LEU B 1 444 ? -45.156 2.996 -31.391 1 43.44 444 LEU B CA 1
ATOM 7221 C C . LEU B 1 444 ? -46.281 3.936 -31 1 43.44 444 LEU B C 1
ATOM 7223 O O . LEU B 1 444 ? -47.438 3.559 -31.047 1 43.44 444 LEU B O 1
ATOM 7227 N N . ALA B 1 445 ? -46 5.129 -30.688 1 43.28 445 ALA B N 1
ATOM 7228 C CA . ALA B 1 445 ? -47.062 6.113 -30.438 1 43.28 445 ALA B CA 1
ATOM 7229 C C . ALA B 1 445 ? -47.75 6.516 -31.734 1 43.28 445 ALA B C 1
ATOM 7231 O O . ALA B 1 445 ? -48.969 6.707 -31.75 1 43.28 445 ALA B O 1
ATOM 7232 N N . HIS B 1 446 ? -47 6.504 -32.781 1 45.44 446 HIS B N 1
ATOM 7233 C CA . HIS B 1 446 ? -47.625 6.785 -34.062 1 45.44 446 HIS B CA 1
ATOM 7234 C C . HIS B 1 446 ? -48.438 5.594 -34.531 1 45.44 446 HIS B C 1
ATOM 7236 O O . HIS B 1 446 ? -49.438 5.766 -35.281 1 45.44 446 HIS B O 1
ATOM 7242 N N . LYS B 1 447 ? -48.031 4.379 -34.125 1 41.16 447 LYS B N 1
ATOM 7243 C CA . LYS B 1 447 ? -48.812 3.213 -34.5 1 41.16 447 LYS B CA 1
ATOM 7244 C C . LYS B 1 447 ? -50.094 3.145 -33.656 1 41.16 447 LYS B C 1
ATOM 7246 O O . LYS B 1 447 ? -51.125 2.695 -34.156 1 41.16 447 LYS B O 1
ATOM 7251 N N . LYS B 1 448 ? -50.031 3.525 -32.406 1 42.53 448 LYS B N 1
ATOM 7252 C CA . LYS B 1 448 ? -51.25 3.484 -31.578 1 42.53 448 LYS B CA 1
ATOM 7253 C C . LYS B 1 448 ? -52.25 4.547 -32.031 1 42.53 448 LYS B C 1
ATOM 7255 O O . LYS B 1 448 ? -53.469 4.387 -31.844 1 42.53 448 LYS B O 1
ATOM 7260 N N . LYS B 1 449 ? -51.75 5.645 -32.5 1 40.69 449 LYS B N 1
ATOM 7261 C CA . LYS B 1 449 ? -52.688 6.645 -33.031 1 40.69 449 LYS B CA 1
ATOM 7262 C C . LYS B 1 449 ? -53.344 6.176 -34.312 1 40.69 449 LYS B C 1
ATOM 7264 O O . LYS B 1 449 ? -54.469 6.523 -34.625 1 40.69 449 LYS B O 1
ATOM 7269 N N . LYS B 1 450 ? -52.656 5.391 -35.031 1 41.16 450 LYS B N 1
ATOM 7270 C CA . LYS B 1 450 ? -53.281 4.926 -36.281 1 41.16 450 LYS B CA 1
ATOM 7271 C C . LYS B 1 450 ? -54.375 3.889 -35.969 1 41.16 450 LYS B C 1
ATOM 7273 O O . LYS B 1 450 ? -55.312 3.732 -36.75 1 41.16 450 LYS B O 1
ATOM 7278 N N . LYS B 1 451 ? -54.219 3.062 -34.906 1 40.53 451 LYS B N 1
ATOM 7279 C CA . LYS B 1 451 ? -55.219 2.055 -34.625 1 40.53 451 LYS B CA 1
ATOM 7280 C C . LYS B 1 451 ? -56.5 2.693 -34.062 1 40.53 451 LYS B C 1
ATOM 7282 O O . LYS B 1 451 ? -57.594 2.201 -34.281 1 40.53 451 LYS B O 1
ATOM 7287 N N . LYS B 1 452 ? -56.406 3.734 -33.281 1 37.56 452 LYS B N 1
ATOM 7288 C CA . LYS B 1 452 ? -57.625 4.367 -32.781 1 37.56 452 LYS B CA 1
ATOM 7289 C C . LYS B 1 452 ? -58.406 5.023 -33.938 1 37.56 452 LYS B C 1
ATOM 7291 O O . LYS B 1 452 ? -59.594 5.309 -33.781 1 37.56 452 LYS B O 1
ATOM 7296 N N . LYS B 1 453 ? -57.688 5.355 -34.969 1 40.5 453 LYS B N 1
ATOM 7297 C CA . LYS B 1 453 ? -58.438 5.996 -36.062 1 40.5 453 LYS B CA 1
ATOM 7298 C C . LYS B 1 453 ? -59.25 4.977 -36.844 1 40.5 453 LYS B C 1
ATOM 7300 O O . LYS B 1 453 ? -60.219 5.336 -37.5 1 40.5 453 LYS B O 1
ATOM 7305 N N . ARG B 1 454 ? -58.844 3.742 -36.875 1 40.09 454 ARG B N 1
ATOM 7306 C CA . ARG B 1 454 ? -59.625 2.811 -37.688 1 40.09 454 ARG B CA 1
ATOM 7307 C C . ARG B 1 454 ? -60.938 2.453 -37 1 40.09 454 ARG B C 1
ATOM 7309 O O . ARG B 1 454 ? -61.812 1.838 -37.625 1 40.09 454 ARG B O 1
ATOM 7316 N N . ARG B 1 455 ? -60.938 2.498 -35.688 1 35.62 455 ARG B N 1
ATOM 7317 C CA . ARG B 1 455 ? -62.188 2.059 -35.094 1 35.62 455 ARG B CA 1
ATOM 7318 C C . ARG B 1 455 ? -63.281 3.137 -35.219 1 35.62 455 ARG B C 1
ATOM 7320 O O . ARG B 1 455 ? -64.438 2.904 -34.906 1 35.62 455 ARG B O 1
ATOM 7327 N N . LYS B 1 456 ? -62.719 4.328 -35.312 1 38.44 456 LYS B N 1
ATOM 7328 C CA . LYS B 1 456 ? -63.812 5.305 -35.375 1 38.44 456 LYS B CA 1
ATOM 7329 C C . LYS B 1 456 ? -64.375 5.402 -36.781 1 38.44 456 LYS B C 1
ATOM 7331 O O . LYS B 1 456 ? -65.375 6.098 -37 1 38.44 456 LYS B O 1
ATOM 7336 N N . THR B 1 457 ? -63.719 4.797 -37.719 1 30.64 457 THR B N 1
ATOM 7337 C CA . THR B 1 457 ? -64.562 4.816 -38.906 1 30.64 457 THR B CA 1
ATOM 7338 C C . THR B 1 457 ? -65.375 3.543 -39.031 1 30.64 457 THR B C 1
ATOM 7340 O O . THR B 1 457 ? -64.875 2.447 -38.75 1 30.64 457 THR B O 1
#